Protein AF-A0A0G4MD36-F1 (afdb_monomer_lite)

Sequence (908 aa):
MKQRSRACELCQKLKAKCEASSTGKCDRCKRAGVECVPAAPRFQRDRIAELEAQVEELTSRRLRDTPTDESLIPFIDARIHHDEQRRVLTAYTAHNAVVWPFLSVADTDLDHLRETSSLLLLALLAFPGDTLLPAHVQEELVLKAMSIFGEEIIAKGNRSLEMVKALLTAAFWFRQARQVPHGHCYQLTQLAVDMAIDIGIAGPQLVRTPPAYFSETENPTSLDARKTWIACFLAAASNSLCIRRPTIVTWTPYLEECIQCLDKTDDCLAHMARIMKICNQIAGKLGLCDLTVYNSVEDARDQMATLRGLVLAWHAQLPAALASRPVFSFWREIAGLLIHEVVLHTQTNKALFAGPYVPGKIGVKDFAAPAKLSTEVVFTLQSLLKACHGLHNSLGQISTTDQVALSANMQKLEDVALVLDTIDPFLASYTTTVLQSSRWLRTWLNDYDAITRRIQNINSLNINSLNINSLNTSRSLHETPIQQPNLTIFKMHLSTLLPISLLSGLALAQGDLAGLLQSQDDLSTLLELVGLVDGLAETLASSSNITIFAPTNTAFDNVPIEIPEGEAIAYKNDTIAIGALLANHVFKGLYPAEVVTDLPTFAQTLLDSSYVNYQQPFSNFTGGQYNGLVKNGADVCVLSGEETISTVTEADIKLGDGIIIHKIDTVLSFGAPFQLFTARAKLLAMNAAVEAAQLGLAFGETEADSPAVNISDFTIFVPNDAAFEAIGSVLQDADQETLQAVLSHHMIENNVIFSTALGNVTVPSAQGIDLTFTVLPDGTAWVNGAKILLPNVILFNGVAHIIDSVLNLEVFDRNTLTPSAPAADRVAFPNASPVSKLPFSSVSFGNDLATYTTPALLSTMAAVATPTPEGEATSGAPETVPTAGAAGRGAVGALAVGAVAGVFAVML

Structure (mmCIF, N/CA/C/O backbone):
data_AF-A0A0G4MD36-F1
#
_entry.id   AF-A0A0G4MD36-F1
#
loop_
_atom_site.group_PDB
_atom_site.id
_atom_site.type_symbol
_atom_site.label_atom_id
_atom_site.label_alt_id
_atom_site.label_comp_id
_atom_site.label_asym_id
_atom_site.label_entity_id
_atom_site.label_seq_id
_atom_site.pdbx_PDB_ins_code
_atom_site.Cartn_x
_atom_site.Cartn_y
_atom_site.Cartn_z
_atom_site.occupancy
_atom_site.B_iso_or_equiv
_atom_site.auth_seq_id
_atom_site.auth_comp_id
_atom_site.auth_asym_id
_atom_site.auth_atom_id
_atom_site.pdbx_PDB_model_num
ATOM 1 N N . MET A 1 1 ? -51.603 57.082 54.309 1.00 40.94 1 MET A N 1
ATOM 2 C CA . MET A 1 1 ? -52.641 56.962 53.253 1.00 40.94 1 MET A CA 1
ATOM 3 C C . MET A 1 1 ? -52.076 56.134 52.106 1.00 40.94 1 MET A C 1
ATOM 5 O O . MET A 1 1 ? -50.930 56.362 51.748 1.00 40.94 1 MET A O 1
ATOM 9 N N . LYS A 1 2 ? -52.821 55.155 51.572 1.00 42.59 2 LYS A N 1
ATOM 10 C CA . LYS A 1 2 ? -52.327 54.242 50.521 1.00 42.59 2 LYS A CA 1
ATOM 11 C C . LYS A 1 2 ? -52.265 54.957 49.160 1.00 42.59 2 LYS A C 1
ATOM 13 O O . LYS A 1 2 ? -53.260 55.550 48.750 1.00 42.59 2 LYS A O 1
ATOM 18 N N . GLN A 1 3 ? -51.131 54.881 48.458 1.00 45.84 3 GLN A N 1
ATOM 19 C CA . GLN A 1 3 ? -51.013 55.368 47.077 1.00 45.84 3 GLN A CA 1
ATOM 20 C C . GLN A 1 3 ? -51.951 54.574 46.152 1.00 45.84 3 GLN A C 1
ATOM 22 O O . GLN A 1 3 ? -51.904 53.345 46.118 1.00 45.84 3 GLN A O 1
ATOM 27 N N . ARG A 1 4 ? -52.777 55.267 45.357 1.00 55.03 4 ARG A N 1
ATOM 28 C CA . ARG A 1 4 ? -53.427 54.663 44.183 1.00 55.03 4 ARG A CA 1
ATOM 29 C C . ARG A 1 4 ? -52.383 54.558 43.070 1.00 55.03 4 ARG A C 1
ATOM 31 O O . ARG A 1 4 ? -52.031 55.568 42.475 1.00 55.03 4 ARG A O 1
ATOM 38 N N . SER A 1 5 ? -51.916 53.347 42.777 1.00 59.62 5 SER A N 1
ATOM 39 C CA . SER A 1 5 ? -50.895 53.069 41.751 1.00 59.62 5 SER A CA 1
ATOM 40 C C . SER A 1 5 ? -51.417 53.051 40.305 1.00 59.62 5 SER A C 1
ATOM 42 O O . SER A 1 5 ? -50.663 52.747 39.386 1.00 59.62 5 SER A O 1
ATOM 44 N N . ARG A 1 6 ? -52.704 53.351 40.075 1.00 70.00 6 ARG A N 1
ATOM 45 C CA . ARG A 1 6 ? -53.353 53.274 38.755 1.00 70.00 6 ARG A CA 1
ATOM 46 C C . ARG A 1 6 ? -54.027 54.590 38.380 1.00 70.00 6 ARG A C 1
ATOM 48 O O . ARG A 1 6 ? -54.665 55.231 39.216 1.00 70.00 6 ARG A O 1
ATOM 55 N N . ALA A 1 7 ? -53.906 54.959 37.106 1.00 79.00 7 ALA A N 1
ATOM 56 C CA . ALA A 1 7 ? -54.604 56.101 36.529 1.00 79.00 7 ALA A CA 1
ATOM 57 C C . ALA A 1 7 ? -56.130 55.878 36.491 1.00 79.00 7 ALA A C 1
ATOM 59 O O . ALA A 1 7 ? -56.607 54.743 36.448 1.00 79.00 7 ALA A O 1
ATOM 60 N N . CYS A 1 8 ? -56.904 56.966 36.478 1.00 84.19 8 CYS A N 1
ATOM 61 C CA . CYS A 1 8 ? -58.327 56.897 36.141 1.00 84.19 8 CYS A CA 1
ATOM 62 C C . CYS A 1 8 ? -58.524 56.611 34.644 1.00 84.19 8 CYS A C 1
ATOM 64 O O . CYS A 1 8 ? -57.650 56.927 33.829 1.00 84.19 8 CYS A O 1
ATOM 66 N N . GLU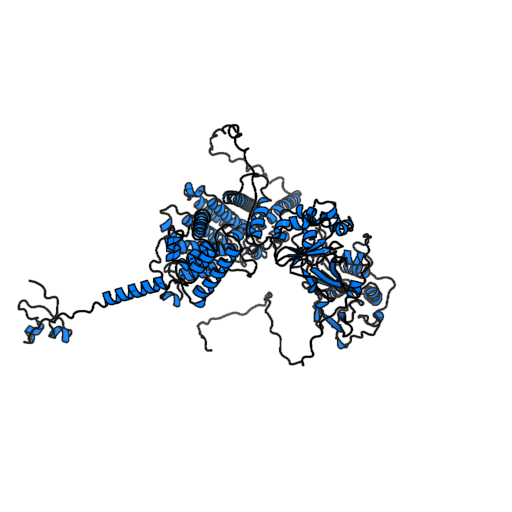 A 1 9 ? -59.686 56.069 34.269 1.00 83.19 9 GLU A N 1
ATOM 67 C CA . GLU A 1 9 ? -59.980 55.685 32.878 1.00 83.19 9 GLU A CA 1
ATOM 68 C C . GLU A 1 9 ? -59.793 56.836 31.886 1.00 83.19 9 GLU A C 1
ATOM 70 O O . GLU A 1 9 ? -59.267 56.640 30.792 1.00 83.19 9 GLU A O 1
ATOM 75 N N . LEU A 1 10 ? -60.179 58.053 32.280 1.00 81.25 10 LEU A N 1
ATOM 76 C CA . LEU A 1 10 ? -60.060 59.246 31.445 1.00 81.25 10 LEU A CA 1
ATOM 77 C C . LEU A 1 10 ? -58.590 59.595 31.156 1.00 81.25 10 LEU A C 1
ATOM 79 O O . LEU A 1 10 ? -58.227 59.895 30.019 1.00 81.25 10 LEU A O 1
ATOM 83 N N . CYS A 1 11 ? -57.721 59.534 32.170 1.00 83.62 11 CYS A N 1
ATOM 84 C CA . CYS A 1 11 ? -56.288 59.764 31.988 1.00 83.62 11 CYS A CA 1
ATOM 85 C C . CYS A 1 11 ? -55.620 58.624 31.212 1.00 83.62 11 CYS A C 1
ATOM 87 O O . CYS A 1 11 ? -54.747 58.901 30.394 1.00 83.62 11 CYS A O 1
ATOM 89 N N . GLN A 1 12 ? -56.061 57.377 31.406 1.00 80.88 12 GLN A N 1
ATOM 90 C CA . GLN A 1 12 ? -55.562 56.223 30.657 1.00 80.88 12 GLN A CA 1
ATOM 91 C C . GLN A 1 12 ? -55.932 56.304 29.166 1.00 80.88 12 GLN A C 1
ATOM 93 O O . GLN A 1 12 ? -55.045 56.196 28.321 1.00 80.88 12 GLN A O 1
ATOM 98 N N . LYS A 1 13 ? -57.206 56.569 28.830 1.00 79.75 13 LYS A N 1
ATOM 99 C CA . LYS A 1 13 ? -57.672 56.763 27.440 1.00 79.75 13 LYS A CA 1
ATOM 100 C C . LYS A 1 13 ? -56.933 57.905 26.739 1.00 79.75 13 LYS A C 1
ATOM 102 O O . LYS A 1 13 ? -56.589 57.783 25.570 1.00 79.75 13 LYS A O 1
ATOM 107 N N . LEU A 1 14 ? -56.653 58.989 27.462 1.00 79.38 14 LEU A N 1
ATOM 108 C CA . LEU A 1 14 ? -55.952 60.170 26.946 1.00 79.38 14 LEU A CA 1
ATOM 109 C C . LEU A 1 14 ? -54.416 60.093 27.076 1.00 79.38 14 LEU A C 1
ATOM 111 O O . LEU A 1 14 ? -53.757 61.101 26.838 1.00 79.38 14 LEU A O 1
ATOM 115 N N . LYS A 1 15 ? -53.850 58.944 27.490 1.00 79.31 15 LYS A N 1
ATOM 116 C CA . LYS A 1 15 ? -52.406 58.718 27.732 1.00 79.31 15 LYS A CA 1
ATOM 117 C C . LYS A 1 15 ? -51.712 59.840 28.536 1.00 79.31 15 LYS A C 1
ATOM 119 O O . LYS A 1 15 ? -50.557 60.174 28.291 1.00 79.31 15 LYS A O 1
ATOM 124 N N . ALA A 1 16 ? -52.414 60.430 29.503 1.00 76.12 16 ALA A N 1
ATOM 125 C CA . ALA A 1 16 ? -51.953 61.590 30.266 1.00 76.12 16 ALA A CA 1
ATOM 126 C C . ALA A 1 16 ? -51.598 61.230 31.717 1.00 76.12 16 ALA A C 1
ATOM 128 O O . ALA A 1 16 ? -52.225 60.359 32.326 1.00 76.12 16 ALA A O 1
ATOM 129 N N . LYS A 1 17 ? -50.632 61.951 32.304 1.00 78.81 17 LYS A N 1
ATOM 130 C CA . LYS A 1 17 ? -50.198 61.751 33.696 1.00 78.81 17 LYS A CA 1
ATOM 131 C C . LYS A 1 17 ? -51.374 61.930 34.669 1.00 78.81 17 LYS A C 1
ATOM 133 O O . LYS A 1 17 ? -52.119 62.908 34.595 1.00 78.81 17 LYS A O 1
ATOM 138 N N . CYS A 1 18 ? -51.541 60.976 35.584 1.00 81.88 18 CYS A N 1
ATOM 139 C CA . CYS A 1 18 ? -52.638 60.945 36.547 1.00 81.88 18 CYS A CA 1
ATOM 140 C C . CYS A 1 18 ? -52.102 61.070 37.977 1.00 81.88 18 CYS A C 1
ATOM 142 O O . CYS A 1 18 ? -51.754 60.072 38.600 1.00 81.88 18 CYS A O 1
ATOM 144 N N . GLU A 1 19 ? -52.049 62.293 38.496 1.00 79.69 19 GLU A N 1
ATOM 145 C CA . GLU A 1 19 ? -51.566 62.577 39.853 1.00 79.69 19 GLU A CA 1
ATOM 146 C C . GLU A 1 19 ? -52.727 62.542 40.857 1.00 79.69 19 GLU A C 1
ATOM 148 O O . GLU A 1 19 ? -53.792 63.126 40.629 1.00 79.69 19 GLU A O 1
ATOM 153 N N . ALA A 1 20 ? -52.555 61.782 41.941 1.00 70.50 20 ALA A N 1
ATOM 154 C CA . ALA A 1 20 ? -53.602 61.528 42.924 1.00 70.50 20 ALA A CA 1
ATOM 155 C C . ALA A 1 20 ? -53.703 62.675 43.942 1.00 70.50 20 ALA A C 1
ATOM 157 O O . ALA A 1 20 ? -52.773 62.913 44.707 1.00 70.50 20 ALA A O 1
ATOM 158 N N . SER A 1 21 ? -54.863 63.332 43.991 1.00 67.06 21 SER A N 1
ATOM 159 C CA . SER A 1 21 ? -55.168 64.372 44.977 1.00 67.06 21 SER A CA 1
ATOM 160 C C . SER A 1 21 ? -55.661 63.751 46.289 1.00 67.06 21 SER A C 1
ATOM 162 O O . SER A 1 21 ? -56.313 62.702 46.283 1.00 67.06 21 SER A O 1
ATOM 164 N N . SER A 1 22 ? -55.475 64.445 47.416 1.00 65.69 22 SER A N 1
ATOM 165 C CA . SER A 1 22 ? -56.014 64.048 48.735 1.00 65.69 22 SER A CA 1
ATOM 166 C C . SER A 1 22 ? -57.548 63.946 48.780 1.00 65.69 22 SER A C 1
ATOM 168 O O . SER A 1 22 ? -58.110 63.340 49.687 1.00 65.69 22 SER A O 1
ATOM 170 N N . THR A 1 23 ? -58.226 64.506 47.775 1.00 63.91 23 THR A N 1
ATOM 171 C CA . THR A 1 23 ? -59.692 64.574 47.633 1.00 63.91 23 THR A CA 1
ATOM 172 C C . THR A 1 23 ? -60.306 63.411 46.835 1.00 63.91 23 THR A C 1
ATOM 174 O O . THR A 1 23 ? -61.470 63.467 46.450 1.00 63.91 23 THR A O 1
ATOM 177 N N . GLY A 1 24 ? -59.541 62.355 46.536 1.00 70.00 24 GLY A N 1
ATOM 178 C CA . GLY A 1 24 ? -60.041 61.128 45.894 1.00 70.00 24 GLY A CA 1
ATOM 179 C C . GLY A 1 24 ? -60.257 61.202 44.373 1.00 70.00 24 GLY A C 1
ATOM 180 O O . GLY A 1 24 ? -60.282 60.155 43.719 1.00 70.00 24 GLY A O 1
ATOM 181 N N . LYS A 1 25 ? -60.337 62.406 43.792 1.00 78.25 25 LYS A N 1
ATOM 182 C CA . LYS A 1 25 ? -60.201 62.660 42.344 1.00 78.25 25 LYS A CA 1
ATOM 183 C C . LYS A 1 25 ? -58.730 62.933 41.994 1.00 78.25 25 LYS A C 1
ATOM 185 O O . LYS A 1 25 ? -57.985 63.435 42.831 1.00 78.25 25 LYS A O 1
ATOM 190 N N . CYS A 1 26 ? -58.289 62.629 40.771 1.00 83.12 26 CYS A N 1
ATOM 191 C CA . CYS A 1 26 ? -56.967 63.064 40.302 1.00 83.12 26 CYS A CA 1
ATOM 192 C C . CYS A 1 26 ? -56.981 64.564 39.962 1.00 83.12 26 CYS A C 1
ATOM 194 O O . CYS A 1 26 ? -58.027 65.101 39.583 1.00 83.12 26 CYS A O 1
ATOM 196 N N . ASP A 1 27 ? -55.838 65.246 40.062 1.00 82.75 27 ASP A N 1
ATOM 197 C CA . ASP A 1 27 ? -55.796 66.710 39.903 1.00 82.75 27 ASP A CA 1
ATOM 198 C C . ASP A 1 27 ? -56.237 67.175 38.506 1.00 82.75 27 ASP A C 1
ATOM 200 O O . ASP A 1 27 ? -56.824 68.248 38.367 1.00 82.75 27 ASP A O 1
ATOM 204 N N . ARG A 1 28 ? -56.044 66.346 37.470 1.00 81.94 28 ARG A N 1
ATOM 205 C CA . ARG A 1 28 ? -56.536 66.625 36.112 1.00 81.94 28 ARG A CA 1
ATOM 206 C C . ARG A 1 28 ? -58.064 66.572 36.024 1.00 81.94 28 ARG A C 1
ATOM 208 O O . ARG A 1 28 ? -58.664 67.509 35.508 1.00 81.94 28 ARG A O 1
ATOM 215 N N . CYS A 1 29 ? -58.698 65.525 36.559 1.00 82.12 29 CYS A N 1
ATOM 216 C CA . CYS A 1 29 ? -60.165 65.432 36.594 1.00 82.12 29 CYS A CA 1
ATOM 217 C C . CYS A 1 29 ? -60.771 66.524 37.489 1.00 82.12 29 CYS A C 1
ATOM 219 O O . CYS A 1 29 ? -61.802 67.092 37.144 1.00 82.12 29 CYS A O 1
ATOM 221 N N . LYS A 1 30 ? -60.091 66.886 38.588 1.00 81.81 30 LYS A N 1
ATOM 222 C CA . LYS A 1 30 ? -60.476 68.005 39.459 1.00 81.81 30 LYS A CA 1
ATOM 223 C C . LYS A 1 30 ? -60.476 69.346 38.713 1.00 81.81 30 LYS A C 1
ATOM 225 O O . LYS A 1 30 ? -61.463 70.064 38.807 1.00 81.81 30 LYS A O 1
ATOM 230 N N . ARG A 1 31 ? -59.421 69.665 37.946 1.00 81.12 31 ARG A N 1
ATOM 231 C CA . ARG A 1 31 ? -59.358 70.894 37.122 1.00 81.12 31 ARG A CA 1
ATOM 232 C C . ARG A 1 31 ? -60.387 70.908 35.990 1.00 81.12 31 ARG A C 1
ATOM 234 O O . ARG A 1 31 ? -60.928 71.961 35.688 1.00 81.12 31 ARG A O 1
ATOM 241 N N . ALA A 1 32 ? -60.649 69.757 35.371 1.00 79.19 32 ALA A N 1
ATOM 242 C CA . ALA A 1 32 ? -61.587 69.644 34.253 1.00 79.19 32 ALA A CA 1
ATOM 243 C C . ALA A 1 32 ? -63.069 69.566 34.679 1.00 79.19 32 ALA A C 1
ATOM 245 O O . ALA A 1 32 ? -63.940 69.562 33.817 1.00 79.19 32 ALA A O 1
ATOM 246 N N . GLY A 1 33 ? -63.370 69.442 35.978 1.00 80.31 33 GLY A N 1
ATOM 247 C CA . GLY A 1 33 ? -64.736 69.240 36.481 1.00 80.31 33 GLY A CA 1
ATOM 248 C C . GLY A 1 33 ? -65.334 67.852 36.194 1.00 80.31 33 GLY A C 1
ATOM 249 O O . GLY A 1 33 ? -66.495 67.613 36.512 1.00 80.31 33 GLY A O 1
ATOM 250 N N . VAL A 1 34 ? -64.555 66.924 35.628 1.00 81.12 34 VAL A N 1
ATOM 251 C CA . VAL A 1 34 ? -65.024 65.607 35.161 1.00 81.12 34 VAL A CA 1
ATOM 252 C C . VAL A 1 34 ? -64.973 64.564 36.287 1.00 81.12 34 VAL A C 1
ATOM 254 O O . VAL A 1 34 ? -64.175 64.650 37.229 1.00 81.12 34 VAL A O 1
ATOM 257 N N . GLU A 1 35 ? -65.837 63.555 36.205 1.00 81.31 35 GLU A N 1
ATOM 258 C CA . GLU A 1 35 ? -65.817 62.405 37.106 1.00 81.31 35 GLU A CA 1
ATOM 259 C C . GLU A 1 35 ? -64.529 61.569 36.959 1.00 81.31 35 GLU A C 1
ATOM 261 O O . GLU A 1 35 ? -63.957 61.432 35.879 1.00 81.31 35 GLU A O 1
ATOM 266 N N . CYS A 1 36 ? -64.036 61.027 38.076 1.00 83.25 36 CYS A N 1
ATOM 267 C CA . CYS A 1 36 ? -62.731 60.373 38.161 1.00 83.25 36 CYS A CA 1
ATOM 268 C C . CYS A 1 36 ? -62.876 58.890 38.533 1.00 83.25 36 CYS A C 1
ATOM 270 O O . CYS A 1 36 ? -62.575 58.493 39.662 1.00 83.25 36 CYS A O 1
ATOM 272 N N . VAL A 1 37 ? -63.316 58.073 37.576 1.00 82.44 37 VAL A N 1
ATOM 273 C CA . VAL A 1 37 ? -63.500 56.624 37.756 1.00 82.44 37 VAL A CA 1
ATOM 274 C C . VAL A 1 37 ? -62.143 55.891 37.708 1.00 82.44 37 VAL A C 1
ATOM 276 O O . VAL A 1 37 ? -61.397 56.064 36.736 1.00 82.44 37 VAL A O 1
ATOM 279 N N . PRO A 1 38 ? -61.765 55.098 38.733 1.00 77.88 38 PRO A N 1
ATOM 280 C CA . PRO A 1 38 ? -60.571 54.249 38.688 1.00 77.88 38 PRO A CA 1
ATOM 281 C C . PRO A 1 38 ? -60.694 53.184 37.595 1.00 77.88 38 PRO A C 1
ATOM 283 O O . PRO A 1 38 ? -61.731 52.536 37.501 1.00 77.88 38 PRO A O 1
ATOM 286 N N . ALA A 1 39 ? -59.641 52.969 36.804 1.00 74.38 39 ALA A N 1
ATOM 287 C CA . ALA A 1 39 ? -59.687 51.980 35.733 1.00 74.38 39 ALA A CA 1
ATOM 288 C C . ALA A 1 39 ? -59.808 50.542 36.260 1.00 74.38 39 ALA A C 1
ATOM 290 O O . ALA A 1 39 ? -59.060 50.129 37.157 1.00 74.38 39 ALA A O 1
ATOM 291 N N . ALA A 1 40 ? -60.727 49.776 35.666 1.00 69.50 40 ALA A N 1
ATOM 292 C CA . ALA A 1 40 ? -60.912 48.363 35.974 1.00 69.50 40 ALA A CA 1
ATOM 293 C C . ALA A 1 40 ? -59.616 47.555 35.729 1.00 69.50 40 ALA A C 1
ATOM 295 O O . ALA A 1 40 ? -58.894 47.821 34.761 1.00 69.50 40 ALA A O 1
ATOM 296 N N . PRO A 1 41 ? -59.297 46.546 36.565 1.00 61.81 41 PRO A N 1
ATOM 297 C CA . PRO A 1 41 ? -58.208 45.623 36.272 1.00 61.81 41 PRO A CA 1
ATOM 298 C C . PRO A 1 41 ? -58.514 44.870 34.973 1.00 61.81 41 PRO A C 1
ATOM 300 O O . PRO A 1 41 ? -59.499 44.138 34.901 1.00 61.81 41 PRO A O 1
ATOM 303 N N . ARG A 1 42 ? -57.654 44.993 33.958 1.00 55.97 42 ARG A N 1
ATOM 304 C CA . ARG A 1 42 ? -57.604 43.964 32.917 1.00 55.97 42 ARG A CA 1
ATOM 305 C C . ARG A 1 42 ? -56.940 42.737 33.527 1.00 55.97 42 ARG A C 1
ATOM 307 O O . ARG A 1 42 ? -55.803 42.837 33.983 1.00 55.97 42 ARG A O 1
ATOM 314 N N . PHE A 1 43 ? -57.635 41.602 33.510 1.00 50.84 43 PHE A N 1
ATOM 315 C CA . PHE A 1 43 ? -56.976 40.308 33.628 1.00 50.84 43 PHE A CA 1
ATOM 316 C C . PHE A 1 43 ? -56.063 40.163 32.414 1.00 50.84 43 PHE A C 1
ATOM 318 O O . PHE A 1 43 ? -56.520 39.981 31.285 1.00 50.84 43 PHE A O 1
ATOM 325 N N . GLN A 1 44 ? -54.770 40.334 32.649 1.00 50.41 44 GLN A N 1
ATOM 326 C CA . GLN A 1 44 ? -53.747 39.966 31.694 1.00 50.41 44 GLN A CA 1
ATOM 327 C C . GLN A 1 44 ? -53.794 38.438 31.637 1.00 50.41 44 GLN A C 1
ATOM 329 O O . GLN A 1 44 ? -53.514 37.790 32.641 1.00 50.41 44 GLN A O 1
ATOM 334 N N . ARG A 1 45 ? -54.239 37.865 30.506 1.00 54.44 45 ARG A N 1
ATOM 335 C CA . ARG A 1 45 ? -53.982 36.441 30.247 1.00 54.44 45 ARG A CA 1
ATOM 336 C C . ARG A 1 45 ? -52.485 36.265 30.400 1.00 54.44 45 ARG A C 1
ATOM 338 O O . ARG A 1 45 ? -51.741 37.061 29.817 1.00 54.44 45 ARG A O 1
ATOM 345 N N . ASP A 1 46 ? -52.085 35.299 31.214 1.00 59.50 46 ASP A N 1
ATOM 346 C CA . ASP A 1 46 ? -50.690 35.131 31.581 1.00 59.50 46 ASP A CA 1
ATOM 347 C C . ASP A 1 46 ? -49.946 34.459 30.430 1.00 59.50 46 ASP A C 1
ATOM 349 O O . ASP A 1 46 ? -49.640 33.274 30.429 1.00 59.50 46 ASP A O 1
ATOM 353 N N . ARG A 1 47 ? -49.753 35.253 29.375 1.00 60.34 47 ARG A N 1
ATOM 354 C CA . ARG A 1 47 ? -49.084 34.881 28.135 1.00 60.34 47 ARG A CA 1
ATOM 355 C C . ARG A 1 47 ? -47.649 34.449 28.418 1.00 60.34 47 ARG A C 1
ATOM 357 O O . ARG A 1 47 ? -47.090 33.755 27.593 1.00 60.34 47 ARG A O 1
ATOM 364 N N . ILE A 1 48 ? -47.080 34.873 29.549 1.00 64.19 48 ILE A N 1
ATOM 365 C CA . ILE A 1 48 ? -45.781 34.422 30.034 1.00 64.19 48 ILE A CA 1
ATOM 366 C C . ILE A 1 48 ? -45.916 32.965 30.477 1.00 64.19 48 ILE A C 1
ATOM 368 O O . ILE A 1 48 ? -45.343 32.130 29.803 1.00 64.19 48 ILE A O 1
ATOM 372 N N . ALA A 1 49 ? -46.786 32.629 31.434 1.00 68.94 49 ALA A N 1
ATOM 373 C CA . ALA A 1 49 ? -47.011 31.231 31.833 1.00 68.94 49 ALA A CA 1
ATOM 374 C C . ALA A 1 49 ? -47.500 30.315 30.682 1.00 68.94 49 ALA A C 1
ATOM 376 O O . ALA A 1 49 ? -47.129 29.149 30.612 1.00 68.94 49 ALA A O 1
ATOM 377 N N . GLU A 1 50 ? -48.315 30.831 29.751 1.00 72.56 50 GLU A N 1
ATOM 378 C CA . GLU A 1 50 ? -48.763 30.106 28.546 1.00 72.56 50 GLU A CA 1
ATOM 379 C C . GLU A 1 50 ? -47.609 29.871 27.552 1.00 72.56 50 GLU A C 1
ATOM 381 O O . GLU A 1 50 ? -47.540 28.807 26.942 1.00 72.56 50 GLU A O 1
ATOM 386 N N . LEU A 1 51 ? -46.687 30.833 27.403 1.00 67.81 51 LEU A N 1
ATOM 387 C CA . LEU A 1 51 ? -45.478 30.681 26.586 1.00 67.81 51 LEU A CA 1
ATOM 388 C C . LEU A 1 51 ? -44.393 29.868 27.295 1.00 67.81 51 LEU A C 1
ATOM 390 O O . LEU A 1 51 ? -43.681 29.152 26.616 1.00 67.81 51 LEU A O 1
ATOM 394 N N . GLU A 1 52 ? -44.268 29.939 28.618 1.00 73.38 52 GLU A N 1
ATOM 395 C CA . GLU A 1 52 ? -43.355 29.120 29.421 1.00 73.38 52 GLU A CA 1
ATOM 396 C C . GLU A 1 52 ? -43.784 27.655 29.352 1.00 73.38 52 GLU A C 1
ATOM 398 O O . GLU A 1 52 ? -42.959 26.813 29.025 1.00 73.38 52 GLU A O 1
ATOM 403 N N . ALA A 1 53 ? -45.080 27.357 29.502 1.00 73.00 53 ALA A N 1
ATOM 404 C CA . ALA A 1 53 ? -45.612 26.011 29.293 1.00 73.00 53 ALA A CA 1
ATOM 405 C C . ALA A 1 53 ? -45.459 25.534 27.835 1.00 73.00 53 ALA A C 1
ATOM 407 O O . ALA A 1 53 ? -45.121 24.378 27.609 1.00 73.00 53 ALA A O 1
ATOM 408 N N . GLN A 1 54 ? -45.658 26.405 26.835 1.00 76.19 54 GLN A N 1
ATOM 409 C CA . GLN A 1 54 ? -45.397 26.051 25.431 1.00 76.19 54 GLN A CA 1
ATOM 410 C C . GLN A 1 54 ? -43.907 25.872 25.134 1.00 76.19 54 GLN A C 1
ATOM 412 O O . GLN A 1 54 ? -43.565 25.020 24.325 1.00 76.19 54 GLN A O 1
ATOM 417 N N . VAL A 1 55 ? -43.018 26.638 25.769 1.00 70.81 55 VAL A N 1
ATOM 418 C CA . VAL A 1 55 ? -41.567 26.455 25.669 1.00 70.81 55 VAL A CA 1
ATOM 419 C C . VAL A 1 55 ? -41.169 25.156 26.355 1.00 70.81 55 VAL A C 1
ATOM 421 O O . VAL A 1 55 ? -40.455 24.384 25.748 1.00 70.81 55 VAL A O 1
ATOM 424 N N . GLU A 1 56 ? -41.681 24.836 27.540 1.00 68.06 56 GLU A N 1
ATOM 425 C CA . GLU A 1 56 ? -41.399 23.572 28.230 1.00 68.06 56 GLU A CA 1
ATOM 426 C C . GLU A 1 56 ? -41.987 22.358 27.476 1.00 68.06 56 GLU A C 1
ATOM 428 O O . GLU A 1 56 ? -41.351 21.308 27.385 1.00 68.06 56 GLU A O 1
ATOM 433 N N . GLU A 1 57 ? -43.144 22.498 26.818 1.00 66.12 57 GLU A N 1
ATOM 434 C CA . GLU A 1 57 ? -43.703 21.474 25.922 1.00 66.12 57 GLU A CA 1
ATOM 435 C C . GLU A 1 57 ? -42.915 21.342 24.602 1.00 66.12 57 GLU A C 1
ATOM 437 O O . GLU A 1 57 ? -42.715 20.229 24.116 1.00 66.12 57 GLU A O 1
ATOM 442 N N . LEU A 1 58 ? -42.412 22.443 24.032 1.00 58.50 58 LEU A N 1
ATOM 443 C CA . LEU A 1 58 ? -41.571 22.427 22.828 1.00 58.50 58 LEU A CA 1
ATOM 444 C C . LEU A 1 58 ? -40.148 21.938 23.117 1.00 58.50 58 LEU A C 1
ATOM 446 O O . LEU A 1 58 ? -39.614 21.169 22.328 1.00 58.50 58 LEU A O 1
ATOM 450 N N . THR A 1 59 ? -39.556 22.310 24.249 1.00 52.62 59 THR A N 1
ATOM 451 C CA . THR A 1 59 ? -38.256 21.825 24.722 1.00 52.62 59 THR A CA 1
ATOM 452 C C . THR A 1 59 ? -38.356 20.355 25.110 1.00 52.62 59 THR A C 1
ATOM 454 O O . THR A 1 59 ? -37.526 19.569 24.676 1.00 52.62 59 THR A O 1
ATOM 457 N N . SER A 1 60 ? -39.415 19.920 25.803 1.00 46.91 60 SER A N 1
ATOM 458 C CA . SER A 1 60 ? -39.629 18.488 26.067 1.00 46.91 60 SER A CA 1
ATOM 459 C C . SER A 1 60 ? -40.042 17.688 24.827 1.00 46.91 60 SER A C 1
ATOM 461 O O . SER A 1 60 ? -39.888 16.470 24.832 1.00 46.91 60 SER A O 1
ATOM 463 N N . ARG A 1 61 ? -40.557 18.314 23.758 1.00 47.12 61 ARG A N 1
ATOM 464 C CA . ARG A 1 61 ? -40.630 17.690 22.422 1.00 47.12 61 ARG A CA 1
ATOM 465 C C . ARG A 1 61 ? -39.255 17.609 21.773 1.00 47.12 61 ARG A C 1
ATOM 467 O O . ARG A 1 61 ? -38.887 16.544 21.315 1.00 47.12 61 ARG A O 1
ATOM 474 N N . ARG A 1 62 ? -38.455 18.671 21.831 1.00 48.00 62 ARG A N 1
ATOM 475 C CA . ARG A 1 62 ? -37.102 18.709 21.263 1.00 48.00 62 ARG A CA 1
ATOM 476 C C . ARG A 1 62 ? -36.129 17.735 21.941 1.00 48.00 62 ARG A C 1
ATOM 478 O O . ARG A 1 62 ? -35.297 17.154 21.264 1.00 48.00 62 ARG A O 1
ATOM 485 N N . LEU A 1 63 ? -36.281 17.517 23.247 1.00 44.03 63 LEU A N 1
ATOM 486 C CA . LEU A 1 63 ? -35.595 16.482 24.036 1.00 44.03 63 LEU A CA 1
ATOM 487 C C . LEU A 1 63 ? -36.154 15.064 23.799 1.00 44.03 63 LEU A C 1
ATOM 489 O O . LEU A 1 63 ? -35.591 14.101 24.304 1.00 44.03 63 LEU A O 1
ATOM 493 N N . ARG A 1 64 ? -37.271 14.933 23.069 1.00 42.16 64 ARG A N 1
ATOM 494 C CA . ARG A 1 64 ? -37.777 13.669 22.501 1.00 42.16 64 ARG A CA 1
ATOM 495 C C . ARG A 1 64 ? -37.429 13.513 21.013 1.00 42.16 64 ARG A C 1
ATOM 497 O O . ARG A 1 64 ? -37.459 12.395 20.523 1.00 42.16 64 ARG A O 1
ATOM 504 N N . ASP A 1 65 ? -37.085 14.611 20.335 1.00 40.81 65 ASP A N 1
ATOM 505 C CA . ASP A 1 65 ? -36.559 14.663 18.964 1.00 40.81 65 ASP A CA 1
ATOM 506 C C . ASP A 1 65 ? -35.010 14.643 18.923 1.00 40.81 65 ASP A C 1
ATOM 508 O O . ASP A 1 65 ? -34.413 14.834 17.861 1.00 40.81 65 ASP A O 1
ATOM 512 N N . THR A 1 66 ? -34.322 14.380 20.044 1.00 44.91 66 THR A N 1
ATOM 513 C CA . THR A 1 66 ? -33.003 13.732 19.963 1.00 44.91 66 THR A CA 1
ATOM 514 C C . THR A 1 66 ? -33.212 12.396 19.247 1.00 44.91 66 THR A C 1
ATOM 516 O O . THR A 1 66 ? -34.124 11.668 19.632 1.00 44.91 66 THR A O 1
ATOM 519 N N . PRO A 1 67 ? -32.434 12.056 18.201 1.00 42.47 67 PRO A N 1
ATOM 520 C CA . PRO A 1 67 ? -32.774 10.956 17.303 1.00 42.47 67 PRO A CA 1
ATOM 521 C C . PRO A 1 67 ? -32.496 9.578 17.925 1.00 42.47 67 PRO A C 1
ATOM 523 O O . PRO A 1 67 ? -31.613 8.831 17.499 1.00 42.47 67 PRO A O 1
ATOM 526 N N . THR A 1 68 ? -33.329 9.184 18.885 1.00 45.69 68 THR A N 1
ATOM 527 C CA . THR A 1 68 ? -33.764 7.799 19.025 1.00 45.69 68 THR A CA 1
ATOM 528 C C . THR A 1 68 ? -34.623 7.453 17.810 1.00 45.69 68 THR A C 1
ATOM 530 O O . THR A 1 68 ? -35.847 7.382 17.872 1.00 45.69 68 THR A O 1
ATOM 533 N N . ASP A 1 69 ? -33.945 7.195 16.687 1.00 52.44 69 ASP A N 1
ATOM 534 C CA . ASP A 1 69 ? -34.419 6.232 15.692 1.00 52.44 69 ASP A CA 1
ATOM 535 C C . ASP A 1 69 ? -34.957 5.031 16.495 1.00 52.44 69 ASP A C 1
ATOM 537 O O . ASP A 1 69 ? -34.180 4.385 17.200 1.00 52.44 69 ASP A O 1
ATOM 541 N N . GLU A 1 70 ? -36.275 4.775 16.502 1.00 51.06 70 GLU A N 1
ATOM 542 C CA . GLU A 1 70 ? -36.885 3.740 17.370 1.00 51.06 70 GLU A CA 1
ATOM 543 C C . GLU A 1 70 ? -36.270 2.349 17.108 1.00 51.06 70 GLU A C 1
ATOM 545 O O . GLU A 1 70 ? -36.379 1.442 17.932 1.00 51.06 70 GLU A O 1
ATOM 550 N N . SER A 1 71 ? -35.565 2.197 15.981 1.00 66.31 71 SER A N 1
ATOM 551 C CA . SER A 1 71 ? -34.798 1.015 15.605 1.00 66.31 71 SER A CA 1
ATOM 552 C C . SER A 1 71 ? -33.364 0.928 16.171 1.00 66.31 71 SER A C 1
ATOM 554 O O . SER A 1 71 ? -32.785 -0.155 16.116 1.00 66.31 71 SER A O 1
ATOM 556 N N . LEU A 1 72 ? -32.787 1.982 16.770 1.00 84.94 72 LEU A N 1
ATOM 557 C CA . LEU A 1 72 ? -31.391 2.000 17.253 1.00 84.94 72 LEU A CA 1
ATOM 558 C C . LEU A 1 72 ? -31.135 1.060 18.438 1.00 84.94 72 LEU A C 1
ATOM 560 O O . LEU A 1 72 ? -30.233 0.227 18.380 1.00 84.94 72 LEU A O 1
ATOM 564 N N . ILE A 1 73 ? -31.925 1.174 19.508 1.00 89.12 73 ILE A N 1
ATOM 565 C CA . ILE A 1 73 ? -31.780 0.301 20.683 1.00 89.12 73 ILE A CA 1
ATOM 566 C C . ILE A 1 73 ? -32.092 -1.166 20.320 1.00 89.12 73 ILE A C 1
ATOM 568 O O . ILE A 1 73 ? -31.254 -2.018 20.615 1.00 89.12 73 ILE A O 1
ATOM 572 N N . PRO A 1 74 ? -33.177 -1.488 19.578 1.00 89.25 74 PRO A N 1
ATOM 573 C CA . PRO A 1 74 ? -33.389 -2.835 19.039 1.00 89.25 74 PRO A CA 1
ATOM 574 C C . PRO A 1 74 ? -32.249 -3.349 18.145 1.00 89.25 74 PRO A C 1
ATOM 576 O O . PRO A 1 74 ? -31.925 -4.533 18.196 1.00 89.25 74 PRO A O 1
ATOM 579 N N . PHE A 1 75 ? -31.618 -2.487 17.338 1.00 90.44 75 PHE A N 1
ATOM 580 C CA . PHE A 1 75 ? -30.474 -2.854 16.496 1.00 90.44 75 PHE A CA 1
ATOM 581 C C . PHE A 1 75 ? -29.251 -3.266 17.329 1.00 90.44 75 PHE A C 1
ATOM 583 O O . PHE A 1 75 ? -28.608 -4.261 16.985 1.00 90.44 75 PHE A O 1
ATOM 590 N N . ILE A 1 76 ? -28.958 -2.537 18.416 1.00 91.56 76 ILE A N 1
ATOM 591 C CA . ILE A 1 76 ? -27.878 -2.861 19.361 1.00 91.56 76 ILE A CA 1
ATOM 592 C C . ILE A 1 76 ? -28.222 -4.143 20.134 1.00 91.56 76 ILE A C 1
ATOM 594 O O . ILE A 1 76 ? -27.407 -5.061 20.177 1.00 91.56 76 ILE A O 1
ATOM 598 N N . ASP A 1 77 ? -29.434 -4.247 20.686 1.00 91.88 77 ASP A N 1
ATOM 599 C CA . ASP A 1 77 ? -29.872 -5.395 21.497 1.00 91.88 77 ASP A CA 1
ATOM 600 C C . ASP A 1 77 ? -29.924 -6.708 20.697 1.00 91.88 77 ASP A C 1
ATOM 602 O O . ASP A 1 77 ? -29.677 -7.781 21.247 1.00 91.88 77 ASP A O 1
ATOM 606 N N . ALA A 1 78 ? -30.179 -6.637 19.386 1.00 89.50 78 ALA A N 1
ATOM 607 C CA . ALA A 1 78 ? -30.113 -7.784 18.478 1.00 89.50 78 ALA A CA 1
ATOM 608 C C . ALA A 1 78 ? -28.680 -8.296 18.212 1.00 89.50 78 ALA A C 1
ATOM 610 O O . ALA A 1 78 ? -28.524 -9.371 17.636 1.00 89.50 78 ALA A O 1
ATOM 611 N N . ARG A 1 79 ? -27.645 -7.532 18.593 1.00 91.69 79 ARG A N 1
ATOM 612 C CA . ARG A 1 79 ? -26.221 -7.808 18.310 1.00 91.69 79 ARG A CA 1
ATOM 613 C C . ARG A 1 79 ? -25.384 -8.021 19.565 1.00 91.69 79 ARG A C 1
ATOM 615 O O . ARG A 1 79 ? -24.481 -8.850 19.568 1.00 91.69 79 ARG A O 1
ATOM 622 N N . ILE A 1 80 ? -25.678 -7.276 20.627 1.00 91.69 80 ILE A N 1
ATOM 623 C CA . ILE A 1 80 ? -24.975 -7.332 21.908 1.00 91.69 80 ILE A CA 1
ATOM 624 C C . ILE A 1 80 ? -26.018 -7.440 23.017 1.00 91.69 80 ILE A C 1
ATOM 626 O O . ILE A 1 80 ? -26.844 -6.546 23.192 1.00 91.69 80 ILE A O 1
ATOM 630 N N . HIS A 1 81 ? -25.949 -8.506 23.814 1.00 92.12 81 HIS A N 1
ATOM 631 C CA . HIS A 1 81 ? -26.814 -8.665 24.982 1.00 92.12 81 HIS A CA 1
ATOM 632 C C . HIS A 1 81 ? -26.570 -7.553 26.019 1.00 92.12 81 HIS A C 1
ATOM 634 O O . HIS A 1 81 ? -25.447 -7.080 26.176 1.00 92.12 81 HIS A O 1
ATOM 640 N N . HIS A 1 82 ? -27.597 -7.163 26.776 1.00 91.06 82 HIS A N 1
ATOM 641 C CA . HIS A 1 82 ? -27.546 -6.022 27.701 1.00 91.06 82 HIS A CA 1
ATOM 642 C C . HIS A 1 82 ? -26.377 -6.077 28.708 1.00 91.06 82 HIS A C 1
ATOM 644 O O . HIS A 1 82 ? -25.686 -5.085 28.939 1.00 91.06 82 HIS A O 1
ATOM 650 N N . ASP A 1 83 ? -26.106 -7.254 29.279 1.00 88.81 83 ASP A N 1
ATOM 651 C CA . ASP A 1 83 ? -24.982 -7.448 30.209 1.00 88.81 83 ASP A CA 1
ATOM 652 C C . ASP A 1 83 ? -23.614 -7.288 29.530 1.00 88.81 83 ASP A C 1
ATOM 654 O O . ASP A 1 83 ? -22.662 -6.805 30.144 1.00 88.81 83 ASP A O 1
ATOM 658 N N . GLU A 1 84 ? -23.526 -7.637 28.247 1.00 88.56 84 GLU A N 1
ATOM 659 C CA . GLU A 1 84 ? -22.309 -7.509 27.451 1.00 88.56 84 GLU A CA 1
ATOM 660 C C . GLU A 1 84 ? -22.073 -6.047 27.036 1.00 88.56 84 GLU A C 1
ATOM 662 O O . GLU A 1 84 ? -20.945 -5.565 27.130 1.00 88.56 84 GLU A O 1
ATOM 667 N N . GLN A 1 85 ? -23.135 -5.287 26.726 1.00 91.19 85 GLN A N 1
ATOM 668 C CA . GLN A 1 85 ? -23.055 -3.824 26.568 1.00 91.19 85 GLN A CA 1
ATOM 669 C C . GLN A 1 85 ? -22.466 -3.180 27.836 1.00 91.19 85 GLN A C 1
ATOM 671 O O . GLN A 1 85 ? -21.553 -2.354 27.759 1.00 91.19 85 GLN A O 1
ATOM 676 N N . ARG A 1 86 ? -22.928 -3.613 29.021 1.00 90.31 86 ARG A N 1
ATOM 677 C CA . ARG A 1 86 ? -22.424 -3.129 30.317 1.00 90.31 86 ARG A CA 1
ATOM 678 C C . ARG A 1 86 ? -20.960 -3.520 30.543 1.00 90.31 86 ARG A C 1
ATOM 680 O O . ARG A 1 86 ? -20.190 -2.698 31.047 1.00 90.31 86 ARG A O 1
ATOM 687 N N . ARG A 1 87 ? -20.549 -4.735 30.150 1.00 87.12 87 ARG A N 1
ATOM 688 C CA . ARG A 1 87 ? -19.150 -5.197 30.227 1.00 87.12 87 ARG A CA 1
ATOM 689 C C . ARG A 1 87 ? -18.228 -4.335 29.364 1.00 87.12 87 ARG A C 1
ATOM 691 O O . ARG A 1 87 ? -17.209 -3.862 29.866 1.00 87.12 87 ARG A O 1
ATOM 698 N N . VAL A 1 88 ? -18.598 -4.101 28.103 1.00 83.50 88 VAL A N 1
ATOM 699 C CA . VAL A 1 88 ? -17.825 -3.283 27.152 1.00 83.50 88 VAL A CA 1
ATOM 700 C C . VAL A 1 88 ? -17.693 -1.844 27.652 1.00 83.50 88 VAL A C 1
ATOM 702 O O . VAL A 1 88 ? -16.581 -1.323 27.710 1.00 83.50 88 VAL A O 1
ATOM 705 N N . LEU A 1 89 ? -18.787 -1.225 28.107 1.00 85.31 89 LEU A N 1
ATOM 706 C CA . LEU A 1 89 ? -18.779 0.150 28.621 1.00 85.31 89 LEU A CA 1
ATOM 707 C C . LEU A 1 89 ? -17.934 0.300 29.903 1.00 85.31 89 LEU A C 1
ATOM 709 O O . LEU A 1 89 ? -17.184 1.268 30.064 1.00 85.31 89 LEU A O 1
ATOM 713 N N . THR A 1 90 ? -17.977 -0.700 30.790 1.00 82.62 90 THR A N 1
ATOM 714 C CA . THR A 1 90 ? -17.114 -0.755 31.984 1.00 82.62 90 THR A CA 1
ATOM 715 C C . THR A 1 90 ? -15.637 -0.867 31.592 1.00 82.62 90 THR A C 1
ATOM 717 O O . THR A 1 90 ? -14.794 -0.152 32.136 1.00 82.62 90 THR A O 1
ATOM 720 N N . ALA A 1 91 ? -15.310 -1.722 30.618 1.00 75.00 91 ALA A N 1
ATOM 721 C CA . ALA A 1 91 ? -13.945 -1.889 30.127 1.00 75.00 91 ALA A CA 1
ATOM 722 C C . ALA A 1 91 ? -13.417 -0.627 29.420 1.00 75.00 91 ALA A C 1
ATOM 724 O O . ALA A 1 91 ? -12.278 -0.228 29.671 1.00 75.00 91 ALA A O 1
ATOM 725 N N . TYR A 1 92 ? -14.252 0.050 28.625 1.00 73.06 92 TYR A N 1
ATOM 726 C CA . TYR A 1 92 ? -13.947 1.350 28.018 1.00 73.06 92 TYR A CA 1
ATOM 727 C C . TYR A 1 92 ? -13.610 2.405 29.085 1.00 73.06 92 TYR A C 1
ATOM 729 O O . TYR A 1 92 ? -12.604 3.109 28.985 1.00 73.06 92 TYR A O 1
ATOM 737 N N . THR A 1 93 ? -14.401 2.473 30.157 1.00 72.00 93 THR A N 1
ATOM 738 C CA . THR A 1 93 ? -14.172 3.410 31.271 1.00 72.00 93 THR A CA 1
ATOM 739 C C . THR A 1 93 ? -12.880 3.095 32.035 1.00 72.00 93 THR A C 1
ATOM 741 O O . THR A 1 93 ? -12.174 4.006 32.465 1.00 72.00 93 THR A O 1
ATOM 744 N N . ALA A 1 94 ? -12.525 1.815 32.173 1.00 67.19 94 ALA A N 1
ATOM 745 C CA . ALA A 1 94 ? -11.307 1.392 32.862 1.00 67.19 94 ALA A CA 1
ATOM 746 C C . ALA A 1 94 ? -10.007 1.664 32.075 1.00 67.19 94 ALA A C 1
ATOM 748 O O . ALA A 1 94 ? -8.968 1.873 32.699 1.00 67.19 94 ALA A O 1
ATOM 749 N N . HIS A 1 95 ? -10.053 1.679 30.736 1.00 62.38 95 HIS A N 1
ATOM 750 C CA . HIS A 1 95 ? -8.861 1.796 29.879 1.00 62.38 95 HIS A CA 1
ATOM 751 C C . HIS A 1 95 ? -8.863 3.096 29.058 1.00 62.38 95 HIS A C 1
ATOM 753 O O . HIS A 1 95 ? -8.015 3.970 29.256 1.00 62.38 95 HIS A O 1
ATOM 759 N N . ASN A 1 96 ? -9.847 3.272 28.175 1.00 61.19 96 ASN A N 1
ATOM 760 C CA . ASN A 1 96 ? -9.899 4.383 27.221 1.00 61.19 96 ASN A CA 1
ATOM 761 C C . ASN A 1 96 ? -10.107 5.732 27.925 1.00 61.19 96 ASN A C 1
ATOM 763 O O . ASN A 1 96 ? -9.427 6.702 27.593 1.00 61.19 96 ASN A O 1
ATOM 767 N N . ALA A 1 97 ? -10.972 5.800 28.943 1.00 60.47 97 ALA A N 1
ATOM 768 C CA . ALA A 1 97 ? -11.195 7.041 29.694 1.00 60.47 97 ALA A CA 1
ATOM 769 C C . ALA A 1 97 ? -9.994 7.451 30.577 1.00 60.47 97 ALA A C 1
ATOM 771 O O . ALA A 1 97 ? -9.891 8.615 30.955 1.00 60.47 97 ALA A O 1
ATOM 772 N N . VAL A 1 98 ? -9.052 6.544 30.872 1.00 60.59 98 VAL A N 1
ATOM 773 C CA . VAL A 1 98 ? -7.794 6.882 31.570 1.00 60.59 98 VAL A CA 1
ATOM 774 C C . VAL A 1 98 ? -6.808 7.575 30.626 1.00 60.59 98 VAL A C 1
ATOM 776 O O . VAL A 1 98 ? -6.098 8.492 31.044 1.00 60.59 98 VAL A O 1
ATOM 779 N N . VAL A 1 99 ? -6.790 7.164 29.354 1.00 56.00 99 VAL A N 1
ATOM 780 C CA . VAL A 1 99 ? -5.980 7.781 28.293 1.00 56.00 99 VAL A CA 1
ATOM 781 C C . VAL A 1 99 ? -6.627 9.073 27.781 1.00 56.00 99 VAL A C 1
ATOM 783 O O . VAL A 1 99 ? -5.906 10.019 27.472 1.00 56.00 99 VAL A O 1
ATOM 786 N N . TRP A 1 100 ? -7.964 9.146 27.730 1.00 65.56 100 TRP A N 1
ATOM 787 C CA . TRP A 1 100 ? -8.706 10.294 27.195 1.00 65.56 100 TRP A CA 1
ATOM 788 C C . TRP A 1 100 ? -9.933 10.708 28.055 1.00 65.56 100 TRP A C 1
ATOM 790 O O . TRP A 1 100 ? -11.079 10.404 27.717 1.00 65.56 100 TRP A O 1
ATOM 800 N N . PRO A 1 101 ? -9.725 11.422 29.183 1.00 70.44 101 PRO A N 1
ATOM 801 C CA . PRO A 1 101 ? -10.744 11.675 30.217 1.00 70.44 101 PRO A CA 1
ATOM 802 C C . PRO A 1 101 ? -11.692 12.862 29.926 1.00 70.44 101 PRO A C 1
ATOM 804 O O . PRO A 1 101 ? -11.820 13.791 30.734 1.00 70.44 101 PRO A O 1
ATOM 807 N N . PHE A 1 102 ? -12.368 12.856 28.771 1.00 75.88 102 PHE A N 1
ATOM 808 C CA . PHE A 1 102 ? -13.333 13.911 28.404 1.00 75.88 102 PHE A CA 1
ATOM 809 C C . PHE A 1 102 ? -14.797 13.594 28.735 1.00 75.88 102 PHE A C 1
ATOM 811 O O . PHE A 1 102 ? -15.566 14.522 28.971 1.00 75.88 102 PHE A O 1
ATOM 818 N N . LEU A 1 103 ? -15.162 12.312 28.780 1.00 79.12 103 LEU A N 1
ATOM 819 C CA . LEU A 1 103 ? -16.516 11.844 29.086 1.00 79.12 103 LEU A CA 1
ATOM 820 C C . LEU A 1 103 ? -16.804 11.945 30.592 1.00 79.12 103 LEU A C 1
ATOM 822 O O . LEU A 1 103 ? -15.907 11.785 31.426 1.00 79.12 103 LEU A O 1
ATOM 826 N N . SER A 1 104 ? -18.055 12.237 30.945 1.00 71.88 104 SER A N 1
ATOM 827 C CA . SER A 1 104 ? -18.528 12.274 32.329 1.00 71.88 104 SER A CA 1
ATOM 828 C C . SER A 1 104 ? -18.936 10.881 32.827 1.00 71.88 104 SER A C 1
ATOM 830 O O . SER A 1 104 ? -19.059 9.937 32.053 1.00 71.88 104 SER A O 1
ATOM 832 N N . VAL A 1 105 ? -19.200 10.749 34.132 1.00 65.62 105 VAL A N 1
ATOM 833 C CA . VAL A 1 105 ? -19.700 9.488 34.714 1.00 65.62 105 VAL A CA 1
ATOM 834 C C . VAL A 1 105 ? -21.059 9.093 34.114 1.00 65.62 105 VAL A C 1
ATOM 836 O O . VAL A 1 105 ? -21.294 7.913 33.870 1.00 65.62 105 VAL A O 1
ATOM 839 N N . ALA A 1 106 ? -21.924 10.069 33.814 1.00 63.16 106 ALA A N 1
ATOM 840 C CA . ALA A 1 106 ? -23.220 9.823 33.179 1.00 63.16 106 ALA A CA 1
ATOM 841 C C . ALA A 1 106 ? -23.070 9.305 31.736 1.00 63.16 106 ALA A C 1
ATOM 843 O O . ALA A 1 106 ? -23.826 8.435 31.321 1.00 63.16 106 ALA A O 1
ATOM 844 N N . ASP A 1 107 ? -22.029 9.739 31.014 1.00 68.31 107 ASP A N 1
ATOM 845 C CA . ASP A 1 107 ? -21.681 9.217 29.680 1.00 68.31 107 ASP A CA 1
ATOM 846 C C . ASP A 1 107 ? -21.083 7.793 29.715 1.00 68.31 107 ASP A C 1
ATOM 848 O O . ASP A 1 107 ? -20.628 7.283 28.692 1.00 68.31 107 ASP A O 1
ATOM 852 N N . THR A 1 108 ? -21.035 7.158 30.890 1.00 69.44 108 THR A N 1
ATOM 853 C CA . THR A 1 108 ? -20.557 5.779 31.093 1.00 69.44 108 THR A CA 1
ATOM 854 C C . THR A 1 108 ? -21.566 4.895 31.834 1.00 69.44 108 THR A C 1
ATOM 856 O O . THR A 1 108 ? -21.271 3.739 32.137 1.00 69.44 108 THR A O 1
ATOM 859 N N . ASP A 1 109 ? -22.769 5.410 32.101 1.00 84.50 109 ASP A N 1
ATOM 860 C CA . ASP A 1 109 ? -23.887 4.640 32.645 1.00 84.50 109 ASP A CA 1
ATOM 861 C C . ASP A 1 109 ? -24.750 4.110 31.490 1.00 84.50 109 ASP A C 1
ATOM 863 O O . ASP A 1 109 ? -25.332 4.879 30.723 1.00 84.50 109 ASP A O 1
ATOM 867 N N . LEU A 1 110 ? -24.813 2.782 31.353 1.00 86.38 110 LEU A N 1
ATOM 868 C CA . LEU A 1 110 ? -25.552 2.116 30.280 1.00 86.38 110 LEU A CA 1
ATOM 869 C C . LEU A 1 110 ? -27.039 2.472 30.309 1.00 86.38 110 LEU A C 1
ATOM 871 O O . LEU A 1 110 ? -27.621 2.741 29.261 1.00 86.38 110 LEU A O 1
ATOM 875 N N . ASP A 1 111 ? -27.650 2.450 31.491 1.00 86.50 111 ASP A N 1
ATOM 876 C CA . ASP A 1 111 ? -29.097 2.599 31.617 1.00 86.50 111 ASP A CA 1
ATOM 877 C C . ASP A 1 111 ? -29.485 4.060 31.313 1.00 86.50 111 ASP A C 1
ATOM 879 O O . ASP A 1 111 ? -30.431 4.310 30.568 1.00 86.50 111 ASP A O 1
ATOM 883 N N . HIS A 1 112 ? -28.658 5.021 31.746 1.00 84.31 112 HIS A N 1
ATOM 884 C CA . HIS A 1 112 ? -28.789 6.432 31.372 1.00 84.31 112 HIS A CA 1
ATOM 885 C C . HIS A 1 112 ? -28.612 6.670 29.864 1.00 84.31 112 HIS A C 1
ATOM 887 O O . HIS A 1 112 ? -29.458 7.308 29.240 1.00 84.31 112 HIS A O 1
ATOM 893 N N . LEU A 1 113 ? -27.542 6.143 29.256 1.00 85.19 113 LEU A N 1
ATOM 894 C CA . LEU A 1 113 ? -27.260 6.319 27.826 1.00 85.19 113 LEU A CA 1
ATOM 895 C C . LEU A 1 113 ? -28.365 5.744 26.926 1.00 85.19 113 LEU A C 1
ATOM 897 O O . LEU A 1 113 ? -28.659 6.320 25.879 1.00 85.19 113 LEU A O 1
ATOM 901 N N . ARG A 1 114 ? -28.993 4.630 27.325 1.00 87.62 114 ARG A N 1
ATOM 902 C CA . ARG A 1 114 ? -30.124 4.030 26.595 1.00 87.62 114 ARG A CA 1
ATOM 903 C C . ARG A 1 114 ? -31.366 4.926 26.595 1.00 87.62 114 ARG A C 1
ATOM 905 O O . ARG A 1 114 ? -32.130 4.875 25.635 1.00 87.62 114 ARG A O 1
ATOM 912 N N . GLU A 1 115 ? -31.548 5.750 27.629 1.00 82.62 115 GLU A N 1
ATOM 913 C CA . GLU A 1 115 ? -32.643 6.722 27.734 1.00 82.62 115 GLU A CA 1
ATOM 914 C C . GLU A 1 115 ? -32.318 8.077 27.080 1.00 82.62 115 GLU A C 1
ATOM 916 O O . GLU A 1 115 ? -33.213 8.698 26.509 1.00 82.62 115 GLU A O 1
ATOM 921 N N . THR A 1 116 ? -31.067 8.553 27.154 1.00 78.19 116 THR A N 1
ATOM 922 C CA . THR A 1 116 ? -30.708 9.933 26.767 1.00 78.19 116 THR A CA 1
ATOM 923 C C . THR A 1 116 ? -29.904 10.065 25.474 1.00 78.19 116 THR A C 1
ATOM 925 O O . THR A 1 116 ? -30.014 11.092 24.803 1.00 78.19 116 THR A O 1
ATOM 928 N N . SER A 1 117 ? -29.092 9.069 25.095 1.00 83.19 117 SER A N 1
ATOM 929 C CA . SER A 1 117 ? -28.228 9.160 23.911 1.00 83.19 117 SER A CA 1
ATOM 930 C C . SER A 1 117 ? -27.833 7.797 23.328 1.00 83.19 117 SER A C 1
ATOM 932 O O . SER A 1 117 ? -26.710 7.306 23.480 1.00 83.19 117 SER A O 1
ATOM 934 N N . SER A 1 118 ? -28.753 7.211 22.559 1.00 86.94 118 SER A N 1
ATOM 935 C CA . SER A 1 118 ? -28.531 5.961 21.819 1.00 86.94 118 SER A CA 1
ATOM 936 C C . SER A 1 118 ? -27.383 6.042 20.799 1.00 86.94 118 SER A C 1
ATOM 938 O O . SER A 1 118 ? -26.717 5.038 20.553 1.00 86.94 118 SER A O 1
ATOM 940 N N . LEU A 1 119 ? -27.105 7.223 20.228 1.00 87.50 119 LEU A N 1
ATOM 941 C CA . LEU A 1 119 ? -25.982 7.432 19.304 1.00 87.50 119 LEU A CA 1
ATOM 942 C C . LEU A 1 119 ? -24.626 7.486 20.026 1.00 87.50 119 LEU A C 1
ATOM 944 O O . LEU A 1 119 ? -23.651 6.933 19.518 1.00 87.50 119 LEU A O 1
ATOM 948 N N . LEU A 1 120 ? -24.548 8.103 21.212 1.00 89.31 120 LEU A N 1
ATOM 949 C CA . LEU A 1 120 ? -23.324 8.063 22.018 1.00 89.31 120 LEU A CA 1
ATOM 950 C C . LEU A 1 120 ? -23.067 6.643 22.535 1.00 89.31 120 LEU A C 1
ATOM 952 O O . LEU A 1 120 ? -21.933 6.174 22.460 1.00 89.31 120 LEU A O 1
ATOM 956 N N . LEU A 1 121 ? -24.118 5.925 22.952 1.00 90.31 121 LEU A N 1
ATOM 957 C CA . LEU A 1 121 ? -24.033 4.498 23.271 1.00 90.31 121 LEU A CA 1
ATOM 958 C C . LEU A 1 121 ? -23.499 3.683 22.087 1.00 90.31 121 LEU A C 1
ATOM 960 O O . LEU A 1 121 ? -22.551 2.918 22.253 1.00 90.31 121 LEU A O 1
ATOM 964 N N . LEU A 1 122 ? -24.067 3.872 20.890 1.00 90.12 122 LEU A N 1
ATOM 965 C CA . LEU A 1 122 ? -23.599 3.195 19.683 1.00 90.12 122 LEU A CA 1
ATOM 966 C C . LEU A 1 122 ? -22.122 3.502 19.411 1.00 90.12 122 LEU A C 1
ATOM 968 O O . LEU A 1 122 ? -21.371 2.576 19.143 1.00 90.12 122 LEU A O 1
ATOM 972 N N . ALA A 1 123 ? -21.679 4.757 19.523 1.00 88.50 123 ALA A N 1
ATOM 973 C CA . ALA A 1 123 ? -20.275 5.113 19.319 1.00 88.50 123 ALA A CA 1
ATOM 974 C C . ALA A 1 123 ? -19.340 4.458 20.357 1.00 88.50 123 ALA A C 1
ATOM 976 O O . ALA A 1 123 ? -18.274 3.965 19.995 1.00 88.50 123 ALA A O 1
ATOM 977 N N . LEU A 1 124 ? -19.744 4.393 21.629 1.00 87.19 124 LEU A N 1
ATOM 978 C CA . LEU A 1 124 ? -18.974 3.742 22.698 1.00 87.19 124 LEU A CA 1
ATOM 979 C C . LEU A 1 124 ? -18.897 2.212 22.534 1.00 87.19 124 LEU A C 1
ATOM 981 O O . LEU A 1 124 ? -17.901 1.607 22.929 1.00 87.19 124 LEU A O 1
ATOM 985 N N . LEU A 1 125 ? -19.917 1.590 21.930 1.00 87.88 125 LEU A N 1
ATOM 986 C CA . LEU A 1 125 ? -19.954 0.155 21.617 1.00 87.88 125 LEU A CA 1
ATOM 987 C C . LEU A 1 125 ? -19.334 -0.196 20.249 1.00 87.88 125 LEU A C 1
ATOM 989 O O . LEU A 1 125 ? -18.831 -1.302 20.085 1.00 87.88 125 LEU A O 1
ATOM 993 N N . ALA A 1 126 ? -19.330 0.724 19.282 1.00 83.19 126 ALA A N 1
ATOM 994 C CA . ALA A 1 126 ? -18.712 0.553 17.963 1.00 83.19 126 ALA A CA 1
ATOM 995 C C . ALA A 1 126 ? -17.192 0.780 17.996 1.00 83.19 126 ALA A C 1
ATOM 997 O O . ALA A 1 126 ? -16.434 0.060 17.345 1.00 83.19 126 ALA A O 1
ATOM 998 N N . PHE A 1 127 ? -16.733 1.751 18.792 1.00 76.38 127 PHE A N 1
ATOM 999 C CA . PHE A 1 127 ? -15.322 2.129 18.895 1.00 76.38 127 PHE A CA 1
ATOM 1000 C C . PHE A 1 127 ? -14.689 1.887 20.289 1.00 76.38 127 PHE A C 1
ATOM 1002 O O . PHE A 1 127 ? -13.957 2.751 20.784 1.00 76.38 127 PHE A O 1
ATOM 1009 N N . PRO A 1 128 ? -14.920 0.739 20.964 1.00 63.88 128 PRO A N 1
ATOM 1010 C CA . PRO A 1 128 ? -14.163 0.393 22.152 1.00 63.88 128 PRO A CA 1
ATOM 1011 C C . PRO A 1 128 ? -12.716 0.016 21.791 1.00 63.88 128 PRO A C 1
ATOM 1013 O O . PRO A 1 128 ? -12.402 -0.399 20.667 1.00 63.88 128 PRO A O 1
ATOM 1016 N N . GLY A 1 129 ? -11.828 0.147 22.782 1.00 55.84 129 GLY A N 1
ATOM 1017 C CA . GLY A 1 129 ? -10.468 -0.391 22.715 1.00 55.84 129 GLY A CA 1
ATOM 1018 C C . GLY A 1 129 ? -10.448 -1.908 22.471 1.00 55.84 129 GLY A C 1
ATOM 1019 O O . GLY A 1 129 ? -11.479 -2.574 22.536 1.00 55.84 129 GLY A O 1
ATOM 1020 N N . ASP A 1 130 ? -9.266 -2.422 22.137 1.00 54.78 130 ASP A N 1
ATOM 1021 C CA . ASP A 1 130 ? -9.013 -3.760 21.577 1.00 54.78 130 ASP A CA 1
ATOM 1022 C C . ASP A 1 130 ? -9.843 -4.927 22.127 1.00 54.78 130 ASP A C 1
ATOM 1024 O O . ASP A 1 130 ? -10.055 -5.062 23.328 1.00 54.78 130 ASP A O 1
ATOM 1028 N N . THR A 1 131 ? -10.258 -5.795 21.192 1.00 58.88 131 THR A N 1
ATOM 1029 C CA . THR A 1 131 ? -10.790 -7.159 21.402 1.00 58.88 131 THR A CA 1
ATOM 1030 C C . THR A 1 131 ? -12.005 -7.310 22.326 1.00 58.88 131 THR A C 1
ATOM 1032 O O . THR A 1 131 ? -12.400 -8.428 22.655 1.00 58.88 131 THR A O 1
ATOM 1035 N N . LEU A 1 132 ? -12.673 -6.213 22.697 1.00 68.75 132 LEU A N 1
ATOM 1036 C CA . LEU A 1 132 ? -13.835 -6.258 23.588 1.00 68.75 132 LEU A CA 1
ATOM 1037 C C . LEU A 1 132 ? -15.107 -6.843 22.954 1.00 68.75 132 LEU A C 1
ATOM 1039 O O . LEU A 1 132 ? -15.973 -7.285 23.709 1.00 68.75 132 LEU A O 1
ATOM 1043 N N . LEU A 1 133 ? -15.218 -6.882 21.622 1.00 78.25 133 LEU A N 1
ATOM 1044 C CA . LEU A 1 133 ? -16.354 -7.434 20.872 1.00 78.25 133 LEU A CA 1
ATOM 1045 C C . LEU A 1 133 ? -15.883 -8.285 19.676 1.00 78.25 133 LEU A C 1
ATOM 1047 O O . LEU A 1 133 ? -14.775 -8.070 19.181 1.00 78.25 133 LEU A O 1
ATOM 1051 N N . PRO A 1 134 ? -16.712 -9.220 19.167 1.00 79.38 134 PRO A N 1
ATOM 1052 C CA . PRO A 1 134 ? -16.424 -9.933 17.923 1.00 79.38 134 PRO A CA 1
ATOM 1053 C C . PRO A 1 134 ? -16.313 -8.969 16.734 1.00 79.38 134 PRO A C 1
ATOM 1055 O O . PRO A 1 134 ? -17.159 -8.090 16.572 1.00 79.38 134 PRO A O 1
ATOM 1058 N N . ALA A 1 135 ? -15.318 -9.175 15.866 1.00 72.62 135 ALA A N 1
ATOM 1059 C CA . ALA A 1 135 ? -15.000 -8.252 14.770 1.00 72.62 135 ALA A CA 1
ATOM 1060 C C . ALA A 1 135 ? -16.194 -7.947 13.842 1.00 72.62 135 ALA A C 1
ATOM 1062 O O . ALA A 1 135 ? -16.428 -6.786 13.524 1.00 72.62 135 ALA A O 1
ATOM 1063 N N . HIS A 1 136 ? -16.995 -8.957 13.479 1.00 76.81 136 HIS A N 1
ATOM 1064 C CA . HIS A 1 136 ? -18.184 -8.771 12.633 1.00 76.81 136 HIS A CA 1
ATOM 1065 C C . HIS A 1 136 ? -19.262 -7.901 13.304 1.00 76.81 136 HIS A C 1
ATOM 1067 O O . HIS A 1 136 ? -19.847 -7.034 12.661 1.00 76.81 136 HIS A O 1
ATOM 1073 N N . VAL A 1 137 ? -19.487 -8.076 14.615 1.00 83.31 137 VAL A N 1
ATOM 1074 C CA . VAL A 1 137 ? -20.407 -7.221 15.383 1.00 83.31 137 VAL A CA 1
ATOM 1075 C C . VAL A 1 137 ? -19.881 -5.793 15.394 1.00 83.31 137 VAL A C 1
ATOM 1077 O O . VAL A 1 137 ? -20.635 -4.861 15.128 1.00 83.31 137 VAL A O 1
ATOM 1080 N N . GLN A 1 138 ? -18.586 -5.616 15.665 1.00 80.81 138 GLN A N 1
ATOM 1081 C CA . GLN A 1 138 ? -17.964 -4.298 15.690 1.00 80.81 138 GLN A CA 1
ATOM 1082 C C . GLN A 1 138 ? -18.080 -3.588 14.330 1.00 80.81 138 GLN A C 1
ATOM 1084 O O . GLN A 1 138 ? -18.475 -2.426 14.291 1.00 80.81 138 GLN A O 1
ATOM 1089 N N . GLU A 1 139 ? -17.820 -4.286 13.223 1.00 79.31 139 GLU A N 1
ATOM 1090 C CA . GLU A 1 139 ? -17.955 -3.757 11.860 1.00 79.31 139 GLU A CA 1
ATOM 1091 C C . GLU A 1 139 ? -19.395 -3.311 11.547 1.00 79.31 139 GLU A C 1
ATOM 1093 O O . GLU A 1 139 ? -19.599 -2.187 11.083 1.00 79.31 139 GLU A O 1
ATOM 1098 N N . GLU A 1 140 ? -20.411 -4.113 11.894 1.00 84.31 140 GLU A N 1
ATOM 1099 C CA . GLU A 1 140 ? -21.820 -3.719 11.739 1.00 84.31 140 GLU A CA 1
ATOM 1100 C C . GLU A 1 140 ? -22.187 -2.464 12.552 1.00 84.31 140 GLU A C 1
ATOM 1102 O O . GLU A 1 140 ? -22.909 -1.589 12.057 1.00 84.31 140 GLU A O 1
ATOM 1107 N N . LEU A 1 141 ? -21.687 -2.343 13.789 1.00 87.00 141 LEU A N 1
ATOM 1108 C CA . LEU A 1 141 ? -21.924 -1.160 14.621 1.00 87.00 141 LEU A CA 1
ATOM 1109 C C . LEU A 1 141 ? -21.224 0.087 14.060 1.00 87.00 141 LEU A C 1
ATOM 1111 O O . LEU A 1 141 ? -21.829 1.161 14.037 1.00 87.00 141 LEU A O 1
ATOM 1115 N N . VAL A 1 142 ? -19.985 -0.047 13.571 1.00 83.38 142 VAL A N 1
ATOM 1116 C CA . VAL A 1 142 ? -19.222 1.040 12.932 1.00 83.38 142 VAL A CA 1
ATOM 1117 C C . VAL A 1 142 ? -19.933 1.532 11.669 1.00 83.38 142 VAL A C 1
ATOM 1119 O O . VAL A 1 142 ? -20.116 2.740 11.505 1.00 83.38 142 VAL A O 1
ATOM 1122 N N . LEU A 1 143 ? -20.405 0.624 10.809 1.00 83.19 143 LEU A N 1
ATOM 1123 C CA . LEU A 1 143 ? -21.149 0.979 9.596 1.00 83.19 143 LEU A CA 1
ATOM 1124 C C . LEU A 1 143 ? -22.464 1.710 9.917 1.00 83.19 143 LEU A C 1
ATOM 1126 O O . LEU A 1 143 ? -22.753 2.745 9.309 1.00 83.19 143 LEU A O 1
ATOM 1130 N N . LYS A 1 144 ? -23.244 1.242 10.906 1.00 86.56 144 LYS A N 1
ATOM 1131 C CA . LYS A 1 144 ? -24.473 1.939 11.340 1.00 86.56 144 LYS A CA 1
ATOM 1132 C C . LYS A 1 144 ? -24.158 3.304 11.964 1.00 86.56 144 LYS A C 1
ATOM 1134 O O . LYS A 1 144 ? -24.871 4.258 11.663 1.00 86.56 144 LYS A O 1
ATOM 1139 N N . ALA A 1 145 ? -23.087 3.434 12.753 1.00 87.50 145 ALA A N 1
ATOM 1140 C CA . ALA A 1 145 ? -22.666 4.714 13.331 1.00 87.50 145 ALA A CA 1
ATOM 1141 C C . ALA A 1 145 ? -22.286 5.739 12.249 1.00 87.50 145 ALA A C 1
ATOM 1143 O O . ALA A 1 145 ? -22.797 6.858 12.255 1.00 87.50 145 ALA A O 1
ATOM 1144 N N . MET A 1 146 ? -21.457 5.344 11.276 1.00 85.56 146 MET A N 1
ATOM 1145 C CA . MET A 1 146 ? -21.045 6.210 10.163 1.00 85.56 146 MET A CA 1
ATOM 1146 C C . MET A 1 146 ? -22.226 6.617 9.270 1.00 85.56 146 MET A C 1
ATOM 1148 O O . MET A 1 146 ? -22.316 7.777 8.867 1.00 85.56 146 MET A O 1
ATOM 1152 N N . SER A 1 147 ? -23.166 5.699 9.018 1.00 85.50 147 SER A N 1
ATOM 1153 C CA . SER A 1 147 ? -24.414 5.995 8.299 1.00 85.50 147 SER A CA 1
ATOM 1154 C C . SER A 1 147 ? -25.249 7.064 9.019 1.00 85.50 147 SER A C 1
ATOM 1156 O O . SER A 1 147 ? -25.660 8.049 8.405 1.00 85.50 147 SER A O 1
ATOM 1158 N N . ILE A 1 148 ? -25.411 6.942 10.344 1.00 85.88 148 ILE A N 1
ATOM 1159 C CA . ILE A 1 148 ? -26.144 7.925 11.157 1.00 85.88 148 ILE A CA 1
ATOM 1160 C C . ILE A 1 148 ? -25.412 9.271 11.208 1.00 85.88 148 ILE A C 1
ATOM 1162 O O . ILE A 1 148 ? -26.064 10.308 11.125 1.00 85.88 148 ILE A O 1
ATOM 1166 N N . PHE A 1 149 ? -24.077 9.298 11.292 1.00 87.38 149 PHE A N 1
ATOM 1167 C CA . PHE A 1 149 ? -23.329 10.557 11.196 1.00 87.38 149 PHE A CA 1
ATOM 1168 C C . PHE A 1 149 ? -23.582 11.258 9.852 1.00 87.38 149 PHE A C 1
ATOM 1170 O O . PHE A 1 149 ? -23.833 12.463 9.834 1.00 87.38 149 PHE A O 1
ATOM 1177 N N . GLY A 1 150 ? -23.588 10.523 8.736 1.00 84.81 150 GLY A N 1
ATOM 1178 C CA . GLY A 1 150 ? -23.933 11.077 7.424 1.00 84.81 150 GLY A CA 1
ATOM 1179 C C . GLY A 1 150 ? -25.364 11.625 7.362 1.00 84.81 150 GLY A C 1
ATOM 1180 O O . GLY A 1 150 ? -25.579 12.762 6.940 1.00 84.81 150 GLY A O 1
ATOM 1181 N N . GLU A 1 151 ? -26.347 10.849 7.817 1.00 84.00 151 GLU A N 1
ATOM 1182 C CA . GLU A 1 151 ? -27.757 11.238 7.742 1.00 84.00 151 GLU A CA 1
ATOM 1183 C C . GLU A 1 151 ? -28.111 12.383 8.708 1.00 84.00 151 GLU A C 1
ATOM 1185 O O . GLU A 1 151 ? -28.682 13.395 8.300 1.00 84.00 151 GLU A O 1
ATOM 1190 N N . GLU A 1 152 ? -27.756 12.266 9.986 1.00 82.44 152 GLU A N 1
ATOM 1191 C CA . GLU A 1 152 ? -28.153 13.236 11.009 1.00 82.44 152 GLU A CA 1
ATOM 1192 C C . GLU A 1 152 ? -27.346 14.532 10.929 1.00 82.44 152 GLU A C 1
ATOM 1194 O O . GLU A 1 152 ? -27.916 15.621 11.002 1.00 82.44 152 GLU A O 1
ATOM 1199 N N . ILE A 1 153 ? -26.024 14.443 10.761 1.00 83.19 153 ILE A N 1
ATOM 1200 C CA . ILE A 1 153 ? -25.135 15.608 10.885 1.00 83.19 153 ILE A CA 1
ATOM 1201 C C . ILE A 1 153 ? -25.014 16.343 9.552 1.00 83.19 153 ILE A C 1
ATOM 1203 O O . ILE A 1 153 ? -25.076 17.572 9.527 1.00 83.19 153 ILE A O 1
ATOM 1207 N N . ILE A 1 154 ? -24.868 15.607 8.444 1.00 81.25 154 ILE A N 1
ATOM 1208 C CA . ILE A 1 154 ? -24.646 16.204 7.121 1.00 81.25 154 ILE A CA 1
ATOM 1209 C C . ILE A 1 154 ? -25.978 16.462 6.406 1.00 81.25 154 ILE A C 1
ATOM 1211 O O . ILE A 1 154 ? -26.207 17.584 5.957 1.00 81.25 154 ILE A O 1
ATOM 1215 N N . ALA A 1 155 ? -26.870 15.467 6.312 1.00 80.19 155 ALA A N 1
ATOM 1216 C CA . ALA A 1 155 ? -28.112 15.619 5.545 1.00 80.19 155 ALA A CA 1
ATOM 1217 C C . ALA A 1 155 ? -29.219 16.378 6.305 1.00 80.19 155 ALA A C 1
ATOM 1219 O O . ALA A 1 155 ? -29.853 17.264 5.730 1.00 80.19 155 ALA A O 1
ATOM 1220 N N . LYS A 1 156 ? -29.451 16.069 7.590 1.00 81.12 156 LYS A N 1
ATOM 1221 C CA . LYS A 1 156 ? -30.467 16.745 8.427 1.00 81.12 156 LYS A CA 1
ATOM 1222 C C . LYS A 1 156 ? -29.936 17.996 9.135 1.00 81.12 156 LYS A C 1
ATOM 1224 O O . LYS A 1 156 ? -30.713 18.899 9.437 1.00 81.12 156 LYS A O 1
ATOM 1229 N N . GLY A 1 157 ? -28.627 18.084 9.379 1.00 78.44 157 GLY A N 1
ATOM 1230 C CA . GLY A 1 157 ? -28.009 19.219 10.072 1.00 78.44 157 GLY A CA 1
ATOM 1231 C C . GLY A 1 157 ? -28.267 19.248 11.583 1.00 78.44 157 GLY A C 1
ATOM 1232 O O . GLY A 1 157 ? -28.184 20.318 12.197 1.00 78.44 157 GLY A O 1
ATOM 1233 N N . ASN A 1 158 ? -28.580 18.102 12.189 1.00 83.44 158 ASN A N 1
ATOM 1234 C CA . ASN A 1 158 ? -28.769 17.967 13.628 1.00 83.44 158 ASN A CA 1
ATOM 1235 C C . ASN A 1 158 ? -27.436 18.130 14.375 1.00 83.44 158 ASN A C 1
ATOM 1237 O O . ASN A 1 158 ? -26.364 17.764 13.889 1.00 83.44 158 ASN A O 1
ATOM 1241 N N . ARG A 1 159 ? -27.505 18.766 15.548 1.00 85.38 159 ARG A N 1
ATOM 1242 C CA . ARG A 1 159 ? -26.347 19.174 16.354 1.00 85.38 159 ARG A CA 1
ATOM 1243 C C . ARG A 1 159 ? -26.692 19.049 17.834 1.00 85.38 159 ARG A C 1
ATOM 1245 O O . ARG A 1 159 ? -27.668 19.651 18.278 1.00 85.38 159 ARG A O 1
ATOM 1252 N N . SER A 1 160 ? -25.882 18.321 18.595 1.00 88.19 160 SER A N 1
ATOM 1253 C CA . SER A 1 160 ? -25.991 18.225 20.055 1.00 88.19 160 SER A CA 1
ATOM 1254 C C . SER A 1 160 ? -24.611 18.008 20.684 1.00 88.19 160 SER A C 1
ATOM 1256 O O . SER A 1 160 ? -23.645 17.696 19.985 1.00 88.19 160 SER A O 1
ATOM 1258 N N . LEU A 1 161 ? -24.501 18.165 22.005 1.00 88.38 161 LEU A N 1
ATOM 1259 C CA . LEU A 1 161 ? -23.247 17.930 22.728 1.00 88.38 161 LEU A CA 1
ATOM 1260 C C . LEU A 1 161 ? -22.819 16.452 22.641 1.00 88.38 161 LEU A C 1
ATOM 1262 O O . LEU A 1 161 ? -21.644 16.131 22.497 1.00 88.38 161 LEU A O 1
ATOM 1266 N N . GLU A 1 162 ? -23.798 15.560 22.659 1.00 88.25 162 GLU A N 1
ATOM 1267 C CA . GLU A 1 162 ? -23.674 14.108 22.599 1.00 88.25 162 GLU A CA 1
ATOM 1268 C C . GLU A 1 162 ? -23.235 13.647 21.205 1.00 88.25 162 GLU A C 1
ATOM 1270 O O . GLU A 1 162 ? -22.436 12.722 21.094 1.00 88.25 162 GLU A O 1
ATOM 1275 N N . MET A 1 163 ? -23.676 14.334 20.144 1.00 89.81 163 MET A N 1
ATOM 1276 C CA . MET A 1 163 ? -23.170 14.119 18.784 1.00 89.81 163 MET A CA 1
ATOM 1277 C C . MET A 1 163 ? -21.703 14.552 18.653 1.00 89.81 163 MET A C 1
ATOM 1279 O O . MET A 1 163 ? -20.918 13.822 18.050 1.00 89.81 163 MET A O 1
ATOM 1283 N N . VAL A 1 164 ? -21.292 15.671 19.274 1.00 92.44 164 VAL A N 1
ATOM 1284 C CA . VAL A 1 164 ? -19.864 16.046 19.361 1.00 92.44 164 VAL A CA 1
ATOM 1285 C C . VAL A 1 164 ? -19.077 14.961 20.101 1.00 92.44 164 VAL A C 1
ATOM 1287 O O . VAL A 1 164 ? -18.035 14.527 19.614 1.00 92.44 164 VAL A O 1
ATOM 1290 N N . LYS A 1 165 ? -19.579 14.466 21.243 1.00 91.06 165 LYS A N 1
ATOM 1291 C CA . LYS A 1 165 ? -18.937 13.368 21.985 1.00 91.06 165 LYS A CA 1
ATOM 1292 C C . LYS A 1 165 ? -18.841 12.083 21.158 1.00 91.06 165 LYS A C 1
ATOM 1294 O O . LYS A 1 165 ? -17.785 11.461 21.155 1.00 91.06 165 LYS A O 1
ATOM 1299 N N . ALA A 1 166 ? -19.897 11.707 20.436 1.00 90.19 166 ALA A N 1
ATOM 1300 C CA . ALA A 1 166 ? -19.924 10.518 19.587 1.00 90.19 166 ALA A CA 1
ATOM 1301 C C . ALA A 1 166 ? -18.927 10.625 18.421 1.00 90.19 166 ALA A C 1
ATOM 1303 O O . ALA A 1 166 ? -18.176 9.681 18.178 1.00 90.19 166 ALA A O 1
ATOM 1304 N N . LEU A 1 167 ? -18.855 11.788 17.759 1.00 90.56 167 LEU A N 1
ATOM 1305 C CA . LEU A 1 167 ? -17.856 12.076 16.726 1.00 90.56 167 LEU A CA 1
ATOM 1306 C C . LEU A 1 167 ? -16.424 12.051 17.273 1.00 90.56 167 LEU A C 1
ATOM 1308 O O . LEU A 1 167 ? -15.539 11.531 16.603 1.00 90.56 167 LEU A O 1
ATOM 1312 N N . LEU A 1 168 ? -16.183 12.582 18.478 1.00 87.00 168 LEU A N 1
ATOM 1313 C CA . LEU A 1 168 ? -14.871 12.516 19.130 1.00 87.00 168 LEU A CA 1
ATOM 1314 C C . LEU A 1 168 ? -14.494 11.068 19.470 1.00 87.00 168 LEU A C 1
ATOM 1316 O O . LEU A 1 168 ? -13.408 10.631 19.102 1.00 87.00 168 LEU A O 1
ATOM 1320 N N . THR A 1 169 ? -15.383 10.307 20.118 1.00 85.12 169 THR A N 1
ATOM 1321 C CA . THR A 1 169 ? -15.180 8.876 20.411 1.00 85.12 169 THR A CA 1
ATOM 1322 C C . THR A 1 169 ? -14.852 8.099 19.137 1.00 85.12 169 THR A C 1
ATOM 1324 O O . THR A 1 169 ? -13.869 7.360 19.117 1.00 85.12 169 THR A O 1
ATOM 1327 N N . ALA A 1 170 ? -15.608 8.328 18.058 1.00 82.94 170 ALA A N 1
ATOM 1328 C CA . ALA A 1 170 ? -15.320 7.747 16.756 1.00 82.94 170 ALA A CA 1
ATOM 1329 C C . ALA A 1 170 ? -13.952 8.200 16.222 1.00 82.94 170 ALA A C 1
ATOM 1331 O O . ALA A 1 170 ? -13.155 7.356 15.851 1.00 82.94 170 ALA A O 1
ATOM 1332 N N . ALA A 1 171 ? -13.626 9.496 16.230 1.00 78.50 171 ALA A N 1
ATOM 1333 C CA . ALA A 1 171 ? -12.365 10.015 15.694 1.00 78.50 171 ALA A CA 1
ATOM 1334 C C . ALA A 1 171 ? -11.107 9.509 16.429 1.00 78.50 171 ALA A C 1
ATOM 1336 O O . ALA A 1 171 ? -10.081 9.292 15.786 1.00 78.50 171 ALA A O 1
ATOM 1337 N N . PHE A 1 172 ? -11.166 9.316 17.752 1.00 68.25 172 PHE A N 1
ATOM 1338 C CA . PHE A 1 172 ? -10.022 8.832 18.538 1.00 68.25 172 PHE A CA 1
ATOM 1339 C C . PHE A 1 172 ? -9.777 7.330 18.404 1.00 68.25 172 PHE A C 1
ATOM 1341 O O . PHE A 1 172 ? -8.624 6.902 18.447 1.00 68.25 172 PHE A O 1
ATOM 1348 N N . TRP A 1 173 ? -10.846 6.548 18.253 1.00 66.50 173 TRP A N 1
ATOM 1349 C CA . TRP A 1 173 ? -10.808 5.084 18.288 1.00 66.50 173 TRP A CA 1
ATOM 1350 C C . TRP A 1 173 ? -11.250 4.444 16.960 1.00 66.50 173 TRP A C 1
ATOM 1352 O O . TRP A 1 173 ? -11.565 3.254 16.917 1.00 66.50 173 TRP A O 1
ATOM 1362 N N . PHE A 1 174 ? -11.274 5.225 15.872 1.00 63.66 174 PHE A N 1
ATOM 1363 C CA . PHE A 1 174 ? -11.640 4.756 14.538 1.00 63.66 174 PHE A CA 1
ATOM 1364 C C . PHE A 1 174 ? -10.707 3.630 14.094 1.00 63.66 174 PHE A C 1
ATOM 1366 O O . PHE A 1 174 ? -9.489 3.795 14.097 1.00 63.66 174 PHE A O 1
ATOM 1373 N N . ARG A 1 175 ? -11.280 2.512 13.649 1.00 58.28 175 ARG A N 1
ATOM 1374 C CA . ARG A 1 175 ? -10.563 1.466 12.916 1.00 58.28 175 ARG A CA 1
ATOM 1375 C C . ARG A 1 175 ? -11.154 1.341 11.527 1.00 58.28 175 ARG A C 1
ATOM 1377 O O . ARG A 1 175 ? -12.375 1.341 11.371 1.00 58.28 175 ARG A O 1
ATOM 1384 N N . GLN A 1 176 ? -10.291 1.239 10.523 1.00 47.41 176 GLN A N 1
ATOM 1385 C CA . GLN A 1 176 ? -10.733 1.077 9.147 1.00 47.41 176 GLN A CA 1
ATOM 1386 C C . GLN A 1 176 ? -11.209 -0.364 8.922 1.00 47.41 176 GLN A C 1
ATOM 1388 O O . GLN A 1 176 ? -10.425 -1.308 8.973 1.00 47.41 176 GLN A O 1
ATOM 1393 N N . ALA A 1 177 ? -12.509 -0.524 8.670 1.00 44.03 177 ALA A N 1
ATOM 1394 C CA . ALA A 1 177 ? -13.081 -1.776 8.187 1.00 44.03 177 ALA A CA 1
ATOM 1395 C C . ALA A 1 177 ? -12.436 -2.173 6.843 1.00 44.03 177 ALA A C 1
ATOM 1397 O O . ALA A 1 177 ? -12.123 -1.297 6.031 1.00 44.03 177 ALA A O 1
ATOM 1398 N N . ARG A 1 178 ? -12.278 -3.481 6.583 1.00 42.34 178 ARG A N 1
ATOM 1399 C CA . ARG A 1 178 ? -11.513 -4.041 5.440 1.00 42.34 178 ARG A CA 1
ATOM 1400 C C . ARG A 1 178 ? -12.000 -3.593 4.043 1.00 42.34 178 ARG A C 1
ATOM 1402 O O . ARG A 1 178 ? -11.340 -3.907 3.059 1.00 42.34 178 ARG A O 1
ATOM 14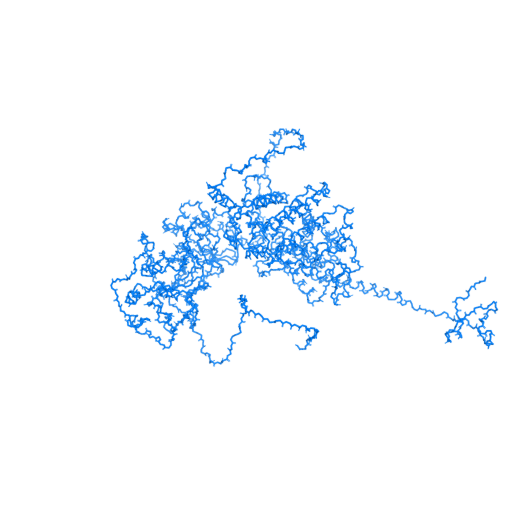09 N N . GLN A 1 179 ? -13.134 -2.892 3.938 1.00 36.94 179 GLN A N 1
ATOM 1410 C CA . GLN A 1 179 ? -13.830 -2.595 2.677 1.00 36.94 179 GLN A CA 1
ATOM 1411 C C . GLN A 1 179 ? -14.035 -1.096 2.355 1.00 36.94 179 GLN A C 1
ATOM 1413 O O . GLN A 1 179 ? -14.631 -0.790 1.324 1.00 36.94 179 GLN A O 1
ATOM 1418 N N . VAL A 1 180 ? -13.575 -0.145 3.186 1.00 37.28 180 VAL A N 1
ATOM 1419 C CA . VAL A 1 180 ? -13.848 1.302 2.983 1.00 37.28 180 VAL A CA 1
ATOM 1420 C C . VAL A 1 180 ? -12.554 2.105 2.740 1.00 37.28 180 VAL A C 1
ATOM 1422 O O . VAL A 1 180 ? -11.609 1.937 3.512 1.00 37.28 180 VAL A O 1
ATOM 1425 N N . PRO A 1 181 ? -12.469 2.993 1.721 1.00 38.72 181 PRO A N 1
ATOM 1426 C CA . PRO A 1 181 ? -11.264 3.790 1.460 1.00 38.72 181 PRO A CA 1
ATOM 1427 C C . PRO A 1 181 ? -11.058 4.980 2.421 1.00 38.72 181 PRO A C 1
ATOM 1429 O O . PRO A 1 181 ? -11.969 5.767 2.641 1.00 38.72 181 PRO A O 1
ATOM 1432 N N . HIS A 1 182 ? -9.816 5.134 2.895 1.00 45.75 182 HIS A N 1
ATOM 1433 C CA . HIS A 1 182 ? -9.118 6.334 3.405 1.00 45.75 182 HIS A CA 1
ATOM 1434 C C . HIS A 1 182 ? -9.908 7.517 4.037 1.00 45.75 182 HIS A C 1
ATOM 1436 O O . HIS A 1 182 ? -10.597 8.273 3.353 1.00 45.75 182 HIS A O 1
ATOM 1442 N N . GLY A 1 183 ? -9.555 7.865 5.289 1.00 52.38 183 GLY A N 1
ATOM 1443 C CA . GLY A 1 183 ? -9.449 9.281 5.715 1.00 52.38 183 GLY A CA 1
ATOM 1444 C C . GLY A 1 183 ? -10.436 9.837 6.757 1.00 52.38 183 GLY A C 1
ATOM 1445 O O . GLY A 1 183 ? -10.444 11.049 6.991 1.00 52.38 183 GLY A O 1
ATOM 1446 N N . HIS A 1 184 ? -11.259 9.008 7.404 1.00 64.81 184 HIS A N 1
ATOM 1447 C CA . HIS A 1 184 ? -12.395 9.512 8.192 1.00 64.81 184 HIS A CA 1
ATOM 1448 C C . HIS A 1 184 ? -12.062 10.208 9.525 1.00 64.81 184 HIS A C 1
ATOM 1450 O O . HIS A 1 184 ? -12.741 11.176 9.857 1.00 64.81 184 HIS A O 1
ATOM 1456 N N . CYS A 1 185 ? -11.043 9.808 10.294 1.00 68.62 185 CYS A N 1
ATOM 1457 C CA . CYS A 1 185 ? -10.793 10.377 11.636 1.00 68.62 185 CYS A CA 1
ATOM 1458 C C . CYS A 1 185 ? -10.562 11.903 11.636 1.00 68.62 185 CYS A C 1
ATOM 1460 O O . CYS A 1 185 ? -11.056 12.618 12.516 1.00 68.62 185 CYS A O 1
ATOM 1462 N N . TYR A 1 186 ? -9.887 12.427 10.608 1.00 72.88 186 TYR A N 1
ATOM 1463 C CA . TYR A 1 186 ? -9.691 13.863 10.421 1.00 72.88 186 TYR A CA 1
ATOM 1464 C C . TYR A 1 186 ? -11.014 14.571 10.108 1.00 72.88 186 TYR A C 1
ATOM 1466 O O . TYR A 1 186 ? -11.329 15.579 10.737 1.00 72.88 186 TYR A O 1
ATOM 1474 N N . GLN A 1 187 ? -11.822 14.013 9.201 1.00 82.69 187 GLN A N 1
ATOM 1475 C CA . GLN A 1 187 ? -13.141 14.547 8.840 1.00 82.69 187 GLN A CA 1
ATOM 1476 C C . GLN A 1 187 ? -14.100 14.539 10.040 1.00 82.69 187 GLN A C 1
ATOM 1478 O O . GLN A 1 187 ? -14.740 15.549 10.317 1.00 82.69 187 GLN A O 1
ATOM 1483 N N . LEU A 1 188 ? -14.140 13.443 10.806 1.00 85.75 188 LEU A N 1
ATOM 1484 C CA . LEU A 1 188 ? -14.917 13.319 12.045 1.00 85.75 188 LEU A CA 1
ATOM 1485 C C . LEU A 1 188 ? -14.475 14.358 13.089 1.00 85.75 188 LEU A C 1
ATOM 1487 O O . LEU A 1 188 ? -15.316 14.983 13.730 1.00 85.75 188 LEU A O 1
ATOM 1491 N N . THR A 1 189 ? -13.166 14.613 13.206 1.00 86.44 189 THR A N 1
ATOM 1492 C CA . THR A 1 189 ? -12.631 15.676 14.073 1.00 86.44 189 THR A CA 1
ATOM 1493 C C . THR A 1 189 ? -13.057 17.070 13.607 1.00 86.44 189 THR A C 1
ATOM 1495 O O . THR A 1 189 ? -13.433 17.896 14.436 1.00 86.44 189 THR A O 1
ATOM 1498 N N . GLN A 1 190 ? -13.017 17.350 12.300 1.00 88.88 190 GLN A N 1
ATOM 1499 C CA . GLN A 1 190 ? -13.476 18.631 11.750 1.00 88.88 190 GLN A CA 1
ATOM 1500 C C . GLN A 1 190 ? -14.972 18.838 12.010 1.00 88.88 190 GLN A C 1
ATOM 1502 O O . GLN A 1 190 ? -15.350 19.873 12.550 1.00 88.88 190 GLN A O 1
ATOM 1507 N N . LEU A 1 191 ? -15.802 17.825 11.738 1.00 90.50 191 LEU A N 1
ATOM 1508 C CA . LEU A 1 191 ? -17.237 17.847 12.037 1.00 90.50 191 LEU A CA 1
ATOM 1509 C C . LEU A 1 191 ? -17.509 18.065 13.534 1.00 90.50 191 LEU A C 1
ATOM 1511 O O . LEU A 1 191 ? -18.407 18.829 13.882 1.00 90.50 191 LEU A O 1
ATOM 1515 N N . ALA A 1 192 ? -16.722 17.449 14.425 1.00 92.25 192 ALA A N 1
ATOM 1516 C CA . ALA A 1 192 ? -16.849 17.641 15.870 1.00 92.25 192 ALA A CA 1
ATOM 1517 C C . ALA A 1 192 ? -16.513 19.081 16.291 1.00 92.25 192 ALA A C 1
ATOM 1519 O O . ALA A 1 192 ? -17.243 19.672 17.085 1.00 92.25 192 ALA A O 1
ATOM 1520 N N . VAL A 1 193 ? -15.438 19.660 15.743 1.00 92.88 193 VAL A N 1
ATOM 1521 C CA . VAL A 1 193 ? -15.021 21.048 16.006 1.00 92.88 193 VAL A CA 1
ATOM 1522 C C . VAL A 1 193 ? -16.051 22.048 15.478 1.00 92.88 193 VAL A C 1
ATOM 1524 O O . VAL A 1 193 ? -16.459 22.939 16.223 1.00 92.88 193 VAL A O 1
ATOM 1527 N N . ASP A 1 194 ? -16.500 21.893 14.233 1.00 91.00 194 ASP A N 1
ATOM 1528 C CA . ASP A 1 194 ? -17.476 22.793 13.612 1.00 91.00 194 ASP A CA 1
ATOM 1529 C C . ASP A 1 194 ? -18.825 22.720 14.342 1.00 91.00 194 ASP A C 1
ATOM 1531 O O . ASP A 1 194 ? -19.415 23.752 14.675 1.00 91.00 194 ASP A O 1
ATOM 1535 N N . MET A 1 195 ? -19.273 21.512 14.708 1.00 91.50 195 MET A N 1
ATOM 1536 C CA . MET A 1 195 ? -20.463 21.330 15.539 1.00 91.50 195 MET A CA 1
ATOM 1537 C C . MET A 1 195 ? -20.288 21.953 16.932 1.00 91.50 195 MET A C 1
ATOM 1539 O O . MET A 1 195 ? -21.207 22.618 17.402 1.00 91.50 195 MET A O 1
ATOM 1543 N N . ALA A 1 196 ? -19.127 21.801 17.581 1.00 92.75 196 ALA A N 1
ATOM 1544 C CA . ALA A 1 196 ? -18.831 22.402 18.886 1.00 92.75 196 ALA A CA 1
ATOM 1545 C C . ALA A 1 196 ? -18.853 23.945 18.860 1.00 92.75 196 ALA A C 1
ATOM 1547 O O . ALA A 1 196 ? -19.284 24.586 19.827 1.00 92.75 196 ALA A O 1
ATOM 1548 N N . ILE A 1 197 ? -18.420 24.551 17.751 1.00 91.56 197 ILE A N 1
ATOM 1549 C CA . ILE A 1 197 ? -18.544 25.994 17.512 1.00 91.56 197 ILE A CA 1
ATOM 1550 C C . ILE A 1 197 ? -20.021 26.369 17.350 1.00 91.56 197 ILE A C 1
ATOM 1552 O O . ILE A 1 197 ? -20.498 27.273 18.042 1.00 91.56 197 ILE A O 1
ATOM 1556 N N . ASP A 1 198 ? -20.757 25.645 16.506 1.00 90.12 198 ASP A N 1
ATOM 1557 C CA . ASP A 1 198 ? -22.171 25.897 16.218 1.00 90.12 198 ASP A CA 1
ATOM 1558 C C . ASP A 1 198 ? -23.081 25.770 17.455 1.00 90.12 198 ASP A C 1
ATOM 1560 O O . ASP A 1 198 ? -23.894 26.659 17.702 1.00 90.12 198 ASP A O 1
ATOM 1564 N N . ILE A 1 199 ? -22.925 24.735 18.289 1.00 91.00 199 ILE A N 1
ATOM 1565 C CA . ILE A 1 199 ? -23.708 24.608 19.538 1.00 91.00 199 ILE A CA 1
ATOM 1566 C C . ILE A 1 199 ? -23.266 25.603 20.626 1.00 91.00 199 ILE A C 1
ATOM 1568 O O . ILE A 1 199 ? -23.915 25.724 21.665 1.00 91.00 199 ILE A O 1
ATOM 1572 N N . GLY A 1 200 ? -22.166 26.330 20.398 1.00 89.06 200 GLY A N 1
ATOM 1573 C CA . GLY A 1 200 ? -21.702 27.435 21.232 1.00 89.06 200 GLY A CA 1
ATOM 1574 C C . GLY A 1 200 ? -20.736 27.081 22.363 1.00 89.06 200 GLY A C 1
ATOM 1575 O O . GLY A 1 200 ? -20.323 27.996 23.080 1.00 89.06 200 GLY A O 1
ATOM 1576 N N . ILE A 1 201 ? -20.328 25.813 22.506 1.00 92.31 201 ILE A N 1
ATOM 1577 C CA . ILE A 1 201 ? -19.392 25.373 23.561 1.00 92.31 201 ILE A CA 1
ATOM 1578 C C . ILE A 1 201 ? -17.947 25.827 23.323 1.00 92.31 201 ILE A C 1
ATOM 1580 O O . ILE A 1 201 ? -17.132 25.780 24.237 1.00 92.31 201 ILE A O 1
ATOM 1584 N N . ALA A 1 202 ? -17.624 26.312 22.122 1.00 90.31 202 ALA A N 1
ATOM 1585 C CA . ALA A 1 202 ? -16.310 26.869 21.796 1.00 90.31 202 ALA A CA 1
ATOM 1586 C C . ALA A 1 202 ? -16.075 28.307 22.322 1.00 90.31 202 ALA A C 1
ATOM 1588 O O . ALA A 1 202 ? -14.990 28.878 22.159 1.00 90.31 202 ALA A O 1
ATOM 1589 N N . GLY A 1 203 ? -17.086 28.898 22.968 1.00 87.69 203 GLY A N 1
ATOM 1590 C CA . GLY A 1 203 ? -17.049 30.244 23.535 1.00 87.69 203 GLY A CA 1
ATOM 1591 C C . GLY A 1 203 ? -17.434 31.359 22.549 1.00 87.69 203 GLY A C 1
ATOM 1592 O O . GLY A 1 203 ? -17.587 31.133 21.350 1.00 87.69 203 GLY A O 1
ATOM 1593 N N . PRO A 1 204 ? -17.585 32.606 23.035 1.00 84.94 204 PRO A N 1
ATOM 1594 C CA . PRO A 1 204 ? -18.185 33.709 22.273 1.00 84.94 204 PRO A CA 1
ATOM 1595 C C . PRO A 1 204 ? -17.255 34.357 21.232 1.00 84.94 204 PRO A C 1
ATOM 1597 O O . PRO A 1 204 ? -17.645 35.324 20.585 1.00 84.94 204 PRO A O 1
ATOM 1600 N N . GLN A 1 205 ? -16.009 33.891 21.109 1.00 84.50 205 GLN A N 1
ATOM 1601 C CA . GLN A 1 205 ? -15.001 34.495 20.226 1.00 84.50 205 GLN A CA 1
ATOM 1602 C C . GLN A 1 205 ? -15.020 33.921 18.805 1.00 84.50 205 GLN A C 1
ATOM 1604 O O . GLN A 1 205 ? -14.464 34.535 17.897 1.00 84.50 205 GLN A O 1
ATOM 1609 N N . LEU A 1 206 ? -15.632 32.749 18.617 1.00 84.56 206 LEU A N 1
ATOM 1610 C CA . LEU A 1 206 ? -15.726 32.077 17.326 1.00 84.56 206 LEU A CA 1
ATOM 1611 C C . LEU A 1 206 ? -17.111 32.315 16.722 1.00 84.56 206 LEU A C 1
ATOM 1613 O O . LEU A 1 206 ? -18.132 32.246 17.407 1.00 84.56 206 LEU A O 1
ATOM 1617 N N . VAL A 1 207 ? -17.130 32.645 15.431 1.00 83.69 207 VAL A N 1
ATOM 1618 C CA . VAL A 1 207 ? -18.364 32.916 14.689 1.00 83.69 207 VAL A CA 1
ATOM 1619 C C . VAL A 1 207 ? -19.029 31.589 14.347 1.00 83.69 207 VAL A C 1
ATOM 1621 O O . VAL A 1 207 ? -18.396 30.709 13.770 1.00 83.69 207 VAL A O 1
ATOM 1624 N N . ARG A 1 208 ? -20.309 31.465 14.695 1.00 85.38 208 ARG A N 1
ATOM 1625 C CA . ARG A 1 208 ? -21.136 30.287 14.409 1.00 85.38 208 ARG A CA 1
ATOM 1626 C C . ARG A 1 208 ? -21.761 30.390 13.021 1.00 85.38 208 ARG A C 1
ATOM 1628 O O . ARG A 1 208 ? -21.969 31.499 12.520 1.00 85.38 208 ARG A O 1
ATOM 1635 N N . THR A 1 209 ? -22.096 29.261 12.405 1.00 82.19 209 THR A N 1
ATOM 1636 C CA . THR A 1 209 ? -22.786 29.272 11.109 1.00 82.19 209 THR A CA 1
ATOM 1637 C C . THR A 1 209 ? -24.217 29.825 11.246 1.00 82.19 209 THR A C 1
ATOM 1639 O O . THR A 1 209 ? -24.830 29.699 12.308 1.00 82.19 209 THR A O 1
ATOM 1642 N N . PRO A 1 210 ? -24.813 30.434 10.200 1.00 75.31 210 PRO A N 1
ATOM 1643 C CA . PRO A 1 210 ? -26.183 30.953 10.284 1.00 75.31 210 PRO A CA 1
ATOM 1644 C C . PRO A 1 210 ? -27.256 29.925 10.713 1.00 75.31 210 PRO A C 1
ATOM 1646 O O . PRO A 1 210 ? -28.131 30.305 11.493 1.00 75.31 210 PRO A O 1
ATOM 1649 N N . PRO A 1 211 ? -27.209 28.638 10.294 1.00 68.94 211 PRO A N 1
ATOM 1650 C CA . PRO A 1 211 ? -28.131 27.607 10.791 1.00 68.94 211 PRO A CA 1
ATOM 1651 C C . PRO A 1 211 ? -28.016 27.328 12.297 1.00 68.94 211 PRO A C 1
ATOM 1653 O O . PRO A 1 211 ? -28.989 26.905 12.918 1.00 68.94 211 PRO A O 1
ATOM 1656 N N . ALA A 1 212 ? -26.855 27.589 12.901 1.00 69.75 212 ALA A N 1
ATOM 1657 C CA . ALA A 1 212 ? -26.577 27.276 14.299 1.00 69.75 212 ALA A CA 1
ATOM 1658 C C . ALA A 1 212 ? -27.367 28.119 15.310 1.00 69.75 212 ALA A C 1
ATOM 1660 O O . ALA A 1 212 ? -27.462 27.736 16.473 1.00 69.75 212 ALA A O 1
ATOM 1661 N N . TYR A 1 213 ? -27.975 29.233 14.883 1.00 65.19 213 TYR A N 1
ATOM 1662 C CA . TYR A 1 213 ? -28.767 30.116 15.752 1.00 65.19 213 TYR A CA 1
ATOM 1663 C C . TYR A 1 213 ? -29.901 29.389 16.497 1.00 65.19 213 TYR A C 1
ATOM 1665 O O . TYR A 1 213 ? -30.301 29.800 17.582 1.00 65.19 213 TYR A O 1
ATOM 1673 N N . PHE A 1 214 ? -30.412 28.292 15.933 1.00 68.00 214 PHE A N 1
ATOM 1674 C CA . PHE A 1 214 ? -31.462 27.482 16.551 1.00 68.00 214 PHE A CA 1
ATOM 1675 C C . PHE A 1 214 ? -30.925 26.305 17.376 1.00 68.00 214 PHE A C 1
ATOM 1677 O O . PHE A 1 214 ? -31.709 25.648 18.058 1.00 68.00 214 PHE A O 1
ATOM 1684 N N . SER A 1 215 ? -29.621 26.027 17.338 1.00 67.12 215 SER A N 1
ATOM 1685 C CA . SER A 1 215 ? -28.993 24.809 17.876 1.00 67.12 215 SER A CA 1
ATOM 1686 C C . SER A 1 215 ? -28.030 25.077 19.035 1.00 67.12 215 SER A C 1
ATOM 1688 O O . SER A 1 215 ? -27.176 24.243 19.326 1.00 67.12 215 SER A O 1
ATOM 1690 N N . GLU A 1 216 ? -28.157 26.224 19.708 1.00 69.94 216 GLU A N 1
ATOM 1691 C CA . GLU A 1 216 ? -27.428 26.486 20.953 1.00 69.94 216 GLU A CA 1
ATOM 1692 C C . GLU A 1 216 ? -27.768 25.424 22.012 1.00 69.94 216 GLU A C 1
ATOM 1694 O O . GLU A 1 216 ? -28.940 25.108 22.229 1.00 69.94 216 GLU A O 1
ATOM 1699 N N . THR A 1 217 ? -26.750 24.882 22.685 1.00 74.25 217 THR A N 1
ATOM 1700 C CA . THR A 1 217 ? -26.973 24.009 23.848 1.00 74.25 217 THR A CA 1
ATOM 1701 C C . THR A 1 217 ? -27.469 24.828 25.046 1.00 74.25 217 THR A C 1
ATOM 1703 O O . THR A 1 217 ? -27.088 25.986 25.210 1.00 74.25 217 THR A O 1
ATOM 1706 N N . GLU A 1 218 ? -28.294 24.236 25.914 1.00 71.06 218 GLU A N 1
ATOM 1707 C CA . GLU A 1 218 ? -28.921 24.943 27.045 1.00 71.06 218 GLU A CA 1
ATOM 1708 C C . GLU A 1 218 ? -27.907 25.486 28.067 1.00 71.06 218 GLU A C 1
ATOM 1710 O O . GLU A 1 218 ? -28.156 26.498 28.724 1.00 71.06 218 GLU A O 1
ATOM 1715 N N . ASN A 1 219 ? -26.745 24.837 28.202 1.00 82.69 219 ASN A N 1
ATOM 1716 C CA . ASN A 1 219 ? -25.669 25.300 29.077 1.00 82.69 219 ASN A CA 1
ATOM 1717 C C . ASN A 1 219 ? -24.285 25.126 28.423 1.00 82.69 219 ASN A C 1
ATOM 1719 O O . ASN A 1 219 ? -23.562 24.177 28.747 1.00 82.69 219 ASN A O 1
ATOM 1723 N N . PRO A 1 220 ? -23.855 26.072 27.566 1.00 83.00 220 PRO A N 1
ATOM 1724 C CA . PRO A 1 220 ? -22.581 25.980 26.850 1.00 83.00 220 PRO A CA 1
ATOM 1725 C C . PRO A 1 220 ? -21.359 26.166 27.760 1.00 83.00 220 PRO A C 1
ATOM 1727 O O . PRO A 1 220 ? -20.223 26.058 27.313 1.00 83.00 220 PRO A O 1
ATOM 1730 N N . THR A 1 221 ? -21.578 26.464 29.044 1.00 86.12 221 THR A N 1
ATOM 1731 C CA . THR A 1 221 ? -20.528 26.688 30.047 1.00 86.12 221 THR A CA 1
ATOM 1732 C C . THR A 1 221 ? -20.467 25.599 31.117 1.00 86.12 221 THR A C 1
ATOM 1734 O O . THR A 1 221 ? -19.699 25.742 32.076 1.00 86.12 221 THR A O 1
ATOM 1737 N N . SER A 1 222 ? -21.253 24.525 30.967 1.00 89.31 222 SER A N 1
ATOM 1738 C CA . SER A 1 222 ? -21.220 23.360 31.851 1.00 89.31 222 SER A CA 1
ATOM 1739 C C . SER A 1 222 ? -19.819 22.735 31.878 1.00 89.31 222 SER A C 1
ATOM 1741 O O . SER A 1 222 ? -19.039 22.868 30.934 1.00 89.31 222 SER A O 1
ATOM 1743 N N . LEU A 1 223 ? -19.471 22.049 32.971 1.00 86.19 223 LEU A N 1
ATOM 1744 C CA . LEU A 1 223 ? -18.160 21.395 33.090 1.00 86.19 223 LEU A CA 1
ATOM 1745 C C . LEU A 1 223 ? -17.925 20.390 31.949 1.00 86.19 223 LEU A C 1
ATOM 1747 O O . LEU A 1 223 ? -16.822 20.282 31.426 1.00 86.19 223 LEU A O 1
ATOM 1751 N N . ASP A 1 224 ? -18.993 19.711 31.551 1.00 86.50 224 ASP A N 1
ATOM 1752 C CA . ASP A 1 224 ? -19.041 18.707 30.496 1.00 86.50 224 ASP A CA 1
ATOM 1753 C C . ASP A 1 224 ? -18.878 19.309 29.083 1.00 86.50 224 ASP A C 1
ATOM 1755 O O . ASP A 1 224 ? -18.045 18.852 28.297 1.00 86.50 224 ASP A O 1
ATOM 1759 N N . ALA A 1 225 ? -19.549 20.433 28.798 1.00 89.94 225 ALA A N 1
ATOM 1760 C CA . ALA A 1 225 ? -19.310 21.228 27.591 1.00 89.94 225 ALA A CA 1
ATOM 1761 C C . ALA A 1 225 ? -17.849 21.706 27.500 1.00 89.94 225 ALA A C 1
ATOM 1763 O O . ALA A 1 225 ? -17.216 21.600 26.449 1.00 89.94 225 ALA A O 1
ATOM 1764 N N . ARG A 1 226 ? -17.277 22.173 28.619 1.00 91.06 226 ARG A N 1
ATOM 1765 C CA . ARG A 1 226 ? -15.878 22.627 28.689 1.00 91.06 226 ARG A CA 1
ATOM 1766 C C . ARG A 1 226 ? -14.882 21.481 28.486 1.00 91.06 226 ARG A C 1
ATOM 1768 O O . ARG A 1 226 ? -13.907 21.665 27.759 1.00 91.06 226 ARG A O 1
ATOM 1775 N N . LYS A 1 227 ? -15.128 20.299 29.068 1.00 89.88 227 LYS A N 1
ATOM 1776 C CA . LYS A 1 227 ? -14.337 19.080 28.803 1.00 89.88 227 LYS A CA 1
ATOM 1777 C C . LYS A 1 227 ? -14.402 18.681 27.330 1.00 89.88 227 LYS A C 1
ATOM 1779 O O . LYS A 1 227 ? -13.361 18.443 26.720 1.00 89.88 227 LYS A O 1
ATOM 1784 N N . THR A 1 228 ? -15.598 18.692 26.747 1.00 91.69 228 THR A N 1
ATOM 1785 C CA . THR A 1 228 ? -15.820 18.368 25.332 1.00 91.69 228 THR A CA 1
ATOM 1786 C C . THR A 1 228 ? -15.105 19.358 24.405 1.00 91.69 228 THR A C 1
ATOM 1788 O O . THR A 1 228 ? -14.446 18.940 23.454 1.00 91.69 228 THR A O 1
ATOM 1791 N N . TRP A 1 229 ? -15.119 20.662 24.709 1.00 93.25 229 TRP A N 1
ATOM 1792 C CA . TRP A 1 229 ? -14.365 21.656 23.935 1.00 93.25 229 TRP A CA 1
ATOM 1793 C C . TRP A 1 229 ? -12.840 21.491 24.060 1.00 93.25 229 TRP A C 1
ATOM 1795 O O . TRP A 1 229 ? -12.119 21.601 23.067 1.00 93.25 229 TRP A O 1
ATOM 1805 N N . ILE A 1 230 ? -12.328 21.154 25.248 1.00 91.69 230 ILE A N 1
ATOM 1806 C CA . ILE A 1 230 ? -10.901 20.839 25.422 1.00 91.69 230 ILE A CA 1
ATOM 1807 C C . ILE A 1 230 ? -10.517 19.577 24.635 1.00 91.69 230 ILE A C 1
ATOM 1809 O O . ILE A 1 230 ? -9.452 19.553 24.018 1.00 91.69 230 ILE A O 1
ATOM 1813 N N . ALA A 1 231 ? -11.386 18.565 24.584 1.00 89.00 231 ALA A N 1
ATOM 1814 C CA . ALA A 1 231 ? -11.189 17.385 23.744 1.00 89.00 231 ALA A CA 1
ATOM 1815 C C . ALA A 1 231 ? -11.197 17.721 22.241 1.00 89.00 231 ALA A C 1
ATOM 1817 O O . ALA A 1 231 ? -10.362 17.190 21.512 1.00 89.00 231 ALA A O 1
ATOM 1818 N N . CYS A 1 232 ? -12.045 18.654 21.787 1.00 91.62 232 CYS A N 1
ATOM 1819 C CA . CYS A 1 232 ? -12.020 19.176 20.413 1.00 91.62 232 CYS A CA 1
ATOM 1820 C C . CYS A 1 232 ? -10.692 19.880 20.087 1.00 91.62 232 CYS A C 1
ATOM 1822 O O . CYS A 1 232 ? -10.088 19.604 19.050 1.00 91.62 232 CYS A O 1
ATOM 1824 N N . PHE A 1 233 ? -10.201 20.752 20.980 1.00 91.38 233 PHE A N 1
ATOM 1825 C CA . PHE A 1 233 ? -8.880 21.377 20.829 1.00 91.38 233 PHE A CA 1
ATOM 1826 C C . PHE A 1 233 ? -7.775 20.322 20.742 1.00 91.38 233 PHE A C 1
ATOM 1828 O O . PHE A 1 233 ? -6.937 20.390 19.846 1.00 91.38 233 PHE A O 1
ATOM 1835 N N . LEU A 1 234 ? -7.781 19.350 21.656 1.00 86.12 234 LEU A N 1
ATOM 1836 C CA . LEU A 1 234 ? -6.798 18.276 21.691 1.00 86.12 234 LEU A CA 1
ATOM 1837 C C . LEU A 1 234 ? -6.825 17.433 20.404 1.00 86.12 234 LEU A C 1
ATOM 1839 O O . LEU A 1 234 ? -5.762 17.198 19.835 1.00 86.12 234 LEU A O 1
ATOM 1843 N N . ALA A 1 235 ? -8.003 17.040 19.907 1.00 83.44 235 ALA A N 1
ATOM 1844 C CA . ALA A 1 235 ? -8.155 16.319 18.640 1.00 83.44 235 ALA A CA 1
ATOM 1845 C C . ALA A 1 235 ? -7.553 17.113 17.468 1.00 83.44 235 ALA A C 1
ATOM 1847 O O . ALA A 1 235 ? -6.652 16.646 16.771 1.00 83.44 235 ALA A O 1
ATOM 1848 N N . ALA A 1 236 ? -8.013 18.355 17.287 1.00 86.50 236 ALA A N 1
ATOM 1849 C CA . ALA A 1 236 ? -7.629 19.201 16.163 1.00 86.50 236 ALA A CA 1
ATOM 1850 C C . ALA A 1 236 ? -6.135 19.551 16.171 1.00 86.50 236 ALA A C 1
ATOM 1852 O O . ALA A 1 236 ? -5.477 19.465 15.135 1.00 86.50 236 ALA A O 1
ATOM 1853 N N . ALA A 1 237 ? -5.596 19.902 17.342 1.00 84.62 237 ALA A N 1
ATOM 1854 C CA . ALA A 1 237 ? -4.182 20.195 17.536 1.00 84.62 237 ALA A CA 1
ATOM 1855 C C . ALA A 1 237 ? -3.298 19.013 17.130 1.00 84.62 237 ALA A C 1
ATOM 1857 O O . ALA A 1 237 ? -2.338 19.179 16.376 1.00 84.62 237 ALA A O 1
ATOM 1858 N N . SER A 1 238 ? -3.655 17.822 17.606 1.00 77.00 238 SER A N 1
ATOM 1859 C CA . SER A 1 238 ? -2.840 16.626 17.433 1.00 77.00 238 SER A CA 1
ATOM 1860 C C . SER A 1 238 ? -2.917 16.077 16.013 1.00 77.00 238 SER A C 1
ATOM 1862 O O . SER A 1 238 ? -1.888 15.711 15.448 1.00 77.00 238 SER A O 1
ATOM 1864 N N . ASN A 1 239 ? -4.099 16.125 15.389 1.00 76.12 239 ASN A N 1
ATOM 1865 C CA . ASN A 1 239 ? -4.247 15.883 13.957 1.00 76.12 239 ASN A CA 1
ATOM 1866 C C . ASN A 1 239 ? -3.331 16.814 13.151 1.00 76.12 239 ASN A C 1
ATOM 1868 O O . ASN A 1 239 ? -2.603 16.347 12.279 1.00 76.12 239 ASN A O 1
ATOM 1872 N N . SER A 1 240 ? -3.304 18.111 13.484 1.00 79.38 240 SER A N 1
ATOM 1873 C CA . SER A 1 240 ? -2.442 19.105 12.825 1.00 79.38 240 SER A CA 1
ATOM 1874 C C . SER A 1 240 ? -0.956 18.711 12.848 1.00 79.38 240 SER A C 1
ATOM 1876 O O . SER A 1 240 ? -0.278 18.803 11.824 1.00 79.38 240 SER A O 1
ATOM 1878 N N . LEU A 1 241 ? -0.476 18.173 13.977 1.00 76.81 241 LEU A N 1
ATOM 1879 C CA . LEU A 1 241 ? 0.889 17.653 14.117 1.00 76.81 241 LEU A CA 1
ATOM 1880 C C . LEU A 1 241 ? 1.109 16.387 13.273 1.00 76.81 241 LEU A C 1
ATOM 1882 O O . LEU A 1 241 ? 2.107 16.295 12.563 1.00 76.81 241 LEU A O 1
ATOM 1886 N N . CYS A 1 242 ? 0.168 15.441 13.309 1.00 69.25 242 CYS A N 1
ATOM 1887 C CA . CYS A 1 242 ? 0.277 14.148 12.627 1.00 69.25 242 CYS A CA 1
ATOM 1888 C C . CYS A 1 242 ? 0.308 14.263 11.094 1.00 69.25 242 CYS A C 1
ATOM 1890 O O . CYS A 1 242 ? 1.133 13.626 10.442 1.00 69.25 242 CYS A O 1
ATOM 1892 N N . ILE A 1 243 ? -0.563 15.091 10.506 1.00 70.75 243 ILE A N 1
ATOM 1893 C CA . ILE A 1 243 ? -0.637 15.287 9.043 1.00 70.75 243 ILE A CA 1
ATOM 1894 C C . ILE A 1 243 ? 0.101 16.548 8.558 1.00 70.75 243 ILE A C 1
ATOM 1896 O O . ILE A 1 243 ? -0.082 16.964 7.414 1.00 70.75 243 ILE A O 1
ATOM 1900 N N . ARG A 1 244 ? 0.901 17.183 9.431 1.00 77.25 244 ARG A N 1
ATOM 1901 C CA . ARG A 1 244 ? 1.665 18.426 9.183 1.00 77.25 244 ARG A CA 1
ATOM 1902 C C . ARG A 1 244 ? 0.843 19.544 8.532 1.00 77.25 244 ARG A C 1
ATOM 1904 O O . ARG A 1 244 ? 1.338 20.278 7.678 1.00 77.25 244 ARG A O 1
ATOM 1911 N N . ARG A 1 245 ? -0.416 19.702 8.949 1.00 79.31 245 ARG A N 1
ATOM 1912 C CA . ARG A 1 245 ? -1.288 20.814 8.530 1.00 79.31 245 ARG A CA 1
ATOM 1913 C C . ARG A 1 245 ? -1.433 21.834 9.661 1.00 79.31 245 ARG A C 1
ATOM 1915 O O . ARG A 1 245 ? -1.367 21.446 10.822 1.00 79.31 245 ARG A O 1
ATOM 1922 N N . PRO A 1 246 ? -1.655 23.126 9.373 1.00 79.38 246 PRO A N 1
ATOM 1923 C CA . PRO A 1 246 ? -2.000 24.100 10.406 1.00 79.38 246 PRO A CA 1
ATOM 1924 C C . PRO A 1 246 ? -3.273 23.705 11.174 1.00 79.38 246 PRO A C 1
ATOM 1926 O O . PRO A 1 246 ? -4.257 23.275 10.572 1.00 79.38 246 PRO A O 1
ATOM 1929 N N . THR A 1 247 ? -3.272 23.870 12.501 1.00 79.56 247 THR A N 1
ATOM 1930 C CA . THR A 1 247 ? -4.455 23.608 13.340 1.00 79.56 247 THR A CA 1
ATOM 1931 C C . THR A 1 247 ? -5.602 24.568 13.017 1.00 79.56 247 THR A C 1
ATOM 1933 O O . THR A 1 247 ? -5.407 25.782 12.942 1.00 79.56 247 THR A O 1
ATOM 1936 N N . ILE A 1 248 ? -6.817 24.027 12.888 1.00 73.06 248 ILE A N 1
ATOM 1937 C CA . ILE A 1 248 ? -8.048 24.818 12.732 1.00 73.06 248 ILE A CA 1
ATOM 1938 C C . ILE A 1 248 ? -8.510 25.453 14.055 1.00 73.06 248 ILE A C 1
ATOM 1940 O O . ILE A 1 248 ? -9.144 26.505 14.045 1.00 73.06 248 ILE A O 1
ATOM 1944 N N . VAL A 1 249 ? -8.151 24.861 15.203 1.00 84.81 249 VAL A N 1
ATOM 1945 C CA . VAL A 1 249 ? -8.440 25.423 16.532 1.00 84.81 249 VAL A CA 1
ATOM 1946 C C . VAL A 1 249 ? -7.213 26.172 17.041 1.00 84.81 249 VAL A C 1
ATOM 1948 O O . VAL A 1 249 ? -6.134 25.596 17.199 1.00 84.81 249 VAL A O 1
ATOM 1951 N N . THR A 1 250 ? -7.384 27.462 17.330 1.00 83.31 250 THR A N 1
ATOM 1952 C CA . THR A 1 250 ? -6.352 28.317 17.934 1.00 83.31 250 THR A CA 1
ATOM 1953 C C . THR A 1 250 ? -6.542 28.433 19.448 1.00 83.31 250 THR A C 1
ATOM 1955 O O . THR A 1 250 ? -7.624 28.185 19.982 1.00 83.31 250 THR A O 1
ATOM 1958 N N . TRP A 1 251 ? -5.482 28.804 20.174 1.00 89.00 251 TRP A N 1
ATOM 1959 C CA . TRP A 1 251 ? -5.571 28.978 21.624 1.00 89.00 251 TRP A CA 1
ATOM 1960 C C . TRP A 1 251 ? -6.284 30.285 21.988 1.00 89.00 251 TRP A C 1
ATOM 1962 O O . TRP A 1 251 ? -5.716 31.368 21.837 1.00 89.00 251 TRP A O 1
ATOM 1972 N N . THR A 1 252 ? -7.505 30.187 22.513 1.00 90.69 252 THR A N 1
ATOM 1973 C CA . THR A 1 252 ? -8.306 31.346 22.932 1.00 90.69 252 THR A CA 1
ATOM 1974 C C . THR A 1 252 ? -8.257 31.565 24.453 1.00 90.69 252 THR A C 1
ATOM 1976 O O . THR A 1 252 ? -8.083 30.611 25.216 1.00 90.69 252 THR A O 1
ATOM 1979 N N . PRO A 1 253 ? -8.482 32.801 24.944 1.00 91.06 253 PRO A N 1
ATOM 1980 C CA . PRO A 1 253 ? -8.713 33.066 26.366 1.00 91.06 253 PRO A CA 1
ATOM 1981 C C . PRO A 1 253 ? -9.840 32.225 26.984 1.00 91.06 253 PRO A C 1
ATOM 1983 O O . PRO A 1 253 ? -9.761 31.876 28.156 1.00 91.06 253 PRO A O 1
ATOM 1986 N N . TYR A 1 254 ? -10.864 31.862 26.202 1.00 91.88 254 TYR A N 1
ATOM 1987 C CA . TYR A 1 254 ? -11.949 30.999 26.676 1.00 91.88 254 TYR A CA 1
ATOM 1988 C C . TYR A 1 254 ? -11.493 29.544 26.884 1.00 91.88 254 TYR A C 1
ATOM 1990 O O . TYR A 1 254 ? -11.886 28.913 27.862 1.00 91.88 254 TYR A O 1
ATOM 1998 N N . LEU A 1 255 ? -10.611 29.014 26.029 1.00 91.81 255 LEU A N 1
ATOM 1999 C CA . LEU A 1 255 ? -10.011 27.693 26.242 1.00 91.81 255 LEU A CA 1
ATOM 2000 C C . LEU A 1 255 ? -9.134 27.670 27.511 1.00 91.81 255 LEU A C 1
ATOM 2002 O O . LEU A 1 255 ? -9.194 26.714 28.281 1.00 91.81 255 LEU A O 1
ATOM 2006 N N . GLU A 1 256 ? -8.387 28.747 27.777 1.00 91.69 256 GLU A N 1
ATOM 2007 C CA . GLU A 1 256 ? -7.643 28.921 29.036 1.00 91.69 256 GLU A CA 1
ATOM 2008 C C . GLU A 1 256 ? -8.590 28.951 30.256 1.00 91.69 256 GLU A C 1
ATOM 2010 O O . GLU A 1 256 ? -8.334 28.273 31.248 1.00 91.69 256 GLU A O 1
ATOM 2015 N N . GLU A 1 257 ? -9.723 29.661 30.172 1.00 91.25 257 GLU A N 1
ATOM 2016 C CA . GLU A 1 257 ? -10.769 29.676 31.210 1.00 91.25 257 GLU A CA 1
ATOM 2017 C C . GLU A 1 257 ? -11.357 28.273 31.463 1.00 91.25 257 GLU A C 1
ATOM 2019 O O . GLU A 1 257 ? -11.542 27.870 32.613 1.00 91.25 257 GLU A O 1
ATOM 2024 N N . CYS A 1 258 ? -11.615 27.497 30.403 1.00 90.81 258 CYS A N 1
ATOM 2025 C CA . CYS A 1 258 ? -12.107 26.120 30.515 1.00 90.81 258 CYS A CA 1
ATOM 2026 C C . CYS A 1 258 ? -11.132 25.218 31.282 1.00 90.81 258 CYS A C 1
ATOM 2028 O O . CYS A 1 258 ? -11.556 24.418 32.113 1.00 90.81 258 CYS A O 1
ATOM 2030 N N . ILE A 1 259 ? -9.830 25.384 31.047 1.00 89.94 259 ILE A N 1
ATOM 2031 C CA . ILE A 1 259 ? -8.769 24.632 31.729 1.00 89.94 259 ILE A CA 1
ATOM 2032 C C . ILE A 1 259 ? -8.649 25.076 33.196 1.00 89.94 259 ILE A C 1
ATOM 2034 O O . ILE A 1 259 ? -8.600 24.230 34.085 1.00 89.94 259 ILE A O 1
ATOM 2038 N N . GLN A 1 260 ? -8.740 26.379 33.480 1.00 88.81 260 GLN A N 1
ATOM 2039 C CA . GLN A 1 260 ? -8.764 26.910 34.854 1.00 88.81 260 GLN A CA 1
ATOM 2040 C C . GLN A 1 260 ? -9.976 26.442 35.681 1.00 88.81 260 GLN A C 1
ATOM 2042 O O . GLN A 1 260 ? -9.918 26.408 36.914 1.00 88.81 260 GLN A O 1
ATOM 2047 N N . CYS A 1 261 ? -11.083 26.062 35.033 1.00 85.31 261 CYS A N 1
ATOM 2048 C CA . CYS A 1 261 ? -12.209 25.418 35.713 1.00 85.31 261 CYS A CA 1
ATOM 2049 C C . CYS A 1 261 ? -11.875 23.990 36.189 1.00 85.31 261 CYS A C 1
ATOM 2051 O O . CYS A 1 261 ? -12.408 23.569 37.214 1.00 85.31 261 CYS A O 1
ATOM 2053 N N . LEU A 1 262 ? -10.989 23.282 35.479 1.00 79.50 262 LEU A N 1
ATOM 2054 C CA . LEU A 1 262 ? -10.583 21.891 35.729 1.00 79.50 262 LEU A CA 1
ATOM 2055 C C . LEU A 1 262 ? -9.346 21.755 36.634 1.00 79.50 262 LEU A C 1
ATOM 2057 O O . LEU A 1 262 ? -9.190 20.748 37.321 1.00 79.50 262 LEU A O 1
ATOM 2061 N N . ASP A 1 263 ? -8.491 22.777 36.695 1.00 68.56 263 ASP A N 1
ATOM 2062 C CA . ASP A 1 263 ? -7.320 22.807 37.591 1.00 68.56 263 ASP A CA 1
ATOM 2063 C C . ASP A 1 263 ? -7.679 22.612 39.068 1.00 68.56 263 ASP A C 1
ATOM 2065 O O . ASP A 1 263 ? -6.888 22.102 39.854 1.00 68.56 263 ASP A O 1
ATOM 2069 N N . LYS A 1 264 ? -8.899 22.996 39.455 1.00 63.41 264 LYS A N 1
ATOM 2070 C CA . LYS A 1 264 ? -9.412 22.865 40.827 1.00 63.41 264 LYS A CA 1
ATOM 2071 C C . LYS A 1 264 ? -9.621 21.409 41.264 1.00 63.41 264 LYS A C 1
ATOM 2073 O O . LYS A 1 264 ? -9.946 21.183 42.427 1.00 63.41 264 LYS A O 1
ATOM 2078 N N . THR A 1 265 ? -9.479 20.452 40.348 1.00 60.56 265 THR A N 1
ATOM 2079 C CA . THR A 1 265 ? -9.692 19.016 40.572 1.00 60.56 265 THR A CA 1
ATOM 2080 C C . THR A 1 265 ? -8.504 18.150 40.131 1.00 60.56 265 THR A C 1
ATOM 2082 O O . THR A 1 265 ? -8.687 16.949 39.964 1.00 60.56 265 THR A O 1
ATOM 2085 N N . ASP A 1 266 ? -7.313 18.736 39.918 1.00 60.53 266 ASP A N 1
ATOM 2086 C CA . ASP A 1 266 ? -6.113 18.045 39.398 1.00 60.53 266 ASP A CA 1
ATOM 2087 C C . ASP A 1 266 ? -6.408 17.200 38.132 1.00 60.53 266 ASP A C 1
ATOM 2089 O O . ASP A 1 266 ? -5.940 16.068 37.975 1.00 60.53 266 ASP A O 1
ATOM 2093 N N . ASP A 1 267 ? -7.242 17.725 37.224 1.00 76.50 267 ASP A N 1
ATOM 2094 C CA . ASP A 1 267 ? -7.751 16.948 36.091 1.00 76.50 267 ASP A CA 1
ATOM 2095 C C . ASP A 1 267 ? -6.654 16.664 35.044 1.00 76.50 267 ASP A C 1
ATOM 2097 O O . ASP A 1 267 ? -5.964 17.556 34.538 1.00 76.50 267 ASP A O 1
ATOM 2101 N N . CYS A 1 268 ? -6.526 15.391 34.674 1.00 78.88 268 CYS A N 1
ATOM 2102 C CA . CYS A 1 268 ? -5.572 14.904 33.682 1.00 78.88 268 CYS A CA 1
ATOM 2103 C C . CYS A 1 268 ? -5.751 15.602 32.315 1.00 78.88 268 CYS A C 1
ATOM 2105 O O . CYS A 1 268 ? -4.759 15.962 31.674 1.00 78.88 268 CYS A O 1
ATOM 2107 N N . LEU A 1 269 ? -6.996 15.893 31.911 1.00 82.50 269 LEU A N 1
ATOM 2108 C CA . LEU A 1 269 ? -7.331 16.559 30.647 1.00 82.50 269 LEU A CA 1
ATOM 2109 C C . LEU A 1 269 ? -6.737 17.978 30.559 1.00 82.50 269 LEU A C 1
ATOM 2111 O O . LEU A 1 269 ? -6.230 18.384 29.511 1.00 82.50 269 LEU A O 1
ATOM 2115 N N . ALA A 1 270 ? -6.737 18.717 31.674 1.00 87.06 270 ALA A N 1
ATOM 2116 C CA . ALA A 1 270 ? -6.183 20.069 31.760 1.00 87.06 270 ALA A CA 1
ATOM 2117 C C . ALA A 1 270 ? -4.665 20.079 31.504 1.00 87.06 270 ALA A C 1
ATOM 2119 O O . ALA A 1 270 ? -4.147 20.913 30.756 1.00 87.06 270 ALA A O 1
ATOM 2120 N N . HIS A 1 271 ? -3.938 19.113 32.073 1.00 85.75 271 HIS A N 1
ATOM 2121 C CA . HIS A 1 271 ? -2.495 18.987 31.864 1.00 85.75 271 HIS A CA 1
ATOM 2122 C C . HIS A 1 271 ? -2.131 18.472 30.465 1.00 85.75 271 HIS A C 1
ATOM 2124 O O . HIS A 1 271 ? -1.128 18.931 29.911 1.00 85.75 271 HIS A O 1
ATOM 2130 N N . MET A 1 272 ? -2.955 17.605 29.864 1.00 84.31 272 MET A N 1
ATOM 2131 C CA . MET A 1 272 ? -2.808 17.180 28.464 1.00 84.31 272 MET A CA 1
ATOM 2132 C C . MET A 1 272 ? -2.990 18.363 27.498 1.00 84.31 272 MET A C 1
ATOM 2134 O O . MET A 1 272 ? -2.169 18.570 26.605 1.00 84.31 272 MET A O 1
ATOM 2138 N N . ALA A 1 273 ? -3.996 19.215 27.725 1.00 88.75 273 ALA A N 1
ATOM 2139 C CA . ALA A 1 273 ? -4.212 20.419 26.919 1.00 88.75 273 ALA A CA 1
ATOM 2140 C C . ALA A 1 273 ? -3.021 21.396 26.973 1.00 88.75 273 ALA A C 1
ATOM 2142 O O . ALA A 1 273 ? -2.663 22.003 25.961 1.00 88.75 273 ALA A O 1
ATOM 2143 N N . ARG A 1 274 ? -2.350 21.510 28.129 1.00 90.62 274 ARG A N 1
ATOM 2144 C CA . ARG A 1 274 ? -1.140 22.337 28.290 1.00 90.62 274 ARG A CA 1
ATOM 2145 C C . ARG A 1 274 ? 0.058 21.837 27.488 1.00 90.62 274 ARG A C 1
ATOM 2147 O O . ARG A 1 274 ? 0.712 22.650 26.840 1.00 90.62 274 ARG A O 1
ATOM 2154 N N . ILE A 1 275 ? 0.364 20.539 27.514 1.00 87.88 275 ILE A N 1
ATOM 2155 C CA . ILE A 1 275 ? 1.489 20.018 26.720 1.00 87.88 275 ILE A CA 1
ATOM 2156 C C . ILE A 1 275 ? 1.171 20.049 25.226 1.00 87.88 275 ILE A C 1
ATOM 2158 O O . ILE A 1 275 ? 2.036 20.412 24.435 1.00 87.88 275 ILE A O 1
ATOM 2162 N N . MET A 1 276 ? -0.088 19.828 24.837 1.00 87.94 276 MET A N 1
ATOM 2163 C CA . MET A 1 276 ? -0.522 19.981 23.447 1.00 87.94 276 MET A CA 1
ATOM 2164 C C . MET A 1 276 ? -0.413 21.433 22.942 1.00 87.94 276 MET A C 1
ATOM 2166 O O . MET A 1 276 ? 0.053 21.673 21.828 1.00 87.94 276 MET A O 1
ATOM 2170 N N . LYS A 1 277 ? -0.733 22.431 23.782 1.00 92.12 277 LYS A N 1
ATOM 2171 C CA . LYS A 1 277 ? -0.447 23.856 23.507 1.00 92.12 277 LYS A CA 1
ATOM 2172 C C . LYS A 1 277 ? 1.037 24.085 23.218 1.00 92.12 277 LYS A C 1
ATOM 2174 O O . LYS A 1 277 ? 1.363 24.807 22.279 1.00 92.12 277 LYS A O 1
ATOM 2179 N N . ILE A 1 278 ? 1.927 23.473 24.002 1.00 92.94 278 ILE A N 1
ATOM 2180 C CA . ILE A 1 278 ? 3.379 23.578 23.803 1.00 92.94 278 ILE A CA 1
ATOM 2181 C C . ILE A 1 278 ? 3.800 22.858 22.512 1.00 92.94 278 ILE A C 1
ATOM 2183 O O . ILE A 1 278 ? 4.567 23.432 21.748 1.00 92.94 278 ILE A O 1
ATOM 2187 N N . CYS A 1 279 ? 3.251 21.681 22.195 1.00 88.75 279 CYS A N 1
ATOM 2188 C CA . CYS A 1 279 ? 3.516 20.971 20.934 1.00 88.75 279 CYS A CA 1
ATOM 2189 C C . CYS A 1 279 ? 3.113 21.802 19.702 1.00 88.75 279 CYS A C 1
ATOM 2191 O O . CYS A 1 279 ? 3.910 21.957 18.779 1.00 88.75 279 CYS A O 1
ATOM 2193 N N . ASN A 1 280 ? 1.946 22.453 19.726 1.00 88.62 280 ASN A N 1
ATOM 2194 C CA . ASN A 1 280 ? 1.553 23.414 18.689 1.00 88.62 280 ASN A CA 1
ATOM 2195 C C . ASN A 1 280 ? 2.473 24.650 18.630 1.00 88.62 280 ASN A C 1
ATOM 2197 O O . ASN A 1 280 ? 2.743 25.164 17.547 1.00 88.62 280 ASN A O 1
ATOM 2201 N N . GLN A 1 281 ? 2.985 25.139 19.766 1.00 91.44 281 GLN A N 1
ATOM 2202 C CA . GLN A 1 281 ? 3.974 26.227 19.778 1.00 91.44 281 GLN A CA 1
ATOM 2203 C C . GLN A 1 281 ? 5.332 25.795 19.207 1.00 91.44 281 GLN A C 1
ATOM 2205 O O . GLN A 1 281 ? 5.985 26.606 18.550 1.00 91.44 281 GLN A O 1
ATOM 2210 N N . ILE A 1 282 ? 5.748 24.544 19.431 1.00 90.81 282 ILE A N 1
ATOM 2211 C CA . ILE A 1 282 ? 6.936 23.945 18.809 1.00 90.81 282 ILE A CA 1
ATOM 2212 C C . ILE A 1 282 ? 6.736 23.904 17.291 1.00 90.81 282 ILE A C 1
ATOM 2214 O O . ILE A 1 282 ? 7.538 24.481 16.557 1.00 90.81 282 ILE A O 1
ATOM 2218 N N . ALA A 1 283 ? 5.623 23.321 16.833 1.00 88.44 283 ALA A N 1
ATOM 2219 C CA . ALA A 1 283 ? 5.298 23.218 15.415 1.00 88.44 283 ALA A CA 1
ATOM 2220 C C . ALA A 1 283 ? 5.178 24.581 14.721 1.00 88.44 283 ALA A C 1
ATOM 2222 O O . ALA A 1 283 ? 5.710 24.753 13.630 1.00 88.44 283 ALA A O 1
ATOM 2223 N N . GLY A 1 284 ? 4.554 25.571 15.364 1.00 89.56 284 GLY A N 1
ATOM 2224 C CA . GLY A 1 284 ? 4.447 26.925 14.822 1.00 89.56 284 GLY A CA 1
ATOM 2225 C C . GLY A 1 284 ? 5.788 27.659 14.732 1.00 89.56 284 GLY A C 1
ATOM 2226 O O . GLY A 1 284 ? 6.064 28.288 13.716 1.00 89.56 284 GLY A O 1
ATOM 2227 N N . LYS A 1 285 ? 6.645 27.578 15.762 1.00 91.00 285 LYS A N 1
ATOM 2228 C CA . LYS A 1 285 ? 7.940 28.288 15.771 1.00 91.00 285 LYS A CA 1
ATOM 2229 C C . LYS A 1 285 ? 8.972 27.655 14.840 1.00 91.00 285 LYS A C 1
ATOM 2231 O O . LYS A 1 285 ? 9.574 28.359 14.040 1.00 91.00 285 LYS A O 1
ATOM 2236 N N . LEU A 1 286 ? 9.115 26.330 14.893 1.00 90.19 286 LEU A N 1
ATOM 2237 C CA . LEU A 1 286 ? 10.011 25.582 14.002 1.00 90.19 286 LEU A CA 1
ATOM 2238 C C . LEU A 1 286 ? 9.417 25.400 12.589 1.00 90.19 286 LEU A C 1
ATOM 2240 O O . LEU A 1 286 ? 10.057 24.820 11.712 1.00 90.19 286 LEU A O 1
ATOM 2244 N N . GLY A 1 287 ? 8.197 25.899 12.360 1.00 88.25 287 GLY A N 1
ATOM 2245 C CA . GLY A 1 287 ? 7.490 25.850 11.084 1.00 88.25 287 GLY A CA 1
ATOM 2246 C C . GLY A 1 287 ? 7.122 24.438 10.631 1.00 88.25 287 GLY A C 1
ATOM 2247 O O . GLY A 1 287 ? 6.990 24.226 9.436 1.00 88.25 287 GLY A O 1
ATOM 2248 N N . LEU A 1 288 ? 7.009 23.448 11.522 1.00 84.88 288 LEU A N 1
ATOM 2249 C CA . LEU A 1 288 ? 6.884 22.021 11.172 1.00 84.88 288 LEU A CA 1
ATOM 2250 C C . LEU A 1 288 ? 5.685 21.704 10.255 1.00 84.88 288 LEU A C 1
ATOM 2252 O O . LEU A 1 288 ? 5.773 20.767 9.469 1.00 84.88 288 LEU A O 1
ATOM 2256 N N . CYS A 1 289 ? 4.606 22.492 10.324 1.00 84.19 289 CYS A N 1
ATOM 2257 C CA . CYS A 1 289 ? 3.417 22.368 9.464 1.00 84.19 289 CYS A CA 1
ATOM 2258 C C . CYS A 1 289 ? 3.399 23.351 8.269 1.00 84.19 289 CYS A C 1
ATOM 2260 O O . CYS A 1 289 ? 2.358 23.543 7.645 1.00 84.19 289 CYS A O 1
ATOM 2262 N N . ASP A 1 290 ? 4.525 24.007 7.971 1.00 86.12 290 ASP A N 1
ATOM 2263 C CA . ASP A 1 290 ? 4.709 24.890 6.815 1.00 86.12 290 ASP A CA 1
ATOM 2264 C C . ASP A 1 290 ? 5.841 24.344 5.932 1.00 86.12 290 ASP A C 1
ATOM 2266 O O . ASP A 1 290 ? 7.016 24.354 6.309 1.00 86.12 290 ASP A O 1
ATOM 2270 N N . LEU A 1 291 ? 5.483 23.850 4.747 1.00 81.06 291 LEU A N 1
ATOM 2271 C CA . LEU A 1 291 ? 6.425 23.269 3.786 1.00 81.06 291 LEU A CA 1
ATOM 2272 C C . LEU A 1 291 ? 7.297 24.320 3.080 1.00 81.06 291 LEU A C 1
ATOM 2274 O O . LEU A 1 291 ? 8.299 23.960 2.471 1.00 81.06 291 LEU A O 1
ATOM 2278 N N . THR A 1 292 ? 6.943 25.606 3.159 1.00 81.44 292 THR A N 1
ATOM 2279 C CA . THR A 1 292 ? 7.707 26.706 2.547 1.00 81.44 292 THR A CA 1
ATOM 2280 C C . THR A 1 292 ? 8.817 27.236 3.456 1.00 81.44 292 THR A C 1
ATOM 2282 O O . THR A 1 292 ? 9.771 27.852 2.979 1.00 81.44 292 THR A O 1
ATOM 2285 N N . VAL A 1 293 ? 8.719 26.977 4.765 1.00 83.44 293 VAL A N 1
ATOM 2286 C CA . VAL A 1 293 ? 9.691 27.418 5.771 1.00 83.44 293 VAL A CA 1
ATOM 2287 C C . VAL A 1 293 ? 10.725 26.323 6.018 1.00 83.44 293 VAL A C 1
ATOM 2289 O O . VAL A 1 293 ? 10.406 25.253 6.533 1.00 83.44 293 VAL A O 1
ATOM 2292 N N . TYR A 1 294 ? 11.988 26.613 5.725 1.00 82.75 294 TYR A N 1
ATOM 2293 C CA . TYR A 1 294 ? 13.124 25.767 6.086 1.00 82.75 294 TYR A CA 1
ATOM 2294 C C . TYR A 1 294 ? 13.961 26.452 7.171 1.00 82.75 294 TYR A C 1
ATOM 2296 O O . TYR A 1 294 ? 14.339 27.611 7.010 1.00 82.75 294 TYR A O 1
ATOM 2304 N N . ASN A 1 295 ? 14.267 25.730 8.249 1.00 83.00 295 ASN A N 1
ATOM 2305 C CA . ASN A 1 295 ? 15.128 26.188 9.339 1.00 83.00 295 ASN A CA 1
ATOM 2306 C C . ASN A 1 295 ? 16.331 25.244 9.434 1.00 83.00 295 ASN A C 1
ATOM 2308 O O . ASN A 1 295 ? 16.131 24.035 9.530 1.00 83.00 295 ASN A O 1
ATOM 2312 N N . SER A 1 296 ? 17.562 25.765 9.452 1.00 82.69 296 SER A N 1
ATOM 2313 C CA . SER A 1 296 ? 18.708 24.947 9.868 1.00 82.69 296 SER A CA 1
ATOM 2314 C C . SER A 1 296 ? 18.721 24.764 11.392 1.00 82.69 296 SER A C 1
ATOM 2316 O O . SER A 1 296 ? 18.064 25.503 12.131 1.00 82.69 296 SER A O 1
ATOM 2318 N N . VAL A 1 297 ? 19.505 23.802 11.884 1.00 81.38 297 VAL A N 1
ATOM 2319 C CA . VAL A 1 297 ? 19.716 23.599 13.328 1.00 81.38 297 VAL A CA 1
ATOM 2320 C C . VAL A 1 297 ? 20.306 24.854 13.978 1.00 81.38 297 VAL A C 1
ATOM 2322 O O . VAL A 1 297 ? 19.922 25.228 15.087 1.00 81.38 297 VAL A O 1
ATOM 2325 N N . GLU A 1 298 ? 21.222 25.526 13.280 1.00 84.44 298 GLU A N 1
ATOM 2326 C CA . GLU A 1 298 ? 21.838 26.777 13.704 1.00 84.44 298 GLU A CA 1
ATOM 2327 C C . GLU A 1 298 ? 20.821 27.923 13.811 1.00 84.44 298 GLU A C 1
ATOM 2329 O O . GLU A 1 298 ? 20.823 28.618 14.828 1.00 84.44 298 GLU A O 1
ATOM 2334 N N . ASP A 1 299 ? 19.935 28.086 12.821 1.00 86.31 299 ASP A N 1
ATOM 2335 C CA . ASP A 1 299 ? 18.879 29.115 12.828 1.00 86.31 299 ASP A CA 1
ATOM 2336 C C . ASP A 1 299 ? 17.831 28.841 13.920 1.00 86.31 299 ASP A C 1
ATOM 2338 O O . ASP A 1 299 ? 17.324 29.755 14.576 1.00 86.31 299 ASP A O 1
ATOM 2342 N N . ALA A 1 300 ? 17.522 27.562 14.150 1.00 87.75 300 ALA A N 1
ATOM 2343 C CA . ALA A 1 300 ? 16.544 27.122 15.135 1.00 87.75 300 ALA A CA 1
ATOM 2344 C C . ALA A 1 300 ? 17.063 27.137 16.587 1.00 87.75 300 ALA A C 1
ATOM 2346 O O . ALA A 1 300 ? 16.245 27.032 17.504 1.00 87.75 300 ALA A O 1
ATOM 2347 N N . ARG A 1 301 ? 18.380 27.265 16.833 1.00 87.06 301 ARG A N 1
ATOM 2348 C CA . ARG A 1 301 ? 19.020 27.058 18.154 1.00 87.06 301 ARG A CA 1
ATOM 2349 C C . ARG A 1 301 ? 18.295 27.751 19.310 1.00 87.06 301 ARG A C 1
ATOM 2351 O O . ARG A 1 301 ? 17.877 27.090 20.264 1.00 87.06 301 ARG A O 1
ATOM 2358 N N . ASP A 1 302 ? 18.135 29.069 19.233 1.00 90.06 302 ASP A N 1
ATOM 2359 C CA . ASP A 1 302 ? 17.576 29.867 20.333 1.00 90.06 302 ASP A CA 1
ATOM 2360 C C . ASP A 1 302 ? 16.081 29.571 20.544 1.00 90.06 302 ASP A C 1
ATOM 2362 O O . ASP A 1 302 ? 15.574 29.580 21.674 1.00 90.06 302 ASP A O 1
ATOM 2366 N N . GLN A 1 303 ? 15.374 29.233 19.461 1.00 91.00 303 GLN A N 1
ATOM 2367 C CA . GLN A 1 303 ? 13.983 28.797 19.522 1.00 91.00 303 GLN A CA 1
ATOM 2368 C C . GLN A 1 303 ? 13.869 27.426 20.193 1.00 91.00 303 GLN A C 1
ATOM 2370 O O . GLN A 1 303 ? 13.086 27.285 21.131 1.00 91.00 303 GLN A O 1
ATOM 2375 N N . MET A 1 304 ? 14.683 26.445 19.784 1.00 89.81 304 MET A N 1
ATOM 2376 C CA . MET A 1 304 ? 14.749 25.124 20.412 1.00 89.81 304 MET A CA 1
ATOM 2377 C C . MET A 1 304 ? 15.064 25.242 21.904 1.00 89.81 304 MET A C 1
ATOM 2379 O O . MET A 1 304 ? 14.345 24.673 22.720 1.00 89.81 304 MET A O 1
ATOM 2383 N N . ALA A 1 305 ? 16.081 26.019 22.290 1.00 87.81 305 ALA A N 1
ATOM 2384 C CA . ALA A 1 305 ? 16.434 26.233 23.695 1.00 87.81 305 ALA A CA 1
ATOM 2385 C C . ALA A 1 305 ? 15.260 26.815 24.507 1.00 87.81 305 ALA A C 1
ATOM 2387 O O . ALA A 1 305 ? 14.942 26.316 25.589 1.00 87.81 305 ALA A O 1
ATOM 2388 N N . THR A 1 306 ? 14.558 27.807 23.949 1.00 93.25 306 THR A N 1
ATOM 2389 C CA . THR A 1 306 ? 13.350 28.390 24.556 1.00 93.25 306 THR A CA 1
ATOM 2390 C C . THR A 1 306 ? 12.230 27.354 24.710 1.00 93.25 306 THR A C 1
ATOM 2392 O O . THR A 1 306 ? 11.605 27.263 25.766 1.00 93.25 306 THR A O 1
ATOM 2395 N N . LEU A 1 307 ? 11.980 26.549 23.673 1.00 93.25 307 LEU A N 1
ATOM 2396 C CA . LEU A 1 307 ? 10.936 25.520 23.654 1.00 93.25 307 LEU A CA 1
ATOM 2397 C C . LEU A 1 307 ? 11.229 24.377 24.642 1.00 93.25 307 LEU A C 1
ATOM 2399 O O . LEU A 1 307 ? 10.331 23.982 25.386 1.00 93.25 307 LEU A O 1
ATOM 2403 N N . ARG A 1 308 ? 12.486 23.914 24.738 1.00 91.25 308 ARG A N 1
ATOM 2404 C CA . ARG A 1 308 ? 12.940 22.952 25.766 1.00 91.25 308 ARG A CA 1
ATOM 2405 C C . ARG A 1 308 ? 12.633 23.483 27.171 1.00 91.25 308 ARG A C 1
ATOM 2407 O O . ARG A 1 308 ? 12.121 22.744 28.009 1.00 91.25 308 ARG A O 1
ATOM 2414 N N . GLY A 1 309 ? 12.884 24.774 27.410 1.00 90.25 309 GLY A N 1
ATOM 2415 C CA . GLY A 1 309 ? 12.555 25.448 28.668 1.00 90.25 309 GLY A CA 1
ATOM 2416 C C . GLY A 1 309 ? 11.062 25.402 29.017 1.00 90.25 309 GLY A C 1
ATOM 2417 O O . GLY A 1 309 ? 10.720 25.141 30.168 1.00 90.25 309 GLY A O 1
ATOM 2418 N N . LEU A 1 310 ? 10.171 25.580 28.034 1.00 93.06 310 LEU A N 1
ATOM 2419 C CA . LEU A 1 310 ? 8.717 25.482 28.237 1.00 93.06 310 LEU A CA 1
ATOM 2420 C C . LEU A 1 310 ? 8.269 24.056 28.593 1.00 93.06 310 LEU A C 1
ATOM 2422 O O . LEU A 1 310 ? 7.480 23.888 29.522 1.00 93.06 310 LEU A O 1
ATOM 2426 N N . VAL A 1 311 ? 8.794 23.034 27.906 1.00 91.06 311 VAL A N 1
ATOM 2427 C CA . VAL A 1 311 ? 8.483 21.619 28.197 1.00 91.06 311 VAL A CA 1
ATOM 2428 C C . VAL A 1 311 ? 8.946 21.234 29.606 1.00 91.06 311 VAL A C 1
ATOM 2430 O O . VAL A 1 311 ? 8.186 20.628 30.362 1.00 91.06 311 VAL A O 1
ATOM 2433 N N . LEU A 1 312 ? 10.163 21.632 29.993 1.00 89.25 312 LEU A N 1
ATOM 2434 C CA . LEU A 1 312 ? 10.697 21.391 31.338 1.00 89.25 312 LEU A CA 1
ATOM 2435 C C . LEU A 1 312 ? 9.887 22.119 32.420 1.00 89.25 312 LEU A C 1
ATOM 2437 O O . LEU A 1 312 ? 9.583 21.525 33.453 1.00 89.25 312 LEU A O 1
ATOM 2441 N N . ALA A 1 313 ? 9.497 23.375 32.178 1.00 91.06 313 ALA A N 1
ATOM 2442 C CA . ALA A 1 313 ? 8.677 24.149 33.107 1.00 91.06 313 ALA A CA 1
ATOM 2443 C C . ALA A 1 313 ? 7.279 23.539 33.299 1.00 91.06 313 ALA A C 1
ATOM 2445 O O . ALA A 1 313 ? 6.817 23.446 34.432 1.00 91.06 313 ALA A O 1
ATOM 2446 N N . TRP A 1 314 ? 6.630 23.076 32.224 1.00 91.62 314 TRP A N 1
ATOM 2447 C CA . TRP A 1 314 ? 5.356 22.355 32.313 1.00 91.62 314 TRP A CA 1
ATOM 2448 C C . TRP A 1 314 ? 5.493 21.050 33.105 1.00 91.62 314 TRP A C 1
ATOM 2450 O O . TRP A 1 314 ? 4.691 20.790 33.998 1.00 91.62 314 TRP A O 1
ATOM 2460 N N . HIS A 1 315 ? 6.528 20.252 32.828 1.00 87.25 315 HIS A N 1
ATOM 2461 C CA . HIS A 1 315 ? 6.725 18.973 33.511 1.00 87.25 315 HIS A CA 1
ATOM 2462 C C . HIS A 1 315 ? 6.993 19.164 35.015 1.00 87.25 315 HIS A C 1
ATOM 2464 O O . HIS A 1 315 ? 6.459 18.424 35.836 1.00 87.25 315 HIS A O 1
ATOM 2470 N N . ALA A 1 316 ? 7.740 20.209 35.390 1.00 87.06 316 ALA A N 1
ATOM 2471 C CA . ALA A 1 316 ? 7.978 20.588 36.785 1.00 87.06 316 ALA A CA 1
ATOM 2472 C C . ALA A 1 316 ? 6.733 21.140 37.516 1.00 87.06 316 ALA A C 1
ATOM 2474 O O . ALA A 1 316 ? 6.747 21.243 38.741 1.00 87.06 316 ALA A O 1
ATOM 2475 N N . GLN A 1 317 ? 5.669 21.501 36.789 1.00 87.50 317 GLN A N 1
ATOM 2476 C CA . GLN A 1 317 ? 4.387 21.964 37.342 1.00 87.50 317 GLN A CA 1
ATOM 2477 C C . GLN A 1 317 ? 3.357 20.833 37.517 1.00 87.50 317 GLN A C 1
ATOM 2479 O O . GLN A 1 317 ? 2.247 21.095 37.978 1.00 87.50 317 GLN A O 1
ATOM 2484 N N . LEU A 1 318 ? 3.681 19.588 37.147 1.00 86.38 318 LEU A N 1
ATOM 2485 C CA . LEU A 1 318 ? 2.775 18.452 37.327 1.00 86.38 318 LEU A CA 1
ATOM 2486 C C . LEU A 1 318 ? 2.663 18.058 38.815 1.00 86.38 318 LEU A C 1
ATOM 2488 O O . LEU A 1 318 ? 3.690 17.859 39.469 1.00 86.38 318 LEU A O 1
ATOM 2492 N N . PRO A 1 319 ? 1.443 17.854 39.351 1.00 85.88 319 PRO A N 1
ATOM 2493 C CA . PRO A 1 319 ? 1.246 17.203 40.643 1.00 85.88 319 PRO A CA 1
ATOM 2494 C C . PRO A 1 319 ? 1.931 15.832 40.686 1.00 85.88 319 PRO A C 1
ATOM 2496 O O . PRO A 1 319 ? 1.895 15.086 39.707 1.00 85.88 319 PRO A O 1
ATOM 2499 N N . ALA A 1 320 ? 2.501 15.447 41.832 1.00 80.25 320 ALA A N 1
ATOM 2500 C CA . ALA A 1 320 ? 3.270 14.201 41.963 1.00 80.25 320 ALA A CA 1
ATOM 2501 C C . ALA A 1 320 ? 2.477 12.932 41.568 1.00 80.25 320 ALA A C 1
ATOM 2503 O O . ALA A 1 320 ? 3.051 11.995 41.019 1.00 80.25 320 ALA A O 1
ATOM 2504 N N . ALA A 1 321 ? 1.157 12.923 41.793 1.00 78.31 321 ALA A N 1
ATOM 2505 C CA . ALA A 1 321 ? 0.256 11.830 41.411 1.00 78.31 321 ALA A CA 1
ATOM 2506 C C . ALA A 1 321 ? -0.042 11.750 39.897 1.00 78.31 321 ALA A C 1
ATOM 2508 O O . ALA A 1 321 ? -0.516 10.719 39.417 1.00 78.31 321 ALA A O 1
ATOM 2509 N N . LEU A 1 322 ? 0.214 12.828 39.147 1.00 78.50 322 LEU A N 1
ATOM 2510 C CA . LEU A 1 322 ? 0.147 12.853 37.685 1.00 78.50 322 LEU A CA 1
ATOM 2511 C C . LEU A 1 322 ? 1.532 12.638 37.067 1.00 78.50 322 LEU A C 1
ATOM 2513 O O . LEU A 1 322 ? 1.644 11.906 36.091 1.00 78.50 322 LEU A O 1
ATOM 2517 N N . ALA A 1 323 ? 2.593 13.200 37.653 1.00 78.81 323 ALA A N 1
ATOM 2518 C CA . ALA A 1 323 ? 3.967 13.066 37.161 1.00 78.81 323 ALA A CA 1
ATOM 2519 C C . ALA A 1 323 ? 4.458 11.605 37.077 1.00 78.81 323 ALA A C 1
ATOM 2521 O O . ALA A 1 323 ? 5.295 11.291 36.235 1.00 78.81 323 ALA A O 1
ATOM 2522 N N . SER A 1 324 ? 3.920 10.710 37.913 1.00 76.00 324 SER A N 1
ATOM 2523 C CA . SER A 1 324 ? 4.192 9.267 37.873 1.00 76.00 324 SER A CA 1
ATOM 2524 C C . SER A 1 324 ? 3.414 8.497 36.797 1.00 76.00 324 SER A C 1
ATOM 2526 O O . SER A 1 324 ? 3.695 7.319 36.586 1.00 76.00 324 SER A O 1
ATOM 2528 N N . ARG A 1 325 ? 2.437 9.114 36.113 1.00 75.12 325 ARG A N 1
ATOM 2529 C CA . ARG A 1 325 ? 1.654 8.441 35.066 1.00 75.12 325 ARG A CA 1
ATOM 2530 C C . ARG A 1 325 ? 2.442 8.389 33.749 1.00 75.12 325 ARG A C 1
ATOM 2532 O O . ARG A 1 325 ? 2.827 9.449 33.244 1.00 75.12 325 ARG A O 1
ATOM 2539 N N . PRO A 1 326 ? 2.586 7.208 33.116 1.00 69.12 326 PRO A N 1
ATOM 2540 C CA . PRO A 1 326 ? 3.316 7.050 31.854 1.00 69.12 326 PRO A CA 1
ATOM 2541 C C . PRO A 1 326 ? 2.878 7.995 30.723 1.00 69.12 326 PRO A C 1
ATOM 2543 O O . PRO A 1 326 ? 3.722 8.472 29.967 1.00 69.12 326 PRO A O 1
ATOM 2546 N N . VAL A 1 327 ? 1.587 8.349 30.654 1.00 69.56 327 VAL A N 1
ATOM 2547 C CA . VAL A 1 327 ? 1.030 9.268 29.641 1.00 69.56 327 VAL A CA 1
ATOM 2548 C C . VAL A 1 327 ? 1.707 10.648 29.622 1.00 69.56 327 VAL A C 1
ATOM 2550 O O . VAL A 1 327 ? 1.904 11.220 28.553 1.00 69.56 327 VAL A O 1
ATOM 2553 N N . PHE A 1 328 ? 2.130 11.189 30.771 1.00 78.81 328 PHE A N 1
ATOM 2554 C CA . PHE A 1 328 ? 2.798 12.497 30.814 1.00 78.81 328 PHE A CA 1
ATOM 2555 C C . PHE A 1 328 ? 4.294 12.420 30.502 1.00 78.81 328 PHE A C 1
ATOM 2557 O O . PHE A 1 328 ? 4.852 13.392 29.989 1.00 78.81 328 PHE A O 1
ATOM 2564 N N . SER A 1 329 ? 4.927 11.268 30.742 1.00 76.50 329 SER A N 1
ATOM 2565 C CA . SER A 1 329 ? 6.259 10.977 30.202 1.00 76.50 329 SER A CA 1
ATOM 2566 C C . SER A 1 329 ? 6.191 10.867 28.680 1.00 76.50 329 SER A C 1
ATOM 2568 O O . SER A 1 329 ? 6.901 11.601 28.004 1.00 76.50 329 SER A O 1
ATOM 2570 N N . PHE A 1 330 ? 5.253 10.087 28.134 1.00 71.69 330 PHE A N 1
ATOM 2571 C CA . PHE A 1 330 ? 5.005 9.989 26.691 1.00 71.69 330 PHE A CA 1
ATOM 2572 C C . PHE A 1 330 ? 4.852 11.374 26.034 1.00 71.69 330 PHE A C 1
ATOM 2574 O O . PHE A 1 330 ? 5.587 11.700 25.103 1.00 71.69 330 PHE A O 1
ATOM 2581 N N . TRP A 1 331 ? 3.991 12.242 26.578 1.00 74.88 331 TRP A N 1
ATOM 2582 C CA . TRP A 1 331 ? 3.808 13.601 26.051 1.00 74.88 331 TRP A CA 1
ATOM 2583 C C . TRP A 1 331 ? 5.052 14.497 26.144 1.00 74.88 331 TRP A C 1
ATOM 2585 O O . TRP A 1 331 ? 5.288 15.310 25.247 1.00 74.88 331 TRP A O 1
ATOM 2595 N N . ARG A 1 332 ? 5.868 14.352 27.198 1.00 83.31 332 ARG A N 1
ATOM 2596 C CA . ARG A 1 332 ? 7.161 15.047 27.323 1.00 83.31 332 ARG A CA 1
ATOM 2597 C C . ARG A 1 332 ? 8.113 14.634 26.202 1.00 83.31 332 ARG A C 1
ATOM 2599 O O . ARG A 1 332 ? 8.778 15.491 25.625 1.00 83.31 332 ARG A O 1
ATOM 2606 N N . GLU A 1 333 ? 8.166 13.342 25.894 1.00 75.50 333 GLU A N 1
ATOM 2607 C CA . GLU A 1 333 ? 9.062 12.802 24.873 1.00 75.50 333 GLU A CA 1
ATOM 2608 C C . GLU A 1 333 ? 8.593 13.119 23.444 1.00 75.50 333 GLU A C 1
ATOM 2610 O O . GLU A 1 333 ? 9.430 13.464 22.615 1.00 75.50 333 GLU A O 1
ATOM 2615 N N . ILE A 1 334 ? 7.280 13.147 23.169 1.00 74.81 334 ILE A N 1
ATOM 2616 C CA . ILE A 1 334 ? 6.730 13.683 21.904 1.00 74.81 334 ILE A CA 1
ATOM 2617 C C . ILE A 1 334 ? 7.160 15.143 21.692 1.00 74.81 334 ILE A C 1
ATOM 2619 O O . ILE A 1 334 ? 7.654 15.499 20.623 1.00 74.81 334 ILE A O 1
ATOM 2623 N N . ALA A 1 335 ? 7.038 15.995 22.716 1.00 82.44 335 ALA A N 1
ATOM 2624 C CA . ALA A 1 335 ? 7.505 17.378 22.626 1.00 82.44 335 ALA A CA 1
ATOM 2625 C C . ALA A 1 335 ? 9.035 17.459 22.434 1.00 82.44 335 ALA A C 1
ATOM 2627 O O . ALA A 1 335 ? 9.525 18.315 21.698 1.00 82.44 335 ALA A O 1
ATOM 2628 N N . GLY A 1 336 ? 9.788 16.545 23.055 1.00 78.94 336 GLY A N 1
ATOM 2629 C CA . GLY A 1 336 ? 11.224 16.372 22.836 1.00 78.94 336 GLY A CA 1
ATOM 2630 C C . GLY A 1 336 ? 11.569 16.013 21.389 1.00 78.94 336 GLY A C 1
ATOM 2631 O O . GLY A 1 336 ? 12.462 16.634 20.817 1.00 78.94 336 GLY A O 1
ATOM 2632 N N . LEU A 1 337 ? 10.845 15.075 20.779 1.00 77.19 337 LEU A N 1
ATOM 2633 C CA . LEU A 1 337 ? 11.003 14.671 19.380 1.00 77.19 337 LEU A CA 1
ATOM 2634 C C . LEU A 1 337 ? 10.743 15.861 18.443 1.00 77.19 337 LEU A C 1
ATOM 2636 O O . LEU A 1 337 ? 11.638 16.242 17.690 1.00 77.19 337 LEU A O 1
ATOM 2640 N N . LEU A 1 338 ? 9.586 16.522 18.570 1.00 82.12 338 LEU A N 1
ATOM 2641 C CA . LEU A 1 338 ? 9.197 17.665 17.728 1.00 82.12 338 LEU A CA 1
ATOM 2642 C C . LEU A 1 338 ? 10.195 18.836 17.790 1.00 82.12 338 LEU A C 1
ATOM 2644 O O . LEU A 1 338 ? 10.391 19.530 16.796 1.00 82.12 338 LEU A O 1
ATOM 2648 N N . ILE A 1 339 ? 10.837 19.074 18.942 1.00 86.81 339 ILE A N 1
ATOM 2649 C CA . ILE A 1 339 ? 11.857 20.129 19.078 1.00 86.81 339 ILE A CA 1
ATOM 2650 C C . ILE A 1 339 ? 13.107 19.821 18.248 1.00 86.81 339 ILE A C 1
ATOM 2652 O O . ILE A 1 339 ? 13.699 20.740 17.687 1.00 86.81 339 ILE A O 1
ATOM 2656 N N . HIS A 1 340 ? 13.544 18.561 18.221 1.00 79.56 340 HIS A N 1
ATOM 2657 C CA . HIS A 1 340 ? 14.829 18.183 17.631 1.00 79.56 340 HIS A CA 1
ATOM 2658 C C . HIS A 1 340 ? 14.701 17.644 16.200 1.00 79.56 340 HIS A C 1
ATOM 2660 O O . HIS A 1 340 ? 15.713 17.563 15.517 1.00 79.56 340 HIS A O 1
ATOM 2666 N N . GLU A 1 341 ? 13.487 17.356 15.717 1.00 79.38 341 GLU A N 1
ATOM 2667 C CA . GLU A 1 341 ? 13.184 16.890 14.350 1.00 79.38 341 GLU A CA 1
ATOM 2668 C C . GLU A 1 341 ? 13.812 17.760 13.241 1.00 79.38 341 GLU A C 1
ATOM 2670 O O . GLU A 1 341 ? 14.212 17.243 12.201 1.00 79.38 341 GLU A O 1
ATOM 2675 N N . VAL A 1 342 ? 13.979 19.066 13.487 1.00 81.25 342 VAL A N 1
ATOM 2676 C CA . VAL A 1 342 ? 14.570 20.045 12.550 1.00 81.25 342 VAL A CA 1
ATOM 2677 C C . VAL A 1 342 ? 15.935 19.626 11.981 1.00 81.25 342 VAL A C 1
ATOM 2679 O O . VAL A 1 342 ? 16.274 19.993 10.862 1.00 81.25 342 VAL A O 1
ATOM 2682 N N . VAL A 1 343 ? 16.709 18.813 12.707 1.00 72.62 343 VAL A N 1
ATOM 2683 C CA . VAL A 1 343 ? 18.016 18.289 12.258 1.00 72.62 343 VAL A CA 1
ATOM 2684 C C . VAL A 1 343 ? 17.942 17.334 11.066 1.00 72.62 343 VAL A C 1
ATOM 2686 O O . VAL A 1 343 ? 18.957 17.055 10.435 1.00 72.62 343 VAL A O 1
ATOM 2689 N N . LEU A 1 344 ? 16.753 16.820 10.772 1.00 71.06 344 LEU A N 1
ATOM 2690 C CA . LEU A 1 344 ? 16.500 15.841 9.720 1.00 71.06 344 LEU A CA 1
ATOM 2691 C C . LEU A 1 344 ? 15.968 16.490 8.454 1.00 71.06 344 LEU A C 1
ATOM 2693 O O . LEU A 1 344 ? 16.034 15.888 7.381 1.00 71.06 344 LEU A O 1
ATOM 2697 N N . HIS A 1 345 ? 15.392 17.686 8.593 1.00 75.50 345 HIS A N 1
ATOM 2698 C CA . HIS A 1 345 ? 14.737 18.389 7.506 1.00 75.50 345 HIS A CA 1
ATOM 2699 C C . HIS A 1 345 ? 15.772 18.814 6.469 1.00 75.50 345 HIS A C 1
ATOM 2701 O O . HIS A 1 345 ? 16.813 19.379 6.790 1.00 75.50 345 HIS A O 1
ATOM 2707 N N . THR A 1 346 ? 15.448 18.580 5.205 1.00 71.75 346 THR A N 1
ATOM 2708 C CA . THR A 1 346 ? 16.064 19.215 4.042 1.00 71.75 346 THR A CA 1
ATOM 2709 C C . THR A 1 346 ? 15.061 20.202 3.443 1.00 71.75 346 THR A C 1
ATOM 2711 O O . THR A 1 346 ? 13.917 20.309 3.889 1.00 71.75 346 THR A O 1
ATOM 2714 N N . GLN A 1 347 ? 15.463 20.935 2.406 1.00 72.81 347 GLN A N 1
ATOM 2715 C CA . GLN A 1 347 ? 14.549 21.834 1.690 1.00 72.81 347 GLN A CA 1
ATOM 2716 C C . GLN A 1 347 ? 13.435 21.087 0.929 1.00 72.81 347 GLN A C 1
ATOM 2718 O O . GLN A 1 347 ? 12.489 21.725 0.476 1.00 72.81 347 GLN A O 1
ATOM 2723 N N . THR A 1 348 ? 13.536 19.761 0.777 1.00 72.69 348 THR A N 1
ATOM 2724 C CA . THR A 1 348 ? 12.635 18.940 -0.049 1.00 72.69 348 THR A CA 1
ATOM 2725 C C . THR A 1 348 ? 11.920 17.831 0.728 1.00 72.69 348 THR A C 1
ATOM 2727 O O . THR A 1 348 ? 10.788 17.498 0.387 1.00 72.69 348 THR A O 1
ATOM 2730 N N . ASN A 1 349 ? 12.516 17.277 1.791 1.00 70.38 349 ASN A N 1
ATOM 2731 C CA . ASN A 1 349 ? 11.974 16.096 2.479 1.00 70.38 349 ASN A CA 1
ATOM 2732 C C . ASN A 1 349 ? 10.841 16.388 3.481 1.00 70.38 349 ASN A C 1
ATOM 2734 O O . ASN A 1 349 ? 10.220 15.463 3.995 1.00 70.38 349 ASN A O 1
ATOM 2738 N N . LYS A 1 350 ? 10.558 17.658 3.791 1.00 73.75 350 LYS A N 1
ATOM 2739 C CA . LYS A 1 350 ? 9.694 18.031 4.924 1.00 73.75 350 LYS A CA 1
ATOM 2740 C C . LYS A 1 350 ? 8.261 17.493 4.811 1.00 73.75 350 LYS A C 1
ATOM 2742 O O . LYS A 1 350 ? 7.642 17.158 5.817 1.00 73.75 350 LYS A O 1
ATOM 2747 N N . ALA A 1 351 ? 7.760 17.349 3.584 1.00 73.06 351 ALA A N 1
ATOM 2748 C CA . ALA A 1 351 ? 6.454 16.752 3.300 1.00 73.06 351 ALA A CA 1
ATOM 2749 C C . ALA A 1 351 ? 6.379 15.249 3.635 1.00 73.06 351 ALA A C 1
ATOM 2751 O O . ALA A 1 351 ? 5.286 14.726 3.833 1.00 73.06 351 ALA A O 1
ATOM 2752 N N . LEU A 1 352 ? 7.520 14.559 3.733 1.00 66.38 352 LEU A N 1
ATOM 2753 C CA . LEU A 1 352 ? 7.592 13.142 4.094 1.00 66.38 352 LEU A CA 1
ATOM 2754 C C . LEU A 1 352 ? 7.347 12.899 5.594 1.00 66.38 352 LEU A C 1
ATOM 2756 O O . LEU A 1 352 ? 7.040 11.781 5.994 1.00 66.38 352 LEU A O 1
ATOM 2760 N N . PHE A 1 353 ? 7.421 13.945 6.426 1.00 67.44 353 PHE A N 1
ATOM 2761 C CA . PHE A 1 353 ? 7.095 13.883 7.854 1.00 67.44 353 PHE A CA 1
ATOM 2762 C C . PHE A 1 353 ? 5.582 14.007 8.133 1.00 67.44 353 PHE A C 1
ATOM 2764 O O . PHE A 1 353 ? 5.190 14.192 9.285 1.00 67.44 353 PHE A O 1
ATOM 2771 N N . ALA A 1 354 ? 4.730 13.931 7.105 1.00 65.19 354 ALA A N 1
ATOM 2772 C CA . ALA A 1 354 ? 3.274 13.961 7.221 1.00 65.19 354 ALA A CA 1
ATOM 2773 C C . ALA A 1 354 ? 2.656 12.566 7.060 1.00 65.19 354 ALA A C 1
ATOM 2775 O O . ALA A 1 354 ? 3.014 11.824 6.147 1.00 65.19 354 ALA A O 1
ATOM 2776 N N . GLY A 1 355 ? 1.680 12.241 7.912 1.00 55.03 355 GLY A N 1
ATOM 2777 C CA . GLY A 1 355 ? 0.863 11.039 7.760 1.00 55.03 355 GLY A CA 1
ATOM 2778 C C . GLY A 1 355 ? -0.013 11.058 6.487 1.00 55.03 355 GLY A C 1
ATOM 2779 O O . GLY A 1 355 ? -0.457 12.135 6.077 1.00 55.03 355 GLY A O 1
ATOM 2780 N N . PRO A 1 356 ? -0.317 9.888 5.887 1.00 50.62 356 PRO A N 1
ATOM 2781 C CA . PRO A 1 356 ? 0.116 8.559 6.314 1.00 50.62 356 PRO A CA 1
ATOM 2782 C C . PRO A 1 356 ? 1.593 8.291 5.980 1.00 50.62 356 PRO A C 1
ATOM 2784 O O . PRO A 1 356 ? 2.064 8.566 4.873 1.00 50.62 356 PRO A O 1
ATOM 2787 N N . TYR A 1 357 ? 2.319 7.739 6.953 1.00 46.16 357 TYR A N 1
ATOM 2788 C CA . TYR A 1 357 ? 3.701 7.307 6.772 1.00 46.16 357 TYR A CA 1
ATOM 2789 C C . TYR A 1 357 ? 3.710 5.981 6.014 1.00 46.16 357 TYR A C 1
ATOM 2791 O O . TYR A 1 357 ? 3.193 4.985 6.508 1.00 46.16 357 TYR A O 1
ATOM 2799 N N . VAL A 1 358 ? 4.311 5.970 4.827 1.00 45.81 358 VAL A N 1
ATOM 2800 C CA . VAL A 1 358 ? 4.480 4.756 4.020 1.00 45.81 358 VAL A CA 1
ATOM 2801 C C . VAL A 1 358 ? 5.903 4.230 4.250 1.00 45.81 358 VAL A C 1
ATOM 2803 O O . VAL A 1 358 ? 6.852 4.994 4.031 1.00 45.81 358 VAL A O 1
ATOM 2806 N N . PRO A 1 359 ? 6.093 2.976 4.704 1.00 38.78 359 PRO A N 1
ATOM 2807 C CA . PRO A 1 359 ? 7.414 2.354 4.791 1.00 38.78 359 PRO A CA 1
ATOM 2808 C C . PRO A 1 359 ? 8.180 2.461 3.461 1.00 38.78 359 PRO A C 1
ATOM 2810 O O . PRO A 1 359 ? 7.585 2.409 2.391 1.00 38.78 359 PRO A O 1
ATOM 2813 N N . GLY A 1 360 ? 9.494 2.694 3.516 1.00 42.56 360 GLY A N 1
ATOM 2814 C CA . GLY A 1 360 ? 10.334 2.887 2.321 1.00 42.56 360 GLY A CA 1
ATOM 2815 C C . GLY A 1 360 ? 10.250 4.268 1.645 1.00 42.56 360 GLY A C 1
ATOM 2816 O O . GLY A 1 360 ? 11.154 4.623 0.898 1.00 42.56 360 GLY A O 1
ATOM 2817 N N . LYS A 1 361 ? 9.245 5.105 1.950 1.00 43.91 361 LYS A N 1
ATOM 2818 C CA . LYS A 1 361 ? 9.054 6.435 1.322 1.00 43.91 361 LYS A CA 1
ATOM 2819 C C . LYS A 1 361 ? 10.050 7.520 1.776 1.00 43.91 361 LYS A C 1
ATOM 2821 O O . LYS A 1 361 ? 10.047 8.617 1.224 1.00 43.91 361 LYS A O 1
ATOM 2826 N N . ILE A 1 362 ? 10.873 7.243 2.789 1.00 46.53 362 ILE A N 1
ATOM 2827 C CA . ILE A 1 362 ? 12.002 8.094 3.195 1.00 46.53 362 ILE A CA 1
ATOM 2828 C C . ILE A 1 362 ? 13.266 7.253 3.080 1.00 46.53 362 ILE A C 1
ATOM 2830 O O . ILE A 1 362 ? 13.528 6.403 3.934 1.00 46.53 362 ILE A O 1
ATOM 2834 N N . GLY A 1 363 ? 14.035 7.471 2.019 1.00 45.31 363 GLY A N 1
ATOM 2835 C CA . GLY A 1 363 ? 15.325 6.829 1.841 1.00 45.31 363 GLY A CA 1
ATOM 2836 C C . GLY A 1 363 ? 16.394 7.471 2.725 1.00 45.31 363 GLY A C 1
ATOM 2837 O O . GLY A 1 363 ? 16.330 8.651 3.069 1.00 45.31 363 GLY A O 1
ATOM 2838 N N . VAL A 1 364 ? 17.457 6.720 3.018 1.00 45.72 364 VAL A N 1
ATOM 2839 C CA . VAL A 1 364 ? 18.641 7.205 3.762 1.00 45.72 364 VAL A CA 1
ATOM 2840 C C . VAL A 1 364 ? 19.221 8.497 3.156 1.00 45.72 364 VAL A C 1
ATOM 2842 O O . VAL A 1 364 ? 19.756 9.354 3.860 1.00 45.72 364 VAL A O 1
ATOM 2845 N N . LYS A 1 365 ? 19.095 8.642 1.829 1.00 49.56 365 LYS A N 1
ATOM 2846 C CA . LYS A 1 365 ? 19.565 9.783 1.028 1.00 49.56 365 LYS A CA 1
ATOM 2847 C C . LYS A 1 365 ? 18.701 11.049 1.191 1.00 49.56 365 LYS A C 1
ATOM 2849 O O . LYS A 1 365 ? 19.182 12.127 0.853 1.00 49.56 365 LYS A O 1
ATOM 2854 N N . ASP A 1 366 ? 17.478 10.940 1.717 1.00 50.56 366 ASP A N 1
ATOM 2855 C CA . ASP A 1 366 ? 16.543 12.067 1.861 1.00 50.56 366 ASP A CA 1
ATOM 2856 C C . ASP A 1 366 ? 16.770 12.881 3.141 1.00 50.56 366 ASP A C 1
ATOM 2858 O O . ASP A 1 366 ? 16.303 14.018 3.242 1.00 50.56 366 ASP A O 1
ATOM 2862 N N . PHE A 1 367 ? 17.479 12.328 4.129 1.00 55.09 367 PHE A N 1
ATOM 2863 C CA . PHE A 1 367 ? 17.821 13.019 5.372 1.00 55.09 367 PHE A CA 1
ATOM 2864 C C . PHE A 1 367 ? 18.934 14.057 5.178 1.00 55.09 367 PHE A C 1
ATOM 2866 O O . PHE A 1 367 ? 19.818 13.923 4.330 1.00 55.09 367 PHE A O 1
ATOM 2873 N N . ALA A 1 368 ? 18.932 15.098 6.013 1.00 52.25 368 ALA A N 1
ATOM 2874 C CA . ALA A 1 368 ? 19.970 16.120 5.978 1.00 52.25 368 ALA A CA 1
ATOM 2875 C C . ALA A 1 368 ? 21.362 15.549 6.308 1.00 52.25 368 ALA A C 1
ATOM 2877 O O . ALA A 1 368 ? 21.656 15.186 7.447 1.00 52.25 368 ALA A O 1
ATOM 2878 N N . ALA A 1 369 ? 22.250 15.549 5.311 1.00 54.09 369 ALA A N 1
ATOM 2879 C CA . ALA A 1 369 ? 23.670 15.240 5.451 1.00 54.09 369 ALA A CA 1
ATOM 2880 C C . ALA A 1 369 ? 24.506 16.541 5.424 1.00 54.09 369 ALA A C 1
ATOM 2882 O O . ALA A 1 369 ? 25.016 16.930 4.368 1.00 54.09 369 ALA A O 1
ATOM 2883 N N . PRO A 1 370 ? 24.642 17.274 6.550 1.00 53.28 370 PRO A N 1
ATOM 2884 C CA . PRO A 1 370 ? 25.381 18.531 6.573 1.00 53.28 370 PRO A CA 1
ATOM 2885 C C . PRO A 1 370 ? 26.871 18.304 6.287 1.00 53.28 370 PRO A C 1
ATOM 2887 O O . PRO A 1 370 ? 27.541 17.527 6.965 1.00 53.28 370 PRO A O 1
ATOM 2890 N N . ALA A 1 371 ? 27.420 19.056 5.327 1.00 46.78 371 ALA A N 1
ATOM 2891 C CA . ALA A 1 371 ? 28.815 18.937 4.883 1.00 46.78 371 ALA A CA 1
ATOM 2892 C C . ALA A 1 371 ? 29.869 19.201 5.984 1.00 46.78 371 ALA A C 1
ATOM 2894 O O . ALA A 1 371 ? 31.048 18.896 5.805 1.00 46.78 371 ALA A O 1
ATOM 2895 N N . LYS A 1 372 ? 29.460 19.784 7.119 1.00 53.25 372 LYS A N 1
ATOM 2896 C CA . LYS A 1 372 ? 30.236 19.889 8.362 1.00 53.25 372 LYS A CA 1
ATOM 2897 C C . LYS A 1 372 ? 29.289 19.708 9.544 1.00 53.25 372 LYS A C 1
ATOM 2899 O O . LYS A 1 372 ? 28.308 20.440 9.645 1.00 53.25 372 LYS A O 1
ATOM 2904 N N . LEU A 1 373 ? 29.605 18.797 10.463 1.00 57.34 373 LEU A N 1
ATOM 2905 C CA . LEU A 1 373 ? 28.847 18.662 11.706 1.00 57.34 373 LEU A CA 1
ATOM 2906 C C . LEU A 1 373 ? 29.280 19.723 12.717 1.00 57.34 373 LEU A C 1
ATOM 2908 O O . LEU A 1 373 ? 30.431 19.748 13.154 1.00 57.34 373 LEU A O 1
ATOM 2912 N N . SER A 1 374 ? 28.343 20.587 13.101 1.00 69.81 374 SER A N 1
ATOM 2913 C CA . SER A 1 374 ? 28.513 21.486 14.238 1.00 69.81 374 SER A CA 1
ATOM 2914 C C . SER A 1 374 ? 28.213 20.756 15.553 1.00 69.81 374 SER A C 1
ATOM 2916 O O . SER A 1 374 ? 27.495 19.753 15.587 1.00 69.81 374 SER A O 1
ATOM 2918 N N . THR A 1 375 ? 28.717 21.287 16.668 1.00 70.50 375 THR A N 1
ATOM 2919 C CA . THR A 1 375 ? 28.388 20.776 18.009 1.00 70.50 375 THR A CA 1
ATOM 2920 C C . THR A 1 375 ? 26.880 20.827 18.294 1.00 70.50 375 THR A C 1
ATOM 2922 O O . THR A 1 375 ? 26.371 19.972 19.014 1.00 70.50 375 THR A O 1
ATOM 2925 N N . GLU A 1 376 ? 26.153 21.789 17.709 1.00 73.00 376 GLU A N 1
ATOM 2926 C CA . GLU A 1 376 ? 24.698 21.909 17.872 1.00 73.00 376 GLU A CA 1
ATOM 2927 C C . GLU A 1 376 ? 23.949 20.808 17.113 1.00 73.00 376 GLU A C 1
ATOM 2929 O O . GLU A 1 376 ? 23.017 20.225 17.663 1.00 73.00 376 GLU A O 1
ATOM 2934 N N . VAL A 1 377 ? 24.381 20.473 15.890 1.00 64.62 377 VAL A N 1
ATOM 2935 C CA . VAL A 1 377 ? 23.840 19.333 15.130 1.00 64.62 377 VAL A CA 1
ATOM 2936 C C . VAL A 1 377 ? 24.012 18.047 15.937 1.00 64.62 377 VAL A C 1
ATOM 2938 O O . VAL A 1 377 ? 23.030 17.356 16.189 1.00 64.62 377 VAL A O 1
ATOM 2941 N N . VAL A 1 378 ? 25.221 17.765 16.438 1.00 59.88 378 VAL A N 1
ATOM 2942 C CA . VAL A 1 378 ? 25.490 16.559 17.247 1.00 59.88 378 VAL A CA 1
ATOM 2943 C C . VAL A 1 378 ? 24.641 16.526 18.525 1.00 59.88 378 VAL A C 1
ATOM 2945 O O . VAL A 1 378 ? 24.042 15.496 18.833 1.00 59.88 378 VAL A O 1
ATOM 2948 N N . PHE A 1 379 ? 24.527 17.646 19.245 1.00 69.88 379 PHE A N 1
ATOM 2949 C CA . PHE A 1 379 ? 23.669 17.745 20.431 1.00 69.88 379 PHE A CA 1
ATOM 2950 C C . PHE A 1 379 ? 22.187 17.499 20.101 1.00 69.88 379 PHE A C 1
ATOM 2952 O O . PHE A 1 379 ? 21.476 16.827 20.855 1.00 69.88 379 PHE A O 1
ATOM 2959 N N . THR A 1 380 ? 21.716 18.033 18.973 1.00 64.50 380 THR A N 1
ATOM 2960 C CA . THR A 1 380 ? 20.326 17.908 18.516 1.00 64.50 380 THR A CA 1
ATOM 2961 C C . THR A 1 380 ? 20.015 16.461 18.128 1.00 64.50 380 THR A C 1
ATOM 2963 O O . THR A 1 380 ? 19.003 15.935 18.584 1.00 64.50 380 THR A O 1
ATOM 2966 N N . LEU A 1 381 ? 20.928 15.771 17.428 1.00 58.19 381 LEU A N 1
ATOM 2967 C CA . LEU A 1 381 ? 20.830 14.332 17.139 1.00 58.19 381 LEU A CA 1
ATOM 2968 C C . LEU A 1 381 ? 20.763 13.474 18.411 1.00 58.19 381 LEU A C 1
ATOM 2970 O O . LEU A 1 381 ? 19.892 12.618 18.544 1.00 58.19 381 LEU A O 1
ATOM 2974 N N . GLN A 1 382 ? 21.650 13.722 19.377 1.00 57.66 382 GLN A N 1
ATOM 2975 C CA . GLN A 1 382 ? 21.664 12.984 20.647 1.00 57.66 382 GLN A CA 1
ATOM 2976 C C . GLN A 1 382 ? 20.395 13.225 21.476 1.00 57.66 382 GLN A C 1
ATOM 2978 O O . GLN A 1 382 ? 19.893 12.312 22.135 1.00 57.66 382 GLN A O 1
ATOM 2983 N N . SER A 1 383 ? 19.863 14.448 21.440 1.00 67.19 383 SER A N 1
ATOM 2984 C CA . SER A 1 383 ? 18.637 14.820 22.150 1.00 67.19 383 SER A CA 1
ATOM 2985 C C . SER A 1 383 ? 17.391 14.226 21.495 1.00 67.19 383 SER A C 1
ATOM 2987 O O . SER A 1 383 ? 16.510 13.750 22.211 1.00 67.19 383 SER A O 1
ATOM 2989 N N . LEU A 1 384 ? 17.353 14.179 20.159 1.00 63.75 384 LEU A N 1
ATOM 2990 C CA . LEU A 1 384 ? 16.339 13.458 19.395 1.00 63.75 384 LEU A CA 1
ATOM 2991 C C . LEU A 1 384 ? 16.350 11.969 19.765 1.00 63.75 384 LEU A C 1
ATOM 2993 O O . LEU A 1 384 ? 15.340 11.444 20.224 1.00 63.75 384 LEU A O 1
ATOM 2997 N N . LEU A 1 385 ? 17.507 11.310 19.663 1.00 52.31 385 LEU A N 1
ATOM 2998 C CA . LEU A 1 385 ? 17.665 9.896 20.009 1.00 52.31 385 LEU A CA 1
ATOM 2999 C C . LEU A 1 385 ? 17.204 9.594 21.444 1.00 52.31 385 LEU A C 1
ATOM 3001 O O . LEU A 1 385 ? 16.460 8.642 21.690 1.00 52.31 385 LEU A O 1
ATOM 3005 N N . LYS A 1 386 ? 17.599 10.438 22.404 1.00 61.53 386 LYS A N 1
ATOM 3006 C CA . LYS A 1 386 ? 17.181 10.307 23.803 1.00 61.53 386 LYS A CA 1
ATOM 3007 C C . LYS A 1 386 ? 15.662 10.390 23.968 1.00 61.53 386 LYS A C 1
ATOM 3009 O O . LYS A 1 386 ? 15.113 9.579 24.714 1.00 61.53 386 LYS A O 1
ATOM 3014 N N . ALA A 1 387 ? 15.004 11.332 23.288 1.00 60.69 387 ALA A N 1
ATOM 3015 C CA . ALA A 1 387 ? 13.552 11.474 23.359 1.00 60.69 387 ALA A CA 1
ATOM 3016 C C . ALA A 1 387 ? 12.845 10.184 22.918 1.00 60.69 387 ALA A C 1
ATOM 3018 O O . ALA A 1 387 ? 11.866 9.753 23.515 1.00 60.69 387 ALA A O 1
ATOM 3019 N N . CYS A 1 388 ? 13.397 9.489 21.931 1.00 53.56 388 CYS A N 1
ATOM 3020 C CA . CYS A 1 388 ? 12.714 8.371 21.289 1.00 53.56 388 CYS A CA 1
ATOM 3021 C C . CYS A 1 388 ? 12.893 7.056 22.054 1.00 53.56 388 CYS A C 1
ATOM 3023 O O . CYS A 1 388 ? 11.936 6.297 22.207 1.00 53.56 388 CYS A O 1
ATOM 3025 N N . HIS A 1 389 ? 14.055 6.855 22.684 1.00 53.53 389 HIS A N 1
ATOM 3026 C CA . HIS A 1 389 ? 14.194 5.854 23.746 1.00 53.53 389 HIS A CA 1
ATOM 3027 C C . HIS A 1 389 ? 13.243 6.134 24.925 1.00 53.53 389 HIS A C 1
ATOM 3029 O O . HIS A 1 389 ? 12.649 5.210 25.481 1.00 53.53 389 HIS A O 1
ATOM 3035 N N . GLY A 1 390 ? 13.060 7.405 25.301 1.00 57.47 390 GLY A N 1
ATOM 3036 C CA . GLY A 1 390 ? 12.087 7.805 26.321 1.00 57.47 390 GLY A CA 1
ATOM 3037 C C . GLY A 1 390 ? 10.640 7.483 25.927 1.00 57.47 390 GLY A C 1
ATOM 3038 O O . GLY A 1 390 ? 9.868 7.002 26.760 1.00 57.47 390 GLY A O 1
ATOM 3039 N N . LEU A 1 391 ? 10.285 7.715 24.660 1.00 57.44 391 LEU A N 1
ATOM 3040 C CA . LEU A 1 391 ? 8.965 7.440 24.100 1.00 57.44 391 LEU A CA 1
ATOM 3041 C C . LEU A 1 391 ? 8.648 5.941 24.173 1.00 57.44 391 LEU A C 1
ATOM 3043 O O . LEU A 1 391 ? 7.627 5.562 24.742 1.00 57.44 391 LEU A O 1
ATOM 3047 N N . HIS A 1 392 ? 9.573 5.096 23.704 1.00 52.91 392 HIS A N 1
ATOM 3048 C CA . HIS A 1 392 ? 9.473 3.637 23.795 1.00 52.91 392 HIS A CA 1
ATOM 3049 C C . HIS A 1 392 ? 9.281 3.156 25.243 1.00 52.91 392 HIS A C 1
ATOM 3051 O O . HIS A 1 392 ? 8.335 2.424 25.537 1.00 52.91 392 HIS A O 1
ATOM 3057 N N . ASN A 1 393 ? 10.119 3.632 26.171 1.00 57.72 393 ASN A N 1
ATOM 3058 C CA . ASN A 1 393 ? 10.019 3.276 27.590 1.00 57.72 393 ASN A CA 1
ATOM 3059 C C . ASN A 1 393 ? 8.682 3.707 28.217 1.00 57.72 393 ASN A C 1
ATOM 3061 O O . ASN A 1 393 ? 8.158 3.009 29.081 1.00 57.72 393 ASN A O 1
ATOM 3065 N N . SER A 1 394 ? 8.127 4.845 27.789 1.00 59.53 394 SER A N 1
ATOM 3066 C CA . SER A 1 394 ? 6.823 5.323 28.263 1.00 59.53 394 SER A CA 1
ATOM 3067 C C . SER A 1 394 ? 5.679 4.460 27.721 1.00 59.53 394 SER A C 1
ATOM 3069 O O . SER A 1 394 ? 4.730 4.179 28.445 1.00 59.53 394 SER A O 1
ATOM 3071 N N . LEU A 1 395 ? 5.779 3.989 26.476 1.00 53.03 395 LEU A N 1
ATOM 3072 C CA . LEU A 1 395 ? 4.772 3.138 25.833 1.00 53.03 395 LEU A CA 1
ATOM 3073 C C . LEU A 1 395 ? 4.717 1.724 26.408 1.00 53.03 395 LEU A C 1
ATOM 3075 O O . LEU A 1 395 ? 3.628 1.230 26.693 1.00 53.03 395 LEU A O 1
ATOM 3079 N N . GLY A 1 396 ? 5.875 1.119 26.685 1.00 50.75 396 GLY A N 1
ATOM 3080 C CA . GLY A 1 396 ? 5.959 -0.163 27.395 1.00 50.75 396 GLY A CA 1
ATOM 3081 C C . GLY A 1 396 ? 5.420 -0.125 28.835 1.00 50.75 396 GLY A C 1
ATOM 3082 O O . GLY A 1 396 ? 5.285 -1.169 29.461 1.00 50.75 396 GLY A O 1
ATOM 3083 N N . GLN A 1 397 ? 5.109 1.063 29.368 1.00 54.91 397 GLN A N 1
ATOM 3084 C CA . GLN A 1 397 ? 4.421 1.254 30.651 1.00 54.91 397 GLN A CA 1
ATOM 3085 C C . GLN A 1 397 ? 2.932 1.622 30.497 1.00 54.91 397 GLN A C 1
ATOM 3087 O O . GLN A 1 397 ? 2.211 1.634 31.493 1.00 54.91 397 GLN A O 1
ATOM 3092 N N . ILE A 1 398 ? 2.473 1.951 29.283 1.00 50.06 398 ILE A N 1
ATOM 3093 C CA . ILE A 1 398 ? 1.059 2.214 28.960 1.00 50.06 398 ILE A CA 1
ATOM 3094 C C . ILE A 1 398 ? 0.358 0.912 28.545 1.00 50.06 398 ILE A C 1
ATOM 3096 O O . ILE A 1 398 ? -0.801 0.714 28.901 1.00 50.06 398 ILE A O 1
ATOM 3100 N N . SER A 1 399 ? 1.059 0.016 27.842 1.00 40.97 399 SER A N 1
ATOM 3101 C CA . SER A 1 399 ? 0.569 -1.336 27.547 1.00 40.97 399 SER A CA 1
ATOM 3102 C C . SER A 1 399 ? 0.723 -2.255 28.764 1.00 40.97 399 SER A C 1
ATOM 3104 O O . SER A 1 399 ? 1.784 -2.301 29.386 1.00 40.97 399 SER A O 1
ATOM 3106 N N . THR A 1 400 ? -0.332 -2.991 29.116 1.00 37.34 400 THR A N 1
ATOM 3107 C CA . THR A 1 400 ? -0.377 -3.877 30.295 1.00 37.34 400 THR A CA 1
ATOM 3108 C C . THR A 1 400 ? 0.121 -5.303 30.033 1.00 37.34 400 THR A C 1
ATOM 3110 O O . THR A 1 400 ? 0.136 -6.112 30.963 1.00 37.34 400 THR A O 1
ATOM 3113 N N . THR A 1 401 ? 0.564 -5.615 28.812 1.00 34.69 401 THR A N 1
ATOM 3114 C CA . THR A 1 401 ? 0.960 -6.972 28.402 1.00 34.69 401 THR A CA 1
ATOM 3115 C C . THR A 1 401 ? 2.490 -7.152 28.412 1.00 34.69 401 THR A C 1
ATOM 3117 O O . THR A 1 401 ? 3.191 -6.736 27.495 1.00 34.69 401 THR A O 1
ATOM 3120 N N . ASP A 1 402 ? 2.973 -7.804 29.476 1.00 31.06 402 ASP A N 1
ATOM 3121 C CA . ASP A 1 402 ? 4.293 -8.430 29.691 1.00 31.06 402 ASP A CA 1
ATOM 3122 C C . ASP A 1 402 ? 5.585 -7.582 29.848 1.00 31.06 402 ASP A C 1
ATOM 3124 O O . ASP A 1 402 ? 6.265 -7.159 28.914 1.00 31.06 402 ASP A O 1
ATOM 3128 N N . GLN A 1 403 ? 6.027 -7.488 31.113 1.00 31.70 403 GLN A N 1
ATOM 3129 C CA . GLN A 1 403 ? 7.198 -6.739 31.608 1.00 31.70 403 GLN A CA 1
ATOM 3130 C C . GLN A 1 403 ? 8.560 -7.480 31.549 1.00 31.70 403 GLN A C 1
ATOM 3132 O O . GLN A 1 403 ? 9.454 -7.183 32.347 1.00 31.70 403 GLN A O 1
ATOM 3137 N N . VAL A 1 404 ? 8.770 -8.454 30.655 1.00 29.88 404 VAL A N 1
ATOM 3138 C CA . VAL A 1 404 ? 10.020 -9.257 30.632 1.00 29.88 404 VAL A CA 1
ATOM 3139 C C . VAL A 1 404 ? 10.830 -9.061 29.339 1.00 29.88 404 VAL A C 1
ATOM 3141 O O . VAL A 1 404 ? 10.281 -8.880 28.254 1.00 29.88 404 VAL A O 1
ATOM 3144 N N . ALA A 1 405 ? 12.163 -9.108 29.482 1.00 28.47 405 ALA A N 1
ATOM 3145 C CA . ALA A 1 405 ? 13.201 -8.885 28.465 1.00 28.47 405 ALA A CA 1
ATOM 3146 C C . ALA A 1 405 ? 13.345 -7.425 27.981 1.00 28.47 405 ALA A C 1
ATOM 3148 O O . ALA A 1 405 ? 12.821 -7.037 26.939 1.00 28.47 405 ALA A O 1
ATOM 3149 N N . LEU A 1 406 ? 14.141 -6.651 28.736 1.00 32.94 406 LEU A N 1
ATOM 3150 C CA . LEU A 1 406 ? 14.528 -5.255 28.460 1.00 32.94 406 LEU A CA 1
ATOM 3151 C C . LEU A 1 406 ? 15.792 -5.118 27.571 1.00 32.94 406 LEU A C 1
ATOM 3153 O O . LEU A 1 406 ? 16.412 -4.057 27.523 1.00 32.94 406 LEU A O 1
ATOM 3157 N N . SER A 1 407 ? 16.213 -6.204 26.915 1.00 29.64 407 SER A N 1
ATOM 3158 C CA . SER A 1 407 ? 17.287 -6.231 25.905 1.00 29.64 407 SER A CA 1
ATOM 3159 C C . SER A 1 407 ? 16.769 -6.549 24.495 1.00 29.64 407 SER A C 1
ATOM 3161 O O . SER A 1 407 ? 17.554 -6.576 23.556 1.00 29.64 407 SER A O 1
ATOM 3163 N N . ALA A 1 408 ? 15.458 -6.764 24.339 1.00 36.91 408 ALA A N 1
ATOM 3164 C CA . ALA A 1 408 ? 14.771 -7.016 23.065 1.00 36.91 408 ALA A CA 1
ATOM 3165 C C . ALA A 1 408 ? 14.212 -5.714 22.438 1.00 36.91 408 ALA A C 1
ATOM 3167 O O . ALA A 1 408 ? 13.249 -5.721 21.673 1.00 36.91 408 ALA A O 1
ATOM 3168 N N . ASN A 1 409 ? 14.784 -4.565 22.810 1.00 35.50 409 ASN A N 1
ATOM 3169 C CA . ASN A 1 409 ? 14.121 -3.255 22.766 1.00 35.50 409 ASN A CA 1
ATOM 3170 C C . ASN A 1 409 ? 14.220 -2.500 21.424 1.00 35.50 409 ASN A C 1
ATOM 3172 O O . ASN A 1 409 ? 14.048 -1.285 21.387 1.00 35.50 409 ASN A O 1
ATOM 3176 N N . MET A 1 410 ? 14.476 -3.206 20.322 1.00 34.88 410 MET A N 1
ATOM 3177 C CA . MET A 1 410 ? 14.205 -2.692 18.971 1.00 34.88 410 MET A CA 1
ATOM 3178 C C . MET A 1 410 ? 13.082 -3.498 18.324 1.00 34.88 410 MET A C 1
ATOM 3180 O O . MET A 1 410 ? 12.103 -2.894 17.897 1.00 34.88 410 MET A O 1
ATOM 3184 N N . GLN A 1 411 ? 13.142 -4.835 18.389 1.00 36.94 411 GLN A N 1
ATOM 3185 C CA . GLN A 1 411 ? 12.100 -5.724 17.862 1.00 36.94 411 GLN A CA 1
ATOM 3186 C C . GLN A 1 411 ? 10.702 -5.369 18.379 1.00 36.94 411 GLN A C 1
ATOM 3188 O O . GLN A 1 411 ? 9.781 -5.253 17.591 1.00 36.94 411 GLN A O 1
ATOM 3193 N N . LYS A 1 412 ? 10.553 -5.008 19.659 1.00 38.94 412 LYS A N 1
ATOM 3194 C CA . LYS A 1 412 ? 9.241 -4.644 20.228 1.00 38.94 412 LYS A CA 1
ATOM 3195 C C . LYS A 1 412 ? 8.600 -3.361 19.671 1.00 38.94 412 LYS A C 1
ATOM 3197 O O . LYS A 1 412 ? 7.419 -3.137 19.916 1.00 38.94 412 LYS A O 1
ATOM 3202 N N . LEU A 1 413 ? 9.328 -2.514 18.933 1.00 38.69 413 LEU A N 1
ATOM 3203 C CA . LEU A 1 413 ? 8.719 -1.440 18.127 1.00 38.69 413 LEU A CA 1
ATOM 3204 C C . LEU A 1 413 ? 8.237 -1.939 16.762 1.00 38.69 413 LEU A C 1
ATOM 3206 O O . LEU A 1 413 ? 7.303 -1.358 16.226 1.00 38.69 413 LEU A O 1
ATOM 3210 N N . GLU A 1 414 ? 8.841 -2.997 16.217 1.00 41.81 414 GLU A N 1
ATOM 3211 C CA . GLU A 1 414 ? 8.230 -3.794 15.148 1.00 41.81 414 GLU A CA 1
ATOM 3212 C C . GLU A 1 414 ? 7.008 -4.514 15.707 1.00 41.81 414 GLU A C 1
ATOM 3214 O O . GLU A 1 414 ? 5.932 -4.215 15.230 1.00 41.81 414 GLU A O 1
ATOM 3219 N N . ASP A 1 415 ? 7.115 -5.320 16.767 1.00 38.81 415 ASP A N 1
ATOM 3220 C CA . ASP A 1 415 ? 5.995 -6.112 17.301 1.00 38.81 415 ASP A CA 1
ATOM 3221 C C . ASP A 1 415 ? 4.776 -5.235 17.630 1.00 38.81 415 ASP A C 1
ATOM 3223 O O . ASP A 1 415 ? 3.672 -5.509 17.171 1.00 38.81 415 ASP A O 1
ATOM 3227 N N . VAL A 1 416 ? 4.960 -4.117 18.348 1.00 38.31 416 VAL A N 1
ATOM 3228 C CA . VAL A 1 416 ? 3.860 -3.176 18.631 1.00 38.31 416 VAL A CA 1
ATOM 3229 C C . VAL A 1 416 ? 3.359 -2.490 17.358 1.00 38.31 416 VAL A C 1
ATOM 3231 O O . VAL A 1 416 ? 2.158 -2.281 17.236 1.00 38.31 416 VAL A O 1
ATOM 3234 N N . ALA A 1 417 ? 4.221 -2.151 16.394 1.00 40.44 417 ALA A N 1
ATOM 3235 C CA . ALA A 1 417 ? 3.778 -1.512 15.154 1.00 40.44 417 ALA A CA 1
ATOM 3236 C C . ALA A 1 417 ? 3.208 -2.494 14.111 1.00 40.44 417 ALA A C 1
ATOM 3238 O O . ALA A 1 417 ? 2.462 -2.059 13.248 1.00 40.44 417 ALA A O 1
ATOM 3239 N N . LEU A 1 418 ? 3.518 -3.787 14.205 1.00 43.12 418 LEU A N 1
ATOM 3240 C CA . LEU A 1 418 ? 3.004 -4.896 13.399 1.00 43.12 418 LEU A CA 1
ATOM 3241 C C . LEU A 1 418 ? 1.652 -5.357 13.961 1.00 43.12 418 LEU A C 1
ATOM 3243 O O . LEU A 1 418 ? 0.706 -5.579 13.214 1.00 43.12 418 LEU A O 1
ATOM 3247 N N . VAL A 1 419 ? 1.515 -5.375 15.291 1.00 38.94 419 VAL A N 1
ATOM 3248 C CA . VAL A 1 419 ? 0.220 -5.452 15.982 1.00 38.94 419 VAL A CA 1
ATOM 3249 C C . VAL A 1 419 ? -0.643 -4.233 15.633 1.00 38.94 419 VAL A C 1
ATOM 3251 O O . VAL A 1 419 ? -1.824 -4.382 15.352 1.00 38.94 419 VAL A O 1
ATOM 3254 N N . LEU A 1 420 ? -0.075 -3.027 15.561 1.00 37.91 420 LEU A N 1
ATOM 3255 C CA . LEU A 1 420 ? -0.824 -1.838 15.138 1.00 37.91 420 LEU A CA 1
ATOM 3256 C C . LEU A 1 420 ? -1.117 -1.793 13.630 1.00 37.91 420 LEU A C 1
ATOM 3258 O O . LEU A 1 420 ? -2.185 -1.318 13.275 1.00 37.91 420 LEU A O 1
ATOM 3262 N N . ASP A 1 421 ? -0.250 -2.306 12.752 1.00 40.50 421 ASP A N 1
ATOM 3263 C CA . ASP A 1 421 ? -0.542 -2.462 11.315 1.00 40.50 421 ASP A CA 1
ATOM 3264 C C . ASP A 1 421 ? -1.610 -3.536 11.073 1.00 40.50 421 ASP A C 1
ATOM 3266 O O . ASP A 1 421 ? -2.450 -3.386 10.197 1.00 40.50 421 ASP A O 1
ATOM 3270 N N . THR A 1 422 ? -1.632 -4.618 11.852 1.00 37.66 422 THR A N 1
ATOM 3271 C CA . THR A 1 422 ? -2.691 -5.639 11.737 1.00 37.66 422 THR A CA 1
ATOM 3272 C C . THR A 1 422 ? -4.027 -5.168 12.324 1.00 37.66 422 THR A C 1
ATOM 3274 O O . THR A 1 422 ? -5.082 -5.630 11.890 1.00 37.66 422 THR A O 1
ATOM 3277 N N . ILE A 1 423 ? -4.004 -4.218 13.267 1.00 35.03 423 ILE A N 1
ATOM 3278 C CA . ILE A 1 423 ? -5.194 -3.626 13.904 1.00 35.03 423 ILE A CA 1
ATOM 3279 C C . ILE A 1 423 ? -5.713 -2.366 13.176 1.00 35.03 423 ILE A C 1
ATOM 3281 O O . ILE A 1 423 ? -6.916 -2.092 13.205 1.00 35.03 423 ILE A O 1
ATOM 3285 N N . ASP A 1 424 ? -4.827 -1.590 12.551 1.00 36.44 424 ASP A N 1
ATOM 3286 C CA . ASP A 1 424 ? -5.098 -0.318 11.870 1.00 36.44 424 ASP A CA 1
ATOM 3287 C C . ASP A 1 424 ? -4.084 -0.066 10.719 1.00 36.44 424 ASP A C 1
ATOM 3289 O O . ASP A 1 424 ? -3.262 0.856 10.790 1.00 36.44 424 ASP A O 1
ATOM 3293 N N . PRO A 1 425 ? -4.142 -0.864 9.629 1.00 34.16 425 PRO A N 1
ATOM 3294 C CA . PRO A 1 425 ? -3.137 -0.885 8.547 1.00 34.16 425 PRO A CA 1
ATOM 3295 C C . PRO A 1 425 ? -2.988 0.417 7.747 1.00 34.16 425 PRO A C 1
ATOM 3297 O O . PRO A 1 425 ? -2.107 0.533 6.900 1.00 34.16 425 PRO A O 1
ATOM 3300 N N . PHE A 1 426 ? -3.864 1.394 7.979 1.00 37.34 426 PHE A N 1
ATOM 3301 C CA . PHE A 1 426 ? -3.947 2.635 7.209 1.00 37.34 426 PHE A CA 1
ATOM 3302 C C . PHE A 1 426 ? -3.738 3.895 8.060 1.00 37.34 426 PHE A C 1
ATOM 3304 O O . PHE A 1 426 ? -3.923 5.003 7.551 1.00 37.34 426 PHE A O 1
ATOM 3311 N N . LEU A 1 427 ? -3.346 3.749 9.335 1.00 43.91 427 LEU A N 1
ATOM 3312 C CA . LEU A 1 427 ? -3.180 4.862 10.283 1.00 43.91 427 LEU A CA 1
ATOM 3313 C C . LEU A 1 427 ? -4.475 5.664 10.485 1.00 43.91 427 LEU A C 1
ATOM 3315 O O . LEU A 1 427 ? -4.459 6.892 10.583 1.00 43.91 427 LEU A O 1
ATOM 3319 N N . ALA A 1 428 ? -5.620 4.986 10.503 1.00 36.34 428 ALA A N 1
ATOM 3320 C CA . ALA A 1 428 ? -6.913 5.636 10.629 1.00 36.34 428 ALA A CA 1
ATOM 3321 C C . ALA A 1 428 ? -7.227 6.024 12.087 1.00 36.34 428 ALA A C 1
ATOM 3323 O O . ALA A 1 428 ? -8.017 6.942 12.312 1.00 36.34 428 ALA A O 1
ATOM 3324 N N . SER A 1 429 ? -6.581 5.395 13.072 1.00 39.75 429 SER A N 1
ATOM 3325 C CA . SER A 1 429 ? -6.637 5.779 14.481 1.00 39.75 429 SER A CA 1
ATOM 3326 C C . SER A 1 429 ? -5.590 6.835 14.829 1.00 39.75 429 SER A C 1
ATOM 3328 O O . SER A 1 429 ? -4.419 6.810 14.425 1.00 39.75 429 SER A O 1
ATOM 3330 N N . TYR A 1 430 ? -6.025 7.762 15.676 1.00 38.44 430 TYR A N 1
ATOM 3331 C CA . TYR A 1 430 ? -5.206 8.832 16.217 1.00 38.44 430 TYR A CA 1
ATOM 3332 C C . TYR A 1 430 ? -3.955 8.307 16.950 1.00 38.44 430 TYR A C 1
ATOM 3334 O O . TYR A 1 430 ? -2.840 8.778 16.711 1.00 38.44 430 TYR A O 1
ATOM 3342 N N . THR A 1 431 ? -4.121 7.290 17.802 1.00 42.69 431 THR A N 1
ATOM 3343 C CA . THR A 1 431 ? -3.019 6.707 18.584 1.00 42.69 431 THR A CA 1
ATOM 3344 C C . THR A 1 431 ? -2.003 6.009 17.678 1.00 42.69 431 THR A C 1
ATOM 3346 O O . THR A 1 431 ? -0.801 6.236 17.823 1.00 42.69 431 THR A O 1
ATOM 3349 N N . THR A 1 432 ? -2.466 5.233 16.692 1.00 45.69 432 THR A N 1
ATOM 3350 C CA . THR A 1 432 ? -1.617 4.566 15.689 1.00 45.69 432 THR A CA 1
ATOM 3351 C C . THR A 1 432 ? -0.772 5.572 14.910 1.00 45.69 432 THR A C 1
ATOM 3353 O O . THR A 1 432 ? 0.426 5.366 14.725 1.00 45.69 432 THR A O 1
ATOM 3356 N N . THR A 1 433 ? -1.365 6.701 14.510 1.00 47.41 433 THR A N 1
ATOM 3357 C CA . THR A 1 433 ? -0.671 7.737 13.731 1.00 47.41 433 THR A CA 1
ATOM 3358 C C . THR A 1 433 ? 0.475 8.376 14.519 1.00 47.41 433 THR A C 1
ATOM 3360 O O . THR A 1 433 ? 1.583 8.521 13.998 1.00 47.41 433 THR A O 1
ATOM 3363 N N . VAL A 1 434 ? 0.251 8.708 15.798 1.00 44.69 434 VAL A N 1
ATOM 3364 C CA . VAL A 1 434 ? 1.313 9.232 16.676 1.00 44.69 434 VAL A CA 1
ATOM 3365 C C . VAL A 1 434 ? 2.411 8.182 16.880 1.00 44.69 434 VAL A C 1
ATOM 3367 O O . VAL A 1 434 ? 3.594 8.521 16.857 1.00 44.69 434 VAL A O 1
ATOM 3370 N N . LEU A 1 435 ? 2.053 6.903 17.011 1.00 47.53 435 LEU A N 1
ATOM 3371 C CA . LEU A 1 435 ? 3.015 5.814 17.189 1.00 47.53 435 LEU A CA 1
ATOM 3372 C C . LEU A 1 435 ? 3.866 5.563 15.940 1.00 47.53 435 LEU A C 1
ATOM 3374 O O . LEU A 1 435 ? 5.091 5.487 16.045 1.00 47.53 435 LEU A O 1
ATOM 3378 N N . GLN A 1 436 ? 3.271 5.531 14.749 1.00 45.19 436 GLN A N 1
ATOM 3379 C CA . GLN A 1 436 ? 4.027 5.374 13.505 1.00 45.19 436 GLN A CA 1
ATOM 3380 C C . GLN A 1 436 ? 4.822 6.617 13.105 1.00 45.19 436 GLN A C 1
ATOM 3382 O O . GLN A 1 436 ? 5.855 6.483 12.452 1.00 45.19 436 GLN A O 1
ATOM 3387 N N . SER A 1 437 ? 4.475 7.800 13.622 1.00 42.00 437 SER A N 1
ATOM 3388 C CA . SER A 1 437 ? 5.362 8.971 13.552 1.00 42.00 437 SER A CA 1
ATOM 3389 C C . SER A 1 437 ? 6.698 8.799 14.303 1.00 42.00 437 SER A C 1
ATOM 3391 O O . SER A 1 437 ? 7.543 9.688 14.241 1.00 42.00 437 SER A O 1
ATOM 3393 N N . SER A 1 438 ? 6.931 7.652 14.960 1.00 43.91 438 SER A N 1
ATOM 3394 C CA . SER A 1 438 ? 8.237 7.234 15.494 1.00 43.91 438 SER A CA 1
ATOM 3395 C C . SER A 1 438 ? 8.960 6.146 14.671 1.00 43.91 438 SER A C 1
ATOM 3397 O O . SER A 1 438 ? 10.110 5.833 14.975 1.00 43.91 438 SER A O 1
ATOM 3399 N N . ARG A 1 439 ? 8.362 5.594 13.597 1.00 48.28 439 ARG A N 1
ATOM 3400 C CA . ARG A 1 439 ? 8.989 4.541 12.759 1.00 48.28 439 ARG A CA 1
ATOM 3401 C C . ARG A 1 439 ? 10.192 5.030 11.957 1.00 48.28 439 ARG A C 1
ATOM 3403 O O . ARG A 1 439 ? 11.218 4.354 11.955 1.00 48.28 439 ARG A O 1
ATOM 3410 N N . TRP A 1 440 ? 10.104 6.213 11.336 1.00 46.47 440 TRP A N 1
ATOM 3411 C CA . TRP A 1 440 ? 11.222 6.811 10.579 1.00 46.47 440 TRP A CA 1
ATOM 3412 C C . TRP A 1 440 ? 12.492 6.944 11.431 1.00 46.47 440 TRP A C 1
ATOM 3414 O O . TRP A 1 440 ? 13.606 6.957 10.917 1.00 46.47 440 TRP A O 1
ATOM 3424 N N . LEU A 1 441 ? 12.318 7.002 12.750 1.00 44.81 441 LEU A N 1
ATOM 3425 C CA . LEU A 1 441 ? 13.374 7.123 13.738 1.00 44.81 441 LEU A CA 1
ATOM 3426 C C . LEU A 1 441 ? 14.176 5.837 13.926 1.00 44.81 441 LEU A C 1
ATOM 3428 O O . LEU A 1 441 ? 15.335 5.921 14.312 1.00 44.81 441 LEU A O 1
ATOM 3432 N N . ARG A 1 442 ? 13.600 4.666 13.621 1.00 43.88 442 ARG A N 1
ATOM 3433 C CA . ARG A 1 442 ? 14.328 3.391 13.581 1.00 43.88 442 ARG A CA 1
ATOM 3434 C C . ARG A 1 442 ? 15.163 3.273 12.311 1.00 43.88 442 ARG A C 1
ATOM 3436 O O . ARG A 1 442 ? 16.323 2.895 12.413 1.00 43.88 442 ARG A O 1
ATOM 3443 N N . THR A 1 443 ? 14.621 3.664 11.154 1.00 44.44 443 THR A N 1
ATOM 3444 C CA . THR A 1 443 ? 15.395 3.800 9.905 1.00 44.44 443 THR A CA 1
ATOM 3445 C C . THR A 1 443 ? 16.576 4.737 10.140 1.00 44.44 443 THR A C 1
ATOM 3447 O O . THR A 1 443 ? 17.727 4.327 10.033 1.00 44.44 443 THR A O 1
ATOM 3450 N N . TRP A 1 444 ? 16.288 5.939 10.647 1.00 42.12 444 TRP A N 1
ATOM 3451 C CA . TRP A 1 444 ? 17.300 6.924 11.000 1.00 42.12 444 TRP A CA 1
ATOM 3452 C C . TRP A 1 444 ? 18.287 6.442 12.082 1.00 42.12 444 TRP A C 1
ATOM 3454 O O . TRP A 1 444 ? 19.442 6.845 12.049 1.00 42.12 444 TRP A O 1
ATOM 3464 N N . LEU A 1 445 ? 17.890 5.573 13.024 1.00 40.47 445 LEU A N 1
ATOM 3465 C CA . LEU A 1 445 ? 18.787 5.004 14.044 1.00 40.47 445 LEU A CA 1
ATOM 3466 C C . LEU A 1 445 ? 19.707 3.908 13.486 1.00 40.47 445 LEU A C 1
ATOM 3468 O O . LEU A 1 445 ? 20.894 3.883 13.808 1.00 40.47 445 LEU A O 1
ATOM 3472 N N . ASN A 1 446 ? 19.180 3.031 12.631 1.00 43.78 446 ASN A N 1
ATOM 3473 C CA . ASN A 1 446 ? 19.975 2.042 11.903 1.00 43.78 446 ASN A CA 1
ATOM 3474 C C . ASN A 1 446 ? 21.009 2.759 11.015 1.00 43.78 446 ASN A C 1
ATOM 3476 O O . ASN A 1 446 ? 22.193 2.411 11.004 1.00 43.78 446 ASN A O 1
ATOM 3480 N N . ASP A 1 447 ? 20.574 3.838 10.358 1.00 42.41 447 ASP A N 1
ATOM 3481 C CA . ASP A 1 447 ? 21.442 4.737 9.609 1.00 42.41 447 ASP A CA 1
ATOM 3482 C C . ASP A 1 447 ? 22.368 5.548 10.517 1.00 42.41 447 ASP A C 1
ATOM 3484 O O . ASP A 1 447 ? 23.483 5.840 10.107 1.00 42.41 447 ASP A O 1
ATOM 3488 N N . TYR A 1 448 ? 21.991 5.894 11.750 1.00 38.75 448 TYR A N 1
ATOM 3489 C CA . TYR A 1 448 ? 22.818 6.700 12.655 1.00 38.75 448 TYR A CA 1
ATOM 3490 C C . TYR A 1 448 ? 24.147 6.012 12.975 1.00 38.75 448 TYR A C 1
ATOM 3492 O O . TYR A 1 448 ? 25.172 6.691 13.026 1.00 38.75 448 TYR A O 1
ATOM 3500 N N . ASP A 1 449 ? 24.187 4.684 13.101 1.00 41.50 449 ASP A N 1
ATOM 3501 C CA . ASP A 1 449 ? 25.450 3.949 13.252 1.00 41.50 449 ASP A CA 1
ATOM 3502 C C . ASP A 1 449 ? 26.265 3.899 11.948 1.00 41.50 449 ASP A C 1
ATOM 3504 O O . ASP A 1 449 ? 27.499 3.875 11.991 1.00 41.50 449 ASP A O 1
ATOM 3508 N N . ALA A 1 450 ? 25.620 3.898 10.778 1.00 41.44 450 ALA A N 1
ATOM 3509 C CA . ALA A 1 450 ? 26.299 3.984 9.482 1.00 41.44 450 ALA A CA 1
ATOM 3510 C C . ALA A 1 450 ? 26.846 5.402 9.223 1.00 41.44 450 ALA A C 1
ATOM 3512 O O . ALA A 1 450 ? 28.009 5.568 8.858 1.00 41.44 450 ALA A O 1
ATOM 3513 N N . ILE A 1 451 ? 26.045 6.428 9.505 1.00 39.69 451 ILE A N 1
ATOM 3514 C CA . ILE A 1 451 ? 26.365 7.856 9.482 1.00 39.69 451 ILE A CA 1
ATOM 3515 C C . ILE A 1 451 ? 27.484 8.146 10.485 1.00 39.69 451 ILE A C 1
ATOM 3517 O O . ILE A 1 451 ? 28.478 8.758 10.111 1.00 39.69 451 ILE A O 1
ATOM 3521 N N . THR A 1 452 ? 27.413 7.639 11.718 1.00 38.16 452 THR A N 1
ATOM 3522 C CA . THR A 1 452 ? 28.466 7.815 12.732 1.00 38.16 452 THR A CA 1
ATOM 3523 C C . THR A 1 452 ? 29.773 7.146 12.303 1.00 38.16 452 THR A C 1
ATOM 3525 O O . THR A 1 452 ? 30.825 7.777 12.410 1.00 38.16 452 THR A O 1
ATOM 3528 N N . ARG A 1 453 ? 29.742 5.934 11.725 1.00 43.38 453 ARG A N 1
ATOM 3529 C CA . ARG A 1 453 ? 30.933 5.291 11.128 1.00 43.38 453 ARG A CA 1
ATOM 3530 C C . ARG A 1 453 ? 31.488 6.081 9.934 1.00 43.38 453 ARG A C 1
ATOM 3532 O O . ARG A 1 453 ? 32.697 6.290 9.839 1.00 43.38 453 ARG A O 1
ATOM 3539 N N . ARG A 1 454 ? 30.624 6.601 9.057 1.00 37.59 454 ARG A N 1
ATOM 3540 C CA . ARG A 1 454 ? 30.995 7.449 7.907 1.00 37.59 454 ARG A CA 1
ATOM 3541 C C . ARG A 1 454 ? 31.616 8.777 8.363 1.00 37.59 454 ARG A C 1
ATOM 3543 O O . ARG A 1 454 ? 32.616 9.207 7.798 1.00 37.59 454 ARG A O 1
ATOM 3550 N N . ILE A 1 455 ? 31.102 9.373 9.439 1.00 36.88 455 ILE A N 1
ATOM 3551 C CA . ILE A 1 455 ? 31.626 10.585 10.091 1.00 36.88 455 ILE A CA 1
ATOM 3552 C C . ILE A 1 455 ? 32.966 10.321 10.787 1.00 36.88 455 ILE A C 1
ATOM 3554 O O . ILE A 1 455 ? 33.878 11.138 10.677 1.00 36.88 455 ILE A O 1
ATOM 3558 N N . GLN A 1 456 ? 33.122 9.187 11.476 1.00 40.16 456 GLN A N 1
ATOM 3559 C CA . GLN A 1 456 ? 34.403 8.771 12.061 1.00 40.16 456 GLN A CA 1
ATOM 3560 C C . GLN A 1 456 ? 35.474 8.593 10.974 1.00 40.16 456 GLN A C 1
ATOM 3562 O O . GLN A 1 456 ? 36.591 9.080 11.140 1.00 40.16 456 GLN A O 1
ATOM 3567 N N . ASN A 1 457 ? 35.114 8.007 9.826 1.00 38.06 457 ASN A N 1
ATOM 3568 C CA . ASN A 1 457 ? 36.004 7.904 8.669 1.00 38.06 457 ASN A CA 1
ATOM 3569 C C . 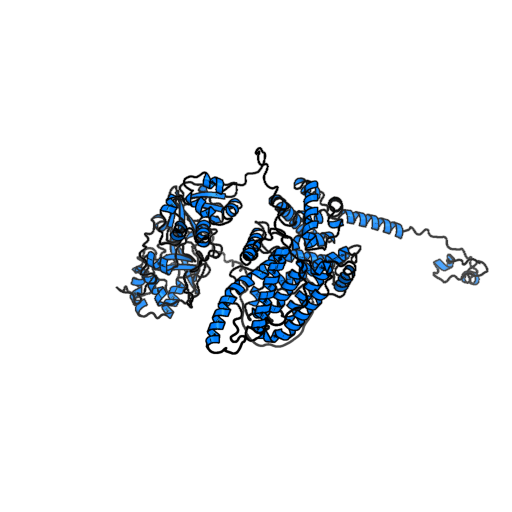ASN A 1 457 ? 36.346 9.274 8.053 1.00 38.06 457 ASN A C 1
ATOM 3571 O O . ASN A 1 457 ? 37.517 9.524 7.774 1.00 38.06 457 ASN A O 1
ATOM 3575 N N . ILE A 1 458 ? 35.387 10.196 7.907 1.00 36.22 458 ILE A N 1
ATOM 3576 C CA . ILE A 1 458 ? 35.649 11.575 7.434 1.00 36.22 458 ILE A CA 1
ATOM 3577 C C . ILE A 1 458 ? 36.587 12.331 8.396 1.00 36.22 458 ILE A C 1
ATOM 3579 O O . ILE A 1 458 ? 37.496 13.040 7.961 1.00 36.22 458 ILE A O 1
ATOM 3583 N N . ASN A 1 459 ? 36.424 12.137 9.707 1.00 34.34 459 ASN A N 1
ATOM 3584 C CA . ASN A 1 459 ? 37.238 12.785 10.738 1.00 34.34 459 ASN A CA 1
ATOM 3585 C C . ASN A 1 459 ? 38.610 12.126 10.972 1.00 34.34 459 ASN A C 1
ATOM 3587 O O . ASN A 1 459 ? 39.407 12.657 11.747 1.00 34.34 459 ASN A O 1
ATOM 3591 N N . SER A 1 460 ? 38.949 11.041 10.265 1.00 38.81 460 SER A N 1
ATOM 3592 C CA . SER A 1 460 ? 40.296 10.440 10.298 1.00 38.81 460 SER A CA 1
ATOM 3593 C C . SER A 1 460 ? 41.409 11.397 9.830 1.00 38.81 460 SER A C 1
ATOM 3595 O O . SER A 1 460 ? 42.578 11.190 10.152 1.00 38.81 460 SER A O 1
ATOM 3597 N N . LEU A 1 461 ? 41.050 12.491 9.141 1.00 38.22 461 LEU A N 1
ATOM 3598 C CA . LEU A 1 461 ? 41.957 13.578 8.754 1.00 38.22 461 LEU A CA 1
ATOM 3599 C C . LEU A 1 461 ? 41.988 14.766 9.737 1.00 38.22 461 LEU A C 1
ATOM 3601 O O . LEU A 1 461 ? 42.828 15.652 9.579 1.00 38.22 461 LEU A O 1
ATOM 3605 N N . ASN A 1 462 ? 41.098 14.819 10.738 1.00 40.41 462 ASN A N 1
ATOM 3606 C CA . ASN A 1 462 ? 41.139 15.805 11.826 1.00 40.41 462 ASN A CA 1
ATOM 3607 C C . ASN A 1 462 ? 40.103 15.488 12.925 1.00 40.41 462 ASN A C 1
ATOM 3609 O O . ASN A 1 462 ? 38.955 15.894 12.797 1.00 40.41 462 ASN A O 1
ATOM 3613 N N . ILE A 1 463 ? 40.514 14.836 14.022 1.00 32.81 463 ILE A N 1
ATOM 3614 C CA . ILE A 1 463 ? 40.014 15.044 15.401 1.00 32.81 463 ILE A CA 1
ATOM 3615 C C . ILE A 1 463 ? 40.906 14.248 16.375 1.00 32.81 463 ILE A C 1
ATOM 3617 O O . ILE A 1 463 ? 40.736 13.059 16.609 1.00 32.81 463 ILE A O 1
ATOM 3621 N N . ASN A 1 464 ? 41.861 14.950 16.988 1.00 32.25 464 ASN A N 1
ATOM 3622 C CA . ASN A 1 464 ? 42.485 14.567 18.267 1.00 32.25 464 ASN A CA 1
ATOM 3623 C C . ASN A 1 464 ? 41.949 15.464 19.412 1.00 32.25 464 ASN A C 1
ATOM 3625 O O . ASN A 1 464 ? 42.593 15.634 20.443 1.00 32.25 464 ASN A O 1
ATOM 3629 N N . SER A 1 465 ? 40.797 16.117 19.198 1.00 38.59 465 SER A N 1
ATOM 3630 C CA . SER A 1 465 ? 40.370 17.312 19.946 1.00 38.59 465 SER A CA 1
ATOM 3631 C C . SER A 1 465 ? 38.928 17.297 20.476 1.00 38.59 465 SER A C 1
ATOM 3633 O O . SER A 1 465 ? 38.574 18.194 21.239 1.00 38.59 465 SER A O 1
ATOM 3635 N N . LEU A 1 466 ? 38.102 16.296 20.146 1.00 33.47 466 LEU A N 1
ATOM 3636 C CA . LEU A 1 466 ? 36.757 16.139 20.718 1.00 33.47 466 LEU A CA 1
ATOM 3637 C C . LEU A 1 466 ? 36.748 15.010 21.754 1.00 33.47 466 LEU A C 1
ATOM 3639 O O . LEU A 1 466 ? 36.631 13.829 21.440 1.00 33.47 466 LEU A O 1
ATOM 3643 N N . ASN A 1 467 ? 36.911 15.403 23.016 1.00 32.25 467 ASN A N 1
ATOM 3644 C CA . ASN A 1 467 ? 36.985 14.502 24.160 1.00 32.25 467 ASN A CA 1
ATOM 3645 C C . ASN A 1 467 ? 35.582 14.031 24.587 1.00 32.25 467 ASN A C 1
ATOM 3647 O O . ASN A 1 467 ? 34.904 14.705 25.361 1.00 32.25 467 ASN A O 1
ATOM 3651 N N . ILE A 1 468 ? 35.168 12.858 24.100 1.00 32.50 468 ILE A N 1
ATOM 3652 C CA . ILE A 1 468 ? 33.847 12.246 24.353 1.00 32.50 468 ILE A CA 1
ATOM 3653 C C . ILE A 1 468 ? 33.646 11.841 25.836 1.00 32.50 468 ILE A C 1
ATOM 3655 O O . ILE A 1 468 ? 32.519 11.637 26.280 1.00 32.50 468 ILE A O 1
ATOM 3659 N N . ASN A 1 469 ? 34.707 11.795 26.652 1.00 29.12 469 ASN A N 1
ATOM 3660 C CA . ASN A 1 469 ? 34.655 11.248 28.015 1.00 29.12 469 ASN A CA 1
ATOM 3661 C C . ASN A 1 469 ? 34.273 12.247 29.131 1.00 29.12 469 ASN A C 1
ATOM 3663 O O . ASN A 1 469 ? 34.196 11.848 30.292 1.00 29.12 469 ASN A O 1
ATOM 3667 N N . SER A 1 470 ? 34.044 13.534 28.840 1.00 28.38 470 SER A N 1
ATOM 3668 C CA . SER A 1 470 ? 33.887 14.574 29.882 1.00 28.38 470 SER A CA 1
ATOM 3669 C C . SER A 1 470 ? 32.479 14.723 30.486 1.00 28.38 470 SER A C 1
ATOM 3671 O O . SER A 1 470 ? 32.323 15.417 31.492 1.00 28.38 470 SER A O 1
ATOM 3673 N N . LEU A 1 471 ? 31.453 14.070 29.924 1.00 28.44 471 LEU A N 1
ATOM 3674 C CA . LEU A 1 471 ? 30.055 14.206 30.373 1.00 28.44 471 LEU A CA 1
ATOM 3675 C C . LEU A 1 471 ? 29.592 13.148 31.393 1.00 28.44 471 LEU A C 1
ATOM 3677 O O . LEU A 1 471 ? 28.514 13.290 31.962 1.00 28.44 471 LEU A O 1
ATOM 3681 N N . ASN A 1 472 ? 30.427 12.160 31.733 1.00 26.50 472 ASN A N 1
ATOM 3682 C CA . ASN A 1 472 ? 30.151 11.197 32.814 1.00 26.50 472 ASN A CA 1
ATOM 3683 C C . ASN A 1 472 ? 30.466 11.741 34.230 1.00 26.50 472 ASN A C 1
ATOM 3685 O O . ASN A 1 472 ? 30.508 10.985 35.201 1.00 26.50 472 ASN A O 1
ATOM 3689 N N . THR A 1 473 ? 30.688 13.054 34.370 1.00 27.59 473 THR A N 1
ATOM 3690 C CA . THR A 1 473 ? 31.113 13.709 35.621 1.00 27.59 473 THR A CA 1
ATOM 3691 C C . THR A 1 473 ? 30.237 14.898 36.038 1.00 27.59 473 THR A C 1
ATOM 3693 O O . THR A 1 473 ? 30.729 15.991 36.303 1.00 27.59 473 THR A O 1
ATOM 3696 N N . SER A 1 474 ? 28.936 14.662 36.216 1.00 25.66 474 SER A N 1
ATOM 3697 C CA . SER A 1 474 ? 28.106 15.429 37.162 1.00 25.66 474 SER A CA 1
ATOM 3698 C C . SER A 1 474 ? 27.159 14.484 37.915 1.00 25.66 474 SER A C 1
ATOM 3700 O O . SER A 1 474 ? 26.158 13.991 37.408 1.00 25.66 474 SER A O 1
ATOM 3702 N N . ARG A 1 475 ? 27.550 14.153 39.150 1.00 26.14 475 ARG A N 1
ATOM 3703 C CA . ARG A 1 475 ? 26.997 13.058 39.959 1.00 26.14 475 ARG A CA 1
ATOM 3704 C C . ARG A 1 475 ? 26.071 13.597 41.054 1.00 26.14 475 ARG A C 1
ATOM 3706 O O . ARG A 1 475 ? 26.439 14.553 41.723 1.00 26.14 475 ARG A O 1
ATOM 3713 N N . SER A 1 476 ? 24.998 12.854 41.340 1.00 23.16 476 SER A N 1
ATOM 3714 C CA . SER A 1 476 ? 24.294 12.795 42.637 1.00 23.16 476 SER A CA 1
ATOM 3715 C C . SER A 1 476 ? 23.553 14.042 43.153 1.00 23.16 476 SER A C 1
ATOM 3717 O O . SER A 1 476 ? 24.167 14.953 43.702 1.00 23.16 476 SER A O 1
ATOM 3719 N N . LEU A 1 477 ? 22.228 13.900 43.288 1.00 22.50 477 LEU A N 1
ATOM 3720 C CA . LEU A 1 477 ? 21.564 14.145 44.576 1.00 22.50 477 LEU A CA 1
ATOM 3721 C C . LEU A 1 477 ? 20.647 12.962 44.945 1.00 22.50 477 LEU A C 1
ATOM 3723 O O . LEU A 1 477 ? 19.543 12.843 44.436 1.00 22.50 477 LEU A O 1
ATOM 3727 N N . HIS A 1 478 ? 21.162 12.110 45.837 1.00 25.31 478 HIS A N 1
ATOM 3728 C CA . HIS A 1 478 ? 20.464 11.172 46.730 1.00 25.31 478 HIS A CA 1
ATOM 3729 C C . HIS A 1 478 ? 19.229 10.388 46.241 1.00 25.31 478 HIS A C 1
ATOM 3731 O O . HIS A 1 478 ? 18.093 10.799 46.455 1.00 25.31 478 HIS A O 1
ATOM 3737 N N . GLU A 1 479 ? 19.469 9.128 45.871 1.00 24.23 479 GLU A N 1
ATOM 3738 C CA . GLU A 1 479 ? 18.610 8.017 46.305 1.00 24.23 479 GLU A CA 1
ATOM 3739 C C . GLU A 1 479 ? 19.324 7.242 47.425 1.00 24.23 479 GLU A C 1
ATOM 3741 O O . GLU A 1 479 ? 20.537 7.015 47.371 1.00 24.23 479 GLU A O 1
ATOM 3746 N N . THR A 1 480 ? 18.589 6.869 48.473 1.00 21.44 480 THR A N 1
ATOM 3747 C CA . THR A 1 480 ? 19.079 6.022 49.571 1.00 21.44 480 THR A CA 1
ATOM 3748 C C . THR A 1 480 ? 18.751 4.550 49.296 1.00 21.44 480 THR A C 1
ATOM 3750 O O . THR A 1 480 ? 17.646 4.246 48.852 1.00 21.44 480 THR A O 1
ATOM 3753 N N . PRO A 1 481 ? 19.670 3.604 49.570 1.00 21.78 481 PRO A N 1
ATOM 3754 C CA . PRO A 1 481 ? 19.444 2.201 49.248 1.00 21.78 481 PRO A CA 1
ATOM 3755 C C . PRO A 1 481 ? 18.475 1.553 50.244 1.00 21.78 481 PRO A C 1
ATOM 3757 O O . PRO A 1 481 ? 18.777 1.453 51.434 1.00 21.78 481 PRO A O 1
ATOM 3760 N N . ILE A 1 482 ? 17.344 1.049 49.750 1.00 22.34 482 ILE A N 1
ATOM 3761 C CA . ILE A 1 482 ? 16.496 0.098 50.479 1.00 22.34 482 ILE A CA 1
ATOM 3762 C C . ILE A 1 482 ? 16.797 -1.309 49.953 1.00 22.34 482 ILE A C 1
ATOM 3764 O O . ILE A 1 482 ? 16.902 -1.535 48.749 1.00 22.34 482 ILE A O 1
ATOM 3768 N N . GLN A 1 483 ? 16.998 -2.247 50.877 1.00 22.50 483 GLN A N 1
ATOM 3769 C CA . GLN A 1 483 ? 17.416 -3.619 50.589 1.00 22.50 483 GLN A CA 1
ATOM 3770 C C . GLN A 1 483 ? 16.365 -4.384 49.774 1.00 22.50 483 GLN A C 1
ATOM 3772 O O . GLN A 1 483 ? 15.180 -4.355 50.101 1.00 22.50 483 GLN A O 1
ATOM 3777 N N . GLN A 1 484 ? 16.817 -5.164 48.789 1.00 23.61 484 GLN A N 1
ATOM 3778 C CA . GLN A 1 484 ? 16.016 -6.245 48.211 1.00 23.61 484 GLN A CA 1
ATOM 3779 C C . GLN A 1 484 ? 15.784 -7.344 49.268 1.00 23.61 484 GLN A C 1
ATOM 3781 O O . GLN A 1 484 ? 16.764 -7.860 49.813 1.00 23.61 484 GLN A O 1
ATOM 3786 N N . PRO A 1 485 ? 14.535 -7.758 49.551 1.00 24.00 485 PRO A N 1
ATOM 3787 C CA . PRO A 1 485 ? 14.270 -8.987 50.285 1.00 24.00 485 PRO A CA 1
ATOM 3788 C C . PRO A 1 485 ? 14.313 -10.208 49.348 1.00 24.00 485 PRO A C 1
ATOM 3790 O O . PRO A 1 485 ? 13.831 -10.180 48.219 1.00 24.00 485 PRO A O 1
ATOM 3793 N N . ASN A 1 486 ? 14.906 -11.289 49.855 1.00 22.72 486 ASN A N 1
ATOM 3794 C CA . ASN A 1 486 ? 15.291 -12.506 49.135 1.00 22.72 486 ASN A CA 1
ATOM 3795 C C . ASN A 1 486 ? 14.216 -13.156 48.238 1.00 22.72 486 ASN A C 1
ATOM 3797 O O . ASN A 1 486 ? 13.095 -13.447 48.659 1.00 22.72 486 ASN A O 1
ATOM 3801 N N . LEU A 1 487 ? 14.645 -13.533 47.031 1.00 28.31 487 LEU A N 1
ATOM 3802 C CA . LEU A 1 487 ? 13.870 -14.246 46.016 1.00 28.31 487 LEU A CA 1
ATOM 3803 C C . LEU A 1 487 ? 13.749 -15.758 46.341 1.00 28.31 487 LEU A C 1
ATOM 3805 O O . LEU A 1 487 ? 14.386 -16.589 45.694 1.00 28.31 487 LEU A O 1
ATOM 3809 N N . THR A 1 488 ? 13.011 -16.150 47.392 1.00 24.33 488 THR A N 1
ATOM 3810 C CA . THR A 1 488 ? 12.975 -17.582 47.808 1.00 24.33 488 THR A CA 1
ATOM 3811 C C . THR A 1 488 ? 11.672 -18.112 48.432 1.00 24.33 488 THR A C 1
ATOM 3813 O O . THR A 1 488 ? 11.663 -19.252 48.882 1.00 24.33 488 THR A O 1
ATOM 3816 N N . ILE A 1 489 ? 10.566 -17.351 48.469 1.00 25.22 489 ILE A N 1
ATOM 3817 C CA . ILE A 1 489 ? 9.338 -17.768 49.204 1.00 25.22 489 ILE A CA 1
ATOM 3818 C C . ILE A 1 489 ? 8.077 -17.951 48.321 1.00 25.22 489 ILE A C 1
ATOM 3820 O O . ILE A 1 489 ? 7.079 -18.473 48.798 1.00 25.22 489 ILE A O 1
ATOM 3824 N N . PHE A 1 490 ? 8.125 -17.668 47.011 1.00 21.77 490 PHE A N 1
ATOM 3825 C CA . PHE A 1 490 ? 6.994 -17.909 46.083 1.00 21.77 490 PHE A CA 1
ATOM 3826 C C . PHE A 1 490 ? 7.244 -19.005 45.023 1.00 21.77 490 PHE A C 1
ATOM 3828 O O . PHE A 1 490 ? 6.722 -18.964 43.914 1.00 21.77 490 PHE A O 1
ATOM 3835 N N . LYS A 1 491 ? 8.013 -20.042 45.387 1.00 24.03 491 LYS A N 1
ATOM 3836 C CA . LYS A 1 491 ? 8.075 -21.326 44.660 1.00 24.03 491 LYS A CA 1
ATOM 3837 C C . LYS A 1 491 ? 7.311 -22.417 45.423 1.00 24.03 491 LYS A C 1
ATOM 3839 O O . LYS A 1 491 ? 7.927 -23.329 45.958 1.00 24.03 491 LYS A O 1
ATOM 3844 N N . MET A 1 492 ? 5.980 -22.325 45.473 1.00 25.22 492 MET A N 1
ATOM 3845 C CA . MET A 1 492 ? 5.073 -23.456 45.745 1.00 25.22 492 MET A CA 1
ATOM 3846 C C . MET A 1 492 ? 3.616 -23.039 45.483 1.00 25.22 492 MET A C 1
ATOM 3848 O O . MET A 1 492 ? 3.197 -21.996 45.968 1.00 25.22 492 MET A O 1
ATOM 3852 N N . HIS A 1 493 ? 2.873 -23.895 44.766 1.00 24.16 493 HIS A N 1
ATOM 3853 C CA . HIS A 1 493 ? 1.485 -23.753 44.267 1.00 24.16 493 HIS A CA 1
ATOM 3854 C C . HIS A 1 493 ? 1.294 -23.259 42.823 1.00 24.16 493 HIS A C 1
ATOM 3856 O O . HIS A 1 493 ? 0.544 -22.323 42.567 1.00 24.16 493 HIS A O 1
ATOM 3862 N N . LEU A 1 494 ? 1.866 -23.991 41.858 1.00 22.20 494 LEU A N 1
ATOM 3863 C CA . LEU A 1 494 ? 1.322 -24.039 40.496 1.00 22.20 494 LEU A CA 1
ATOM 3864 C C . LEU A 1 494 ? 1.538 -25.425 39.862 1.00 22.20 494 LEU A C 1
ATOM 3866 O O . LEU A 1 494 ? 2.403 -25.612 39.014 1.00 22.20 494 LEU A O 1
ATOM 3870 N N . SER A 1 495 ? 0.780 -26.420 40.333 1.00 22.20 495 SER A N 1
ATOM 3871 C CA . SER A 1 495 ? 0.775 -27.775 39.761 1.00 22.20 495 SER A CA 1
ATOM 3872 C C . SER A 1 495 ? -0.382 -28.617 40.317 1.00 22.20 495 SER A C 1
ATOM 3874 O O . SER A 1 495 ? -0.157 -29.441 41.200 1.00 22.20 495 SER A O 1
ATOM 3876 N N . THR A 1 496 ? -1.604 -28.415 39.806 1.00 21.52 496 THR A N 1
ATOM 3877 C CA . THR A 1 496 ? -2.704 -29.407 39.846 1.00 21.52 496 THR A CA 1
ATOM 3878 C C . THR A 1 496 ? -3.880 -28.974 38.953 1.00 21.52 496 THR A C 1
ATOM 3880 O O . THR A 1 496 ? -4.359 -27.857 39.108 1.00 21.52 496 THR A O 1
ATOM 3883 N N . LEU A 1 497 ? -4.390 -29.911 38.135 1.00 20.88 497 LEU A N 1
ATOM 3884 C CA . LEU A 1 497 ? -5.700 -29.926 37.439 1.00 20.88 497 LEU A CA 1
ATOM 3885 C C . LEU A 1 497 ? -5.872 -29.172 36.094 1.00 20.88 497 LEU A C 1
ATOM 3887 O O . LEU A 1 497 ? -6.563 -28.165 35.995 1.00 20.88 497 LEU A O 1
ATOM 3891 N N . LEU A 1 498 ? -5.385 -29.811 35.027 1.00 20.81 498 LEU A N 1
ATOM 3892 C CA . LEU A 1 498 ? -6.215 -30.233 33.874 1.00 20.81 498 LEU A CA 1
ATOM 3893 C C . LEU A 1 498 ? -6.545 -31.742 34.073 1.00 20.81 498 LEU A C 1
ATOM 3895 O O . LEU A 1 498 ? -5.838 -32.359 34.881 1.00 20.81 498 LEU A O 1
ATOM 3899 N N . PRO A 1 499 ? -7.518 -32.389 33.379 1.00 28.59 499 PRO A N 1
ATOM 3900 C CA . PRO A 1 499 ? -8.365 -31.914 32.268 1.00 28.59 499 PRO A CA 1
ATOM 3901 C C . PRO A 1 499 ? -9.884 -32.235 32.401 1.00 28.59 499 PRO A C 1
ATOM 3903 O O . PRO A 1 499 ? -10.295 -32.952 33.309 1.00 28.59 499 PRO A O 1
ATOM 3906 N N . ILE A 1 500 ? -10.697 -31.767 31.439 1.00 21.00 500 ILE A N 1
ATOM 3907 C CA . ILE A 1 500 ? -11.739 -32.509 30.672 1.00 21.00 500 ILE A CA 1
ATOM 3908 C C . ILE A 1 500 ? -12.242 -31.578 29.544 1.00 21.00 500 ILE A C 1
ATOM 3910 O O . ILE A 1 500 ? -12.312 -30.366 29.731 1.00 21.00 500 ILE A O 1
ATOM 3914 N N . SER A 1 501 ? -12.551 -32.133 28.370 1.00 20.95 501 SER A N 1
ATOM 3915 C CA . SER A 1 501 ? -12.863 -31.415 27.121 1.00 20.95 501 SER A CA 1
ATOM 3916 C C . SER A 1 501 ? -14.212 -31.838 26.500 1.00 20.95 501 SER A C 1
ATOM 3918 O O . SER A 1 501 ? -14.699 -32.919 26.824 1.00 20.95 501 SER A O 1
ATOM 3920 N N . LEU A 1 502 ? -14.729 -31.020 25.551 1.00 20.95 502 LEU A N 1
ATOM 3921 C CA . LEU A 1 502 ? -15.826 -31.304 24.576 1.00 20.95 502 LEU A CA 1
ATOM 3922 C C . LEU A 1 502 ? -17.261 -31.395 25.180 1.00 20.95 502 LEU A C 1
ATOM 3924 O O . LEU A 1 502 ? -17.408 -31.838 26.311 1.00 20.95 502 LEU A O 1
ATOM 3928 N N . LEU A 1 503 ? -18.400 -31.002 24.569 1.00 22.78 503 LEU A N 1
ATOM 3929 C CA . LEU A 1 503 ? -18.874 -30.475 23.254 1.00 22.78 503 LEU A CA 1
ATOM 3930 C C . LEU A 1 503 ? -20.124 -29.564 23.523 1.00 22.78 503 LEU A C 1
ATOM 3932 O O . LEU A 1 503 ? -20.674 -29.654 24.617 1.00 22.78 503 LEU A O 1
ATOM 3936 N N . SER A 1 504 ? -20.760 -28.788 22.620 1.00 24.08 504 SER A N 1
ATOM 3937 C CA . SER A 1 504 ? -20.396 -28.032 21.391 1.00 24.08 504 SER A CA 1
ATOM 3938 C C . SER A 1 504 ? -21.668 -27.390 20.766 1.00 24.08 504 SER A C 1
ATOM 3940 O O . SER A 1 504 ? -22.719 -28.027 20.824 1.00 24.08 504 SER A O 1
ATOM 3942 N N . GLY A 1 505 ? -21.574 -26.257 20.048 1.00 21.50 505 GLY A N 1
ATOM 3943 C CA . GLY A 1 505 ? -22.582 -25.827 19.044 1.00 21.50 505 GLY A CA 1
ATOM 3944 C C . GLY A 1 505 ? -23.144 -24.401 19.222 1.00 21.50 505 GLY A C 1
ATOM 3945 O O . GLY A 1 505 ? -23.664 -24.094 20.287 1.00 21.50 505 GLY A O 1
ATOM 3946 N N . LEU A 1 506 ? -23.113 -23.489 18.240 1.00 21.16 506 LEU A N 1
ATOM 3947 C CA . LEU A 1 506 ? -22.543 -23.536 16.883 1.00 21.16 506 LEU A CA 1
ATOM 3948 C C . LEU A 1 506 ? -21.524 -22.403 16.694 1.00 21.16 506 LEU A C 1
ATOM 3950 O O . LEU A 1 506 ? -21.812 -21.257 17.026 1.00 21.16 506 LEU A O 1
ATOM 3954 N N . ALA A 1 507 ? -20.382 -22.720 16.085 1.00 23.39 507 ALA A N 1
ATOM 3955 C CA . ALA A 1 507 ? -19.515 -21.739 15.444 1.00 23.39 507 ALA A CA 1
ATOM 3956 C C . ALA A 1 507 ? -19.648 -21.914 13.926 1.00 23.39 507 ALA A C 1
ATOM 3958 O O . ALA A 1 507 ? -19.653 -23.049 13.443 1.00 23.39 507 ALA A O 1
ATOM 3959 N N . LEU A 1 508 ? -19.747 -20.812 13.180 1.00 26.81 508 LEU A N 1
ATOM 3960 C CA . LEU A 1 508 ? -19.433 -20.839 11.751 1.00 26.81 508 LEU A CA 1
ATOM 3961 C C . LEU A 1 508 ? -17.928 -21.104 11.629 1.00 26.81 508 LEU A C 1
ATOM 3963 O O . LEU A 1 508 ? -17.138 -20.522 12.373 1.00 26.81 508 LEU A O 1
ATOM 3967 N N . ALA A 1 509 ? -17.549 -22.045 10.769 1.00 28.56 509 ALA A N 1
ATOM 3968 C CA . ALA A 1 509 ? -16.198 -22.588 10.756 1.00 28.56 509 ALA A CA 1
ATOM 3969 C C . ALA A 1 509 ? -15.176 -21.545 10.277 1.00 28.56 509 ALA A C 1
ATOM 3971 O O . ALA A 1 509 ? -15.113 -21.229 9.090 1.00 28.56 509 ALA A O 1
ATOM 3972 N N . GLN A 1 510 ? -14.329 -21.064 11.191 1.00 42.94 510 GLN A N 1
ATOM 3973 C CA . GLN A 1 510 ? -13.010 -20.570 10.806 1.00 42.94 510 GLN A CA 1
ATOM 3974 C C . GLN A 1 510 ? -12.214 -21.766 10.278 1.00 42.94 510 GLN A C 1
ATOM 3976 O O . GLN A 1 510 ? -12.101 -22.786 10.960 1.00 42.94 510 GLN A O 1
ATOM 3981 N N . GLY A 1 511 ? -11.729 -21.662 9.043 1.00 52.31 511 GLY A N 1
ATOM 3982 C CA . GLY A 1 511 ? -10.928 -22.707 8.425 1.00 52.31 511 GLY A CA 1
ATOM 3983 C C . GLY A 1 511 ? -9.530 -22.744 9.032 1.00 52.31 511 GLY A C 1
ATOM 3984 O O . GLY A 1 511 ? -8.796 -21.765 8.953 1.00 52.31 511 GLY A O 1
ATOM 3985 N N . ASP A 1 512 ? -9.155 -23.878 9.614 1.00 77.56 512 ASP A N 1
ATOM 3986 C CA . ASP A 1 512 ? -7.794 -24.122 10.088 1.00 77.56 512 ASP A CA 1
ATOM 3987 C C . ASP A 1 512 ? -6.892 -24.491 8.898 1.00 77.56 512 ASP A C 1
ATOM 3989 O O . ASP A 1 512 ? -6.924 -25.624 8.413 1.00 77.56 512 ASP A O 1
ATOM 3993 N N . LEU A 1 513 ? -6.112 -23.524 8.397 1.00 82.69 513 LEU A N 1
ATOM 3994 C CA . LEU A 1 513 ? -5.174 -23.752 7.292 1.00 82.69 513 LEU A CA 1
ATOM 3995 C C . LEU A 1 513 ? -4.081 -24.752 7.682 1.00 82.69 513 LEU A C 1
ATOM 3997 O O . LEU A 1 513 ? -3.737 -25.612 6.876 1.00 82.69 513 LEU A O 1
ATOM 4001 N N . ALA A 1 514 ? -3.561 -24.675 8.910 1.00 81.69 514 ALA A N 1
ATOM 4002 C CA . ALA A 1 514 ? -2.528 -25.591 9.382 1.00 81.69 514 ALA A CA 1
ATOM 4003 C C . ALA A 1 514 ? -3.080 -27.020 9.494 1.00 81.69 514 ALA A C 1
ATOM 4005 O O . ALA A 1 514 ? -2.440 -27.959 9.026 1.00 81.69 514 ALA A O 1
ATOM 4006 N N . GLY A 1 515 ? -4.298 -27.180 10.017 1.00 83.38 515 GLY A N 1
ATOM 4007 C CA . GLY A 1 515 ? -5.022 -28.451 10.050 1.00 83.38 515 GLY A CA 1
ATOM 4008 C C . GLY A 1 515 ? -5.355 -29.002 8.658 1.00 83.38 515 GLY A C 1
ATOM 4009 O O . GLY A 1 515 ? -5.241 -30.209 8.440 1.00 83.38 515 GLY A O 1
ATOM 4010 N N . LEU A 1 516 ? -5.705 -28.142 7.691 1.00 87.94 516 LEU A N 1
ATOM 4011 C CA . LEU A 1 516 ? -5.903 -28.558 6.299 1.00 87.94 516 LEU A CA 1
ATOM 4012 C C . LEU A 1 516 ? -4.588 -29.040 5.681 1.00 87.94 516 LEU A C 1
ATOM 4014 O O . LEU A 1 516 ? -4.555 -30.155 5.169 1.00 87.94 516 LEU A O 1
ATOM 4018 N N . LEU A 1 517 ? -3.506 -28.263 5.771 1.00 88.38 517 LEU A N 1
ATOM 4019 C CA . LEU A 1 517 ? -2.191 -28.656 5.253 1.00 88.38 517 LEU A CA 1
ATOM 4020 C C . LEU A 1 517 ? -1.672 -29.934 5.935 1.00 88.38 517 LEU A C 1
ATOM 4022 O O . LEU A 1 517 ? -1.169 -30.825 5.262 1.00 88.38 517 LEU A O 1
ATOM 4026 N N . GLN A 1 518 ? -1.876 -30.083 7.248 1.00 89.56 518 GLN A N 1
ATOM 4027 C CA . GLN A 1 518 ? -1.524 -31.293 8.000 1.00 89.56 518 GLN A CA 1
ATOM 4028 C C . GLN A 1 518 ? -2.341 -32.529 7.584 1.00 89.56 518 GLN A C 1
ATOM 4030 O O . GLN A 1 518 ? -1.887 -33.652 7.787 1.00 89.56 518 GLN A O 1
ATOM 4035 N N . SER A 1 519 ? -3.530 -32.349 6.998 1.00 90.88 519 SER A N 1
ATOM 4036 C CA . SER A 1 519 ? -4.339 -33.455 6.462 1.00 90.88 519 SER A CA 1
ATOM 4037 C C . SER A 1 519 ? -3.879 -33.961 5.088 1.00 90.88 519 SER A C 1
ATOM 4039 O O . SER A 1 519 ? -4.416 -34.958 4.605 1.00 90.88 519 SER A O 1
ATOM 4041 N N . GLN A 1 520 ? -2.927 -33.271 4.451 1.00 92.06 520 GLN A N 1
ATOM 4042 C CA . GLN A 1 520 ? -2.451 -33.535 3.095 1.00 92.06 520 GLN A CA 1
ATOM 4043 C C . GLN A 1 520 ? -0.983 -33.983 3.142 1.00 92.06 520 GLN A C 1
ATOM 4045 O O . GLN A 1 520 ? -0.074 -33.159 3.245 1.00 92.06 520 GLN A O 1
ATOM 4050 N N . ASP A 1 521 ? -0.743 -35.297 3.063 1.00 93.25 521 ASP A N 1
ATOM 4051 C CA . ASP A 1 521 ? 0.609 -35.888 3.124 1.00 93.25 521 ASP A CA 1
ATOM 4052 C C . ASP A 1 521 ? 1.566 -35.308 2.057 1.00 93.25 521 ASP A C 1
ATOM 4054 O O . ASP A 1 521 ? 2.781 -35.263 2.254 1.00 93.25 521 ASP A O 1
ATOM 4058 N N . ASP A 1 522 ? 1.022 -34.841 0.930 1.00 96.25 522 ASP A N 1
ATOM 4059 C CA . ASP A 1 522 ? 1.734 -34.236 -0.197 1.00 96.25 522 ASP A CA 1
ATOM 4060 C C . ASP A 1 522 ? 2.049 -32.738 -0.030 1.00 96.25 522 ASP A C 1
ATOM 4062 O O . ASP A 1 522 ? 2.725 -32.180 -0.894 1.00 96.25 522 ASP A O 1
ATOM 4066 N N . LEU A 1 523 ? 1.619 -32.097 1.065 1.00 95.88 523 LEU A N 1
ATOM 4067 C CA . LEU A 1 523 ? 1.885 -30.684 1.392 1.00 95.88 523 LEU A CA 1
ATOM 4068 C C . LEU A 1 523 ? 2.735 -30.500 2.667 1.00 95.88 523 LEU A C 1
ATOM 4070 O O . LEU A 1 523 ? 2.825 -29.394 3.206 1.00 95.88 523 LEU A O 1
ATOM 4074 N N . SER A 1 524 ? 3.385 -31.555 3.169 1.00 95.19 524 SER A N 1
ATOM 4075 C CA . SER A 1 524 ? 4.173 -31.494 4.411 1.00 95.19 524 SER A CA 1
ATOM 4076 C C . SER A 1 524 ? 5.331 -30.486 4.369 1.00 95.19 524 SER A C 1
ATOM 4078 O O . SER A 1 524 ? 5.597 -29.834 5.377 1.00 95.19 524 SER A O 1
ATOM 4080 N N . THR A 1 525 ? 5.995 -30.317 3.220 1.00 94.62 525 THR A N 1
ATOM 4081 C CA . THR A 1 525 ? 7.069 -29.322 3.050 1.00 94.62 525 THR A CA 1
ATOM 4082 C C . THR A 1 525 ? 6.510 -27.897 3.076 1.00 94.62 525 THR A C 1
ATOM 4084 O O . THR A 1 525 ? 7.106 -27.017 3.693 1.00 94.62 525 THR A O 1
ATOM 4087 N N . LEU A 1 526 ? 5.324 -27.671 2.493 1.00 94.62 526 LEU A N 1
ATOM 4088 C CA . LEU A 1 526 ? 4.632 -26.381 2.572 1.00 94.62 526 LEU A CA 1
ATOM 4089 C C . LEU A 1 526 ? 4.253 -26.042 4.019 1.00 94.62 526 LEU A C 1
ATOM 4091 O O . LEU A 1 526 ? 4.487 -24.921 4.462 1.00 94.62 526 LEU A O 1
ATOM 4095 N N . LEU A 1 527 ? 3.712 -27.010 4.767 1.00 92.94 527 LEU A N 1
ATOM 4096 C CA . LEU A 1 527 ? 3.384 -26.841 6.186 1.00 92.94 527 LEU A CA 1
ATOM 4097 C C . LEU A 1 527 ? 4.620 -26.478 7.023 1.00 92.94 527 LEU A C 1
ATOM 4099 O O . LEU A 1 527 ? 4.535 -25.610 7.889 1.00 92.94 527 LEU A O 1
ATOM 4103 N N . GLU A 1 528 ? 5.765 -27.114 6.758 1.00 92.19 528 GLU A N 1
ATOM 4104 C CA . GLU A 1 528 ? 7.025 -26.794 7.434 1.00 92.19 528 GLU A CA 1
ATOM 4105 C C . GLU A 1 528 ? 7.468 -25.353 7.140 1.00 92.19 528 GLU A C 1
ATOM 4107 O O . GLU A 1 528 ? 7.736 -24.605 8.076 1.00 92.19 528 GLU A O 1
ATOM 4112 N N . LEU A 1 529 ? 7.488 -24.937 5.867 1.00 89.44 529 LEU A N 1
ATOM 4113 C CA . LEU A 1 529 ? 7.888 -23.580 5.473 1.00 89.44 529 LEU A CA 1
ATOM 4114 C C . LEU A 1 529 ? 6.940 -22.505 6.028 1.00 89.44 529 LEU A C 1
ATOM 4116 O O . LEU A 1 529 ? 7.406 -21.480 6.522 1.00 89.44 529 LEU A O 1
ATOM 4120 N N . VAL A 1 530 ? 5.625 -22.750 6.016 1.00 90.12 530 VAL A N 1
ATOM 4121 C CA . VAL A 1 530 ? 4.628 -21.863 6.644 1.00 90.12 530 VAL A CA 1
ATOM 4122 C C . VAL A 1 530 ? 4.869 -21.745 8.154 1.00 90.12 530 VAL A C 1
ATOM 4124 O O . VAL A 1 530 ? 4.744 -20.655 8.705 1.00 90.12 530 VAL A O 1
ATOM 4127 N N . GLY A 1 531 ? 5.270 -22.833 8.819 1.00 83.38 531 GLY A N 1
ATOM 4128 C CA . GLY A 1 531 ? 5.614 -22.847 10.244 1.00 83.38 531 GLY A CA 1
ATOM 4129 C C . GLY A 1 531 ? 6.939 -22.163 10.613 1.00 83.38 531 GLY A C 1
ATOM 4130 O O . GLY A 1 531 ? 7.198 -21.985 11.801 1.00 83.38 531 GLY A O 1
ATOM 4131 N N . LEU A 1 532 ? 7.773 -21.781 9.637 1.00 83.19 532 LEU A N 1
ATOM 4132 C CA . LEU A 1 532 ? 9.007 -21.009 9.856 1.00 83.19 532 LEU A CA 1
ATOM 4133 C C . LEU A 1 532 ? 8.791 -19.489 9.799 1.00 83.19 532 LEU A C 1
ATOM 4135 O O . LEU A 1 532 ? 9.688 -18.736 10.180 1.00 83.19 532 LEU A O 1
ATOM 4139 N N . VAL A 1 533 ? 7.632 -19.027 9.321 1.00 79.88 533 VAL A N 1
ATOM 4140 C CA . VAL A 1 533 ? 7.294 -17.601 9.226 1.00 79.88 533 VAL A CA 1
ATOM 4141 C C . VAL A 1 533 ? 6.249 -17.273 10.293 1.00 79.88 533 VAL A C 1
ATOM 4143 O O . VAL A 1 533 ? 5.060 -17.545 10.122 1.00 79.88 533 VAL A O 1
ATOM 4146 N N . ASP A 1 534 ? 6.708 -16.700 11.409 1.00 73.69 534 ASP A N 1
ATOM 4147 C CA . ASP A 1 534 ? 5.882 -16.405 12.587 1.00 73.69 534 ASP A CA 1
ATOM 4148 C C . ASP A 1 534 ? 4.586 -15.652 12.220 1.00 73.69 534 ASP A C 1
ATOM 4150 O O . ASP A 1 534 ? 4.612 -14.546 11.679 1.00 73.69 534 ASP A O 1
ATOM 4154 N N . GLY A 1 535 ? 3.432 -16.252 12.535 1.00 67.00 535 GLY A N 1
ATOM 4155 C CA . GLY A 1 535 ? 2.106 -15.667 12.308 1.00 67.00 535 GLY A CA 1
ATOM 4156 C C . GLY A 1 535 ? 1.554 -15.783 10.879 1.00 67.00 535 GLY A C 1
ATOM 4157 O O . GLY A 1 535 ? 0.446 -15.300 10.619 1.00 67.00 535 GLY A O 1
ATOM 4158 N N . LEU A 1 536 ? 2.279 -16.394 9.933 1.00 74.12 536 LEU A N 1
ATOM 4159 C CA . LEU A 1 536 ? 1.828 -16.496 8.539 1.00 74.12 536 LEU A CA 1
ATOM 4160 C C . LEU A 1 536 ? 0.612 -17.420 8.384 1.00 74.12 536 LEU A C 1
ATOM 4162 O O . LEU A 1 536 ? -0.319 -17.078 7.654 1.00 74.12 536 LEU A O 1
ATOM 4166 N N . ALA A 1 537 ? 0.580 -18.556 9.088 1.00 70.62 537 ALA A N 1
ATOM 4167 C CA . ALA A 1 537 ? -0.543 -19.496 9.038 1.00 70.62 537 ALA A CA 1
ATOM 4168 C C . ALA A 1 537 ? -1.857 -18.831 9.481 1.00 70.62 537 ALA A C 1
ATOM 4170 O O . ALA A 1 537 ? -2.881 -18.946 8.806 1.00 70.62 537 ALA A O 1
ATOM 4171 N N . GLU A 1 538 ? -1.813 -18.083 10.582 1.00 70.50 538 GLU A N 1
ATOM 4172 C CA . GLU A 1 538 ? -2.933 -17.334 11.147 1.00 70.50 538 GLU A CA 1
ATOM 4173 C C . GLU A 1 538 ? -3.330 -16.153 10.253 1.00 70.50 538 GLU A C 1
ATOM 4175 O O . GLU A 1 538 ? -4.519 -15.873 10.075 1.00 70.50 538 GLU A O 1
ATOM 4180 N N . THR A 1 539 ? -2.353 -15.478 9.642 1.00 73.19 539 THR A N 1
ATOM 4181 C CA . THR A 1 539 ? -2.591 -14.381 8.690 1.00 73.19 539 THR A CA 1
ATOM 4182 C C . THR A 1 539 ? -3.309 -14.884 7.437 1.00 73.19 539 THR A C 1
ATOM 4184 O O . THR A 1 539 ? -4.291 -14.279 7.004 1.00 73.19 539 THR A O 1
ATOM 4187 N N . LEU A 1 540 ? -2.890 -16.024 6.881 1.00 73.12 540 LEU A N 1
ATOM 4188 C CA . LEU A 1 540 ? -3.540 -16.633 5.719 1.00 73.12 540 LEU A CA 1
ATOM 4189 C C . LEU A 1 540 ? -4.913 -17.223 6.076 1.00 73.12 540 LEU A C 1
ATOM 4191 O O . LEU A 1 540 ? -5.873 -16.972 5.356 1.00 73.12 540 LEU A O 1
ATOM 4195 N N . ALA A 1 541 ? -5.056 -17.910 7.214 1.00 70.12 541 ALA A N 1
ATOM 4196 C CA . ALA A 1 541 ? -6.342 -18.450 7.678 1.00 70.12 541 ALA A CA 1
ATOM 4197 C C . ALA A 1 541 ? -7.381 -17.363 8.036 1.00 70.12 541 ALA A C 1
ATOM 4199 O O . ALA A 1 541 ? -8.585 -17.600 7.951 1.00 70.12 541 ALA A O 1
ATOM 4200 N N . SER A 1 542 ? -6.932 -16.164 8.429 1.00 67.25 542 SER A N 1
ATOM 4201 C CA . SER A 1 542 ? -7.788 -14.992 8.688 1.00 67.25 542 SER A CA 1
ATOM 4202 C C . SER A 1 542 ? -7.924 -14.042 7.488 1.00 67.25 542 SER A C 1
ATOM 4204 O O . SER A 1 542 ? -8.608 -13.008 7.578 1.00 67.25 542 SER A O 1
ATOM 4206 N N . SER A 1 543 ? -7.293 -14.374 6.360 1.00 69.00 543 SER A N 1
ATOM 4207 C CA . SER A 1 543 ? -7.464 -13.675 5.089 1.00 69.00 543 SER A CA 1
ATOM 4208 C C . SER A 1 543 ? -8.747 -14.112 4.383 1.00 69.00 543 SER A C 1
ATOM 4210 O O . SER A 1 543 ? -9.340 -15.150 4.664 1.00 69.00 543 SER A O 1
ATOM 4212 N N . SER A 1 544 ? -9.210 -13.273 3.464 1.00 80.00 544 SER A N 1
ATOM 4213 C CA . SER A 1 544 ? -10.427 -13.491 2.683 1.00 80.00 544 SER A CA 1
ATOM 4214 C C . SER A 1 544 ? -10.241 -12.886 1.301 1.00 80.00 544 SER A C 1
ATOM 4216 O O . SER A 1 544 ? -9.627 -11.825 1.201 1.00 80.00 544 SER A O 1
ATOM 4218 N N . ASN A 1 545 ? -10.833 -13.501 0.277 1.00 86.12 545 ASN A N 1
ATOM 4219 C CA . ASN A 1 545 ? -10.635 -13.156 -1.131 1.00 86.12 545 ASN A CA 1
ATOM 4220 C C . ASN A 1 545 ? -9.184 -13.401 -1.596 1.00 86.12 545 ASN A C 1
ATOM 4222 O O . ASN A 1 545 ? -8.560 -12.524 -2.192 1.00 86.12 545 ASN A O 1
ATOM 4226 N N . ILE A 1 546 ? -8.647 -14.591 -1.295 1.00 92.88 546 ILE A N 1
ATOM 4227 C CA . ILE A 1 546 ? -7.319 -15.040 -1.745 1.00 92.88 546 ILE A CA 1
ATOM 4228 C C . ILE A 1 546 ? -7.367 -16.436 -2.376 1.00 92.88 546 ILE A C 1
ATOM 4230 O O . ILE A 1 546 ? -8.210 -17.264 -2.021 1.00 92.88 546 ILE A O 1
ATOM 4234 N N . THR A 1 547 ? -6.422 -16.708 -3.275 1.00 96.00 547 THR A N 1
ATOM 4235 C CA . THR A 1 547 ? -6.208 -18.039 -3.862 1.00 96.00 547 THR A CA 1
ATOM 4236 C C . THR A 1 547 ? -4.777 -18.491 -3.597 1.00 96.00 547 THR A C 1
ATOM 4238 O O . THR A 1 547 ? -3.839 -17.786 -3.952 1.00 96.00 547 THR A O 1
ATOM 4241 N N . ILE A 1 548 ? -4.600 -19.647 -2.963 1.00 96.69 548 ILE A N 1
ATOM 4242 C CA . ILE A 1 548 ? -3.291 -20.209 -2.613 1.00 96.69 548 ILE A CA 1
ATOM 4243 C C . ILE A 1 548 ? -2.947 -21.301 -3.626 1.00 96.69 548 ILE A C 1
ATOM 4245 O O . ILE A 1 548 ? -3.644 -22.310 -3.707 1.00 96.69 548 ILE A O 1
ATOM 4249 N N . PHE A 1 549 ? -1.861 -21.134 -4.371 1.00 98.00 549 PHE A N 1
ATOM 4250 C CA . PHE A 1 549 ? -1.312 -22.184 -5.224 1.00 98.00 549 PHE A CA 1
ATOM 4251 C C . PHE A 1 549 ? -0.255 -22.956 -4.425 1.00 98.00 549 PHE A C 1
ATOM 4253 O O . PHE A 1 549 ? 0.895 -22.550 -4.341 1.00 98.00 549 PHE A O 1
ATOM 4260 N N . ALA A 1 550 ? -0.670 -24.028 -3.757 1.00 97.50 550 ALA A N 1
ATOM 4261 C CA . ALA A 1 550 ? 0.127 -24.804 -2.814 1.00 97.50 550 ALA A CA 1
ATOM 4262 C C . ALA A 1 550 ? 1.072 -25.785 -3.541 1.00 97.50 550 ALA A C 1
ATOM 4264 O O . ALA A 1 550 ? 0.584 -26.752 -4.133 1.00 97.50 550 ALA A O 1
ATOM 4265 N N . PRO A 1 551 ? 2.408 -25.614 -3.502 1.00 97.94 551 PRO A N 1
ATOM 4266 C CA . PRO A 1 551 ? 3.307 -26.567 -4.139 1.00 97.94 551 PRO A CA 1
ATOM 4267 C C . PRO A 1 551 ? 3.308 -27.893 -3.385 1.00 97.94 551 PRO A C 1
ATOM 4269 O O . PRO A 1 551 ? 3.369 -27.931 -2.154 1.00 97.94 551 PRO A O 1
ATOM 4272 N N . THR A 1 552 ? 3.248 -28.987 -4.137 1.00 98.06 552 THR A N 1
ATOM 4273 C CA . THR A 1 552 ? 3.423 -30.335 -3.585 1.00 98.06 552 THR A CA 1
ATOM 4274 C C . THR A 1 552 ? 4.864 -30.562 -3.119 1.00 98.06 552 THR A C 1
ATOM 4276 O O . THR A 1 552 ? 5.789 -29.887 -3.565 1.00 98.06 552 THR A O 1
ATOM 4279 N N . ASN A 1 553 ? 5.098 -31.556 -2.261 1.00 97.25 553 ASN A N 1
ATOM 4280 C CA . ASN A 1 553 ? 6.450 -31.954 -1.848 1.00 97.25 553 ASN A CA 1
ATOM 4281 C C . ASN A 1 553 ? 7.369 -32.194 -3.064 1.00 97.25 553 ASN A C 1
ATOM 4283 O O . ASN A 1 553 ? 8.494 -31.709 -3.089 1.00 97.25 553 ASN A O 1
ATOM 4287 N N . THR A 1 554 ? 6.854 -32.846 -4.114 1.00 96.50 554 THR A N 1
ATOM 4288 C CA . THR A 1 554 ? 7.582 -33.070 -5.373 1.00 96.50 554 THR A CA 1
ATOM 4289 C C . THR A 1 554 ? 7.883 -31.774 -6.132 1.00 96.50 554 THR A C 1
ATOM 4291 O O . THR A 1 554 ? 8.926 -31.684 -6.770 1.00 96.50 554 THR A O 1
ATOM 4294 N N . ALA A 1 555 ? 7.023 -30.755 -6.037 1.00 96.50 555 ALA A N 1
ATOM 4295 C CA . ALA A 1 555 ? 7.310 -29.431 -6.588 1.00 96.50 555 ALA A CA 1
ATOM 4296 C C . ALA A 1 555 ? 8.530 -28.794 -5.907 1.00 96.50 555 ALA A C 1
ATOM 4298 O O . ALA A 1 555 ? 9.398 -28.265 -6.597 1.00 96.50 555 ALA A O 1
ATOM 4299 N N . PHE A 1 556 ? 8.623 -28.892 -4.574 1.00 95.94 556 PHE A N 1
ATOM 4300 C CA . PHE A 1 556 ? 9.781 -28.417 -3.809 1.00 95.94 556 PHE A CA 1
ATOM 4301 C C . PHE A 1 556 ? 11.052 -29.233 -4.092 1.00 95.94 556 PHE A C 1
ATOM 4303 O O . PHE A 1 556 ? 12.116 -28.643 -4.262 1.00 95.94 556 PHE A O 1
ATOM 4310 N N . ASP A 1 557 ? 10.948 -30.563 -4.197 1.00 93.25 557 ASP A N 1
ATOM 4311 C CA . ASP A 1 557 ? 12.083 -31.455 -4.500 1.00 93.25 557 ASP A CA 1
ATOM 4312 C C . ASP A 1 557 ? 12.722 -31.175 -5.879 1.00 93.25 557 ASP A C 1
ATOM 4314 O O . ASP A 1 557 ? 13.887 -31.508 -6.104 1.00 93.25 557 ASP A O 1
ATOM 4318 N N . ASN A 1 558 ? 11.966 -30.576 -6.807 1.00 91.69 558 ASN A N 1
ATOM 4319 C CA . ASN A 1 558 ? 12.413 -30.253 -8.164 1.00 91.69 558 ASN A CA 1
ATOM 4320 C C . ASN A 1 558 ? 13.118 -28.887 -8.289 1.00 91.69 558 ASN A C 1
ATOM 4322 O O . ASN A 1 558 ? 13.631 -28.582 -9.367 1.00 91.69 558 ASN A O 1
ATOM 4326 N N . VAL A 1 559 ? 13.143 -28.052 -7.241 1.00 89.50 559 VAL A N 1
ATOM 4327 C CA . VAL A 1 559 ? 13.749 -26.710 -7.310 1.00 89.50 559 VAL A CA 1
ATOM 4328 C C . VAL A 1 559 ? 15.284 -26.806 -7.228 1.00 89.50 559 VAL A C 1
ATOM 4330 O O . VAL A 1 559 ? 15.798 -27.361 -6.254 1.00 89.50 559 VAL A O 1
ATOM 4333 N N . PRO A 1 560 ? 16.047 -26.266 -8.202 1.00 86.06 560 PRO A N 1
ATOM 4334 C CA . PRO A 1 560 ? 17.508 -26.210 -8.123 1.00 86.06 560 PRO A CA 1
ATOM 4335 C C . PRO A 1 560 ? 17.968 -25.405 -6.905 1.00 86.06 560 PRO A C 1
ATOM 4337 O O . PRO A 1 560 ? 17.422 -24.342 -6.633 1.00 86.06 560 PRO A O 1
ATOM 4340 N N . ILE A 1 561 ? 18.993 -25.870 -6.189 1.00 83.94 561 ILE A N 1
ATOM 4341 C CA . ILE A 1 561 ? 19.490 -25.187 -4.977 1.00 83.94 561 ILE A CA 1
ATOM 4342 C C . ILE A 1 561 ? 20.178 -23.860 -5.339 1.00 83.94 561 ILE A C 1
ATOM 4344 O O . ILE A 1 561 ? 20.260 -22.960 -4.516 1.00 83.94 561 ILE A O 1
ATOM 4348 N N . GLU A 1 562 ? 20.648 -23.725 -6.577 1.00 78.44 562 GLU A N 1
ATOM 4349 C CA . GLU A 1 562 ? 21.422 -22.593 -7.088 1.00 78.44 562 GLU A CA 1
ATOM 4350 C C . GLU A 1 562 ? 20.581 -21.353 -7.462 1.00 78.44 562 GLU A C 1
ATOM 4352 O O . GLU A 1 562 ? 21.143 -20.368 -7.944 1.00 78.44 562 GLU A O 1
ATOM 4357 N N . ILE A 1 563 ? 19.255 -21.388 -7.275 1.00 81.31 563 ILE A N 1
ATOM 4358 C CA . ILE A 1 563 ? 18.350 -20.242 -7.483 1.00 81.31 563 ILE A CA 1
ATOM 4359 C C . ILE A 1 563 ? 17.720 -19.784 -6.151 1.00 81.31 563 ILE A C 1
ATOM 4361 O O . ILE A 1 563 ? 17.624 -20.597 -5.227 1.00 81.31 563 ILE A O 1
ATOM 4365 N N . PRO A 1 564 ? 17.279 -18.514 -6.018 1.00 84.25 564 PRO A N 1
ATOM 4366 C CA . PRO A 1 564 ? 16.843 -17.951 -4.733 1.00 84.25 564 PRO A CA 1
ATOM 4367 C C . PRO A 1 564 ? 15.716 -18.732 -4.042 1.00 84.25 564 PRO A C 1
ATOM 4369 O O . PRO A 1 564 ? 15.693 -18.844 -2.816 1.00 84.25 564 PRO A O 1
ATOM 4372 N N . GLU A 1 565 ? 14.798 -19.304 -4.821 1.00 89.31 565 GLU A N 1
ATOM 4373 C CA . GLU A 1 565 ? 13.736 -20.188 -4.346 1.00 89.31 565 GLU A CA 1
ATOM 4374 C C . GLU A 1 565 ? 14.327 -21.435 -3.667 1.00 89.31 565 GLU A C 1
ATOM 4376 O O . GLU A 1 565 ? 13.943 -21.781 -2.549 1.00 89.31 565 GLU A O 1
ATOM 4381 N N . GLY A 1 566 ? 15.295 -22.090 -4.314 1.00 86.50 566 GLY A N 1
ATOM 4382 C CA . GLY A 1 566 ? 15.943 -23.300 -3.814 1.00 86.50 566 GLY A CA 1
ATOM 4383 C C . GLY A 1 566 ? 16.834 -23.055 -2.604 1.00 86.50 566 GLY A C 1
ATOM 4384 O O . GLY A 1 566 ? 16.811 -23.859 -1.672 1.00 86.50 566 GLY A O 1
ATOM 4385 N N . GLU A 1 567 ? 17.550 -21.928 -2.553 1.00 85.25 567 GLU A N 1
ATOM 4386 C CA . GLU A 1 567 ? 18.289 -21.519 -1.352 1.00 85.25 567 GLU A CA 1
ATOM 4387 C C . GLU A 1 567 ? 17.341 -21.342 -0.152 1.00 85.25 567 GLU A C 1
ATOM 4389 O O . GLU A 1 567 ? 17.610 -21.872 0.932 1.00 85.25 567 GLU A O 1
ATOM 4394 N N . ALA A 1 568 ? 16.194 -20.677 -0.345 1.00 86.44 568 ALA A N 1
ATOM 4395 C CA . ALA A 1 568 ? 15.187 -20.494 0.702 1.00 86.44 568 ALA A CA 1
ATOM 4396 C C . ALA A 1 568 ? 14.611 -21.835 1.202 1.00 86.44 568 ALA A C 1
ATOM 4398 O O . ALA A 1 568 ? 14.516 -22.060 2.414 1.00 86.44 568 ALA A O 1
ATOM 4399 N N . ILE A 1 569 ? 14.278 -22.748 0.279 1.00 89.00 569 ILE A N 1
ATOM 4400 C CA . ILE A 1 569 ? 13.738 -24.087 0.579 1.00 89.00 569 ILE A CA 1
ATOM 4401 C C . ILE A 1 569 ? 14.775 -24.973 1.285 1.00 89.00 569 ILE A C 1
ATOM 4403 O O . ILE A 1 569 ? 14.429 -25.704 2.217 1.00 89.00 569 ILE A O 1
ATOM 4407 N N . ALA A 1 570 ? 16.038 -24.935 0.849 1.00 86.50 570 ALA A N 1
ATOM 4408 C CA . ALA A 1 570 ? 17.085 -25.836 1.323 1.00 86.50 570 ALA A CA 1
ATOM 4409 C C . ALA A 1 570 ? 17.707 -25.391 2.655 1.00 86.50 570 ALA A C 1
ATOM 4411 O O . ALA A 1 570 ? 17.955 -26.231 3.524 1.00 86.50 570 ALA A O 1
ATOM 4412 N N . TYR A 1 571 ? 17.973 -24.091 2.830 1.00 82.19 571 TYR A N 1
ATOM 4413 C CA . TYR A 1 571 ? 18.680 -23.585 4.011 1.00 82.19 571 TYR A CA 1
ATOM 4414 C C . TYR A 1 571 ? 17.762 -23.220 5.179 1.00 82.19 571 TYR A C 1
ATOM 4416 O O . TYR A 1 571 ? 18.218 -23.273 6.325 1.00 82.19 571 TYR A O 1
ATOM 4424 N N . LYS A 1 572 ? 16.485 -22.893 4.919 1.00 83.94 572 LYS A N 1
ATOM 4425 C CA . LYS A 1 572 ? 15.436 -22.669 5.938 1.00 83.94 572 LYS A CA 1
ATOM 4426 C C . LYS A 1 572 ? 15.805 -21.655 7.039 1.00 83.94 572 LYS A C 1
ATOM 4428 O O . LYS A 1 572 ? 15.297 -21.720 8.156 1.00 83.94 572 LYS A O 1
ATOM 4433 N N . ASN A 1 573 ? 16.721 -20.736 6.739 1.00 79.31 573 ASN A N 1
ATOM 4434 C CA . ASN A 1 573 ? 17.343 -19.809 7.690 1.00 79.31 573 ASN A CA 1
ATOM 4435 C C . ASN A 1 573 ? 17.032 -18.330 7.404 1.00 79.31 573 ASN A C 1
ATOM 4437 O O . ASN A 1 573 ? 17.150 -17.510 8.313 1.00 79.31 573 ASN A O 1
ATOM 4441 N N . ASP A 1 574 ? 16.634 -17.998 6.176 1.00 82.62 574 ASP A N 1
ATOM 4442 C CA . ASP A 1 574 ? 16.167 -16.673 5.776 1.00 82.62 574 ASP A CA 1
ATOM 4443 C C . ASP A 1 574 ? 14.631 -16.666 5.720 1.00 82.62 574 ASP A C 1
ATOM 4445 O O . ASP A 1 574 ? 14.009 -17.070 4.736 1.00 82.62 574 ASP A O 1
ATOM 4449 N N . THR A 1 575 ? 14.004 -16.212 6.805 1.00 84.56 575 THR A N 1
ATOM 4450 C CA . THR A 1 575 ? 12.542 -16.109 6.900 1.00 84.56 575 THR A CA 1
ATOM 4451 C C . THR A 1 575 ? 11.956 -15.034 5.983 1.00 84.56 575 THR A C 1
ATOM 4453 O O . THR A 1 575 ? 10.766 -15.104 5.678 1.00 84.56 575 THR A O 1
ATOM 4456 N N . ILE A 1 576 ? 12.761 -14.085 5.484 1.00 82.88 576 ILE A N 1
ATOM 4457 C CA . ILE A 1 576 ? 12.327 -13.107 4.477 1.00 82.88 576 ILE A CA 1
ATOM 4458 C C . ILE A 1 576 ? 12.239 -13.796 3.117 1.00 82.88 576 ILE A C 1
ATOM 4460 O O . ILE A 1 576 ? 11.225 -13.653 2.444 1.00 82.88 576 ILE A O 1
ATOM 4464 N N . ALA A 1 577 ? 13.244 -14.590 2.737 1.00 84.50 577 ALA A N 1
ATOM 4465 C CA . ALA A 1 577 ? 13.229 -15.357 1.490 1.00 84.50 577 ALA A CA 1
ATOM 4466 C C . ALA A 1 577 ? 12.112 -16.418 1.470 1.00 84.50 577 ALA A C 1
ATOM 4468 O O . ALA A 1 577 ? 11.399 -16.554 0.476 1.00 84.50 577 ALA A O 1
ATOM 4469 N N . ILE A 1 578 ? 11.893 -17.123 2.588 1.00 89.25 578 ILE A N 1
ATOM 4470 C CA . ILE A 1 578 ? 10.775 -18.073 2.737 1.00 89.25 578 ILE A CA 1
ATOM 4471 C C . ILE A 1 578 ? 9.430 -17.333 2.708 1.00 89.25 578 ILE A C 1
ATOM 4473 O O . ILE A 1 578 ? 8.503 -17.771 2.030 1.00 89.25 578 ILE A O 1
ATOM 4477 N N . GLY A 1 579 ? 9.321 -16.190 3.393 1.00 90.12 579 GLY A N 1
ATOM 4478 C CA . GLY A 1 579 ? 8.133 -15.339 3.345 1.00 90.12 579 GLY A CA 1
ATOM 4479 C C . GLY A 1 579 ? 7.823 -14.859 1.926 1.00 90.12 579 GLY A C 1
ATOM 4480 O O . GLY A 1 579 ? 6.683 -14.975 1.488 1.00 90.12 579 GLY A O 1
ATOM 4481 N N . ALA A 1 580 ? 8.839 -14.414 1.183 1.00 90.31 580 ALA A N 1
ATOM 4482 C CA . ALA A 1 580 ? 8.725 -13.986 -0.209 1.00 90.31 580 ALA A CA 1
ATOM 4483 C C . ALA A 1 580 ? 8.220 -15.126 -1.099 1.00 90.31 580 ALA A C 1
ATOM 4485 O O . ALA A 1 580 ? 7.277 -14.947 -1.873 1.00 90.31 580 ALA A O 1
ATOM 4486 N N . LEU A 1 581 ? 8.820 -16.312 -0.939 1.00 93.25 581 LEU A N 1
ATOM 4487 C CA . LEU A 1 581 ? 8.447 -17.526 -1.655 1.00 93.25 581 LEU A CA 1
ATOM 4488 C C . LEU A 1 581 ? 6.970 -17.835 -1.429 1.00 93.25 581 LEU A C 1
ATOM 4490 O O . LEU A 1 581 ? 6.207 -17.925 -2.386 1.00 93.25 581 LEU A O 1
ATOM 4494 N N . LEU A 1 582 ? 6.540 -17.931 -0.171 1.00 94.88 582 LEU A N 1
ATOM 4495 C CA . LEU A 1 582 ? 5.152 -18.229 0.177 1.00 94.88 582 LEU A CA 1
ATOM 4496 C C . LEU A 1 582 ? 4.192 -17.125 -0.295 1.00 94.88 582 LEU A C 1
ATOM 4498 O O . LEU A 1 582 ? 3.112 -17.432 -0.794 1.00 94.88 582 LEU A O 1
ATOM 4502 N N . ALA A 1 583 ? 4.592 -15.855 -0.227 1.00 93.06 583 ALA A N 1
ATOM 4503 C CA . ALA A 1 583 ? 3.789 -14.726 -0.686 1.00 93.06 583 ALA A CA 1
ATOM 4504 C C . ALA A 1 583 ? 3.565 -14.723 -2.213 1.00 93.06 583 ALA A C 1
ATOM 4506 O O . ALA A 1 583 ? 2.472 -14.361 -2.655 1.00 93.06 583 ALA A O 1
ATOM 4507 N N . ASN A 1 584 ? 4.531 -15.205 -3.010 1.00 95.25 584 ASN A N 1
ATOM 4508 C CA . ASN A 1 584 ? 4.386 -15.393 -4.466 1.00 95.25 584 ASN A CA 1
ATOM 4509 C C . ASN A 1 584 ? 3.313 -16.446 -4.815 1.00 95.25 584 ASN A C 1
ATOM 4511 O O . ASN A 1 584 ? 2.714 -16.414 -5.887 1.00 95.25 584 ASN A O 1
ATOM 4515 N N . HIS A 1 585 ? 3.034 -17.370 -3.891 1.00 97.31 585 HIS A N 1
ATOM 4516 C CA . HIS A 1 585 ? 2.040 -18.434 -4.052 1.00 97.31 585 HIS A CA 1
ATOM 4517 C C . HIS A 1 585 ? 0.627 -18.033 -3.602 1.00 97.31 585 HI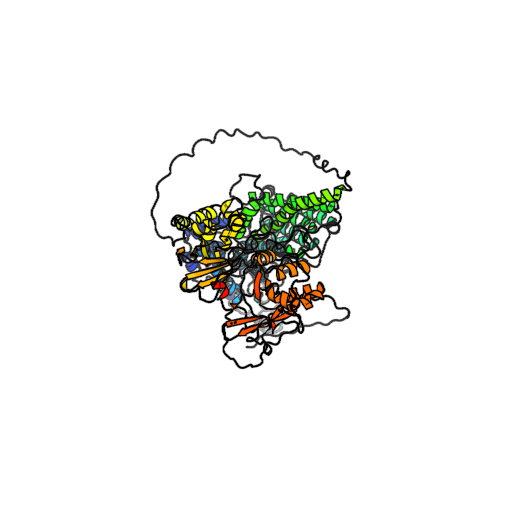S A C 1
ATOM 4519 O O . HIS A 1 585 ? -0.311 -18.814 -3.776 1.00 97.31 585 HIS A O 1
ATOM 4525 N N . VAL A 1 586 ? 0.434 -16.825 -3.058 1.00 96.38 586 VAL A N 1
ATOM 4526 C CA . VAL A 1 586 ? -0.875 -16.340 -2.596 1.00 96.38 586 VAL A CA 1
ATOM 4527 C C . VAL A 1 586 ? -1.346 -15.179 -3.462 1.00 96.38 586 VAL A C 1
ATOM 4529 O O . VAL A 1 586 ? -0.808 -14.078 -3.411 1.00 96.38 586 VAL A O 1
ATOM 4532 N N . PHE A 1 587 ? -2.385 -15.422 -4.252 1.00 96.12 587 PHE A N 1
ATOM 4533 C CA . PHE A 1 587 ? -2.969 -14.481 -5.201 1.00 96.12 587 PHE A CA 1
ATOM 4534 C C . PHE A 1 587 ? -4.046 -13.620 -4.536 1.00 96.12 587 PHE A C 1
ATOM 4536 O O . PHE A 1 587 ? -4.855 -14.111 -3.744 1.00 96.12 587 PHE A O 1
ATOM 4543 N N . LYS A 1 588 ? -4.091 -12.338 -4.909 1.00 92.50 588 LYS A N 1
ATOM 4544 C CA . LYS A 1 588 ? -5.119 -11.374 -4.502 1.00 92.50 588 LYS A CA 1
ATOM 4545 C C . LYS A 1 588 ? -6.366 -11.580 -5.362 1.00 92.50 588 LYS A C 1
ATOM 4547 O O . LYS A 1 588 ? -6.378 -11.195 -6.525 1.00 92.50 588 LYS A O 1
ATOM 4552 N N . GLY A 1 589 ? -7.412 -12.171 -4.790 1.00 90.88 589 GLY A N 1
ATOM 4553 C CA . GLY A 1 589 ? -8.649 -12.533 -5.485 1.00 90.88 589 GLY A CA 1
ATOM 4554 C C . GLY A 1 589 ? -8.974 -14.028 -5.415 1.00 90.88 589 GLY A C 1
ATOM 4555 O O . GLY A 1 589 ? -8.118 -14.863 -5.115 1.00 90.88 589 GLY A O 1
ATOM 4556 N N . LEU A 1 590 ? -10.232 -14.369 -5.704 1.00 92.31 590 LEU A N 1
ATOM 4557 C CA . LEU A 1 590 ? -10.707 -15.747 -5.861 1.00 92.31 590 LEU A CA 1
ATOM 4558 C C . LEU A 1 590 ? -10.642 -16.176 -7.332 1.00 92.31 590 LEU A C 1
ATOM 4560 O O . LEU A 1 590 ? -11.367 -15.639 -8.168 1.00 92.31 590 LEU A O 1
ATOM 4564 N N . TYR A 1 591 ? -9.821 -17.183 -7.622 1.00 94.44 591 TYR A N 1
ATOM 4565 C CA . TYR A 1 591 ? -9.615 -17.739 -8.959 1.00 94.44 591 TYR A CA 1
ATOM 4566 C C . TYR A 1 591 ? -9.926 -19.244 -8.977 1.00 94.44 591 TYR A C 1
ATOM 4568 O O . TYR A 1 591 ? -9.000 -20.049 -9.068 1.00 94.44 591 TYR A O 1
ATOM 4576 N N . PRO A 1 592 ? -11.200 -19.668 -8.855 1.00 94.06 592 PRO A N 1
ATOM 4577 C CA . PRO A 1 592 ? -11.558 -21.073 -9.042 1.00 94.06 592 PRO A CA 1
ATOM 4578 C C . PRO A 1 592 ? -11.221 -21.558 -10.463 1.00 94.06 592 PRO A C 1
ATOM 4580 O O . PRO A 1 592 ? -11.181 -20.766 -11.408 1.00 94.06 592 PRO A O 1
ATOM 4583 N N . ALA A 1 593 ? -11.019 -22.862 -10.658 1.00 94.50 593 ALA A N 1
ATOM 4584 C CA . ALA A 1 593 ? -10.581 -23.403 -11.954 1.00 94.50 593 ALA A CA 1
ATOM 4585 C C . ALA A 1 593 ? -11.587 -23.155 -13.102 1.00 94.50 593 ALA A C 1
ATOM 4587 O O . ALA A 1 593 ? -11.229 -23.163 -14.287 1.00 94.50 593 ALA A O 1
ATOM 4588 N N . GLU A 1 594 ? -12.853 -22.887 -12.767 1.00 92.44 594 GLU A N 1
ATOM 4589 C CA . GLU A 1 594 ? -13.893 -22.518 -13.729 1.00 92.44 594 GLU A CA 1
ATOM 4590 C C . GLU A 1 594 ? -13.698 -21.127 -14.362 1.00 92.44 594 GLU A C 1
ATOM 4592 O O . GLU A 1 594 ? -14.029 -20.975 -15.537 1.00 92.44 594 GLU A O 1
ATOM 4597 N N . VAL A 1 595 ? -13.124 -20.141 -13.649 1.00 91.06 595 VAL A N 1
ATOM 4598 C CA . VAL A 1 595 ? -12.938 -18.773 -14.191 1.00 91.06 595 VAL A CA 1
ATOM 4599 C C . VAL A 1 595 ? -11.655 -18.604 -14.999 1.00 91.06 595 VAL A C 1
ATOM 4601 O O . VAL A 1 595 ? -11.542 -17.646 -15.760 1.00 91.06 595 VAL A O 1
ATOM 4604 N N . VAL A 1 596 ? -10.690 -19.520 -14.868 1.00 91.00 596 VAL A N 1
ATOM 4605 C CA . VAL A 1 596 ? -9.479 -19.502 -15.700 1.00 91.00 596 VAL A CA 1
ATOM 4606 C C . VAL A 1 596 ? -9.855 -19.862 -17.139 1.00 91.00 596 VAL A C 1
ATOM 4608 O O . VAL A 1 596 ? -10.611 -20.807 -17.372 1.00 91.00 596 VAL A O 1
ATOM 4611 N N . THR A 1 597 ? -9.337 -19.120 -18.115 1.00 89.69 597 THR A N 1
ATOM 4612 C CA . THR A 1 597 ? -9.659 -19.301 -19.541 1.00 89.69 597 THR A CA 1
ATOM 4613 C C . THR A 1 597 ? -8.415 -19.629 -20.360 1.00 89.69 597 THR A C 1
ATOM 4615 O O . THR A 1 597 ? -7.296 -19.554 -19.856 1.00 89.69 597 THR A O 1
ATOM 4618 N N . ASP A 1 598 ? -8.602 -19.945 -21.639 1.00 83.94 598 ASP A N 1
ATOM 4619 C CA . ASP A 1 598 ? -7.505 -20.130 -22.600 1.00 83.94 598 ASP A CA 1
ATOM 4620 C C . ASP A 1 598 ? -6.747 -18.810 -22.883 1.00 83.94 598 ASP A C 1
ATOM 4622 O O . ASP A 1 598 ? -5.661 -18.820 -23.460 1.00 83.94 598 ASP A O 1
ATOM 4626 N N . LEU A 1 599 ? -7.301 -17.661 -22.463 1.00 82.75 599 LEU A N 1
ATOM 4627 C CA . LEU A 1 599 ? -6.613 -16.371 -22.430 1.00 82.75 599 LEU A CA 1
ATOM 4628 C C . LEU A 1 599 ? -5.989 -16.128 -21.045 1.00 82.75 599 LEU A C 1
ATOM 4630 O O . LEU A 1 599 ? -6.676 -16.304 -20.030 1.00 82.75 599 LEU A O 1
ATOM 4634 N N . PRO A 1 600 ? -4.722 -15.675 -20.976 1.00 86.88 600 PRO A N 1
ATOM 4635 C CA . PRO A 1 600 ? -4.043 -15.454 -19.710 1.00 86.88 600 PRO A CA 1
ATOM 4636 C C . PRO A 1 600 ? -4.625 -14.261 -18.950 1.00 86.88 600 PRO A C 1
ATOM 4638 O O . PRO A 1 600 ? -4.712 -13.144 -19.465 1.00 86.88 600 PRO A O 1
ATOM 4641 N N . THR A 1 601 ? -4.956 -14.487 -17.684 1.00 90.00 601 THR A N 1
ATOM 4642 C CA . THR A 1 601 ? -5.288 -13.427 -16.727 1.00 90.00 601 THR A CA 1
ATOM 4643 C C . THR A 1 601 ? -4.096 -13.207 -15.810 1.00 90.00 601 THR A C 1
ATOM 4645 O O . THR A 1 601 ? -3.714 -14.120 -15.084 1.00 90.00 601 THR A O 1
ATOM 4648 N N . PHE A 1 602 ? -3.501 -12.016 -15.832 1.00 92.12 602 PHE A N 1
ATOM 4649 C CA . PHE A 1 602 ? -2.391 -11.671 -14.943 1.00 92.12 602 PHE A CA 1
ATOM 4650 C C . PHE A 1 602 ? -2.931 -11.065 -13.651 1.00 92.12 602 PHE A C 1
ATOM 4652 O O . PHE A 1 602 ? -3.692 -10.098 -13.678 1.00 92.12 602 PHE A O 1
ATOM 4659 N N . ALA A 1 603 ? -2.556 -11.663 -12.527 1.00 92.62 603 ALA A N 1
ATOM 4660 C CA . ALA A 1 603 ? -3.059 -11.338 -11.203 1.00 92.62 603 ALA A CA 1
ATOM 4661 C C . ALA A 1 603 ? -1.894 -11.077 -10.243 1.00 92.62 603 ALA A C 1
ATOM 4663 O O . ALA A 1 603 ? -0.841 -11.706 -10.348 1.00 92.62 603 ALA A O 1
ATOM 4664 N N . GLN A 1 604 ? -2.085 -10.138 -9.315 1.00 94.19 604 GLN A N 1
ATOM 4665 C CA . GLN A 1 604 ? -1.071 -9.805 -8.317 1.00 94.19 604 GLN A CA 1
ATOM 4666 C C . GLN A 1 604 ? -1.105 -10.781 -7.143 1.00 94.19 604 GLN A C 1
ATOM 4668 O O . GLN A 1 604 ? -2.170 -11.209 -6.690 1.00 94.19 604 GLN A O 1
ATOM 4673 N N . THR A 1 605 ? 0.070 -11.084 -6.614 1.00 94.81 605 THR A N 1
ATOM 4674 C CA . THR A 1 605 ? 0.264 -11.918 -5.428 1.00 94.81 605 THR A CA 1
ATOM 4675 C C . THR A 1 605 ? 0.471 -11.060 -4.174 1.00 94.81 605 THR A C 1
ATOM 4677 O O . THR A 1 605 ? 0.411 -9.825 -4.223 1.00 94.81 605 THR A O 1
ATOM 4680 N N . LEU A 1 606 ? 0.673 -11.700 -3.020 1.00 91.12 606 LEU A N 1
ATOM 4681 C CA . LEU A 1 606 ? 1.070 -11.032 -1.780 1.00 91.12 606 LEU A CA 1
ATOM 4682 C C . LEU A 1 606 ? 2.571 -10.698 -1.732 1.00 91.12 606 LEU A C 1
ATOM 4684 O O . LEU A 1 606 ? 2.980 -9.984 -0.819 1.00 91.12 606 LEU A O 1
ATOM 4688 N N . LEU A 1 607 ? 3.388 -11.184 -2.675 1.00 89.94 607 LEU A N 1
ATOM 4689 C CA . LEU A 1 607 ? 4.798 -10.806 -2.771 1.00 89.94 607 LEU A CA 1
ATOM 4690 C C . LEU A 1 607 ? 4.897 -9.353 -3.245 1.00 89.94 607 LEU A C 1
ATOM 4692 O O . LEU A 1 607 ? 4.505 -9.042 -4.365 1.00 89.94 607 LEU A O 1
ATOM 4696 N N . ASP A 1 608 ? 5.425 -8.470 -2.406 1.00 84.00 608 ASP A N 1
ATOM 4697 C CA . ASP A 1 608 ? 5.680 -7.065 -2.726 1.00 84.00 608 ASP A CA 1
ATOM 4698 C C . ASP A 1 608 ? 7.110 -6.636 -2.348 1.00 84.00 608 ASP A C 1
ATOM 4700 O O . ASP A 1 608 ? 7.934 -7.440 -1.907 1.00 84.00 608 ASP A O 1
ATOM 4704 N N . SER A 1 609 ? 7.414 -5.349 -2.522 1.00 77.94 609 SER A N 1
ATOM 4705 C CA . SER A 1 609 ? 8.739 -4.782 -2.259 1.00 77.94 609 SER A CA 1
ATOM 4706 C C . SER A 1 609 ? 9.119 -4.662 -0.777 1.00 77.94 609 SER A C 1
ATOM 4708 O O . SER A 1 609 ? 10.179 -4.115 -0.474 1.00 77.94 609 SER A O 1
ATOM 4710 N N . SER A 1 610 ? 8.310 -5.175 0.161 1.00 76.06 610 SER A N 1
ATOM 4711 C CA . SER A 1 610 ? 8.708 -5.310 1.571 1.00 76.06 610 SER A CA 1
ATOM 4712 C C . SER A 1 610 ? 9.619 -6.518 1.825 1.00 76.06 610 SER A C 1
ATOM 4714 O O . SER A 1 610 ? 10.406 -6.506 2.776 1.00 76.06 610 SER A O 1
ATOM 4716 N N . TYR A 1 611 ? 9.580 -7.528 0.949 1.00 76.81 611 TYR A N 1
ATOM 4717 C CA . TYR A 1 611 ? 10.457 -8.694 1.010 1.00 76.81 611 TYR A CA 1
ATOM 4718 C C . TYR A 1 611 ? 11.827 -8.356 0.406 1.00 76.81 611 TYR A C 1
ATOM 4720 O O . TYR A 1 611 ? 12.053 -8.500 -0.797 1.00 76.81 611 TYR A O 1
ATOM 4728 N N . VAL A 1 612 ? 12.741 -7.876 1.253 1.00 72.12 612 VAL A N 1
ATOM 4729 C CA . VAL A 1 612 ? 14.068 -7.375 0.859 1.00 72.12 612 VAL A CA 1
ATOM 4730 C C . VAL A 1 612 ? 15.170 -8.107 1.617 1.00 72.12 612 VAL A C 1
ATOM 4732 O O . VAL A 1 612 ? 15.191 -8.089 2.848 1.00 72.12 612 VAL A O 1
ATOM 4735 N N . ASN A 1 613 ? 16.117 -8.704 0.890 1.00 66.69 613 ASN A N 1
ATOM 4736 C CA . ASN A 1 613 ? 17.352 -9.240 1.469 1.00 66.69 613 ASN A CA 1
ATOM 4737 C C . ASN A 1 613 ? 18.527 -8.255 1.262 1.00 66.69 613 ASN A C 1
ATOM 4739 O O . ASN A 1 613 ? 18.349 -7.138 0.781 1.00 66.69 613 ASN A O 1
ATOM 4743 N N . TYR A 1 614 ? 19.753 -8.635 1.640 1.00 46.03 614 TYR A N 1
ATOM 4744 C CA . TYR A 1 614 ? 20.927 -7.750 1.513 1.00 46.03 614 TYR A CA 1
ATOM 4745 C C . TYR A 1 614 ? 21.307 -7.401 0.055 1.00 46.03 614 TYR A C 1
ATOM 4747 O O . TYR A 1 614 ? 22.090 -6.477 -0.160 1.00 46.03 614 TYR A O 1
ATOM 4755 N N . GLN A 1 615 ? 20.789 -8.133 -0.935 1.00 52.66 615 GLN A N 1
ATOM 4756 C CA . GLN A 1 615 ? 21.132 -7.978 -2.349 1.00 52.66 615 GLN A CA 1
ATOM 4757 C C . GLN A 1 615 ? 20.084 -7.145 -3.104 1.00 52.66 615 GLN A C 1
ATOM 4759 O O . GLN A 1 615 ? 20.463 -6.203 -3.796 1.00 52.66 615 GLN A O 1
ATOM 4764 N N . GLN A 1 616 ? 18.788 -7.456 -2.962 1.00 62.09 616 GLN A N 1
ATOM 4765 C CA . GLN A 1 616 ? 17.681 -6.765 -3.648 1.00 62.09 616 GLN A CA 1
ATOM 4766 C C . GLN A 1 616 ? 16.299 -7.135 -3.056 1.00 62.09 616 GLN A C 1
ATOM 4768 O O . GLN A 1 616 ? 16.194 -8.105 -2.297 1.00 62.09 616 GLN A O 1
ATOM 4773 N N . PRO A 1 617 ? 15.221 -6.381 -3.361 1.00 65.50 617 PRO A N 1
ATOM 4774 C CA . PRO A 1 617 ? 13.852 -6.875 -3.196 1.00 65.50 617 PRO A CA 1
ATOM 4775 C C . PRO A 1 617 ? 13.582 -8.097 -4.091 1.00 65.50 617 PRO A C 1
ATOM 4777 O O . PRO A 1 617 ? 14.007 -8.120 -5.243 1.00 65.50 617 PRO A O 1
ATOM 4780 N N . PHE A 1 618 ? 12.818 -9.076 -3.594 1.00 77.75 618 PHE A N 1
ATOM 4781 C CA . PHE A 1 618 ? 12.375 -10.242 -4.384 1.00 77.75 618 PHE A CA 1
ATOM 4782 C C . PHE A 1 618 ? 11.325 -9.890 -5.456 1.00 77.75 618 PHE A C 1
ATOM 4784 O O . PHE A 1 618 ? 11.108 -10.654 -6.392 1.00 77.75 618 PHE A O 1
ATOM 4791 N N . SER A 1 619 ? 10.669 -8.735 -5.323 1.00 82.75 619 SER A N 1
ATOM 4792 C CA . SER A 1 619 ? 9.794 -8.138 -6.334 1.00 82.75 619 SER A CA 1
ATOM 4793 C C . SER A 1 619 ? 9.775 -6.621 -6.171 1.00 82.75 619 SER A C 1
ATOM 4795 O O . SER A 1 619 ? 9.774 -6.117 -5.049 1.00 82.75 619 SER A O 1
ATOM 4797 N N . ASN A 1 620 ? 9.724 -5.882 -7.277 1.00 80.62 620 ASN A N 1
ATOM 4798 C CA . ASN A 1 620 ? 9.618 -4.421 -7.272 1.00 80.62 620 ASN A CA 1
ATOM 4799 C C . ASN A 1 620 ? 8.405 -3.923 -8.080 1.00 80.62 620 ASN A C 1
ATOM 4801 O O . ASN A 1 620 ? 8.472 -2.864 -8.697 1.00 80.62 620 ASN A O 1
ATOM 4805 N N . PHE A 1 621 ? 7.309 -4.689 -8.118 1.00 82.81 621 PHE A N 1
ATOM 4806 C CA . PHE A 1 621 ? 6.041 -4.238 -8.707 1.00 82.81 621 PHE A CA 1
ATOM 4807 C C . PHE A 1 621 ? 5.181 -3.457 -7.707 1.00 82.81 621 PHE A C 1
ATOM 4809 O O . PHE A 1 621 ? 4.950 -3.898 -6.575 1.00 82.81 621 PHE A O 1
ATOM 4816 N N . THR A 1 622 ? 4.600 -2.342 -8.149 1.00 81.12 622 THR A N 1
ATOM 4817 C CA . THR A 1 622 ? 3.617 -1.589 -7.366 1.00 81.12 622 THR A CA 1
ATOM 4818 C C . THR A 1 622 ? 2.355 -2.426 -7.159 1.00 81.12 622 THR A C 1
ATOM 4820 O O . THR A 1 622 ? 1.645 -2.785 -8.097 1.00 81.12 622 THR A O 1
ATOM 4823 N N . GLY A 1 623 ? 2.044 -2.726 -5.896 1.00 75.88 623 GLY A N 1
ATOM 4824 C CA . GLY A 1 623 ? 0.901 -3.565 -5.529 1.00 75.88 623 GLY A CA 1
ATOM 4825 C C . GLY A 1 623 ? 1.182 -5.072 -5.550 1.00 75.88 623 GLY A C 1
ATOM 4826 O O . GLY A 1 623 ? 0.286 -5.835 -5.195 1.00 75.88 623 GLY A O 1
ATOM 4827 N N . GLY A 1 624 ? 2.406 -5.499 -5.871 1.00 86.69 624 GLY A N 1
ATOM 4828 C CA . GLY A 1 624 ? 2.870 -6.886 -5.770 1.00 86.69 624 GLY A CA 1
ATOM 4829 C C . GLY A 1 624 ? 3.097 -7.601 -7.106 1.00 86.69 624 GLY A C 1
ATOM 4830 O O . GLY A 1 624 ? 2.573 -7.199 -8.148 1.00 86.69 624 GLY A O 1
ATOM 4831 N N . GLN A 1 625 ? 3.894 -8.670 -7.046 1.00 90.75 625 GLN A N 1
ATOM 4832 C CA . GLN A 1 625 ? 4.342 -9.498 -8.165 1.00 90.75 625 GLN A CA 1
ATOM 4833 C C . GLN A 1 625 ? 3.156 -10.029 -8.969 1.00 90.75 625 GLN A C 1
ATOM 4835 O O . GLN A 1 625 ? 2.222 -10.599 -8.401 1.00 90.75 625 GLN A O 1
ATOM 4840 N N . TYR A 1 626 ? 3.221 -9.891 -10.292 1.00 93.56 626 TYR A N 1
ATOM 4841 C CA . TYR A 1 626 ? 2.257 -10.503 -11.200 1.00 93.56 626 TYR A CA 1
ATOM 4842 C C . TYR A 1 626 ? 2.638 -11.945 -11.526 1.00 93.56 626 TYR A C 1
ATOM 4844 O O . TYR A 1 626 ? 3.792 -12.215 -11.839 1.00 93.56 626 TYR A O 1
ATOM 4852 N N . ASN A 1 627 ? 1.638 -12.825 -11.559 1.00 95.50 627 ASN A N 1
ATOM 4853 C CA . ASN A 1 627 ? 1.704 -14.151 -12.172 1.00 95.50 627 ASN A CA 1
ATOM 4854 C C . ASN A 1 627 ? 0.474 -14.345 -13.083 1.00 95.50 627 ASN A C 1
ATOM 4856 O O . ASN A 1 627 ? -0.602 -13.798 -12.827 1.00 95.50 627 ASN A O 1
ATOM 4860 N N . GLY A 1 628 ? 0.631 -15.085 -14.179 1.00 93.06 628 GLY A N 1
ATOM 4861 C CA . GLY A 1 628 ? -0.433 -15.369 -15.145 1.00 93.06 628 GLY A CA 1
ATOM 4862 C C . GLY A 1 628 ? -1.220 -16.633 -14.804 1.00 93.06 628 GLY A C 1
ATOM 4863 O O . GLY A 1 628 ? -0.649 -17.604 -14.326 1.00 93.06 628 GLY A O 1
ATOM 4864 N N . LEU A 1 629 ? -2.519 -16.651 -15.094 1.00 94.25 629 LEU A N 1
ATOM 4865 C CA . LEU A 1 629 ? -3.401 -17.816 -14.979 1.00 94.25 629 LEU A CA 1
ATOM 4866 C C . LEU A 1 629 ? -4.004 -18.126 -16.350 1.00 94.25 629 LEU A C 1
ATOM 4868 O O . LEU A 1 629 ? -4.656 -17.260 -16.936 1.00 94.25 629 LEU A O 1
ATOM 4872 N N . VAL A 1 630 ? -3.795 -19.339 -16.865 1.00 92.31 630 VAL A N 1
ATOM 4873 C CA . VAL A 1 630 ? -4.243 -19.752 -18.208 1.00 92.31 630 VAL A CA 1
ATOM 4874 C C . VAL A 1 630 ? -4.606 -21.239 -18.240 1.00 92.31 630 VAL A C 1
ATOM 4876 O O . VAL A 1 630 ? -4.099 -22.020 -17.438 1.00 92.31 630 VAL A O 1
ATOM 4879 N N . LYS A 1 631 ? -5.473 -21.658 -19.165 1.00 89.44 631 LYS A N 1
ATOM 4880 C CA . LYS A 1 631 ? -5.718 -23.078 -19.456 1.00 89.44 631 LYS A CA 1
ATOM 4881 C C . LYS A 1 631 ? -4.766 -23.618 -20.519 1.00 89.44 631 LYS A C 1
ATOM 4883 O O . LYS A 1 631 ? -4.533 -22.985 -21.545 1.00 89.44 631 LYS A O 1
ATOM 4888 N N . ASN A 1 632 ? -4.266 -24.829 -20.289 1.00 85.31 632 ASN A N 1
ATOM 4889 C CA . ASN A 1 632 ? -3.520 -25.623 -21.257 1.00 85.31 632 ASN A CA 1
ATOM 4890 C C . ASN A 1 632 ? -4.332 -26.885 -21.585 1.00 85.31 632 ASN A C 1
ATOM 4892 O O . ASN A 1 632 ? -4.188 -27.935 -20.960 1.00 85.31 632 ASN A O 1
ATOM 4896 N N . GLY A 1 633 ? -5.266 -26.763 -22.529 1.00 84.88 633 GLY A N 1
ATOM 4897 C CA . GLY A 1 633 ? -6.241 -27.818 -22.800 1.00 84.88 633 GLY A CA 1
ATOM 4898 C C . GLY A 1 633 ? -7.274 -27.927 -21.676 1.00 84.88 633 GLY A C 1
ATOM 4899 O O . GLY A 1 633 ? -8.148 -27.073 -21.562 1.00 84.88 633 GLY A O 1
ATOM 4900 N N . ALA A 1 634 ? -7.211 -28.995 -20.877 1.00 84.56 634 ALA A N 1
ATOM 4901 C CA . ALA A 1 634 ? -8.104 -29.182 -19.728 1.00 84.56 634 ALA A CA 1
ATOM 4902 C C . ALA A 1 634 ? -7.516 -28.641 -18.413 1.00 84.56 634 ALA A C 1
ATOM 4904 O O . ALA A 1 634 ? -8.271 -28.353 -17.483 1.00 84.56 634 ALA A O 1
ATOM 4905 N N . ASP A 1 635 ? -6.192 -28.502 -18.347 1.00 89.88 635 ASP A N 1
ATOM 4906 C CA . ASP A 1 635 ? -5.464 -28.238 -17.112 1.00 89.88 635 ASP A CA 1
ATOM 4907 C C . ASP A 1 635 ? -5.322 -26.729 -16.871 1.00 89.88 635 ASP A C 1
ATOM 4909 O O . ASP A 1 635 ? -5.161 -25.944 -17.810 1.00 89.88 635 ASP A O 1
ATOM 4913 N N . VAL A 1 636 ? -5.384 -26.308 -15.606 1.00 93.94 636 VAL A N 1
ATOM 4914 C CA . VAL A 1 636 ? -5.092 -24.924 -15.207 1.00 93.94 636 VAL A CA 1
ATOM 4915 C C . VAL A 1 636 ? -3.593 -24.797 -14.965 1.00 93.94 636 VAL A C 1
ATOM 4917 O O . VAL A 1 636 ? -3.014 -25.584 -14.221 1.00 93.94 636 VAL A O 1
ATOM 4920 N N . CYS A 1 637 ? -2.973 -23.789 -15.567 1.00 94.50 637 CYS A N 1
ATOM 4921 C CA . CYS A 1 637 ? -1.558 -23.487 -15.429 1.00 94.50 637 CYS A CA 1
ATOM 4922 C C . CYS A 1 637 ? -1.354 -22.080 -14.858 1.00 94.50 637 CYS A C 1
ATOM 4924 O O . CYS A 1 637 ? -2.039 -21.126 -15.240 1.00 94.50 637 CYS A O 1
ATOM 4926 N N . VAL A 1 638 ? -0.355 -21.955 -13.990 1.00 96.12 638 VAL A N 1
ATOM 4927 C CA . VAL A 1 638 ? 0.203 -20.682 -13.539 1.00 96.12 638 VAL A CA 1
ATOM 4928 C C . VAL A 1 638 ? 1.470 -20.393 -14.337 1.00 96.12 638 VAL A C 1
ATOM 4930 O O . VAL A 1 638 ? 2.313 -21.272 -14.509 1.00 96.12 638 VAL A O 1
ATOM 4933 N N . LEU A 1 639 ? 1.600 -19.163 -14.819 1.00 92.94 639 LEU A N 1
ATOM 4934 C CA . LEU A 1 639 ? 2.780 -18.626 -15.484 1.00 92.94 639 LEU A CA 1
ATOM 4935 C C . LEU A 1 639 ? 3.486 -17.701 -14.496 1.00 92.94 639 LEU A C 1
ATOM 4937 O O . LEU A 1 639 ? 2.875 -16.751 -14.007 1.00 92.94 639 LEU A O 1
ATOM 4941 N N . SER A 1 640 ? 4.749 -17.974 -14.205 1.00 93.44 640 SER A N 1
ATOM 4942 C CA . SER A 1 640 ? 5.565 -17.172 -13.291 1.00 93.44 640 SER A CA 1
ATOM 4943 C C . SER A 1 640 ? 6.880 -16.764 -13.958 1.00 93.44 640 SER A C 1
ATOM 4945 O O . SER A 1 640 ? 7.017 -16.868 -15.182 1.00 93.44 640 SER A O 1
ATOM 4947 N N . GLY A 1 641 ? 7.820 -16.225 -13.184 1.00 88.69 641 GLY A N 1
ATOM 4948 C CA . GLY A 1 641 ? 9.097 -15.749 -13.704 1.00 88.69 641 GLY A CA 1
ATOM 4949 C C . GLY A 1 641 ? 9.952 -16.828 -14.390 1.00 88.69 641 GLY A C 1
ATOM 4950 O O . GLY A 1 641 ? 9.677 -18.025 -14.288 1.00 88.69 641 GLY A O 1
ATOM 4951 N N . GLU A 1 642 ? 10.982 -16.402 -15.130 1.00 81.12 642 GLU A N 1
ATOM 4952 C CA . GLU A 1 642 ? 11.887 -17.293 -15.890 1.00 81.12 642 GLU A CA 1
ATOM 4953 C C . GLU A 1 642 ? 11.143 -18.267 -16.836 1.00 81.12 642 GLU A C 1
ATOM 4955 O O . GLU A 1 642 ? 11.568 -19.400 -17.058 1.00 81.12 642 GLU A O 1
ATOM 4960 N N . GLU A 1 643 ? 9.998 -17.834 -17.385 1.00 85.06 643 GLU A N 1
ATOM 4961 C CA . GLU A 1 643 ? 9.118 -18.636 -18.258 1.00 85.06 643 GLU A CA 1
ATOM 4962 C C . GLU A 1 643 ? 8.574 -19.925 -17.590 1.00 85.06 643 GLU A C 1
ATOM 4964 O O . GLU A 1 643 ? 8.157 -20.871 -18.266 1.00 85.06 643 GLU A O 1
ATOM 4969 N N . THR A 1 644 ? 8.540 -19.958 -16.252 1.00 88.44 644 THR A N 1
ATOM 4970 C CA . THR A 1 644 ? 8.137 -21.125 -15.454 1.00 88.44 644 THR A CA 1
ATOM 4971 C C . THR A 1 644 ? 6.628 -21.357 -15.519 1.00 88.44 644 THR A C 1
ATOM 4973 O O . THR A 1 644 ? 5.831 -20.471 -15.197 1.00 88.44 644 THR A O 1
ATOM 4976 N N . ILE A 1 645 ? 6.233 -22.583 -15.875 1.00 91.06 645 ILE A N 1
ATOM 4977 C CA . ILE A 1 645 ? 4.838 -23.043 -15.894 1.00 91.06 645 ILE A CA 1
ATOM 4978 C C . ILE A 1 645 ? 4.623 -24.035 -14.756 1.00 91.06 645 ILE A C 1
ATOM 4980 O O . ILE A 1 645 ? 5.352 -25.015 -14.654 1.00 91.06 645 ILE A O 1
ATOM 4984 N N . SER A 1 646 ? 3.603 -23.800 -13.934 1.00 95.00 646 SER A N 1
ATOM 4985 C CA . SER A 1 646 ? 3.171 -24.716 -12.871 1.00 95.00 646 SER A CA 1
ATOM 4986 C C . SER A 1 646 ? 1.753 -25.203 -13.144 1.00 95.00 646 SER A C 1
ATOM 4988 O O . SER A 1 646 ? 0.834 -24.393 -13.272 1.00 95.00 646 SER A O 1
ATOM 4990 N N . THR A 1 647 ? 1.556 -26.512 -13.252 1.00 96.12 647 THR A N 1
ATOM 4991 C CA . THR A 1 647 ? 0.245 -27.117 -13.524 1.00 96.12 647 THR A CA 1
ATOM 4992 C C . THR A 1 647 ? -0.487 -27.386 -12.218 1.00 96.12 647 THR A C 1
ATOM 4994 O O . THR A 1 647 ? 0.096 -27.911 -11.267 1.00 96.12 647 THR A O 1
ATOM 4997 N N . VAL A 1 648 ? -1.778 -27.062 -12.172 1.00 97.25 648 VAL A N 1
ATOM 4998 C CA . VAL A 1 648 ? -2.657 -27.418 -11.057 1.00 97.25 648 VAL A CA 1
ATOM 4999 C C . VAL A 1 648 ? -2.954 -28.916 -11.102 1.00 97.25 648 VAL A C 1
ATOM 5001 O O . VAL A 1 648 ? -3.556 -29.410 -12.053 1.00 97.25 648 VAL A O 1
ATOM 5004 N N . THR A 1 649 ? -2.541 -29.635 -10.061 1.00 96.31 649 THR A N 1
ATOM 5005 C CA . THR A 1 649 ? -2.715 -31.089 -9.913 1.00 96.31 649 THR A CA 1
ATOM 5006 C C . THR A 1 649 ? -4.000 -31.458 -9.172 1.00 96.31 649 THR A C 1
ATOM 5008 O O . THR A 1 649 ? -4.585 -32.509 -9.433 1.00 96.31 649 THR A O 1
ATOM 5011 N N . GLU A 1 650 ? -4.470 -30.585 -8.280 1.00 96.12 650 GLU A N 1
ATOM 5012 C CA . GLU A 1 650 ? -5.748 -30.697 -7.574 1.00 96.12 650 GLU A CA 1
ATOM 5013 C C . GLU A 1 650 ? -6.325 -29.290 -7.382 1.00 96.12 650 GLU A C 1
ATOM 5015 O O . GLU A 1 650 ? -5.632 -28.403 -6.888 1.00 96.12 650 GLU A O 1
ATOM 5020 N N . ALA A 1 651 ? -7.574 -29.067 -7.793 1.00 95.38 651 ALA A N 1
ATOM 5021 C CA . ALA A 1 651 ? -8.170 -27.735 -7.870 1.00 95.38 651 ALA A CA 1
ATOM 5022 C C . ALA A 1 651 ? -9.330 -27.529 -6.885 1.00 95.38 651 ALA A C 1
ATOM 5024 O O . ALA A 1 651 ? -9.979 -28.481 -6.453 1.00 95.38 651 ALA A O 1
ATOM 5025 N N . ASP A 1 652 ? -9.639 -26.259 -6.613 1.00 94.31 652 ASP A N 1
ATOM 5026 C CA . ASP A 1 652 ? -10.852 -25.802 -5.920 1.00 94.31 652 ASP A CA 1
ATOM 5027 C C . ASP A 1 652 ? -11.039 -26.351 -4.487 1.00 94.31 652 ASP A C 1
ATOM 5029 O O . ASP A 1 652 ? -12.166 -26.461 -3.990 1.00 94.31 652 ASP A O 1
ATOM 5033 N N . ILE A 1 653 ? -9.941 -26.642 -3.777 1.00 93.94 653 ILE A N 1
ATOM 5034 C CA . ILE A 1 653 ? -9.968 -27.025 -2.359 1.00 93.94 653 ILE A CA 1
ATOM 5035 C C . ILE A 1 653 ? -10.364 -25.787 -1.539 1.00 93.94 653 ILE A C 1
ATOM 5037 O O . ILE A 1 653 ? -9.618 -24.813 -1.460 1.00 93.94 653 ILE A O 1
ATOM 5041 N N . LYS A 1 654 ? -11.553 -25.792 -0.929 1.00 89.56 654 LYS A N 1
ATOM 5042 C CA . LYS A 1 654 ? -12.090 -24.620 -0.213 1.00 89.56 654 LYS A CA 1
ATOM 5043 C C . LYS A 1 654 ? -11.742 -24.637 1.270 1.00 89.56 654 LYS A C 1
ATOM 5045 O O . LYS A 1 654 ? -11.985 -25.633 1.951 1.00 89.56 654 LYS A O 1
ATOM 5050 N N . LEU A 1 655 ? -11.273 -23.500 1.782 1.00 83.94 655 LEU A N 1
ATOM 5051 C CA . LEU A 1 655 ? -11.058 -23.267 3.209 1.00 83.94 655 LEU A CA 1
ATOM 5052 C C . LEU A 1 655 ? -11.945 -22.099 3.673 1.00 83.94 655 LEU A C 1
ATOM 5054 O O . LEU A 1 655 ? -11.602 -20.926 3.541 1.00 83.94 655 LEU A O 1
ATOM 5058 N N . GLY A 1 656 ? -13.130 -22.437 4.188 1.00 80.62 656 GLY A N 1
ATOM 5059 C CA . GLY A 1 656 ? -14.200 -21.460 4.417 1.00 80.62 656 GLY A CA 1
ATOM 5060 C C . GLY A 1 656 ? -14.736 -20.862 3.107 1.00 80.62 656 GLY A C 1
ATOM 5061 O O . GLY A 1 656 ? -14.539 -21.421 2.029 1.00 80.62 656 GLY A O 1
ATOM 5062 N N . ASP A 1 657 ? -15.406 -19.713 3.202 1.00 73.69 657 ASP A N 1
ATOM 5063 C CA . ASP A 1 657 ? -16.016 -19.030 2.046 1.00 73.69 657 ASP A CA 1
ATOM 5064 C C . ASP A 1 657 ? -15.065 -18.040 1.338 1.00 73.69 657 ASP A C 1
ATOM 5066 O O . ASP A 1 657 ? -15.432 -17.438 0.330 1.00 73.69 657 ASP A O 1
ATOM 5070 N N . GLY A 1 658 ? -13.855 -17.833 1.874 1.00 78.44 658 GLY A N 1
ATOM 5071 C CA . GLY A 1 658 ? -12.945 -16.752 1.468 1.00 78.44 658 GLY A CA 1
ATOM 5072 C C . GLY A 1 658 ? -11.585 -17.179 0.913 1.00 78.44 658 GLY A C 1
ATOM 5073 O O . GLY A 1 658 ? -10.820 -16.295 0.525 1.00 78.44 658 GLY A O 1
ATOM 5074 N N . ILE A 1 659 ? -11.269 -18.477 0.887 1.00 90.00 659 ILE A N 1
ATOM 5075 C CA . ILE A 1 659 ? -9.967 -19.006 0.456 1.00 90.00 659 ILE A CA 1
ATOM 5076 C C . ILE A 1 659 ? -10.186 -20.208 -0.467 1.00 90.00 659 ILE A C 1
ATOM 5078 O O . ILE A 1 659 ? -10.890 -21.159 -0.112 1.00 90.00 659 ILE A O 1
ATOM 5082 N N . ILE A 1 660 ? -9.548 -20.172 -1.636 1.00 93.31 660 ILE A N 1
ATOM 5083 C CA . ILE A 1 660 ? -9.428 -21.311 -2.556 1.00 93.31 660 ILE A CA 1
ATOM 5084 C C . ILE A 1 660 ? -7.972 -21.771 -2.554 1.00 93.31 660 ILE A C 1
ATOM 5086 O O . ILE A 1 660 ? -7.065 -20.943 -2.550 1.00 93.31 660 ILE A O 1
ATOM 5090 N N . ILE A 1 661 ? -7.746 -23.080 -2.558 1.00 95.56 661 ILE A N 1
ATOM 5091 C CA . ILE A 1 661 ? -6.423 -23.693 -2.627 1.00 95.56 661 ILE A CA 1
ATOM 5092 C C . ILE A 1 661 ? -6.372 -24.598 -3.863 1.00 95.56 661 ILE A C 1
ATOM 5094 O O . ILE A 1 661 ? -7.258 -25.425 -4.080 1.00 95.56 661 ILE A O 1
ATOM 5098 N N . HIS A 1 662 ? -5.319 -24.440 -4.659 1.00 97.44 662 HIS A N 1
ATOM 5099 C CA . HIS A 1 662 ? -4.981 -25.293 -5.798 1.00 97.44 662 HIS A CA 1
ATOM 5100 C C . HIS A 1 662 ? -3.610 -25.909 -5.538 1.00 97.44 662 HIS A C 1
ATOM 5102 O O . HIS A 1 662 ? -2.666 -25.172 -5.270 1.00 97.44 662 HIS A O 1
ATOM 5108 N N . LYS A 1 663 ? -3.461 -27.230 -5.610 1.00 98.06 663 LYS A N 1
ATOM 5109 C CA . LYS A 1 663 ? -2.141 -27.869 -5.533 1.00 98.06 663 LYS A CA 1
ATOM 5110 C C . LYS A 1 663 ? -1.411 -27.724 -6.865 1.00 98.06 663 LYS A C 1
ATOM 5112 O O . LYS A 1 663 ? -2.050 -27.876 -7.903 1.00 98.06 663 LYS A O 1
ATOM 5117 N N . ILE A 1 664 ? -0.102 -27.469 -6.848 1.00 98.00 664 ILE A N 1
ATOM 5118 C CA . ILE A 1 664 ? 0.720 -27.322 -8.063 1.00 98.00 664 ILE A CA 1
ATOM 5119 C C . ILE A 1 664 ? 1.923 -28.279 -8.107 1.00 98.00 664 ILE A C 1
ATOM 5121 O O . ILE A 1 664 ? 2.452 -28.707 -7.074 1.00 98.00 664 ILE A O 1
ATOM 5125 N N . ASP A 1 665 ? 2.339 -28.628 -9.328 1.00 96.62 665 ASP A N 1
ATOM 5126 C CA . ASP A 1 665 ? 3.457 -29.541 -9.627 1.00 96.62 665 ASP A CA 1
ATOM 5127 C C . ASP A 1 665 ? 4.855 -28.894 -9.584 1.00 96.62 665 ASP A C 1
ATOM 5129 O O . ASP A 1 665 ? 5.855 -29.607 -9.501 1.00 96.62 665 ASP A O 1
ATOM 5133 N N . THR A 1 666 ? 4.919 -27.562 -9.613 1.00 95.81 666 THR A N 1
ATOM 5134 C CA . THR A 1 666 ? 6.143 -26.763 -9.753 1.00 95.81 666 THR A CA 1
ATOM 5135 C C . THR A 1 666 ? 6.023 -25.514 -8.882 1.00 95.81 666 THR A C 1
ATOM 5137 O O . THR A 1 666 ? 4.934 -24.968 -8.739 1.00 95.81 666 THR A O 1
ATOM 5140 N N . VAL A 1 667 ? 7.117 -25.076 -8.258 1.00 96.31 667 VAL A N 1
ATOM 5141 C CA . VAL A 1 667 ? 7.159 -23.852 -7.439 1.00 96.31 667 VAL A CA 1
ATOM 5142 C C . VAL A 1 667 ? 7.144 -22.613 -8.346 1.00 96.31 667 VAL A C 1
ATOM 5144 O O . VAL A 1 667 ? 7.837 -22.582 -9.362 1.00 96.31 667 VAL A O 1
ATOM 5147 N N . LEU A 1 668 ? 6.374 -21.584 -7.979 1.00 95.88 668 LEU A N 1
ATOM 5148 C CA . LEU A 1 668 ? 6.292 -20.321 -8.718 1.00 95.88 668 LEU A CA 1
ATOM 5149 C C . LEU A 1 668 ? 7.579 -19.512 -8.560 1.00 95.88 668 LEU A C 1
ATOM 5151 O O . LEU A 1 668 ? 7.945 -19.129 -7.444 1.00 95.88 668 LEU A O 1
ATOM 5155 N N . SER A 1 669 ? 8.219 -19.203 -9.687 1.00 91.62 669 SER A N 1
ATOM 5156 C CA . SER A 1 669 ? 9.460 -18.434 -9.701 1.00 91.62 669 SER A CA 1
ATOM 5157 C C . SER A 1 669 ? 9.214 -16.941 -9.480 1.00 91.62 669 SER A C 1
ATOM 5159 O O . SER A 1 669 ? 8.217 -16.375 -9.942 1.00 91.62 669 SER A O 1
ATOM 5161 N N . PHE A 1 670 ? 10.156 -16.291 -8.800 1.00 86.75 670 PHE A N 1
ATOM 5162 C CA . PHE A 1 670 ? 10.231 -14.837 -8.673 1.00 86.75 670 PHE A CA 1
ATOM 5163 C C . PHE A 1 670 ? 10.537 -14.146 -10.014 1.00 86.75 670 PHE A C 1
ATOM 5165 O O . PHE A 1 670 ? 10.110 -13.015 -10.241 1.00 86.75 670 PHE A O 1
ATOM 5172 N N . GLY A 1 671 ? 11.260 -14.825 -10.912 1.00 86.38 671 GLY A N 1
ATOM 5173 C CA . GLY A 1 671 ? 11.810 -14.265 -12.147 1.00 86.38 671 GLY A CA 1
ATOM 5174 C C . GLY A 1 671 ? 13.305 -13.996 -12.057 1.00 86.38 671 GLY A C 1
ATOM 5175 O O . GLY A 1 671 ? 14.021 -14.632 -11.287 1.00 86.38 671 GLY A O 1
ATOM 5176 N N . ALA A 1 672 ? 13.774 -13.045 -12.858 1.00 85.12 672 ALA A N 1
ATOM 5177 C CA . ALA A 1 672 ? 15.148 -12.570 -12.815 1.00 85.12 672 ALA A CA 1
ATOM 5178 C C . ALA A 1 672 ? 15.229 -11.062 -13.120 1.00 85.12 672 ALA A C 1
ATOM 5180 O O . ALA A 1 672 ? 14.304 -10.495 -13.718 1.00 85.12 672 ALA A O 1
ATOM 5181 N N . PRO A 1 673 ? 16.352 -10.408 -12.769 1.00 86.88 673 PRO A N 1
ATOM 5182 C CA . PRO A 1 673 ? 16.745 -9.122 -13.333 1.00 86.88 673 PRO A CA 1
ATOM 5183 C C . PRO A 1 673 ? 16.876 -9.211 -14.860 1.00 86.88 673 PRO A C 1
ATOM 5185 O O . PRO A 1 673 ? 17.284 -10.242 -15.400 1.00 86.88 673 PRO A O 1
ATOM 5188 N N . PHE A 1 674 ? 16.595 -8.126 -15.582 1.00 89.62 674 PHE A N 1
ATOM 5189 C CA . PHE A 1 674 ? 16.504 -8.160 -17.052 1.00 89.62 674 PHE A CA 1
ATOM 5190 C C . PHE A 1 674 ? 17.794 -8.627 -17.757 1.00 89.62 674 PHE A C 1
ATOM 5192 O O . PHE A 1 674 ? 17.742 -9.399 -18.720 1.00 89.62 674 PHE A O 1
ATOM 5199 N N . GLN A 1 675 ? 18.968 -8.195 -17.283 1.00 88.06 675 GLN A N 1
ATOM 5200 C CA . GLN A 1 675 ? 20.245 -8.653 -17.846 1.00 88.06 675 GLN A CA 1
ATOM 5201 C C . GLN A 1 675 ? 20.514 -10.142 -17.563 1.00 88.06 675 GLN A C 1
ATOM 5203 O O . GLN A 1 675 ? 21.057 -10.831 -18.425 1.00 88.06 675 GLN A O 1
ATOM 5208 N N . LEU A 1 676 ? 20.084 -10.670 -16.414 1.00 87.25 676 LEU A N 1
ATOM 5209 C CA . LEU A 1 676 ? 20.209 -12.097 -16.108 1.00 87.25 676 LEU A CA 1
ATOM 5210 C C . LEU A 1 676 ? 19.262 -12.934 -16.985 1.00 87.25 676 LEU A C 1
ATOM 5212 O O . LEU A 1 676 ? 19.710 -13.889 -17.622 1.00 87.25 676 LEU A O 1
ATOM 5216 N N . PHE A 1 677 ? 17.999 -12.511 -17.115 1.00 89.38 677 PHE A N 1
ATOM 5217 C CA . PHE A 1 677 ? 17.034 -13.115 -18.040 1.00 89.38 677 PHE A CA 1
ATOM 5218 C C . PHE A 1 677 ? 17.577 -13.149 -19.479 1.00 89.38 677 PHE A C 1
ATOM 5220 O O . PHE A 1 677 ? 17.623 -14.205 -20.105 1.00 89.38 677 PHE A O 1
ATOM 5227 N N . THR A 1 678 ? 18.053 -12.017 -20.013 1.00 91.19 678 THR A N 1
ATOM 5228 C CA . THR A 1 678 ? 18.555 -11.958 -21.401 1.00 91.19 678 THR A CA 1
ATOM 5229 C C . THR A 1 678 ? 19.797 -12.822 -21.634 1.00 91.19 678 THR A C 1
ATOM 5231 O O . THR A 1 678 ? 19.940 -13.377 -22.724 1.00 91.19 678 THR A O 1
ATOM 5234 N N . ALA A 1 679 ? 20.663 -13.012 -20.632 1.00 89.56 679 ALA A N 1
ATOM 5235 C CA . ALA A 1 679 ? 21.765 -13.971 -20.719 1.00 89.56 679 ALA A CA 1
ATOM 5236 C C . ALA A 1 679 ? 21.246 -15.422 -20.809 1.00 89.56 679 ALA A C 1
ATOM 5238 O O . ALA A 1 679 ? 21.599 -16.158 -21.735 1.00 89.56 679 ALA A O 1
ATOM 5239 N N . ARG A 1 680 ? 20.343 -15.805 -19.898 1.00 86.44 680 ARG A N 1
ATOM 5240 C CA . ARG A 1 680 ? 19.751 -17.152 -19.776 1.00 86.44 680 ARG A CA 1
ATOM 5241 C C . ARG A 1 680 ? 18.862 -17.552 -20.959 1.00 86.44 680 ARG A C 1
ATOM 5243 O O . ARG A 1 680 ? 18.910 -18.700 -21.414 1.00 86.44 680 ARG A O 1
ATOM 5250 N N . ALA A 1 681 ? 18.115 -16.592 -21.504 1.00 86.69 681 ALA A N 1
ATOM 5251 C CA . ALA A 1 681 ? 17.292 -16.713 -22.708 1.00 86.69 681 ALA A CA 1
ATOM 5252 C C . ALA A 1 681 ? 18.099 -16.620 -24.021 1.00 86.69 681 ALA A C 1
ATOM 5254 O O . ALA A 1 681 ? 17.538 -16.797 -25.102 1.00 86.69 681 ALA A O 1
ATOM 5255 N N . LYS A 1 682 ? 19.420 -16.377 -23.949 1.00 88.25 682 LYS A N 1
ATOM 5256 C CA . LYS A 1 682 ? 20.334 -16.239 -25.103 1.00 88.25 682 LYS A CA 1
ATOM 5257 C C . LYS A 1 682 ? 19.959 -15.083 -26.043 1.00 88.25 682 LYS A C 1
ATOM 5259 O O . LYS A 1 682 ? 20.118 -15.184 -27.255 1.00 88.25 682 LYS A O 1
ATOM 5264 N N . LEU A 1 683 ? 19.495 -13.979 -25.459 1.00 91.31 683 LEU A N 1
ATOM 5265 C CA . LEU A 1 683 ? 19.250 -12.685 -26.104 1.00 91.31 683 LEU A CA 1
ATOM 5266 C C . LEU A 1 683 ? 20.502 -11.808 -25.923 1.00 91.31 683 LEU A C 1
ATOM 5268 O O . LEU A 1 683 ? 20.475 -10.737 -25.304 1.00 91.31 683 LEU A O 1
ATOM 5272 N N . LEU A 1 684 ? 21.644 -12.332 -26.379 1.00 92.19 684 LEU A N 1
ATOM 5273 C CA . LEU A 1 684 ? 22.973 -11.819 -26.046 1.00 92.19 684 LEU A CA 1
ATOM 5274 C C . LEU A 1 684 ? 23.249 -10.465 -26.705 1.00 92.19 684 LEU A C 1
ATOM 5276 O O . LEU A 1 684 ? 23.999 -9.661 -26.150 1.00 92.19 684 LEU A O 1
ATOM 5280 N N . ALA A 1 685 ? 22.629 -10.190 -27.854 1.00 93.88 685 ALA A N 1
ATOM 5281 C CA . ALA A 1 685 ? 22.739 -8.901 -28.524 1.00 93.88 685 ALA A CA 1
ATOM 5282 C C . ALA A 1 685 ? 22.046 -7.787 -27.727 1.00 93.88 685 ALA A C 1
ATOM 5284 O O . ALA A 1 685 ? 22.630 -6.716 -27.569 1.00 93.88 685 ALA A O 1
ATOM 5285 N N . MET A 1 686 ? 20.856 -8.048 -27.168 1.00 94.06 686 MET A N 1
ATOM 5286 C CA . MET A 1 686 ? 20.171 -7.088 -26.292 1.00 94.06 686 MET A CA 1
ATOM 5287 C C . MET A 1 686 ? 20.969 -6.851 -25.009 1.00 94.06 686 MET A C 1
ATOM 5289 O O . MET A 1 686 ? 21.200 -5.703 -24.636 1.00 94.06 686 MET A O 1
ATOM 5293 N N . ASN A 1 687 ? 21.427 -7.924 -24.356 1.00 93.38 687 ASN A N 1
ATOM 5294 C CA . ASN A 1 687 ? 22.240 -7.828 -23.144 1.00 93.38 687 ASN A CA 1
ATOM 5295 C C . ASN A 1 687 ? 23.487 -6.950 -23.385 1.00 93.38 687 ASN A C 1
ATOM 5297 O O . ASN A 1 687 ? 23.710 -5.970 -22.673 1.00 93.38 687 ASN A O 1
ATOM 5301 N N . ALA A 1 688 ? 24.232 -7.221 -24.462 1.00 92.94 688 ALA A N 1
ATOM 5302 C CA . ALA A 1 688 ? 25.417 -6.444 -24.813 1.00 92.94 688 ALA A CA 1
ATOM 5303 C C . ALA A 1 688 ? 25.116 -5.005 -25.274 1.00 92.94 688 ALA A C 1
ATOM 5305 O O . ALA A 1 688 ? 25.958 -4.123 -25.087 1.00 92.94 688 ALA A O 1
ATOM 5306 N N . ALA A 1 689 ? 23.938 -4.744 -25.848 1.00 93.25 689 ALA A N 1
ATOM 5307 C CA . ALA A 1 689 ? 23.494 -3.393 -26.184 1.00 93.25 689 ALA A CA 1
ATOM 5308 C C . ALA A 1 689 ? 23.219 -2.556 -24.923 1.00 93.25 689 ALA A C 1
ATOM 5310 O O . ALA A 1 689 ? 23.642 -1.403 -24.861 1.00 93.25 689 ALA A O 1
ATOM 5311 N N . VAL A 1 690 ? 22.572 -3.134 -23.902 1.00 91.94 690 VAL A N 1
ATOM 5312 C CA . VAL A 1 690 ? 22.305 -2.468 -22.611 1.00 91.94 690 VAL A CA 1
ATOM 5313 C C . VAL A 1 690 ? 23.612 -2.095 -21.903 1.00 91.94 690 VAL A C 1
ATOM 5315 O O . VAL A 1 690 ? 23.777 -0.947 -21.484 1.00 91.94 690 VAL A O 1
ATOM 5318 N N . GLU A 1 691 ? 24.571 -3.024 -21.851 1.00 89.06 691 GLU A N 1
ATOM 5319 C CA . GLU A 1 691 ? 25.911 -2.784 -21.294 1.00 89.06 691 GLU A CA 1
ATOM 5320 C C . GLU A 1 691 ? 26.683 -1.691 -22.051 1.00 89.06 691 GLU A C 1
ATOM 5322 O O . GLU A 1 691 ? 27.326 -0.833 -21.443 1.00 89.06 691 GLU A O 1
ATOM 5327 N N . ALA A 1 692 ? 26.599 -1.678 -23.385 1.00 91.06 692 ALA A N 1
ATOM 5328 C CA . ALA A 1 692 ? 27.243 -0.655 -24.208 1.00 91.06 692 ALA A CA 1
ATOM 5329 C C . ALA A 1 692 ? 26.581 0.729 -24.077 1.00 91.06 692 ALA A C 1
ATOM 5331 O O . ALA A 1 692 ? 27.269 1.747 -24.154 1.00 91.06 692 ALA A O 1
ATOM 5332 N N . ALA A 1 693 ? 25.263 0.781 -23.871 1.00 90.81 693 ALA A N 1
ATOM 5333 C CA . ALA A 1 693 ? 24.515 2.028 -23.764 1.00 90.81 693 ALA A CA 1
ATOM 5334 C C . ALA A 1 693 ? 24.749 2.758 -22.436 1.00 90.81 693 ALA A C 1
ATOM 5336 O O . ALA A 1 693 ? 24.796 3.987 -22.427 1.00 90.81 693 ALA A O 1
ATOM 5337 N N . GLN A 1 694 ? 24.916 2.034 -21.322 1.00 87.12 694 GLN A N 1
ATOM 5338 C CA . GLN A 1 694 ? 25.040 2.616 -19.974 1.00 87.12 694 GLN A CA 1
ATOM 5339 C C . GLN A 1 694 ? 23.878 3.579 -19.660 1.00 87.12 694 GLN A C 1
ATOM 5341 O O . GLN A 1 694 ? 24.087 4.755 -19.370 1.00 87.12 694 GLN A O 1
ATOM 5346 N N . LEU A 1 695 ? 22.639 3.083 -19.744 1.00 82.38 695 LEU A N 1
ATOM 5347 C CA . LEU A 1 695 ? 21.396 3.875 -19.669 1.00 82.38 695 LEU A CA 1
ATOM 5348 C C . LEU A 1 695 ? 21.198 4.690 -18.372 1.00 82.38 695 LEU A C 1
ATOM 5350 O O . LEU A 1 695 ? 20.258 5.471 -18.284 1.00 82.38 695 LEU A O 1
ATOM 5354 N N . GLY A 1 696 ? 22.027 4.496 -17.340 1.00 77.81 696 GLY A N 1
ATOM 5355 C CA . GLY A 1 696 ? 21.815 5.086 -16.011 1.00 77.81 696 GLY A CA 1
ATOM 5356 C C . GLY A 1 696 ? 20.635 4.471 -15.246 1.00 77.81 696 GLY A C 1
ATOM 5357 O O . GLY A 1 696 ? 20.296 4.940 -14.161 1.00 77.81 696 GLY A O 1
ATOM 5358 N N . LEU A 1 697 ? 20.043 3.407 -15.790 1.00 79.62 697 LEU A N 1
ATOM 5359 C CA . LEU A 1 697 ? 18.944 2.639 -15.219 1.00 79.62 697 LEU A CA 1
ATOM 5360 C C . LEU A 1 697 ? 19.411 1.215 -14.910 1.00 79.62 697 LEU A C 1
ATOM 5362 O O . LEU A 1 697 ? 20.274 0.672 -15.601 1.00 79.62 697 LEU A O 1
ATOM 5366 N N . ALA A 1 698 ? 18.834 0.628 -13.871 1.00 78.81 698 ALA A N 1
ATOM 5367 C CA . ALA A 1 698 ? 19.063 -0.742 -13.441 1.00 78.81 698 ALA A CA 1
ATOM 5368 C C . ALA A 1 698 ? 17.741 -1.515 -13.427 1.00 78.81 698 ALA A C 1
ATOM 5370 O O . ALA A 1 698 ? 16.701 -0.986 -13.037 1.00 78.81 698 ALA A O 1
ATOM 5371 N N . PHE A 1 699 ? 17.793 -2.775 -13.848 1.00 82.50 699 PHE A N 1
ATOM 5372 C CA . PHE A 1 699 ? 16.620 -3.614 -14.070 1.00 82.50 699 PHE A CA 1
ATOM 5373 C C . PHE A 1 699 ? 16.571 -4.777 -13.065 1.00 82.50 699 PHE A C 1
ATOM 5375 O O . PHE A 1 699 ? 16.620 -5.941 -13.459 1.00 82.50 699 PHE A O 1
ATOM 5382 N N . GLY A 1 700 ? 16.528 -4.452 -11.770 1.00 67.62 700 GLY A N 1
ATOM 5383 C CA . GLY A 1 700 ? 16.532 -5.411 -10.660 1.00 67.62 700 GLY A CA 1
ATOM 5384 C C . GLY A 1 700 ? 17.755 -5.231 -9.764 1.00 67.62 700 GLY A C 1
ATOM 5385 O O . GLY A 1 700 ? 17.606 -4.886 -8.593 1.00 67.62 700 GLY A O 1
ATOM 5386 N N . GLU A 1 701 ? 18.960 -5.344 -10.330 1.00 65.88 701 GLU A N 1
ATOM 5387 C CA . GLU A 1 701 ? 20.214 -5.283 -9.565 1.00 65.88 701 GLU A CA 1
ATOM 5388 C C . GLU A 1 701 ? 20.930 -3.932 -9.642 1.00 65.88 701 GLU A C 1
ATOM 5390 O O . GLU A 1 701 ? 21.208 -3.400 -10.717 1.00 65.88 701 GLU A O 1
ATOM 5395 N N . THR A 1 702 ? 21.320 -3.416 -8.475 1.00 57.72 702 THR A N 1
ATOM 5396 C CA . THR A 1 702 ? 22.270 -2.305 -8.333 1.00 57.72 702 THR A CA 1
ATOM 5397 C C . THR A 1 702 ? 23.365 -2.693 -7.352 1.00 57.72 702 THR A C 1
ATOM 5399 O O . THR A 1 702 ? 23.070 -2.947 -6.184 1.00 57.72 702 THR A O 1
ATOM 5402 N N . GLU A 1 703 ? 24.632 -2.651 -7.774 1.00 54.75 703 GLU A N 1
ATOM 5403 C CA . GLU A 1 703 ? 25.743 -2.640 -6.817 1.00 54.75 703 GLU A CA 1
ATOM 5404 C C . GLU A 1 703 ? 25.584 -1.459 -5.842 1.00 54.75 703 GLU A C 1
ATOM 5406 O O . GLU A 1 703 ? 25.109 -0.389 -6.228 1.00 54.75 703 GLU A O 1
ATOM 5411 N N . ALA A 1 704 ? 26.023 -1.619 -4.590 1.00 50.16 704 ALA A N 1
ATOM 5412 C CA . ALA A 1 704 ? 25.830 -0.616 -3.533 1.00 50.16 704 ALA A CA 1
ATOM 5413 C C . ALA A 1 704 ? 26.421 0.779 -3.851 1.00 50.16 704 ALA A C 1
ATOM 5415 O O . ALA A 1 704 ? 25.963 1.780 -3.294 1.00 50.16 704 ALA A O 1
ATOM 5416 N N . ASP A 1 705 ? 27.407 0.839 -4.752 1.00 52.28 705 ASP A N 1
ATOM 5417 C CA . ASP A 1 705 ? 28.067 2.059 -5.233 1.00 52.28 705 ASP A CA 1
ATOM 5418 C C . ASP A 1 705 ? 27.678 2.442 -6.685 1.00 52.28 705 ASP A C 1
ATOM 5420 O O . ASP A 1 705 ? 28.230 3.396 -7.240 1.00 52.28 705 ASP A O 1
ATOM 5424 N N . SER A 1 706 ? 26.726 1.738 -7.313 1.00 58.88 706 SER A N 1
ATOM 5425 C CA . SER A 1 706 ? 26.287 2.027 -8.686 1.00 58.88 706 SER A CA 1
ATOM 5426 C C . SER A 1 706 ? 25.544 3.371 -8.780 1.00 58.88 706 SER A C 1
ATOM 5428 O O . SER A 1 706 ? 24.681 3.664 -7.945 1.00 58.88 706 SER A O 1
ATOM 5430 N N . PRO A 1 707 ? 25.820 4.204 -9.805 1.00 61.22 707 PRO A N 1
ATOM 5431 C CA . PRO A 1 707 ? 25.062 5.427 -10.061 1.00 61.22 707 PRO A CA 1
ATOM 5432 C C . PRO A 1 707 ? 23.700 5.168 -10.729 1.00 61.22 707 PRO A C 1
ATOM 5434 O O . PRO A 1 707 ? 22.940 6.120 -10.905 1.00 61.22 707 PRO A O 1
ATOM 5437 N N . ALA A 1 708 ? 23.402 3.927 -11.131 1.00 67.81 708 ALA A N 1
ATOM 5438 C CA . ALA A 1 708 ? 22.171 3.583 -11.833 1.00 67.81 708 ALA A CA 1
ATOM 5439 C C . ALA A 1 708 ? 20.940 3.604 -10.909 1.00 67.81 708 ALA A C 1
ATOM 5441 O O . ALA A 1 708 ? 21.000 3.187 -9.751 1.00 67.81 708 ALA A O 1
ATOM 5442 N N . VAL A 1 709 ? 19.804 4.066 -11.434 1.00 74.25 709 VAL A N 1
ATOM 5443 C CA . VAL A 1 709 ? 18.515 4.064 -10.729 1.00 74.25 709 VAL A CA 1
ATOM 5444 C C . VAL A 1 709 ? 17.787 2.755 -11.018 1.00 74.25 709 VAL A C 1
ATOM 5446 O O . VAL A 1 709 ? 17.497 2.459 -12.173 1.00 74.25 709 VAL A O 1
ATOM 5449 N N . ASN A 1 710 ? 17.481 1.974 -9.980 1.00 78.62 710 ASN A N 1
ATOM 5450 C CA . ASN A 1 710 ? 16.670 0.766 -10.129 1.00 78.62 710 ASN A CA 1
ATOM 5451 C C . ASN A 1 710 ? 15.219 1.152 -10.447 1.00 78.62 710 ASN A C 1
ATOM 5453 O O . ASN A 1 710 ? 14.609 1.897 -9.676 1.00 78.62 710 ASN A O 1
ATOM 5457 N N . ILE A 1 711 ? 14.688 0.681 -11.575 1.00 83.25 711 ILE A N 1
ATOM 5458 C CA . ILE A 1 711 ? 13.325 1.004 -12.011 1.00 83.25 711 ILE A CA 1
ATOM 5459 C C . ILE A 1 711 ? 12.304 -0.027 -11.512 1.00 83.25 711 ILE A C 1
ATOM 5461 O O . ILE A 1 711 ? 12.645 -1.161 -11.165 1.00 83.25 711 ILE A O 1
ATOM 5465 N N . SER A 1 712 ? 11.038 0.377 -11.474 1.00 86.12 712 SER A N 1
ATOM 5466 C CA . SER A 1 712 ? 9.879 -0.470 -11.182 1.00 86.12 712 SER A CA 1
ATOM 5467 C C . SER A 1 712 ? 8.850 -0.356 -12.302 1.00 86.12 712 SER A C 1
ATOM 5469 O O . SER A 1 712 ? 8.856 0.610 -13.069 1.00 86.12 712 SER A O 1
ATOM 5471 N N . ASP A 1 713 ? 7.947 -1.333 -12.362 1.00 89.19 713 ASP A N 1
ATOM 5472 C CA . ASP A 1 713 ? 6.733 -1.303 -13.177 1.00 89.19 713 ASP A CA 1
ATOM 5473 C C . ASP A 1 713 ? 6.970 -0.911 -14.646 1.00 89.19 713 ASP A C 1
ATOM 5475 O O . ASP A 1 713 ? 6.294 -0.030 -15.162 1.00 89.19 713 ASP A O 1
ATOM 5479 N N . PHE A 1 714 ? 7.932 -1.520 -15.342 1.00 92.50 714 PHE A N 1
ATOM 5480 C CA . PHE A 1 714 ? 8.177 -1.217 -16.761 1.00 92.50 714 PHE A CA 1
ATOM 5481 C C . PHE A 1 714 ? 7.683 -2.319 -17.707 1.00 92.50 714 PHE A C 1
ATOM 5483 O O . PHE A 1 714 ? 7.530 -3.483 -17.332 1.00 92.50 714 PHE A O 1
ATOM 5490 N N . THR A 1 715 ? 7.504 -1.949 -18.974 1.00 94.69 715 THR A N 1
ATOM 5491 C CA . THR A 1 715 ? 7.335 -2.882 -20.095 1.00 94.69 715 THR A CA 1
ATOM 5492 C C . THR A 1 715 ? 8.489 -2.691 -21.071 1.00 94.69 715 THR A C 1
ATOM 5494 O O . THR A 1 715 ? 8.737 -1.561 -21.488 1.00 94.69 715 THR A O 1
ATOM 5497 N N . ILE A 1 716 ? 9.190 -3.759 -21.456 1.00 95.69 716 ILE A N 1
ATOM 5498 C CA . ILE A 1 716 ? 10.301 -3.703 -22.418 1.00 95.69 716 ILE A CA 1
ATOM 5499 C C . ILE A 1 716 ? 10.064 -4.626 -23.616 1.00 95.69 716 ILE A C 1
ATOM 5501 O O . ILE A 1 716 ? 9.634 -5.770 -23.481 1.00 95.69 716 ILE A O 1
ATOM 5505 N N . PHE A 1 717 ? 10.365 -4.131 -24.810 1.00 96.44 717 PHE A N 1
ATOM 5506 C CA . PHE A 1 717 ? 10.309 -4.882 -26.056 1.00 96.44 717 PHE A CA 1
ATOM 5507 C C . PHE A 1 717 ? 11.723 -5.311 -26.433 1.00 96.44 717 PHE A C 1
ATOM 5509 O O . PHE A 1 717 ? 12.617 -4.481 -26.556 1.00 96.44 717 PHE A O 1
ATOM 5516 N N . VAL A 1 718 ? 11.952 -6.613 -26.574 1.00 96.50 718 VAL A N 1
ATOM 5517 C CA . VAL A 1 718 ? 13.298 -7.195 -26.622 1.00 96.50 718 VAL A CA 1
ATOM 5518 C C . VAL A 1 718 ? 13.573 -7.758 -28.011 1.00 96.50 718 VAL A C 1
ATOM 5520 O O . VAL A 1 718 ? 13.061 -8.833 -28.328 1.00 96.50 718 VAL A O 1
ATOM 5523 N N . PRO A 1 719 ? 14.353 -7.085 -28.872 1.00 96.31 719 PRO A N 1
ATOM 5524 C CA . PRO A 1 719 ? 14.701 -7.647 -30.168 1.00 96.31 719 PRO A CA 1
ATOM 5525 C C . PRO A 1 719 ? 15.557 -8.897 -29.980 1.00 96.31 719 PRO A C 1
ATOM 5527 O O . PRO A 1 719 ? 16.492 -8.906 -29.176 1.00 96.31 719 PRO A O 1
ATOM 5530 N N . ASN A 1 720 ? 15.245 -9.953 -30.727 1.00 94.12 720 ASN A N 1
ATOM 5531 C CA . ASN A 1 720 ? 16.097 -11.138 -30.766 1.00 94.12 720 ASN A CA 1
ATOM 5532 C C . ASN A 1 720 ? 17.456 -10.839 -31.437 1.00 94.12 720 ASN A C 1
ATOM 5534 O O . ASN A 1 720 ? 17.621 -9.837 -32.137 1.00 94.12 720 ASN A O 1
ATOM 5538 N N . ASP A 1 721 ? 18.437 -11.725 -31.257 1.00 93.25 721 ASP A N 1
ATOM 5539 C CA . ASP A 1 721 ? 19.794 -11.496 -31.775 1.00 93.25 721 ASP A CA 1
ATOM 5540 C C . ASP A 1 721 ? 19.826 -11.320 -33.307 1.00 93.25 721 ASP A C 1
ATOM 5542 O O . ASP A 1 721 ? 20.554 -10.466 -33.811 1.00 93.25 721 ASP A O 1
ATOM 5546 N N . ALA A 1 722 ? 18.958 -12.019 -34.049 1.00 92.69 722 ALA A N 1
ATOM 5547 C CA . ALA A 1 722 ? 18.835 -11.873 -35.502 1.00 92.69 722 ALA A CA 1
ATOM 5548 C C . ALA A 1 722 ? 18.339 -10.474 -35.935 1.00 92.69 722 ALA A C 1
ATOM 5550 O O . ALA A 1 722 ? 18.737 -9.977 -36.990 1.00 92.69 722 ALA A O 1
ATOM 5551 N N . ALA A 1 723 ? 17.504 -9.814 -35.125 1.00 93.38 723 ALA A N 1
ATOM 5552 C CA . ALA A 1 723 ? 17.059 -8.444 -35.362 1.00 93.38 723 ALA A CA 1
ATOM 5553 C C . ALA A 1 723 ? 18.212 -7.437 -35.216 1.00 93.38 723 ALA A C 1
ATOM 5555 O O . ALA A 1 723 ? 18.349 -6.533 -36.043 1.00 93.38 723 ALA A O 1
ATOM 5556 N N . PHE A 1 724 ? 19.069 -7.617 -34.204 1.00 93.56 724 PHE A N 1
ATOM 5557 C CA . PHE A 1 724 ? 20.287 -6.818 -34.035 1.00 93.56 724 PHE A CA 1
ATOM 5558 C C . PHE A 1 724 ? 21.308 -7.091 -35.146 1.00 93.56 724 PHE A C 1
ATOM 5560 O O . PHE A 1 724 ? 21.876 -6.146 -35.694 1.00 93.56 724 PHE A O 1
ATOM 5567 N N . GLU A 1 725 ? 21.520 -8.358 -35.520 1.00 92.44 725 GLU A N 1
ATOM 5568 C CA . GLU A 1 725 ? 22.386 -8.731 -36.645 1.00 92.44 725 GLU A CA 1
ATOM 5569 C C . GLU A 1 725 ? 21.952 -8.033 -37.937 1.00 92.44 725 GLU A C 1
ATOM 5571 O O . GLU A 1 725 ? 22.804 -7.466 -38.623 1.00 92.44 725 GLU A O 1
ATOM 5576 N N . ALA A 1 726 ? 20.646 -8.012 -38.238 1.00 91.94 726 ALA A N 1
ATOM 5577 C CA . ALA A 1 726 ? 20.079 -7.400 -39.440 1.00 91.94 726 ALA A CA 1
ATOM 5578 C C . ALA A 1 726 ? 20.320 -5.882 -39.543 1.00 91.94 726 ALA A C 1
ATOM 5580 O O . ALA A 1 726 ? 20.517 -5.377 -40.650 1.00 91.94 726 ALA A O 1
ATOM 5581 N N . ILE A 1 727 ? 20.360 -5.164 -38.412 1.00 91.81 727 ILE A N 1
ATOM 5582 C CA . ILE A 1 727 ? 20.701 -3.730 -38.369 1.00 91.81 727 ILE A CA 1
ATOM 5583 C C . ILE A 1 727 ? 22.195 -3.452 -38.154 1.00 91.81 727 ILE A C 1
ATOM 5585 O O . ILE A 1 727 ? 22.596 -2.306 -37.944 1.00 91.81 727 ILE A O 1
ATOM 5589 N N . GLY A 1 728 ? 23.041 -4.479 -38.212 1.00 90.19 728 GLY A N 1
ATOM 5590 C CA . GLY A 1 728 ? 24.434 -4.409 -37.787 1.00 90.19 728 GLY A CA 1
ATOM 5591 C C . GLY A 1 728 ? 25.281 -3.318 -38.444 1.00 90.19 728 GLY A C 1
ATOM 5592 O O . GLY A 1 728 ? 26.133 -2.737 -37.775 1.00 90.19 728 GLY A O 1
ATOM 5593 N N . SER A 1 729 ? 25.039 -2.989 -39.719 1.00 90.56 729 SER A N 1
ATOM 5594 C CA . SER A 1 729 ? 25.751 -1.890 -40.389 1.00 90.56 729 SER A CA 1
ATOM 5595 C C . SER A 1 729 ? 25.383 -0.504 -39.851 1.00 90.56 729 SER A C 1
ATOM 5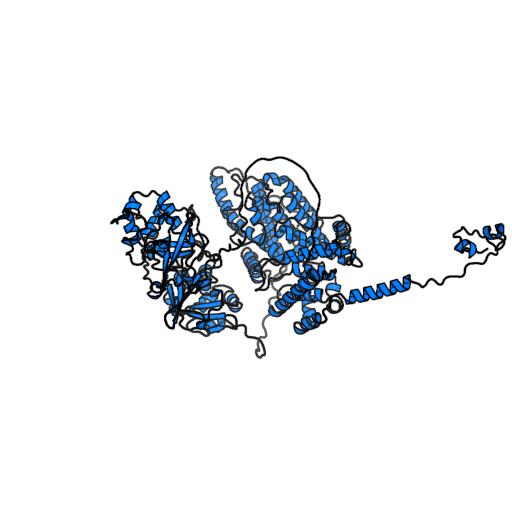597 O O . SER A 1 729 ? 26.199 0.402 -39.930 1.00 90.56 729 SER A O 1
ATOM 5599 N N . VAL A 1 730 ? 24.183 -0.332 -39.287 1.00 89.06 730 VAL A N 1
ATOM 5600 C CA . VAL A 1 730 ? 23.757 0.918 -38.631 1.00 89.06 730 VAL A CA 1
ATOM 5601 C C . VAL A 1 730 ? 24.416 1.042 -37.261 1.00 89.06 730 VAL A C 1
ATOM 5603 O O . VAL A 1 730 ? 24.881 2.113 -36.887 1.00 89.06 730 VAL A O 1
ATOM 5606 N N . LEU A 1 731 ? 24.514 -0.072 -36.531 1.00 88.50 731 LEU A N 1
ATOM 5607 C CA . LEU A 1 731 ? 25.126 -0.111 -35.203 1.00 88.50 731 LEU A CA 1
ATOM 5608 C C . LEU A 1 731 ? 26.632 0.194 -35.227 1.00 88.50 731 LEU A C 1
ATOM 5610 O O . LEU A 1 731 ? 27.156 0.680 -34.232 1.00 88.50 731 LEU A O 1
ATOM 5614 N N . GLN A 1 732 ? 27.332 -0.080 -36.335 1.00 86.38 732 GLN A N 1
ATOM 5615 C CA . GLN A 1 732 ? 28.765 0.226 -36.477 1.00 86.38 732 GLN A CA 1
ATOM 5616 C C . GLN A 1 732 ? 29.074 1.729 -36.462 1.00 86.38 732 GLN A C 1
ATOM 5618 O O . GLN A 1 732 ? 30.131 2.112 -35.963 1.00 86.38 732 GLN A O 1
ATOM 5623 N N . ASP A 1 733 ? 28.159 2.551 -36.981 1.00 79.94 733 ASP A N 1
ATOM 5624 C CA . ASP A 1 733 ? 28.295 4.011 -37.056 1.00 79.94 733 ASP A CA 1
ATOM 5625 C C . ASP A 1 733 ? 27.507 4.742 -35.946 1.00 79.94 733 ASP A C 1
ATOM 5627 O O . ASP A 1 733 ? 27.595 5.966 -35.830 1.00 79.94 733 ASP A O 1
ATOM 5631 N N . ALA A 1 734 ? 26.734 4.015 -35.128 1.00 84.75 734 ALA A N 1
ATOM 5632 C CA . ALA A 1 734 ? 25.932 4.580 -34.046 1.00 84.75 734 ALA A CA 1
ATOM 5633 C C . ALA A 1 734 ? 26.798 4.989 -32.843 1.00 84.75 734 ALA A C 1
ATOM 5635 O O . ALA A 1 734 ? 27.632 4.219 -32.360 1.00 84.75 734 ALA A O 1
ATOM 5636 N N . ASP A 1 735 ? 26.560 6.191 -32.317 1.00 89.94 735 ASP A N 1
ATOM 5637 C CA . ASP A 1 735 ? 27.137 6.625 -31.047 1.00 89.94 735 ASP A CA 1
ATOM 5638 C C . ASP A 1 735 ? 26.318 6.137 -29.838 1.00 89.94 735 ASP A C 1
ATOM 5640 O O . ASP A 1 735 ? 25.219 5.585 -29.957 1.00 89.94 735 ASP A O 1
ATOM 5644 N N . GLN A 1 736 ? 26.887 6.316 -28.643 1.00 90.25 736 GLN A N 1
ATOM 5645 C CA . GLN A 1 736 ? 26.270 5.873 -27.393 1.00 90.25 736 GLN A CA 1
ATOM 5646 C C . GLN A 1 736 ? 24.933 6.583 -27.124 1.00 90.25 736 GLN A C 1
ATOM 5648 O O . GLN A 1 736 ? 24.009 5.943 -26.637 1.00 90.25 736 GLN A O 1
ATOM 5653 N N . GLU A 1 737 ? 24.804 7.867 -27.474 1.00 90.94 737 GLU A N 1
ATOM 5654 C CA . GLU A 1 737 ? 23.569 8.646 -27.291 1.00 90.94 737 GLU A CA 1
ATOM 5655 C C . GLU A 1 737 ? 22.441 8.124 -28.198 1.00 90.94 737 GLU A C 1
ATOM 5657 O O . GLU A 1 737 ? 21.314 7.924 -27.743 1.00 90.94 737 GLU A O 1
ATOM 5662 N N . THR A 1 738 ? 22.754 7.786 -29.454 1.00 90.81 738 THR A N 1
ATOM 5663 C CA . THR A 1 738 ? 21.811 7.130 -30.372 1.00 90.81 738 THR A CA 1
ATOM 5664 C C . THR A 1 738 ? 21.398 5.751 -29.856 1.00 90.81 738 THR A C 1
ATOM 5666 O O . THR A 1 738 ? 20.213 5.418 -29.884 1.00 90.81 738 THR A O 1
ATOM 5669 N N . LEU A 1 739 ? 22.344 4.948 -29.351 1.00 91.81 739 LEU A N 1
ATOM 5670 C CA . LEU A 1 739 ? 22.038 3.631 -28.784 1.00 91.81 739 LEU A CA 1
ATOM 5671 C C . LEU A 1 739 ? 21.155 3.743 -27.529 1.00 91.81 739 LEU A C 1
ATOM 5673 O O . LEU A 1 739 ? 20.190 2.990 -27.401 1.00 91.81 739 LEU A O 1
ATOM 5677 N N . GLN A 1 740 ? 21.435 4.706 -26.645 1.00 93.62 740 GLN A N 1
ATOM 5678 C CA . GLN A 1 740 ? 20.590 5.020 -25.491 1.00 93.62 740 GLN A CA 1
ATOM 5679 C C . GLN A 1 740 ? 19.170 5.390 -25.933 1.00 93.62 740 GLN A C 1
ATOM 5681 O O . GLN A 1 740 ? 18.214 4.786 -25.456 1.00 93.62 740 GLN A O 1
ATOM 5686 N N . ALA A 1 741 ? 19.023 6.311 -26.890 1.00 93.06 741 ALA A N 1
ATOM 5687 C CA . ALA A 1 741 ? 17.718 6.731 -27.394 1.00 93.06 741 ALA A CA 1
ATOM 5688 C C . ALA A 1 741 ? 16.923 5.571 -28.019 1.00 93.06 741 ALA A C 1
ATOM 5690 O O . ALA A 1 741 ? 15.723 5.434 -27.771 1.00 93.06 741 ALA A O 1
ATOM 5691 N N . VAL A 1 742 ? 17.584 4.707 -28.801 1.00 93.81 742 VAL A N 1
ATOM 5692 C CA . VAL A 1 742 ? 16.962 3.511 -29.389 1.00 93.81 742 VAL A CA 1
ATOM 5693 C C . VAL A 1 742 ? 16.487 2.553 -28.298 1.00 93.81 742 VAL A C 1
ATOM 5695 O O . VAL A 1 742 ? 15.334 2.129 -28.344 1.00 93.81 742 VAL A O 1
ATOM 5698 N N . LEU A 1 743 ? 17.307 2.234 -27.292 1.00 94.50 743 LEU A N 1
ATOM 5699 C CA . LEU A 1 743 ? 16.894 1.342 -26.200 1.00 94.50 743 LEU A CA 1
ATOM 5700 C C . LEU A 1 743 ? 15.786 1.955 -25.327 1.00 94.50 743 LEU A C 1
ATOM 5702 O O . LEU A 1 743 ? 14.843 1.251 -24.975 1.00 94.50 743 LEU A O 1
ATOM 5706 N N . SER A 1 744 ? 15.816 3.263 -25.066 1.00 94.38 744 SER A N 1
ATOM 5707 C CA . SER A 1 744 ? 14.725 3.978 -24.388 1.00 94.38 744 SER A CA 1
ATOM 5708 C C . SER A 1 744 ? 13.413 3.957 -25.185 1.00 94.38 744 SER A C 1
ATOM 5710 O O . SER A 1 744 ? 12.335 3.978 -24.595 1.00 94.38 744 SER A O 1
ATOM 5712 N N . HIS A 1 745 ? 13.458 3.864 -26.520 1.00 95.88 745 HIS A N 1
ATOM 5713 C CA . HIS A 1 745 ? 12.247 3.673 -27.329 1.00 95.88 745 HIS A CA 1
ATOM 5714 C C . HIS A 1 745 ? 11.687 2.243 -27.219 1.00 95.88 745 HIS A C 1
ATOM 5716 O O . HIS A 1 745 ? 10.494 2.038 -27.411 1.00 95.88 745 HIS A O 1
ATOM 5722 N N . HIS A 1 746 ? 12.500 1.253 -26.839 1.00 96.31 746 HIS A N 1
ATOM 5723 C CA . HIS A 1 746 ? 12.034 -0.116 -26.586 1.00 96.31 746 HIS A CA 1
ATOM 5724 C C . HIS A 1 746 ? 11.357 -0.292 -25.219 1.00 96.31 746 HIS A C 1
ATOM 5726 O O . HIS A 1 746 ? 10.926 -1.398 -24.903 1.00 96.31 746 HIS A O 1
ATOM 5732 N N . MET A 1 747 ? 11.250 0.755 -24.401 1.00 94.81 747 MET A N 1
ATOM 5733 C CA . MET A 1 747 ? 10.755 0.668 -23.029 1.00 94.81 747 MET A CA 1
ATOM 5734 C C . MET A 1 747 ? 9.589 1.626 -22.779 1.00 94.81 747 MET A C 1
ATOM 5736 O O . MET A 1 747 ? 9.550 2.730 -23.316 1.00 94.81 747 MET A O 1
ATOM 5740 N N . ILE A 1 748 ? 8.662 1.219 -21.916 1.00 94.38 748 ILE A N 1
ATOM 5741 C CA . ILE A 1 748 ? 7.621 2.055 -21.316 1.00 94.38 748 ILE A CA 1
ATOM 5742 C C . ILE A 1 748 ? 7.846 2.014 -19.801 1.00 94.38 748 ILE A C 1
ATOM 5744 O O . ILE A 1 748 ? 7.832 0.937 -19.208 1.00 94.38 748 ILE A O 1
ATOM 5748 N N . GLU A 1 749 ? 8.078 3.169 -19.181 1.00 90.88 749 GLU A N 1
ATOM 5749 C CA . GLU A 1 749 ? 8.309 3.291 -17.734 1.00 90.88 749 GLU A CA 1
ATOM 5750 C C . GLU A 1 749 ? 6.997 3.458 -16.956 1.00 90.88 749 GLU A C 1
ATOM 5752 O O . GLU A 1 749 ? 6.058 4.091 -17.443 1.00 90.88 749 GLU A O 1
ATOM 5757 N N . ASN A 1 750 ? 6.965 2.977 -15.708 1.00 87.44 750 ASN A N 1
ATOM 5758 C CA . ASN A 1 750 ? 5.839 3.128 -14.773 1.00 87.44 750 ASN A CA 1
ATOM 5759 C C . ASN A 1 750 ? 4.486 2.607 -15.318 1.00 87.44 750 ASN A C 1
ATOM 5761 O O . ASN A 1 750 ? 3.419 3.077 -14.914 1.00 87.44 750 ASN A O 1
ATOM 5765 N N . ASN A 1 751 ? 4.522 1.660 -16.257 1.00 87.94 751 ASN A N 1
ATOM 5766 C CA . ASN A 1 751 ? 3.370 0.969 -16.808 1.00 87.94 751 ASN A CA 1
ATOM 5767 C C . ASN A 1 751 ? 3.724 -0.478 -17.204 1.00 87.94 751 ASN A C 1
ATOM 5769 O O . ASN A 1 751 ? 4.633 -0.722 -18.004 1.00 87.94 751 ASN A O 1
ATOM 5773 N N . VAL A 1 752 ? 2.954 -1.436 -16.683 1.00 91.25 752 VAL A N 1
ATOM 5774 C CA . VAL A 1 752 ? 3.097 -2.876 -16.940 1.00 91.25 752 VAL A CA 1
ATOM 5775 C C . VAL A 1 752 ? 1.980 -3.320 -17.876 1.00 91.25 752 VAL A C 1
ATOM 5777 O O . VAL A 1 752 ? 0.814 -3.378 -17.485 1.00 91.25 752 VAL A O 1
ATOM 5780 N N . ILE A 1 753 ? 2.328 -3.631 -19.123 1.00 90.06 753 ILE A N 1
ATOM 5781 C CA . ILE A 1 753 ? 1.364 -3.931 -20.181 1.00 90.06 753 ILE A CA 1
ATOM 5782 C C . ILE A 1 753 ? 1.539 -5.379 -20.638 1.00 90.06 753 ILE A C 1
ATOM 5784 O O . ILE A 1 753 ? 2.474 -5.713 -21.364 1.00 90.06 753 ILE A O 1
ATOM 5788 N N . PHE A 1 754 ? 0.605 -6.240 -20.240 1.00 90.12 754 PHE A N 1
ATOM 5789 C CA . PHE A 1 754 ? 0.492 -7.609 -20.748 1.00 90.12 754 PHE A CA 1
ATOM 5790 C C . PHE A 1 754 ? -0.192 -7.646 -22.121 1.00 90.12 754 PHE A C 1
ATOM 5792 O O . PHE A 1 754 ? -0.945 -6.744 -22.487 1.00 90.12 754 PHE A O 1
ATOM 5799 N N . SER A 1 755 ? 0.015 -8.722 -22.881 1.00 83.38 755 SER A N 1
ATOM 5800 C CA . SER A 1 755 ? -0.484 -8.874 -24.253 1.00 83.38 755 SER A CA 1
ATOM 5801 C C . SER A 1 755 ? -2.003 -8.817 -24.382 1.00 83.38 755 SER A C 1
ATOM 5803 O O . SER A 1 755 ? -2.508 -8.403 -25.418 1.00 83.38 755 SER A O 1
ATOM 5805 N N . THR A 1 756 ? -2.741 -9.191 -23.337 1.00 80.00 756 THR A N 1
ATOM 5806 C CA . THR A 1 756 ? -4.207 -9.077 -23.279 1.00 80.00 756 THR A CA 1
ATOM 5807 C C . THR A 1 756 ? -4.697 -7.632 -23.128 1.00 80.00 756 THR A C 1
ATOM 5809 O O . THR A 1 756 ? -5.855 -7.353 -23.425 1.00 80.00 756 THR A O 1
ATOM 5812 N N . ALA A 1 757 ? -3.817 -6.702 -22.739 1.00 79.81 757 ALA A N 1
ATOM 5813 C CA . ALA A 1 757 ? -4.065 -5.259 -22.718 1.00 79.81 757 ALA A CA 1
ATOM 5814 C C . ALA A 1 757 ? -3.513 -4.523 -23.962 1.00 79.81 757 ALA A C 1
ATOM 5816 O O . ALA A 1 757 ? -3.786 -3.333 -24.136 1.00 79.81 757 ALA A O 1
ATOM 5817 N N . LEU A 1 758 ? -2.775 -5.205 -24.852 1.00 76.00 758 LEU A N 1
ATOM 5818 C CA . LEU A 1 758 ? -2.268 -4.632 -26.106 1.00 76.00 758 LEU A CA 1
ATOM 5819 C C . LEU A 1 758 ? -3.398 -4.485 -27.137 1.00 76.00 758 LEU A C 1
ATOM 5821 O O . LEU A 1 758 ? -3.556 -5.297 -28.042 1.00 76.00 758 LEU A O 1
ATOM 5825 N N . GLY A 1 759 ? -4.201 -3.431 -27.002 1.00 72.56 759 GLY A N 1
ATOM 5826 C CA . GLY A 1 759 ? -5.189 -3.050 -28.012 1.00 72.56 759 GLY A CA 1
ATOM 5827 C C . GLY A 1 759 ? -4.561 -2.427 -29.268 1.00 72.56 759 GLY A C 1
ATOM 5828 O O . GLY A 1 759 ? -3.354 -2.215 -29.356 1.00 72.56 759 GLY A O 1
ATOM 5829 N N . ASN A 1 760 ? -5.406 -2.026 -30.224 1.00 82.19 760 ASN A N 1
ATOM 5830 C CA . ASN A 1 760 ? -5.017 -1.213 -31.389 1.00 82.19 760 ASN A CA 1
ATOM 5831 C C . ASN A 1 760 ? -4.749 0.263 -31.002 1.00 82.19 760 ASN A C 1
ATOM 5833 O O . ASN A 1 760 ? -5.285 1.196 -31.610 1.00 82.19 760 ASN A O 1
ATOM 5837 N N . VAL A 1 761 ? -3.904 0.473 -29.992 1.00 85.81 761 VAL A N 1
ATOM 5838 C CA . VAL A 1 761 ? -3.616 1.753 -29.325 1.00 85.81 761 VAL A CA 1
ATOM 5839 C C . VAL A 1 761 ? -2.192 2.244 -29.603 1.00 85.81 761 VAL A C 1
ATOM 5841 O O . VAL A 1 761 ? -1.395 1.551 -30.235 1.00 85.81 761 VAL A O 1
ATOM 5844 N N . THR A 1 762 ? -1.879 3.440 -29.112 1.00 90.00 762 THR A N 1
ATOM 5845 C CA . THR A 1 762 ? -0.547 4.049 -29.165 1.00 90.00 762 THR A CA 1
ATOM 5846 C C . THR A 1 762 ? -0.170 4.511 -27.756 1.00 90.00 762 THR A C 1
ATOM 5848 O O . THR A 1 762 ? -1.033 5.027 -27.043 1.00 90.00 762 THR A O 1
ATOM 5851 N N . VAL A 1 763 ? 1.075 4.278 -27.331 1.00 91.81 763 VAL A N 1
ATOM 5852 C CA . VAL A 1 763 ? 1.569 4.565 -25.970 1.00 91.81 763 VAL A CA 1
ATOM 5853 C C . VAL A 1 763 ? 2.972 5.181 -26.048 1.00 91.81 763 VAL A C 1
ATOM 5855 O O . VAL A 1 763 ? 3.808 4.640 -26.771 1.00 91.81 763 VAL A O 1
ATOM 5858 N N . PRO A 1 764 ? 3.278 6.259 -25.305 1.00 93.00 764 PRO A N 1
ATOM 5859 C CA . PRO A 1 764 ? 4.616 6.837 -25.299 1.00 93.00 764 PRO A CA 1
ATOM 5860 C C . PRO A 1 764 ? 5.630 5.910 -24.617 1.00 93.00 764 PRO A C 1
ATOM 5862 O O . PRO A 1 764 ? 5.390 5.381 -23.531 1.00 93.00 764 PRO A O 1
ATOM 5865 N N . SER A 1 765 ? 6.784 5.754 -25.255 1.00 94.75 765 SER A N 1
ATOM 5866 C CA . SER A 1 765 ? 7.986 5.141 -24.683 1.00 94.75 765 SER A CA 1
ATOM 5867 C C . SER A 1 765 ? 8.722 6.056 -23.695 1.00 94.75 765 SER A C 1
ATOM 5869 O O . SER A 1 765 ? 8.448 7.255 -23.617 1.00 94.75 765 SER A O 1
ATOM 5871 N N . ALA A 1 766 ? 9.741 5.521 -23.015 1.00 92.38 766 ALA A N 1
ATOM 5872 C CA . ALA A 1 766 ? 10.679 6.288 -22.191 1.00 92.38 766 ALA A CA 1
ATOM 5873 C C . ALA A 1 766 ? 11.424 7.372 -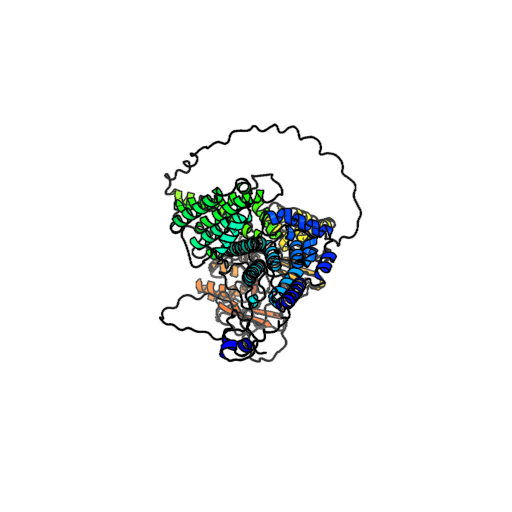22.998 1.00 92.38 766 ALA A C 1
ATOM 5875 O O . ALA A 1 766 ? 11.711 8.451 -22.485 1.00 92.38 766 ALA A O 1
ATOM 5876 N N . GLN A 1 767 ? 11.668 7.131 -24.293 1.00 92.88 767 GLN A N 1
ATOM 5877 C CA . GLN A 1 767 ? 12.250 8.125 -25.206 1.00 92.88 767 GLN A CA 1
ATOM 5878 C C . GLN A 1 767 ? 11.267 9.250 -25.597 1.00 92.88 767 GLN A C 1
ATOM 5880 O O . GLN A 1 767 ? 11.657 10.214 -26.258 1.00 92.88 767 GLN A O 1
ATOM 5885 N N . GLY A 1 768 ? 9.987 9.145 -25.227 1.00 92.06 768 GLY A N 1
ATOM 5886 C CA . GLY A 1 768 ? 8.939 10.107 -25.582 1.00 92.06 768 GLY A CA 1
ATOM 5887 C C . GLY A 1 768 ? 8.414 9.983 -27.017 1.00 92.06 768 GLY A C 1
ATOM 5888 O O . GLY A 1 768 ? 7.622 10.820 -27.445 1.00 92.06 768 GLY A O 1
ATOM 5889 N N . ILE A 1 769 ? 8.844 8.957 -27.760 1.00 93.06 769 ILE A N 1
ATOM 5890 C CA . ILE A 1 769 ? 8.279 8.581 -29.066 1.00 93.06 769 ILE A CA 1
ATOM 5891 C C . ILE A 1 769 ? 7.190 7.523 -28.853 1.00 93.06 769 ILE A C 1
ATOM 5893 O O . ILE A 1 769 ? 7.281 6.692 -27.948 1.00 93.06 769 ILE A O 1
ATOM 5897 N N . ASP A 1 770 ? 6.152 7.587 -29.678 1.00 94.00 770 ASP A N 1
ATOM 5898 C CA . ASP A 1 770 ? 4.933 6.791 -29.577 1.00 94.00 770 ASP A CA 1
ATOM 5899 C C . ASP A 1 770 ? 5.087 5.382 -30.183 1.00 94.00 770 ASP A C 1
ATOM 5901 O O . ASP A 1 770 ? 5.269 5.214 -31.393 1.00 94.00 770 ASP A O 1
ATOM 5905 N N . LEU A 1 771 ? 4.923 4.359 -29.341 1.00 94.56 771 LEU A N 1
ATOM 5906 C CA . LEU A 1 771 ? 4.818 2.956 -29.732 1.00 94.56 771 LEU A CA 1
ATOM 5907 C C . LEU A 1 771 ? 3.384 2.637 -30.156 1.00 94.56 771 LEU A C 1
ATOM 5909 O O . LEU A 1 771 ? 2.446 2.738 -29.366 1.00 94.56 771 LEU A O 1
ATOM 5913 N N . THR A 1 772 ? 3.209 2.227 -31.409 1.00 93.62 772 THR A N 1
ATOM 5914 C CA . THR A 1 772 ? 1.908 1.886 -31.992 1.00 93.62 772 THR A CA 1
ATOM 5915 C C . THR A 1 772 ? 1.698 0.379 -31.976 1.00 93.62 772 THR A C 1
ATOM 5917 O O . THR A 1 772 ? 2.311 -0.362 -32.745 1.00 93.62 772 THR A O 1
ATOM 5920 N N . PHE A 1 773 ? 0.785 -0.081 -31.126 1.00 93.31 773 PHE A N 1
ATOM 5921 C CA . PHE A 1 773 ? 0.415 -1.487 -31.026 1.00 93.31 773 PHE A CA 1
ATOM 5922 C C . PHE A 1 773 ? -0.613 -1.854 -32.084 1.00 93.31 773 PHE A C 1
ATOM 5924 O O . PHE A 1 773 ? -1.534 -1.086 -32.363 1.00 93.31 773 PHE A O 1
ATOM 5931 N N . THR A 1 774 ? -0.458 -3.018 -32.705 1.00 90.00 774 THR A N 1
ATOM 5932 C CA . THR A 1 774 ? -1.398 -3.509 -33.716 1.00 90.00 774 THR A CA 1
ATOM 5933 C C . THR A 1 774 ? -1.676 -4.985 -33.494 1.00 90.00 774 THR A C 1
ATOM 5935 O O . THR A 1 774 ? -0.747 -5.785 -33.483 1.00 90.00 774 THR A O 1
ATOM 5938 N N . VAL A 1 775 ? -2.949 -5.351 -33.357 1.00 87.81 775 VAL A N 1
ATOM 5939 C CA . VAL A 1 775 ? -3.401 -6.747 -33.314 1.00 87.81 775 VAL A CA 1
ATOM 5940 C C . VAL A 1 775 ? -4.181 -7.047 -34.583 1.00 87.81 775 VAL A C 1
ATOM 5942 O O . VAL A 1 775 ? -5.130 -6.339 -34.933 1.00 87.81 775 VAL A O 1
ATOM 5945 N N . LEU A 1 776 ? -3.744 -8.082 -35.294 1.00 85.62 776 LEU A N 1
ATOM 5946 C CA . LEU A 1 776 ? -4.328 -8.509 -36.558 1.00 85.62 776 LEU A CA 1
ATOM 5947 C C . LEU A 1 776 ? -5.428 -9.565 -36.347 1.00 85.62 776 LEU A C 1
ATOM 5949 O O . LEU A 1 776 ? -5.441 -10.248 -35.323 1.00 85.62 776 LEU A O 1
ATOM 5953 N N . PRO A 1 777 ? -6.332 -9.768 -37.329 1.00 82.25 777 PRO A N 1
ATOM 5954 C CA . PRO A 1 777 ? -7.396 -10.776 -37.237 1.00 82.25 777 PRO A CA 1
ATOM 5955 C C . PRO A 1 777 ? -6.916 -12.232 -37.105 1.00 82.25 777 PRO A C 1
ATOM 5957 O O . PRO A 1 777 ? -7.725 -13.106 -36.808 1.00 82.25 777 PRO A O 1
ATOM 5960 N N . ASP A 1 778 ? -5.630 -12.506 -37.341 1.00 79.44 778 ASP A N 1
ATOM 5961 C CA . ASP A 1 778 ? -4.997 -13.814 -37.130 1.00 79.44 778 ASP A CA 1
ATOM 5962 C C . ASP A 1 778 ? -4.486 -14.025 -35.687 1.00 79.44 778 ASP A C 1
ATOM 5964 O O . ASP A 1 778 ? -3.901 -15.066 -35.390 1.00 79.44 778 ASP A O 1
ATOM 5968 N N . GLY A 1 779 ? -4.701 -13.053 -34.792 1.00 76.88 779 GLY A N 1
ATOM 5969 C CA . GLY A 1 779 ? -4.258 -13.087 -33.395 1.00 76.88 779 GLY A CA 1
ATOM 5970 C C . GLY A 1 779 ? -2.793 -12.690 -33.182 1.00 76.88 779 GLY A C 1
ATOM 5971 O O . GLY A 1 779 ? -2.301 -12.766 -32.055 1.00 76.88 779 GLY A O 1
ATOM 5972 N N . THR A 1 780 ? -2.073 -12.269 -34.228 1.00 84.12 780 THR A N 1
ATOM 5973 C CA . THR A 1 780 ? -0.701 -11.772 -34.074 1.00 84.12 780 THR A CA 1
ATOM 5974 C C . THR A 1 780 ? -0.691 -10.319 -33.599 1.00 84.12 780 THR A C 1
ATOM 5976 O O . THR A 1 780 ? -1.387 -9.468 -34.160 1.00 84.12 780 THR A O 1
ATOM 5979 N N . ALA A 1 781 ? 0.123 -10.027 -32.578 1.00 88.94 781 ALA A N 1
ATOM 5980 C CA . ALA A 1 781 ? 0.376 -8.665 -32.116 1.00 88.94 781 ALA A CA 1
ATOM 5981 C C . ALA A 1 781 ? 1.743 -8.145 -32.559 1.00 88.94 781 ALA A C 1
ATOM 5983 O O . ALA A 1 781 ? 2.712 -8.888 -32.745 1.00 88.94 781 ALA A O 1
ATOM 5984 N N . TRP A 1 782 ? 1.777 -6.830 -32.707 1.00 91.56 782 TRP A N 1
ATOM 5985 C CA . TRP A 1 782 ? 2.849 -6.070 -33.314 1.00 91.56 782 TRP A CA 1
ATOM 5986 C C . TRP A 1 782 ? 3.064 -4.785 -32.524 1.00 91.56 782 TRP A C 1
ATOM 5988 O O . TRP A 1 782 ? 2.102 -4.184 -32.042 1.00 91.56 782 TRP A O 1
ATOM 5998 N N . VAL A 1 783 ? 4.316 -4.350 -32.433 1.00 94.19 783 VAL A N 1
ATOM 5999 C CA . VAL A 1 783 ? 4.711 -3.042 -31.907 1.00 94.19 783 VAL A CA 1
ATOM 6000 C C . VAL A 1 783 ? 5.495 -2.318 -32.996 1.00 94.19 783 VAL A C 1
ATOM 6002 O O . VAL A 1 783 ? 6.520 -2.799 -33.481 1.00 94.19 783 VAL A O 1
ATOM 6005 N N . ASN A 1 784 ? 4.956 -1.190 -33.455 1.00 94.12 784 ASN A N 1
ATOM 6006 C CA . ASN A 1 784 ? 5.330 -0.568 -34.723 1.00 94.12 784 ASN A CA 1
ATOM 6007 C C . ASN A 1 784 ? 5.350 -1.620 -35.857 1.00 94.12 784 ASN A C 1
ATOM 6009 O O . ASN A 1 784 ? 4.359 -2.319 -36.076 1.00 94.12 784 ASN A O 1
ATOM 6013 N N . GLY A 1 785 ? 6.479 -1.763 -36.559 1.00 91.81 785 GLY A N 1
ATOM 6014 C CA . GLY A 1 785 ? 6.680 -2.776 -37.598 1.00 91.81 785 GLY A CA 1
ATOM 6015 C C . GLY A 1 785 ? 7.158 -4.148 -37.100 1.00 91.81 785 GLY A C 1
ATOM 6016 O O . GLY A 1 785 ? 7.291 -5.055 -37.923 1.00 91.81 785 GLY A O 1
ATOM 6017 N N . ALA A 1 786 ? 7.442 -4.313 -35.804 1.00 94.19 786 ALA A N 1
ATOM 6018 C CA . ALA A 1 786 ? 8.020 -5.531 -35.237 1.00 94.19 786 ALA A CA 1
ATOM 6019 C C . ALA A 1 786 ? 6.935 -6.488 -34.722 1.00 94.19 786 ALA A C 1
ATOM 6021 O O . ALA A 1 786 ? 6.000 -6.074 -34.032 1.00 94.19 786 ALA A O 1
ATOM 6022 N N . LYS A 1 787 ? 7.059 -7.780 -35.032 1.00 93.00 787 LYS A N 1
ATOM 6023 C CA . LYS A 1 787 ? 6.157 -8.822 -34.531 1.00 93.00 787 LYS A CA 1
ATOM 6024 C C . LYS A 1 787 ? 6.557 -9.211 -33.115 1.00 93.00 787 LYS A C 1
ATOM 6026 O O . LYS A 1 787 ? 7.736 -9.462 -32.877 1.00 93.00 787 LYS A O 1
ATOM 6031 N N . ILE A 1 788 ? 5.586 -9.350 -32.215 1.00 92.50 788 ILE A N 1
ATOM 6032 C CA . ILE A 1 788 ? 5.815 -9.968 -30.905 1.00 92.50 788 ILE A CA 1
ATOM 6033 C C . ILE A 1 788 ? 5.898 -11.489 -31.100 1.00 92.50 788 ILE A C 1
ATOM 6035 O O . ILE A 1 788 ? 4.961 -12.124 -31.586 1.00 92.50 788 ILE A O 1
ATOM 6039 N N . LEU A 1 789 ? 7.063 -12.052 -30.777 1.00 90.31 789 LEU A N 1
ATOM 6040 C CA . LEU A 1 789 ? 7.399 -13.473 -30.892 1.00 90.31 789 LEU A CA 1
ATOM 6041 C C . LEU A 1 789 ? 7.075 -14.248 -29.614 1.00 90.31 789 LEU A C 1
ATOM 6043 O O . LEU A 1 789 ? 6.572 -15.364 -29.700 1.00 90.31 789 LEU A O 1
ATOM 6047 N N . LEU A 1 790 ? 7.368 -13.656 -28.454 1.00 88.50 790 LEU A N 1
ATOM 6048 C CA . LEU A 1 790 ? 7.079 -14.223 -27.138 1.00 88.50 790 LEU A CA 1
ATOM 6049 C C . LEU A 1 790 ? 6.557 -13.111 -26.219 1.00 88.50 790 LEU A C 1
ATOM 6051 O O . LEU A 1 790 ? 7.341 -12.241 -25.830 1.00 88.50 790 LEU A O 1
ATOM 6055 N N . PRO A 1 791 ? 5.254 -13.085 -25.906 1.00 88.56 791 PRO A N 1
ATOM 6056 C CA . PRO A 1 791 ? 4.688 -12.092 -25.008 1.00 88.56 791 PRO A CA 1
ATOM 6057 C C . PRO A 1 791 ? 4.777 -12.510 -23.531 1.00 88.56 791 PRO A C 1
ATOM 6059 O O . PRO A 1 791 ? 4.780 -13.696 -23.210 1.00 88.56 791 PRO A O 1
ATOM 6062 N N . ASN A 1 792 ? 4.686 -11.526 -22.634 1.00 88.50 792 ASN A N 1
ATOM 6063 C CA . ASN A 1 792 ? 4.444 -11.704 -21.192 1.00 88.50 792 ASN A CA 1
ATOM 6064 C C . ASN A 1 792 ? 5.549 -12.413 -20.389 1.00 88.50 792 ASN A C 1
ATOM 6066 O O . ASN A 1 792 ? 5.242 -13.120 -19.429 1.00 88.50 792 ASN A O 1
ATOM 6070 N N . VAL A 1 793 ? 6.822 -12.222 -20.729 1.00 90.94 793 VAL A N 1
ATOM 6071 C CA . VAL A 1 793 ? 7.912 -12.694 -19.865 1.00 90.94 793 VAL A CA 1
ATOM 6072 C C . VAL A 1 793 ? 7.920 -11.858 -18.584 1.00 90.94 793 VAL A C 1
ATOM 6074 O O . VAL A 1 793 ? 8.087 -10.640 -18.633 1.00 90.94 793 VAL A O 1
ATOM 6077 N N . ILE A 1 794 ? 7.732 -12.506 -17.436 1.00 92.06 794 ILE A N 1
ATOM 6078 C CA . ILE A 1 794 ? 7.686 -11.860 -16.120 1.00 92.06 794 ILE A CA 1
ATOM 6079 C C . ILE A 1 794 ? 9.110 -11.752 -15.551 1.00 92.06 794 ILE A C 1
ATOM 6081 O O . ILE A 1 794 ? 9.815 -12.756 -15.437 1.00 92.06 794 ILE A O 1
ATOM 6085 N N . LEU A 1 795 ? 9.520 -10.535 -15.184 1.00 89.75 795 LEU A N 1
ATOM 6086 C CA . LEU A 1 795 ? 10.797 -10.216 -14.530 1.00 89.75 795 LEU A CA 1
ATOM 6087 C C . LEU A 1 795 ? 10.551 -9.822 -13.057 1.00 89.75 795 LEU A C 1
ATOM 6089 O O . LEU A 1 795 ? 9.404 -9.753 -12.621 1.00 89.75 795 LEU A O 1
ATOM 6093 N N . PHE A 1 796 ? 11.603 -9.501 -12.293 1.00 84.00 796 PHE A N 1
ATOM 6094 C CA . PHE A 1 796 ? 11.469 -9.005 -10.905 1.00 84.00 796 PHE A CA 1
ATOM 6095 C C . PHE A 1 796 ? 10.710 -7.672 -10.774 1.00 84.00 796 PHE A C 1
ATOM 6097 O O . PHE A 1 796 ? 10.126 -7.373 -9.731 1.00 84.00 796 PHE A O 1
ATOM 6104 N N . ASN A 1 797 ? 10.790 -6.820 -11.795 1.00 84.31 797 ASN A N 1
ATOM 6105 C CA . ASN A 1 797 ? 10.405 -5.411 -11.707 1.00 84.31 797 ASN A CA 1
ATOM 6106 C C . ASN A 1 797 ? 9.749 -4.863 -12.988 1.00 84.31 797 ASN A C 1
ATOM 6108 O O . ASN A 1 797 ? 9.604 -3.651 -13.139 1.00 84.31 797 ASN A O 1
ATOM 6112 N N . GLY A 1 798 ? 9.352 -5.744 -13.907 1.00 91.12 798 GLY A N 1
ATOM 6113 C CA . GLY A 1 798 ? 8.732 -5.382 -15.178 1.00 91.12 798 GLY A CA 1
ATOM 6114 C C . GLY A 1 798 ? 8.366 -6.599 -16.028 1.00 91.12 798 GLY A C 1
ATOM 6115 O O . GLY A 1 798 ? 8.512 -7.745 -15.603 1.00 91.12 798 GLY A O 1
ATOM 6116 N N . VAL A 1 799 ? 7.881 -6.347 -17.241 1.00 93.50 799 VAL A N 1
ATOM 6117 C CA . VAL A 1 799 ? 7.476 -7.380 -18.206 1.00 93.50 799 VAL A CA 1
ATOM 6118 C C . VAL A 1 799 ? 8.222 -7.192 -19.520 1.00 93.50 799 VAL A C 1
ATOM 6120 O O . VAL A 1 799 ? 8.302 -6.079 -20.040 1.00 93.50 799 VAL A O 1
ATOM 6123 N N . ALA A 1 800 ? 8.738 -8.283 -20.081 1.00 94.31 800 ALA A N 1
ATOM 6124 C CA . ALA A 1 800 ? 9.373 -8.304 -21.390 1.00 94.31 800 ALA A CA 1
ATOM 6125 C C . ALA A 1 800 ? 8.485 -8.966 -22.461 1.00 94.31 800 ALA A C 1
ATOM 6127 O O . ALA A 1 800 ? 7.798 -9.959 -22.216 1.00 94.31 800 ALA A O 1
ATOM 6128 N N . HIS A 1 801 ? 8.543 -8.432 -23.681 1.00 93.75 801 HIS A N 1
ATOM 6129 C CA . HIS A 1 801 ? 7.956 -9.024 -24.886 1.00 93.75 801 HIS A CA 1
ATOM 6130 C C . HIS A 1 801 ? 9.046 -9.150 -25.951 1.00 93.75 801 HIS A C 1
ATOM 6132 O O . HIS A 1 801 ? 9.581 -8.140 -26.403 1.00 93.75 801 HIS A O 1
ATOM 6138 N N . ILE A 1 802 ? 9.396 -10.367 -26.367 1.00 94.06 802 ILE A N 1
ATOM 6139 C CA . ILE A 1 802 ? 10.436 -10.587 -27.385 1.00 94.06 802 ILE A CA 1
ATOM 6140 C C . ILE A 1 802 ? 9.877 -10.238 -28.769 1.00 94.06 802 ILE A C 1
ATOM 6142 O O . ILE A 1 802 ? 8.771 -10.664 -29.106 1.00 94.06 802 ILE A O 1
ATOM 6146 N N . ILE A 1 803 ? 10.637 -9.499 -29.582 1.00 95.19 803 ILE A N 1
ATOM 6147 C CA . ILE A 1 803 ? 10.233 -9.008 -30.909 1.00 95.19 803 ILE A CA 1
ATOM 6148 C C . ILE A 1 803 ? 11.220 -9.378 -32.031 1.00 95.19 803 ILE A C 1
ATOM 6150 O O . ILE A 1 803 ? 12.378 -9.717 -31.784 1.00 95.19 803 ILE A O 1
ATOM 6154 N N . ASP A 1 804 ? 10.749 -9.329 -33.284 1.00 94.75 804 ASP A N 1
ATOM 6155 C CA . ASP A 1 804 ? 11.497 -9.772 -34.477 1.00 94.75 804 ASP A CA 1
ATOM 6156 C C . ASP A 1 804 ? 12.266 -8.685 -35.254 1.00 94.75 804 ASP A C 1
ATOM 6158 O O . ASP A 1 804 ? 12.948 -9.001 -36.229 1.00 94.75 804 ASP A O 1
ATOM 6162 N N . SER A 1 805 ? 12.183 -7.423 -34.830 1.00 94.44 805 SER A N 1
ATOM 6163 C CA . SER A 1 805 ? 12.916 -6.287 -35.404 1.00 94.44 805 SER A CA 1
ATOM 6164 C C . SER A 1 805 ? 13.273 -5.290 -34.306 1.00 94.44 805 SER A C 1
ATOM 6166 O O . SER A 1 805 ? 12.511 -5.117 -33.362 1.00 94.44 805 SER A O 1
ATOM 6168 N N . VAL A 1 806 ? 14.391 -4.581 -34.458 1.00 94.94 806 VAL A N 1
ATOM 6169 C CA . VAL A 1 806 ? 14.716 -3.414 -33.625 1.00 94.94 806 VAL A CA 1
ATOM 6170 C C . VAL A 1 806 ? 13.796 -2.250 -34.016 1.00 94.94 806 VAL A C 1
ATOM 6172 O O . VAL A 1 806 ? 13.524 -2.045 -35.202 1.00 94.94 806 VAL A O 1
ATOM 6175 N N . LEU A 1 807 ? 13.309 -1.501 -33.028 1.00 95.12 807 LEU A N 1
ATOM 6176 C CA . LEU A 1 807 ? 12.488 -0.301 -33.199 1.00 95.12 807 LEU A CA 1
ATOM 6177 C C . LEU A 1 807 ? 13.384 0.912 -33.516 1.00 95.12 807 LEU A C 1
ATOM 6179 O O . LEU A 1 807 ? 14.377 1.152 -32.830 1.00 95.12 807 LEU A O 1
ATOM 6183 N N . ASN A 1 808 ? 13.051 1.670 -34.565 1.00 89.81 808 ASN A N 1
ATOM 6184 C CA . ASN A 1 808 ? 13.759 2.901 -34.944 1.00 89.81 808 ASN A CA 1
ATOM 6185 C C . ASN A 1 808 ? 13.177 4.128 -34.216 1.00 89.81 808 ASN A C 1
ATOM 6187 O O . ASN A 1 808 ? 12.183 4.002 -33.517 1.00 89.81 808 ASN A O 1
ATOM 6191 N N . LEU A 1 809 ? 13.759 5.319 -34.380 1.00 90.69 809 LEU A N 1
ATOM 6192 C CA . LEU A 1 809 ? 13.268 6.565 -33.759 1.00 90.69 809 LEU A CA 1
ATOM 6193 C C . LEU A 1 809 ? 12.252 7.332 -34.636 1.00 90.69 809 LEU A C 1
ATOM 6195 O O . LEU A 1 809 ? 12.154 8.555 -34.543 1.00 90.69 809 LEU A O 1
ATOM 6199 N N . GLU A 1 810 ? 11.517 6.644 -35.512 1.00 88.44 810 GLU A N 1
ATOM 6200 C CA . GLU A 1 810 ? 10.511 7.261 -36.384 1.00 88.44 810 GLU A CA 1
ATOM 6201 C C . GLU A 1 810 ? 9.087 6.946 -35.905 1.00 88.44 810 GLU A C 1
ATOM 6203 O O . GLU A 1 810 ? 8.815 5.895 -35.326 1.00 88.44 810 GLU A O 1
ATOM 6208 N N . VAL A 1 811 ? 8.152 7.865 -36.163 1.00 86.88 811 VAL A N 1
ATOM 6209 C CA . VAL A 1 811 ? 6.730 7.656 -35.858 1.00 86.88 811 VAL A CA 1
ATOM 6210 C C . VAL A 1 811 ? 6.146 6.655 -36.853 1.00 86.88 811 VAL A C 1
ATOM 6212 O O . VAL A 1 811 ? 6.176 6.885 -38.062 1.00 86.88 811 VAL A O 1
ATOM 6215 N N . PHE A 1 812 ? 5.587 5.558 -36.346 1.00 91.31 812 PHE A N 1
ATOM 6216 C CA . PHE A 1 812 ? 5.056 4.478 -37.172 1.00 91.31 812 PHE A CA 1
ATOM 6217 C C . PHE A 1 812 ? 3.586 4.695 -37.565 1.00 91.31 812 PHE A C 1
ATOM 6219 O O . PHE A 1 812 ? 2.724 4.878 -36.708 1.00 91.31 812 PHE A O 1
ATOM 6226 N N . ASP A 1 813 ? 3.274 4.588 -38.860 1.00 89.06 813 ASP A N 1
ATOM 6227 C CA . ASP A 1 813 ? 1.894 4.509 -39.351 1.00 89.06 813 ASP A CA 1
ATOM 6228 C C . ASP A 1 813 ? 1.468 3.041 -39.501 1.00 89.06 813 ASP A C 1
ATOM 6230 O O . ASP A 1 813 ? 1.992 2.314 -40.351 1.00 89.06 813 ASP A O 1
ATOM 6234 N N . ARG A 1 814 ? 0.456 2.622 -38.727 1.00 88.62 814 ARG A N 1
ATOM 6235 C CA . ARG A 1 814 ? -0.155 1.280 -38.775 1.00 88.62 814 ARG A CA 1
ATOM 6236 C C . ARG A 1 814 ? -0.531 0.832 -40.193 1.00 88.62 814 ARG A C 1
ATOM 6238 O O . ARG A 1 814 ? -0.439 -0.357 -40.489 1.00 88.62 814 ARG A O 1
ATOM 6245 N N . ASN A 1 815 ? -0.915 1.752 -41.079 1.00 88.31 815 ASN A N 1
ATOM 6246 C CA . ASN A 1 815 ? -1.293 1.431 -42.460 1.00 88.31 815 ASN A CA 1
ATOM 6247 C C . ASN A 1 815 ? -0.111 0.957 -43.328 1.00 88.31 815 ASN A C 1
ATOM 6249 O O . ASN A 1 815 ? -0.328 0.409 -44.407 1.00 88.31 815 ASN A O 1
ATOM 6253 N N . THR A 1 816 ? 1.131 1.160 -42.873 1.00 87.88 816 THR A N 1
ATOM 6254 C CA . THR A 1 816 ? 2.359 0.726 -43.565 1.00 87.88 816 THR A CA 1
ATOM 6255 C C . THR A 1 816 ? 2.834 -0.671 -43.151 1.00 87.88 816 THR A C 1
ATOM 6257 O O . THR A 1 816 ? 3.772 -1.203 -43.748 1.00 87.88 816 THR A O 1
ATOM 6260 N N . LEU A 1 817 ? 2.182 -1.295 -42.161 1.00 88.88 817 LEU A N 1
ATOM 6261 C CA . LEU A 1 817 ? 2.509 -2.645 -41.710 1.00 88.88 817 LEU A CA 1
ATOM 6262 C C . LEU A 1 817 ? 2.331 -3.661 -42.853 1.00 88.88 817 LEU A C 1
ATOM 6264 O O . LEU A 1 817 ? 1.314 -3.674 -43.545 1.00 88.88 817 LEU A O 1
ATOM 6268 N N . THR A 1 818 ? 3.309 -4.553 -43.027 1.00 89.62 818 THR A N 1
ATOM 6269 C CA . THR A 1 818 ? 3.344 -5.560 -44.106 1.00 89.62 818 THR A CA 1
ATOM 6270 C C . THR A 1 818 ? 3.441 -6.990 -43.547 1.00 89.62 818 THR A C 1
ATOM 6272 O O . THR A 1 818 ? 4.460 -7.652 -43.725 1.00 89.62 818 THR A O 1
ATOM 6275 N N . PRO A 1 819 ? 2.396 -7.533 -42.887 1.00 87.19 819 PRO A N 1
ATOM 6276 C CA . PRO A 1 819 ? 2.503 -8.746 -42.058 1.00 87.19 819 PRO A CA 1
ATOM 6277 C C . PRO A 1 819 ? 3.007 -10.002 -42.784 1.00 87.19 819 PRO A C 1
ATOM 6279 O O . PRO A 1 819 ? 3.556 -10.907 -42.161 1.00 87.19 819 PRO A O 1
ATOM 6282 N N . SER A 1 820 ? 2.821 -10.066 -44.106 1.00 86.19 820 SER A N 1
ATOM 6283 C CA . SER A 1 820 ? 3.258 -11.173 -44.962 1.00 86.19 820 SER A CA 1
ATOM 6284 C C . SER A 1 820 ? 4.736 -11.126 -45.368 1.00 86.19 820 SER A C 1
ATOM 6286 O O . SER A 1 820 ? 5.217 -12.087 -45.967 1.00 86.19 820 SER A O 1
ATOM 6288 N N . ALA A 1 821 ? 5.445 -10.020 -45.125 1.00 86.94 821 ALA A N 1
ATOM 6289 C CA . ALA A 1 821 ? 6.855 -9.888 -45.477 1.00 86.94 821 ALA A CA 1
ATOM 6290 C C . ALA A 1 821 ? 7.765 -10.507 -44.386 1.00 86.94 821 ALA A C 1
ATOM 6292 O O . ALA A 1 821 ? 7.480 -10.359 -43.190 1.00 86.94 821 ALA A O 1
ATOM 6293 N N . PRO A 1 822 ? 8.864 -11.191 -44.763 1.00 85.38 822 PRO A N 1
ATOM 6294 C CA . PRO A 1 822 ? 9.898 -11.644 -43.831 1.00 85.38 822 PRO A CA 1
ATOM 6295 C C . PRO A 1 822 ? 10.432 -10.510 -42.945 1.00 85.38 822 PRO A C 1
ATOM 6297 O O . PRO A 1 822 ? 10.516 -9.369 -43.387 1.00 85.38 822 PRO A O 1
ATOM 6300 N N . ALA A 1 823 ? 10.866 -10.820 -41.718 1.00 85.12 823 ALA A N 1
ATOM 6301 C CA . ALA A 1 823 ? 11.427 -9.819 -40.798 1.00 85.12 823 ALA A CA 1
ATOM 6302 C C . ALA A 1 823 ? 12.611 -9.038 -41.409 1.00 85.12 823 ALA A C 1
ATOM 6304 O O . ALA A 1 823 ? 12.689 -7.823 -41.261 1.00 85.12 823 ALA A O 1
ATOM 6305 N N . ALA A 1 824 ? 13.465 -9.714 -42.188 1.00 81.94 824 ALA A N 1
ATOM 6306 C CA . ALA A 1 824 ? 14.584 -9.099 -42.907 1.00 81.94 824 ALA A CA 1
ATOM 6307 C C . ALA A 1 824 ? 14.160 -8.045 -43.955 1.00 81.94 824 ALA A C 1
ATOM 6309 O O . ALA A 1 824 ? 14.924 -7.122 -44.225 1.00 81.94 824 ALA A O 1
ATOM 6310 N N . ASP A 1 825 ? 12.944 -8.144 -44.502 1.00 83.44 825 ASP A N 1
ATOM 6311 C CA . ASP A 1 825 ? 12.386 -7.178 -45.460 1.00 83.44 825 ASP A CA 1
ATOM 6312 C C . ASP A 1 825 ? 11.601 -6.046 -44.758 1.00 83.44 825 ASP A C 1
ATOM 6314 O O . ASP A 1 825 ? 11.164 -5.094 -45.404 1.00 83.44 825 ASP A O 1
ATOM 6318 N N . ARG A 1 826 ? 11.414 -6.145 -43.432 1.00 86.06 826 ARG A N 1
ATOM 6319 C CA . ARG A 1 826 ? 10.660 -5.205 -42.579 1.00 86.06 826 ARG A CA 1
ATOM 6320 C C . ARG A 1 826 ? 11.531 -4.451 -41.571 1.00 86.06 826 ARG A C 1
ATOM 6322 O O . ARG A 1 826 ? 11.008 -3.838 -40.642 1.00 86.06 826 ARG A O 1
ATOM 6329 N N . VAL A 1 827 ? 12.849 -4.506 -41.743 1.00 82.75 827 VAL A N 1
ATOM 6330 C CA . VAL A 1 827 ? 13.822 -3.836 -40.875 1.00 82.75 827 VAL A CA 1
ATOM 6331 C C . VAL A 1 827 ? 13.531 -2.334 -40.820 1.00 82.75 827 VAL A C 1
ATOM 6333 O O . VAL A 1 827 ? 13.515 -1.658 -41.848 1.00 82.75 827 VAL A O 1
ATOM 6336 N N . ALA A 1 828 ? 13.352 -1.798 -39.610 1.00 83.75 828 ALA A N 1
ATOM 6337 C CA . ALA A 1 828 ? 12.971 -0.399 -39.386 1.00 83.75 828 ALA A CA 1
ATOM 6338 C C . ALA A 1 828 ? 14.049 0.636 -39.786 1.00 83.75 828 ALA A C 1
ATOM 6340 O O . ALA A 1 828 ? 13.822 1.838 -39.698 1.00 83.75 828 ALA A O 1
ATOM 6341 N N . PHE A 1 829 ? 15.228 0.199 -40.228 1.00 86.00 829 PHE A N 1
ATOM 6342 C CA . PHE A 1 829 ? 16.337 1.061 -40.631 1.00 86.00 829 PHE A CA 1
ATOM 6343 C C . PHE A 1 829 ? 16.624 0.885 -42.134 1.00 86.00 829 PHE A C 1
ATOM 6345 O O . PHE A 1 829 ? 17.273 -0.089 -42.528 1.00 86.00 829 PHE A O 1
ATOM 6352 N N . PRO A 1 830 ? 16.154 1.799 -43.005 1.00 75.81 830 PRO A N 1
ATOM 6353 C CA . PRO A 1 830 ? 16.345 1.680 -44.447 1.00 75.81 830 PRO A CA 1
ATOM 6354 C C . PRO A 1 830 ? 17.826 1.639 -44.843 1.00 75.81 830 PRO A C 1
ATOM 6356 O O . PRO A 1 830 ? 18.622 2.471 -44.408 1.00 75.81 830 PRO A O 1
ATOM 6359 N N . ASN A 1 831 ? 18.179 0.722 -45.748 1.00 81.62 831 ASN A N 1
ATOM 6360 C CA . ASN A 1 831 ? 19.553 0.427 -46.190 1.00 81.62 831 ASN A CA 1
ATOM 6361 C C . ASN A 1 831 ? 20.463 -0.232 -45.135 1.00 81.62 831 ASN A C 1
ATOM 6363 O O . ASN A 1 831 ? 21.661 -0.378 -45.387 1.00 81.62 831 ASN A O 1
ATOM 6367 N N . ALA A 1 832 ? 19.928 -0.662 -43.988 1.00 86.19 832 ALA A N 1
ATOM 6368 C CA . ALA A 1 832 ? 20.668 -1.536 -43.088 1.00 86.19 832 ALA A CA 1
ATOM 6369 C C . ALA A 1 832 ? 21.032 -2.869 -43.768 1.00 86.19 832 ALA A C 1
ATOM 6371 O O . ALA A 1 832 ? 20.341 -3.341 -44.675 1.00 86.19 832 ALA A O 1
ATOM 6372 N N . SER A 1 833 ? 22.136 -3.473 -43.332 1.00 87.00 833 SER A N 1
ATOM 6373 C CA . SER A 1 833 ? 22.629 -4.748 -43.847 1.00 87.00 833 SER A CA 1
ATOM 6374 C C . SER A 1 833 ? 23.178 -5.630 -42.720 1.00 87.00 833 SER A C 1
ATOM 6376 O O . SER A 1 833 ? 23.774 -5.096 -41.774 1.00 87.00 833 SER A O 1
ATOM 6378 N N . PRO A 1 834 ? 23.020 -6.968 -42.816 1.00 88.44 834 PRO A N 1
ATOM 6379 C CA . PRO A 1 834 ? 23.493 -7.867 -41.777 1.00 88.44 834 PRO A CA 1
ATOM 6380 C C . PRO A 1 834 ? 25.016 -7.897 -41.635 1.00 88.44 834 PRO A C 1
ATOM 6382 O O . PRO A 1 834 ? 25.745 -7.869 -42.630 1.00 88.44 834 PRO A O 1
ATOM 6385 N N . VAL A 1 835 ? 25.500 -8.046 -40.401 1.00 86.00 835 VAL A N 1
ATOM 6386 C CA . VAL A 1 835 ? 26.933 -8.200 -40.089 1.00 86.00 835 VAL A CA 1
ATOM 6387 C C . VAL A 1 835 ? 27.190 -9.495 -39.325 1.00 86.00 835 VAL A C 1
ATOM 6389 O O . VAL A 1 835 ? 26.385 -9.910 -38.502 1.00 86.00 835 VAL A O 1
ATOM 6392 N N . SER A 1 836 ? 28.352 -10.116 -39.534 1.00 79.38 836 SER A N 1
ATOM 6393 C CA . SER A 1 836 ? 28.724 -11.362 -38.842 1.00 79.38 836 SER A CA 1
ATOM 6394 C C . SER A 1 836 ? 29.246 -11.166 -37.410 1.00 79.38 836 SER A C 1
ATOM 6396 O O . SER A 1 836 ? 29.660 -12.135 -36.775 1.00 79.38 836 SER A O 1
ATOM 6398 N N . LYS A 1 837 ? 29.352 -9.918 -36.937 1.00 82.94 837 LYS A N 1
ATOM 6399 C CA . LYS A 1 837 ? 29.722 -9.568 -35.561 1.00 82.94 837 LYS A CA 1
ATOM 6400 C C . LYS A 1 837 ? 29.269 -8.142 -35.236 1.00 82.94 837 LYS A C 1
ATOM 6402 O O . LYS A 1 837 ? 29.633 -7.210 -35.954 1.00 82.94 837 LYS A O 1
ATOM 6407 N N . LEU A 1 838 ? 28.525 -7.987 -34.145 1.00 87.75 838 LEU A N 1
ATOM 6408 C CA . LEU A 1 838 ? 28.086 -6.693 -33.619 1.00 87.75 838 LEU A CA 1
ATOM 6409 C C . LEU A 1 838 ? 29.261 -5.881 -33.026 1.00 87.75 838 LEU A C 1
ATOM 6411 O O . LEU A 1 838 ? 30.269 -6.468 -32.613 1.00 87.75 838 LEU A O 1
ATOM 6415 N N . PRO A 1 839 ? 29.163 -4.536 -32.988 1.00 86.12 839 PRO A N 1
ATOM 6416 C CA . PRO A 1 839 ? 30.228 -3.670 -32.470 1.00 86.12 839 PRO A CA 1
ATOM 6417 C C . PRO A 1 839 ? 30.400 -3.769 -30.945 1.00 86.12 839 PRO A C 1
ATOM 6419 O O . PRO A 1 839 ? 31.492 -3.525 -30.435 1.00 86.12 839 PRO A O 1
ATOM 6422 N N . PHE A 1 840 ? 29.354 -4.184 -30.228 1.00 87.25 840 PHE A N 1
ATOM 6423 C CA . PHE A 1 840 ? 29.368 -4.509 -28.803 1.00 87.25 840 PHE A CA 1
ATOM 6424 C C . PHE A 1 840 ? 29.301 -6.028 -28.587 1.00 87.25 840 PHE A C 1
ATOM 6426 O O . PHE A 1 840 ? 28.672 -6.757 -29.354 1.00 87.25 840 PHE A O 1
ATOM 6433 N N . SER A 1 841 ? 29.991 -6.519 -27.553 1.00 83.12 841 SER A N 1
ATOM 6434 C CA . SER A 1 841 ? 30.044 -7.953 -27.221 1.00 83.12 841 SER A CA 1
ATOM 6435 C C . SER A 1 841 ? 30.372 -8.249 -25.750 1.00 83.12 841 SER A C 1
ATOM 6437 O O . SER A 1 841 ? 30.802 -9.357 -25.438 1.00 83.12 841 SER A O 1
ATOM 6439 N N . SER A 1 842 ? 30.264 -7.257 -24.860 1.00 88.88 842 SER A N 1
ATOM 6440 C CA . SER A 1 842 ? 30.382 -7.471 -23.412 1.00 88.88 842 SER A CA 1
ATOM 6441 C C . SER A 1 842 ? 29.013 -7.883 -22.892 1.00 88.88 842 SER A C 1
ATOM 6443 O O . SER A 1 842 ? 28.059 -7.164 -23.151 1.00 88.88 842 SER A O 1
ATOM 6445 N N . VAL A 1 843 ? 28.913 -9.023 -22.211 1.00 87.94 843 VAL A N 1
ATOM 6446 C CA . VAL A 1 843 ? 27.640 -9.595 -21.746 1.00 87.94 843 VAL A CA 1
ATOM 6447 C C . VAL A 1 843 ? 27.659 -9.675 -20.223 1.00 87.94 843 VAL A C 1
ATOM 6449 O O . VAL A 1 843 ? 28.528 -10.338 -19.649 1.00 87.94 843 VAL A O 1
ATOM 6452 N N . SER A 1 844 ? 26.693 -9.027 -19.574 1.00 85.81 844 SER A N 1
ATOM 6453 C CA . SER A 1 844 ? 26.440 -9.186 -18.141 1.00 85.81 844 SER A CA 1
ATOM 6454 C C . SER A 1 844 ? 25.870 -10.570 -17.851 1.00 85.81 844 SER A C 1
ATOM 6456 O O . SER A 1 844 ? 25.095 -11.109 -18.639 1.00 85.81 844 SER A O 1
ATOM 6458 N N . PHE A 1 845 ? 26.282 -11.157 -16.725 1.00 81.94 845 PHE A N 1
ATOM 6459 C CA . PHE A 1 845 ? 25.976 -12.541 -16.328 1.00 81.94 845 PHE A CA 1
ATOM 6460 C C . PHE A 1 845 ? 26.458 -13.634 -17.302 1.00 81.94 845 PHE A C 1
ATOM 6462 O O . PHE A 1 845 ? 26.073 -14.787 -17.160 1.00 81.94 845 PHE A O 1
ATOM 6469 N N . GLY A 1 846 ? 27.381 -13.342 -18.230 1.00 74.88 846 GLY A N 1
ATOM 6470 C CA . GLY A 1 846 ? 27.882 -14.314 -19.223 1.00 74.88 846 GLY A CA 1
ATOM 6471 C C . GLY A 1 846 ? 28.639 -15.547 -18.684 1.00 74.88 846 GLY A C 1
ATOM 6472 O O . GLY A 1 846 ? 29.109 -16.358 -19.479 1.00 74.88 846 GLY A O 1
ATOM 6473 N N . ASN A 1 847 ? 28.779 -15.684 -17.359 1.00 74.31 847 ASN A N 1
ATOM 6474 C CA . ASN A 1 847 ? 29.301 -16.878 -16.681 1.00 74.31 847 ASN A CA 1
ATOM 6475 C C . ASN A 1 847 ? 28.190 -17.766 -16.080 1.00 74.31 847 ASN A C 1
ATOM 6477 O O . ASN A 1 847 ? 28.503 -18.850 -15.587 1.00 74.31 847 ASN A O 1
ATOM 6481 N N . ASP A 1 848 ? 26.932 -17.313 -16.072 1.00 72.31 848 ASP A N 1
ATOM 6482 C CA . ASP A 1 848 ? 25.784 -18.127 -15.672 1.00 72.31 848 ASP A CA 1
ATOM 6483 C C . ASP A 1 848 ? 25.577 -19.241 -16.717 1.00 72.31 848 ASP A C 1
ATOM 6485 O O . ASP A 1 848 ? 25.647 -19.010 -17.927 1.00 72.31 848 ASP A O 1
ATOM 6489 N N . LEU A 1 849 ? 25.418 -20.478 -16.239 1.00 58.56 849 LEU A N 1
ATOM 6490 C CA . LEU A 1 849 ? 25.303 -21.679 -17.072 1.00 58.56 849 LEU A CA 1
ATOM 6491 C C . LEU A 1 849 ? 23.868 -22.219 -17.144 1.00 58.56 849 LEU A C 1
ATOM 6493 O O . LEU A 1 849 ? 23.639 -23.226 -17.820 1.00 58.56 849 LEU A O 1
ATOM 6497 N N . ALA A 1 850 ? 22.909 -21.587 -16.462 1.00 65.88 850 ALA A N 1
ATOM 6498 C CA . ALA A 1 850 ? 21.504 -21.928 -16.579 1.00 65.88 850 ALA A CA 1
ATOM 6499 C C . ALA A 1 850 ? 21.001 -21.539 -17.974 1.00 65.88 850 ALA A C 1
ATOM 6501 O O . ALA A 1 850 ? 21.262 -20.451 -18.489 1.00 65.88 850 ALA A O 1
ATOM 6502 N N . THR A 1 851 ? 20.268 -22.447 -18.613 1.00 59.34 851 THR A N 1
ATOM 6503 C CA . THR A 1 851 ? 19.646 -22.181 -19.911 1.00 59.34 851 THR A CA 1
ATOM 6504 C C . THR A 1 851 ? 18.231 -22.704 -19.912 1.00 59.34 851 THR A C 1
ATOM 6506 O O . THR A 1 851 ? 18.004 -23.863 -19.564 1.00 59.34 851 THR A O 1
ATOM 6509 N N . TYR A 1 852 ? 17.315 -21.869 -20.379 1.00 60.66 852 TYR A N 1
ATOM 6510 C CA . TYR A 1 852 ? 15.891 -22.151 -20.396 1.00 60.66 852 TYR A CA 1
ATOM 6511 C C . TYR A 1 852 ? 15.471 -22.491 -21.827 1.00 60.66 852 TYR A C 1
ATOM 6513 O O . TYR A 1 852 ? 16.091 -22.066 -22.808 1.00 60.66 852 TYR A O 1
ATOM 6521 N N . THR A 1 853 ? 14.433 -23.310 -21.952 1.00 59.38 853 THR A N 1
ATOM 6522 C CA . THR A 1 853 ? 13.783 -23.604 -23.231 1.00 59.38 853 THR A CA 1
ATOM 6523 C C . THR A 1 853 ? 12.331 -23.196 -23.119 1.00 59.38 853 THR A C 1
ATOM 6525 O O . THR A 1 853 ? 11.584 -23.870 -22.411 1.00 59.38 853 THR A O 1
ATOM 6528 N N . THR A 1 854 ? 11.949 -22.132 -23.828 1.00 66.31 854 THR A N 1
ATOM 6529 C CA . THR A 1 854 ? 10.586 -21.596 -23.842 1.00 66.31 854 THR A CA 1
ATOM 6530 C C . THR A 1 854 ? 9.554 -22.707 -24.057 1.00 66.31 854 THR A C 1
ATOM 6532 O O . THR A 1 854 ? 9.558 -23.353 -25.115 1.00 66.31 854 THR A O 1
ATOM 6535 N N . PRO A 1 855 ? 8.669 -22.959 -23.078 1.00 69.00 855 PRO A N 1
ATOM 6536 C CA . PRO A 1 855 ? 7.623 -23.961 -23.202 1.00 69.00 855 PRO A CA 1
ATOM 6537 C C . PRO A 1 855 ? 6.675 -23.697 -24.379 1.00 69.00 855 PRO A C 1
ATOM 6539 O O . PRO A 1 855 ? 6.354 -22.556 -24.715 1.00 69.00 855 PRO A O 1
ATOM 6542 N N . ALA A 1 856 ? 6.151 -24.771 -24.974 1.00 66.44 856 ALA A N 1
ATOM 6543 C CA . ALA A 1 856 ? 5.259 -24.684 -26.135 1.00 66.44 856 ALA A CA 1
ATOM 6544 C C . ALA A 1 856 ? 3.957 -23.899 -25.868 1.00 66.44 856 ALA A C 1
ATOM 6546 O O . ALA A 1 856 ? 3.404 -23.302 -26.788 1.00 66.44 856 ALA A O 1
ATOM 6547 N N . LEU A 1 857 ? 3.471 -23.872 -24.622 1.00 69.19 857 LEU A N 1
ATOM 6548 C CA . LEU A 1 857 ? 2.309 -23.064 -24.243 1.00 69.19 857 LEU A CA 1
ATOM 6549 C C . LEU A 1 857 ? 2.599 -21.571 -24.454 1.00 69.19 857 LEU A C 1
ATOM 6551 O O . LEU A 1 857 ? 1.901 -20.910 -25.215 1.00 69.19 857 LEU A O 1
ATOM 6555 N N . LEU A 1 858 ? 3.692 -21.065 -23.879 1.00 65.19 858 LEU A N 1
ATOM 6556 C CA . LEU A 1 858 ? 4.084 -19.657 -23.984 1.00 65.19 858 LEU A CA 1
ATOM 6557 C C . LEU A 1 858 ? 4.345 -19.217 -25.438 1.00 65.19 858 LEU A C 1
ATOM 6559 O O . LEU A 1 858 ? 4.014 -18.091 -25.799 1.00 65.19 858 LEU A O 1
ATOM 6563 N N . SER A 1 859 ? 4.834 -20.111 -26.309 1.00 59.91 859 SER A N 1
ATOM 6564 C CA . SER A 1 859 ? 5.008 -19.816 -27.744 1.00 59.91 859 SER A CA 1
ATOM 6565 C C . SER A 1 859 ? 3.727 -19.905 -28.592 1.00 59.91 859 SER A C 1
ATOM 6567 O O . SER A 1 859 ? 3.728 -19.469 -29.745 1.00 59.91 859 SER A O 1
ATOM 6569 N N . THR A 1 860 ? 2.632 -20.450 -28.050 1.00 56.97 860 THR A N 1
ATOM 6570 C CA . THR A 1 860 ? 1.324 -20.564 -28.730 1.00 56.97 860 THR A CA 1
ATOM 6571 C C . THR A 1 860 ? 0.264 -19.609 -28.187 1.00 56.97 860 THR A C 1
ATOM 6573 O O . THR A 1 860 ? -0.782 -19.439 -28.816 1.00 56.97 860 THR A O 1
ATOM 6576 N N . MET A 1 861 ? 0.544 -18.934 -27.070 1.00 60.50 861 MET A N 1
ATOM 6577 C CA . MET A 1 861 ? -0.283 -17.868 -26.513 1.00 60.50 861 MET A CA 1
ATOM 6578 C C . MET A 1 861 ? -0.287 -16.644 -27.434 1.00 60.50 861 MET A C 1
ATOM 6580 O O . MET A 1 861 ? 0.506 -15.712 -27.296 1.00 60.50 861 MET A O 1
ATOM 6584 N N . ALA A 1 862 ? -1.215 -16.655 -28.390 1.00 51.00 862 ALA A N 1
ATOM 6585 C CA . ALA A 1 862 ? -1.504 -15.510 -29.233 1.00 51.00 862 ALA A CA 1
ATOM 6586 C C . ALA A 1 862 ? -1.842 -14.284 -28.369 1.00 51.00 862 ALA A C 1
ATOM 6588 O O . ALA A 1 862 ? -2.523 -14.373 -27.345 1.00 51.00 862 ALA A O 1
ATOM 6589 N N . ALA A 1 863 ? -1.391 -13.116 -28.812 1.00 49.69 863 ALA A N 1
ATOM 6590 C CA . ALA A 1 863 ? -1.692 -11.845 -28.176 1.00 49.69 863 ALA A CA 1
ATOM 6591 C C . ALA A 1 863 ? -3.102 -11.388 -28.590 1.00 49.69 863 ALA A C 1
ATOM 6593 O O . ALA A 1 863 ? -3.290 -10.464 -29.380 1.00 49.69 863 ALA A O 1
ATOM 6594 N N . VAL A 1 864 ? -4.103 -12.114 -28.089 1.00 43.75 864 VAL A N 1
ATOM 6595 C CA . VAL A 1 864 ? -5.513 -11.917 -28.425 1.00 43.75 864 VAL A CA 1
ATOM 6596 C C . VAL A 1 864 ? -6.057 -10.702 -27.680 1.00 43.75 864 VAL A C 1
ATOM 6598 O O . VAL A 1 864 ? -6.536 -10.804 -26.551 1.00 43.75 864 VAL A O 1
ATOM 6601 N N . ALA A 1 865 ? -6.042 -9.549 -28.344 1.00 39.03 865 ALA A N 1
ATOM 6602 C CA . ALA A 1 865 ? -6.959 -8.471 -28.002 1.00 39.03 865 ALA A CA 1
ATOM 6603 C C . ALA A 1 865 ? -8.386 -8.867 -28.411 1.00 39.03 865 ALA A C 1
ATOM 6605 O O . ALA A 1 865 ? -8.624 -9.347 -29.522 1.00 39.03 865 ALA A O 1
ATOM 6606 N N . THR A 1 866 ? -9.360 -8.631 -27.533 1.00 34.03 866 THR A N 1
ATOM 6607 C CA . THR A 1 866 ? -10.780 -8.769 -27.880 1.00 34.03 866 THR A CA 1
ATOM 6608 C C . THR A 1 866 ? -11.159 -7.764 -28.976 1.00 34.03 866 THR A C 1
ATOM 6610 O O . THR A 1 866 ? -10.923 -6.568 -28.786 1.00 34.03 866 THR A O 1
ATOM 6613 N N . PRO A 1 867 ? -11.774 -8.189 -30.096 1.00 29.25 867 PRO A N 1
ATOM 6614 C CA . PRO A 1 867 ? -12.191 -7.268 -31.145 1.00 29.25 867 PRO A CA 1
ATOM 6615 C C . PRO A 1 867 ? -13.378 -6.418 -30.674 1.00 29.25 867 PRO A C 1
ATOM 6617 O O . PRO A 1 867 ? -14.486 -6.921 -30.475 1.00 29.25 867 PRO A O 1
ATOM 6620 N N . THR A 1 868 ? -13.155 -5.115 -30.511 1.00 27.73 868 THR A N 1
ATOM 6621 C CA . THR A 1 868 ? -14.222 -4.141 -30.254 1.00 27.73 868 THR A CA 1
ATOM 6622 C C . THR A 1 868 ? -15.178 -4.090 -31.457 1.00 27.73 868 THR A C 1
ATOM 6624 O O . THR A 1 868 ? -14.693 -4.030 -32.589 1.00 27.73 868 THR A O 1
ATOM 6627 N N . PRO A 1 869 ? -16.513 -4.086 -31.268 1.00 28.53 869 PRO A N 1
ATOM 6628 C CA . PRO A 1 869 ? -17.452 -3.953 -32.380 1.00 28.53 869 PRO A CA 1
ATOM 6629 C C . PRO A 1 869 ? -17.266 -2.632 -33.136 1.00 28.53 869 PRO A C 1
ATOM 6631 O O . PRO A 1 869 ? -16.997 -1.598 -32.524 1.00 28.53 869 PRO A O 1
ATOM 6634 N N . GLU A 1 870 ? -17.457 -2.662 -34.457 1.00 29.83 870 GLU A N 1
ATOM 6635 C CA . GLU A 1 870 ? -17.390 -1.481 -35.324 1.00 29.83 870 GLU A CA 1
ATOM 6636 C C . GLU A 1 870 ? -18.440 -0.432 -34.911 1.00 29.83 870 GLU A C 1
ATOM 6638 O O . GLU A 1 870 ? -19.632 -0.572 -35.184 1.00 29.83 870 GLU A O 1
ATOM 6643 N N . GLY A 1 871 ? -17.989 0.632 -34.243 1.00 26.16 871 GLY A N 1
ATOM 6644 C CA . GLY A 1 871 ? -18.768 1.838 -33.969 1.00 26.16 871 GLY A CA 1
ATOM 6645 C C . GLY A 1 871 ? -18.281 2.986 -34.848 1.00 26.16 871 GLY A C 1
ATOM 6646 O O . GLY A 1 871 ? -17.092 3.303 -34.840 1.00 26.16 871 GLY A O 1
ATOM 6647 N N . GLU A 1 872 ? -19.185 3.603 -35.613 1.00 24.28 872 GLU A N 1
ATOM 6648 C CA . GLU A 1 872 ? -18.854 4.725 -36.499 1.00 24.28 872 GLU A CA 1
ATOM 6649 C C . GLU A 1 872 ? -18.193 5.886 -35.740 1.00 24.28 872 GLU A C 1
ATOM 6651 O O . GLU A 1 872 ? -18.619 6.282 -34.654 1.00 24.28 872 GLU A O 1
ATOM 6656 N N . ALA A 1 873 ? -17.159 6.473 -36.345 1.00 26.81 873 ALA A N 1
ATOM 6657 C CA . ALA A 1 873 ? -16.430 7.589 -35.763 1.00 26.81 873 ALA A CA 1
ATOM 6658 C C . ALA A 1 873 ? -17.285 8.870 -35.721 1.00 26.81 873 ALA A C 1
ATOM 6660 O O . ALA A 1 873 ? -17.343 9.629 -36.691 1.00 26.81 873 ALA A O 1
ATOM 6661 N N . THR A 1 874 ? -17.884 9.167 -34.567 1.00 23.75 874 THR A N 1
ATOM 6662 C CA . THR A 1 874 ? -18.382 10.511 -34.241 1.00 23.75 874 THR A CA 1
ATOM 6663 C C . THR A 1 874 ? -17.431 11.208 -33.277 1.00 23.75 874 THR A C 1
ATOM 6665 O O . THR A 1 874 ? -17.186 10.726 -32.174 1.00 23.75 874 THR A O 1
ATOM 6668 N N . SER A 1 875 ? -16.913 12.365 -33.686 1.00 30.69 875 SER A N 1
ATOM 6669 C CA . SER A 1 875 ? -15.967 13.172 -32.915 1.00 30.69 875 SER A CA 1
ATOM 6670 C C . SER A 1 875 ? -16.570 13.693 -31.602 1.00 30.69 875 SER A C 1
ATOM 6672 O O . SER A 1 875 ? -17.325 14.668 -31.608 1.00 30.69 875 SER A O 1
ATOM 6674 N N . GLY A 1 876 ? -16.181 13.088 -30.481 1.00 25.91 876 GLY A N 1
ATOM 6675 C CA . GLY A 1 876 ? -16.394 13.591 -29.125 1.00 25.91 876 GLY A CA 1
ATOM 6676 C C . GLY A 1 876 ? -15.129 13.353 -28.303 1.00 25.91 876 GLY A C 1
ATOM 6677 O O . GLY A 1 876 ? -14.609 12.241 -28.294 1.00 25.91 876 GLY A O 1
ATOM 6678 N N . ALA A 1 877 ? -14.592 14.399 -27.674 1.00 24.36 877 ALA A N 1
ATOM 6679 C CA . ALA A 1 877 ? -13.367 14.289 -26.885 1.00 24.36 877 ALA A CA 1
ATOM 6680 C C . ALA A 1 877 ? -13.622 13.502 -25.581 1.00 24.36 877 ALA A C 1
ATOM 6682 O O . ALA A 1 877 ? -14.644 13.753 -24.939 1.00 24.36 877 ALA A O 1
ATOM 6683 N N . PRO A 1 878 ? -12.710 12.611 -25.146 1.00 25.48 878 PRO A N 1
ATOM 6684 C CA . PRO A 1 878 ? -12.748 12.069 -23.793 1.00 25.48 878 PRO A CA 1
ATOM 6685 C C . PRO A 1 878 ? -12.360 13.160 -22.788 1.00 25.48 878 PRO A C 1
ATOM 6687 O O . PRO A 1 878 ? -11.387 13.888 -22.998 1.00 25.48 878 PRO A O 1
ATOM 6690 N N . GLU A 1 879 ? -13.105 13.272 -21.689 1.00 22.81 879 GLU A N 1
ATOM 6691 C CA . GLU A 1 879 ? -12.788 14.212 -20.613 1.00 22.81 879 GLU A CA 1
ATOM 6692 C C . GLU A 1 879 ? -11.511 13.800 -19.866 1.00 22.81 879 GLU A C 1
ATOM 6694 O O . GLU A 1 879 ? -11.325 12.648 -19.474 1.00 22.81 879 GLU A O 1
ATOM 6699 N N . THR A 1 880 ? -10.622 14.767 -19.647 1.00 23.31 880 THR A N 1
ATOM 6700 C CA . THR A 1 880 ? -9.362 14.579 -18.925 1.00 23.31 880 THR A CA 1
ATOM 6701 C C . THR A 1 880 ? -9.581 14.558 -17.412 1.00 23.31 880 THR A C 1
ATOM 6703 O O . THR A 1 880 ? -10.022 15.560 -16.844 1.00 23.31 880 THR A O 1
ATOM 6706 N N . VAL A 1 881 ? -9.167 13.484 -16.736 1.00 23.84 881 VAL A N 1
ATOM 6707 C CA . VAL A 1 881 ? -8.967 13.496 -15.276 1.00 23.84 881 VAL A CA 1
ATOM 6708 C C . VAL A 1 881 ? -7.668 14.267 -14.973 1.00 23.84 881 VAL A C 1
ATOM 6710 O O . VAL A 1 881 ? -6.624 13.908 -15.517 1.00 23.84 881 VAL A O 1
ATOM 6713 N N . PRO A 1 882 ? -7.687 15.341 -14.158 1.00 24.28 882 PRO A N 1
ATOM 6714 C CA . PRO A 1 882 ? -6.546 16.249 -14.053 1.00 24.28 882 PRO A CA 1
ATOM 6715 C C . PRO A 1 882 ? -5.458 15.751 -13.090 1.00 24.28 882 PRO A C 1
ATOM 6717 O O . PRO A 1 882 ? -5.645 15.716 -11.873 1.00 24.28 882 PRO A O 1
ATOM 6720 N N . THR A 1 883 ? -4.269 15.475 -13.627 1.00 23.50 883 THR A N 1
ATOM 6721 C CA . THR A 1 883 ? -3.019 15.352 -12.865 1.00 23.50 883 THR A CA 1
ATOM 6722 C C . THR A 1 883 ? -2.391 16.735 -12.646 1.00 23.50 883 THR A C 1
ATOM 6724 O O . THR A 1 883 ? -2.098 17.469 -13.589 1.00 23.50 883 THR A O 1
ATOM 6727 N N . ALA A 1 884 ? -2.164 17.121 -11.388 1.00 25.22 884 ALA A N 1
ATOM 6728 C CA . ALA A 1 884 ? -1.558 18.410 -11.048 1.00 25.22 884 ALA A CA 1
ATOM 6729 C C . ALA A 1 884 ? -0.020 18.321 -11.004 1.00 25.22 884 ALA A C 1
ATOM 6731 O O . ALA A 1 884 ? 0.574 18.123 -9.944 1.00 25.22 884 ALA A O 1
ATOM 6732 N N . GLY A 1 885 ? 0.622 18.476 -12.165 1.00 23.02 885 GLY A N 1
ATOM 6733 C CA . GLY A 1 885 ? 2.077 18.631 -12.287 1.00 23.02 885 GLY A CA 1
ATOM 6734 C C . GLY A 1 885 ? 2.570 20.042 -11.928 1.00 23.02 885 GLY A C 1
ATOM 6735 O O . GLY A 1 885 ? 1.851 21.032 -12.075 1.00 23.02 885 GLY A O 1
ATOM 6736 N N . ALA A 1 886 ? 3.815 20.145 -11.457 1.00 23.31 886 ALA A N 1
ATOM 6737 C CA . ALA A 1 886 ? 4.438 21.412 -11.068 1.00 23.31 886 ALA A CA 1
ATOM 6738 C C . ALA A 1 886 ? 4.825 22.293 -12.275 1.00 23.31 886 ALA A C 1
ATOM 6740 O O . ALA A 1 886 ? 5.247 21.788 -13.312 1.00 23.31 886 ALA A O 1
ATOM 6741 N N . ALA A 1 887 ? 4.782 23.621 -12.107 1.00 26.02 887 ALA A N 1
ATOM 6742 C CA . ALA A 1 887 ? 5.262 24.585 -13.101 1.00 26.02 887 ALA A CA 1
ATOM 6743 C C . ALA A 1 887 ? 6.216 25.617 -12.476 1.00 26.02 887 ALA A C 1
ATOM 6745 O O . ALA A 1 887 ? 5.876 26.317 -11.519 1.00 26.02 887 ALA A O 1
ATOM 6746 N N . GLY A 1 888 ? 7.426 25.727 -13.031 1.00 22.09 888 GLY A N 1
ATOM 6747 C CA . GLY A 1 888 ? 8.459 26.651 -12.568 1.00 22.09 888 GLY A CA 1
ATOM 6748 C C . GLY A 1 888 ? 8.516 27.969 -13.351 1.00 22.09 888 GLY A C 1
ATOM 6749 O O . GLY A 1 888 ? 8.700 27.960 -14.558 1.00 22.09 888 GLY A O 1
ATOM 6750 N N . ARG A 1 889 ? 8.473 29.089 -12.611 1.00 25.16 889 ARG A N 1
ATOM 6751 C CA . ARG A 1 889 ? 9.132 30.399 -12.868 1.00 25.16 889 ARG A CA 1
ATOM 6752 C C . ARG A 1 889 ? 9.001 31.059 -14.262 1.00 25.16 889 ARG A C 1
ATOM 6754 O O . ARG A 1 889 ? 9.689 30.687 -15.202 1.00 25.16 889 ARG A O 1
ATOM 6761 N N . GLY A 1 890 ? 8.296 32.204 -14.316 1.00 21.22 890 GLY A N 1
ATOM 6762 C CA . GLY A 1 890 ? 8.135 33.006 -15.549 1.00 21.22 890 GLY A CA 1
ATOM 6763 C C . GLY A 1 890 ? 7.838 34.519 -15.418 1.00 21.22 890 GLY A C 1
ATOM 6764 O O . GLY A 1 890 ? 7.145 35.047 -16.267 1.00 21.22 890 GLY A O 1
ATOM 6765 N N . ALA A 1 891 ? 8.366 35.203 -14.392 1.00 21.17 891 ALA A N 1
ATOM 6766 C CA . ALA A 1 891 ? 8.696 36.651 -14.351 1.00 21.17 891 ALA A CA 1
ATOM 6767 C C . ALA A 1 891 ? 7.644 37.794 -14.605 1.00 21.17 891 ALA A C 1
ATOM 6769 O O . ALA A 1 891 ? 7.041 37.913 -15.659 1.00 21.17 891 ALA A O 1
ATOM 6770 N N . VAL A 1 892 ? 7.654 38.774 -13.673 1.00 21.72 892 VAL A N 1
ATOM 6771 C CA . VAL A 1 892 ? 7.262 40.220 -13.763 1.00 21.72 892 VAL A CA 1
ATOM 6772 C C . VAL A 1 892 ? 5.788 40.623 -14.018 1.00 21.72 892 VAL A C 1
ATOM 6774 O O . VAL A 1 892 ? 5.223 40.302 -15.052 1.00 21.72 892 VAL A O 1
ATOM 6777 N N . GLY A 1 893 ? 5.213 41.504 -13.171 1.00 21.05 893 GLY A N 1
ATOM 6778 C CA . GLY A 1 893 ? 4.018 42.288 -13.570 1.00 21.05 893 GLY A CA 1
ATOM 6779 C C . GLY A 1 893 ? 3.124 42.887 -12.468 1.00 21.05 893 GLY A C 1
ATOM 6780 O O . GLY A 1 893 ? 2.008 42.439 -12.267 1.00 21.05 893 GLY A O 1
ATOM 6781 N N . ALA A 1 894 ? 3.604 43.919 -11.776 1.00 21.48 894 ALA A N 1
ATOM 6782 C CA . ALA A 1 894 ? 2.930 44.743 -10.760 1.00 21.48 894 ALA A CA 1
ATOM 6783 C C . ALA A 1 894 ? 1.400 45.068 -10.856 1.00 21.48 894 ALA A C 1
ATOM 6785 O O . ALA A 1 894 ? 0.888 45.416 -11.912 1.00 21.48 894 ALA A O 1
ATOM 6786 N N . LEU A 1 895 ? 0.808 45.236 -9.653 1.00 20.53 895 LEU A N 1
ATOM 6787 C CA . LEU A 1 895 ? -0.201 46.246 -9.229 1.00 20.53 895 LEU A CA 1
ATOM 6788 C C . LEU A 1 895 ? -1.732 46.068 -9.468 1.00 20.53 895 LEU A C 1
ATOM 6790 O O . LEU A 1 895 ? -2.236 46.218 -10.572 1.00 20.53 895 LEU A O 1
ATOM 6794 N N . ALA A 1 896 ? -2.447 46.045 -8.322 1.00 20.81 896 ALA A N 1
ATOM 6795 C CA . ALA A 1 896 ? -3.631 46.864 -7.955 1.00 20.81 896 ALA A CA 1
ATOM 6796 C C . ALA A 1 896 ? -5.055 46.239 -7.829 1.00 20.81 896 ALA A C 1
ATOM 6798 O O . ALA A 1 896 ? -5.770 46.057 -8.801 1.00 20.81 896 ALA A O 1
ATOM 6799 N N . VAL A 1 897 ? -5.483 46.092 -6.559 1.00 22.02 897 VAL A N 1
ATOM 6800 C CA . VAL A 1 897 ? -6.769 46.515 -5.925 1.00 22.02 897 VAL A CA 1
ATOM 6801 C C . VAL A 1 897 ? -8.134 46.232 -6.603 1.00 22.02 897 VAL A C 1
ATOM 6803 O O . VAL A 1 897 ? -8.473 46.834 -7.613 1.00 22.02 897 VAL A O 1
ATOM 6806 N N . GLY A 1 898 ? -9.015 45.520 -5.873 1.00 21.48 898 GLY A N 1
ATOM 6807 C CA . GLY A 1 898 ? -10.487 45.507 -6.049 1.00 21.48 898 GLY A CA 1
ATOM 6808 C C . GLY A 1 898 ? -11.077 44.091 -5.892 1.00 21.48 898 GLY A C 1
ATOM 6809 O O . GLY A 1 898 ? -10.849 43.268 -6.761 1.00 21.48 898 GLY A O 1
ATOM 6810 N N . ALA A 1 899 ? -11.668 43.631 -4.780 1.00 20.77 899 ALA A N 1
ATOM 6811 C CA . ALA A 1 899 ? -12.785 44.114 -3.948 1.00 20.77 899 ALA A CA 1
ATOM 6812 C C . ALA A 1 899 ? -14.201 43.700 -4.442 1.00 20.77 899 ALA A C 1
ATOM 6814 O O . ALA A 1 899 ? -14.622 44.092 -5.521 1.00 20.77 899 ALA A O 1
ATOM 6815 N N . VAL A 1 900 ? -14.948 43.037 -3.537 1.00 21.12 900 VAL A N 1
ATOM 6816 C CA . VAL A 1 900 ? -16.426 42.862 -3.472 1.00 21.12 900 VAL A CA 1
ATOM 6817 C C . VAL A 1 900 ? -17.107 41.738 -4.294 1.00 21.12 900 VAL A C 1
ATOM 6819 O O . VAL A 1 900 ? -17.365 41.870 -5.480 1.00 21.12 900 VAL A O 1
ATOM 6822 N N . ALA A 1 901 ? -17.487 40.687 -3.548 1.00 20.83 901 ALA A N 1
ATOM 6823 C CA . ALA A 1 901 ? -18.782 39.973 -3.461 1.00 20.83 901 ALA A CA 1
ATOM 6824 C C . ALA A 1 901 ? -19.678 39.695 -4.693 1.00 20.83 901 ALA A C 1
ATOM 6826 O O . ALA A 1 901 ? -20.007 40.583 -5.471 1.00 20.83 901 ALA A O 1
ATOM 6827 N N . GLY A 1 902 ? -20.276 38.492 -4.712 1.00 20.95 902 GLY A N 1
ATOM 6828 C CA . GLY A 1 902 ? -21.427 38.183 -5.570 1.00 20.95 902 GLY A CA 1
ATOM 6829 C C . GLY A 1 902 ? -21.791 36.698 -5.675 1.00 20.95 902 GLY A C 1
ATOM 6830 O O . GLY A 1 902 ? -21.413 36.054 -6.640 1.00 20.95 902 GLY A O 1
ATOM 6831 N N . VAL A 1 903 ? -22.518 36.187 -4.673 1.00 22.19 903 VAL A N 1
ATOM 6832 C CA . VAL A 1 903 ? -23.730 35.337 -4.793 1.00 22.19 903 VAL A CA 1
ATOM 6833 C C . VAL A 1 903 ? -23.931 34.546 -6.099 1.00 22.19 903 VAL A C 1
ATOM 6835 O O . VAL A 1 903 ? -24.119 35.164 -7.138 1.00 22.19 903 VAL A O 1
ATOM 6838 N N . PHE A 1 904 ? -24.168 33.230 -6.003 1.00 19.86 904 PHE A N 1
ATOM 6839 C CA . PHE A 1 904 ? -25.326 32.615 -6.678 1.00 19.86 904 PHE A CA 1
ATOM 6840 C C . PHE A 1 904 ? -25.837 31.366 -5.951 1.00 19.86 904 PHE A C 1
ATOM 6842 O O . PHE A 1 904 ? -25.062 30.596 -5.390 1.00 19.86 904 PHE A O 1
ATOM 6849 N N . ALA A 1 905 ? -27.160 31.205 -5.946 1.00 19.94 905 ALA A N 1
ATOM 6850 C CA . ALA A 1 905 ? -27.867 30.068 -5.372 1.00 19.94 905 ALA A CA 1
ATOM 6851 C C . ALA A 1 905 ? -28.602 29.276 -6.463 1.00 19.94 905 ALA A C 1
ATOM 6853 O O . ALA A 1 905 ? -28.966 29.821 -7.504 1.00 19.94 905 ALA A O 1
ATOM 6854 N N . VAL A 1 906 ? -28.821 28.001 -6.150 1.00 20.20 906 VAL A N 1
ATOM 6855 C CA . VAL A 1 906 ? -29.618 26.981 -6.847 1.00 20.20 906 VAL A CA 1
ATOM 6856 C C . VAL A 1 906 ? -30.852 27.512 -7.595 1.00 20.20 906 VAL A C 1
ATOM 6858 O O . VAL A 1 906 ? -31.697 28.192 -7.012 1.00 20.20 906 VAL A O 1
ATOM 6861 N N . MET A 1 907 ? -31.034 27.036 -8.830 1.00 19.23 907 MET A N 1
ATOM 6862 C CA . MET A 1 907 ? -32.346 26.622 -9.337 1.00 19.23 907 MET A CA 1
ATOM 6863 C C . MET A 1 907 ? -32.208 25.364 -10.203 1.00 19.23 907 MET A C 1
ATOM 6865 O O . MET A 1 907 ? -31.358 25.349 -11.091 1.00 19.23 907 MET A O 1
ATOM 6869 N N . LEU A 1 908 ? -33.138 24.425 -9.964 1.00 25.27 908 LEU A N 1
ATOM 6870 C CA . LEU A 1 908 ? -33.314 23.092 -10.570 1.00 25.27 908 LEU A CA 1
ATOM 6871 C C . LEU A 1 908 ? -32.302 22.026 -10.119 1.00 25.27 908 LEU A C 1
ATOM 6873 O O . LEU A 1 908 ? -31.108 22.142 -10.453 1.00 25.27 908 LEU A O 1
#

Radius of gyration: 37.58 Å; chains: 1; bounding box: 108×107×99 Å

Foldseek 3Di:
DDDPPFAFPVCVVVVHDFDQDPVRATVVCVVVVHDGHTDDDDPDPPVVVVVVVVVVVVVVVVQVVPDPPVCLVVVLCVLAPLVLLLVLLVQQCVFVCVLQVLDDPLLSDSVSCVNRPSLSSLLSQLQGPPDSHDPVSSVVSLVVSVVCCCCQCPVVVDADLSLLNSLLSCLFRPADDPPDDDDVSQVSLVSSQLSLVLLQLLDDPDDHDPVSPVNHDPCSPDLSSLSSNLSSLLSQLLLCQLQLAQGPDDDDPVNVVSLVVCVVPLDPSSLSSQLSNLLNVLCVLCVLSPLQDADALVRCVVVLVVSLVSLVVSLVPRDPVNNPQLSSLLSSLLSLLSSLVSLFDDNPCSSCLGPPNDPPPQDPVSGDDDPDDDPSSVVSVVSNLVSLVSNQVSVVRSDPPDDDDPPCRPVVLVVVLVVVCVRHVRCSHSVNSSSCSCVVVSVVVVVVVVSVVVVVVVCVVPDPDDDPPPPVPDDDDDDDDDDDDDPDDPPDDDDDDDDDDDDDDDDQDQFQQLVVLVVDPFQVLVSVLCVLQPCNSVVQSPAFFKEFAGETPLQLVPDDCPDLQNVCSPVVPDNLSSVLQRQLRMWRGDDFPVNAEQAKDKTFTSREQVSADPWFRLAHADVHFIWIWHDDDSWIWIQAALLDIWTFPATQPDRRPGYTYTYTNHRHHSHAFPLQSCLQAVQQLQQQLCVLLPLLAGRTGDDPPRSRHDAAAKEFEREGPVQCQLQQVVQVPDDSVQSSLLRQQRMAGPHADFLQNQDQDWDAGSSRAIWGWDADPVLWIDTQQWTFQFTFNGHRGYTYTYTHHRDHRDHGDPVPHDPPDDSSVSHNDPPGGGDPDHPTRDGPPNVDPNHDDNDPSRRPNRSDHDDDDDDDDDDDDDDDDDDDDDDDDDDDDDDDDDDDDDDDDDDD

InterPro domains:
  IPR000782 FAS1 domain [PF02469] (522-668)
  IPR000782 FAS1 domain [PF02469] (690-807)
  IPR000782 FAS1 domain [PS50213] (510-668)
  IPR000782 FAS1 domain [PS50213] (661-807)
  IPR000782 FAS1 domain [SM00554] (547-671)
  IPR000782 FAS1 domain [SM00554] (715-811)
  IPR001138 Zn(2)Cys(6) fungal-type DNA-binding domain [PS50048] (7-37)
  IPR001138 Zn(2)Cys(6) fungal-type DNA-binding domain [cd00067] (5-37)
  IPR036378 FAS1 domain superfamily [G3DSA:2.30.180.10] (513-670)
  IPR036378 FAS1 domain superfamily [G3DSA:2.30.180.10] (674-808)
  IPR036378 FAS1 domain superfamily [SSF82153] (517-669)
  IPR036378 FAS1 domain superfamily [SSF82153] (710-807)
  IPR036864 Zn(2)-C6 fungal-type DNA-binding domain superfamily [G3DSA:4.10.240.10] (3-66)
  IPR036864 Zn(2)-C6 fungal-type DNA-binding domain superfamily [SSF57701] (3-46)

pLDDT: mean 71.89, std 22.74, range [19.23, 98.06]

Organism: Verticillium longisporum (NCBI:txid100787)

Secondary structure (DSSP, 8-state):
-----S-BHHHHHTT---PBPTTSSBHHHHHHT---PBPPPP----HHHHHHHHHHHHHHHHTT-S---TTHHHHHHTTS-HHHHHHHHHHHHHHHHHHSTTS-SGGG-HHHHHHH-HHHHHHHHHS-STTSS-HHHHHHHHHHHHHHIIIIIIIS----HHHHHHHHHHHHH----TTS-S-HHHHHHHHHHHHHHHTTTT-TTSPPPGGGGG---S-TTSHHHHHHHHHHHHHHHHHHHHTT---SS---HHHHHHHHHHGGGT-HHHHHHHHHHHHHHHHHHTTTT-TT----HHHHHHHHHHHHHHHHHHHHTS-HHHHTSHHHHHHHHHHHHHHHGGGG--TTGGGGGSSSPPTTSS-GGGS---SS--HHHHHHHHHHHHHHHHHHHHHTTTS-S----TT-TTHHHHHHHHHHHHH-TT--SHHHHHHHTTTHHHHHHHHHHHHHHHHHHHGGGS-S---GGGGS------PPPPPPPPS-S--S--------------------HHHHHHT-GGGHHHHHHHTTSTTHHHHHHT--SEEEEEE-HHHHHTS-TTSHHHHHHHH---HHHHHHHHHHTEEES---TTT--SSPEEEEBS--TT-B-SS-BS---TTS-EEEEEEETTEEEEE-STT-EEEEEEEEEEETTTEEEEEESSPPP----HHHHHHHTT-HHHHHHHHHHT-SEESS---TT--PEEP-SEEEEEE-HHHHHHTHHHHTT--HHHHHHHHHHTEESS----GGG--S-EEE-TTSPEEEEEE-TTS-EEETTEEEEEEEEE-SSEEEEEESS---SSPPPGGG--TTS-GGGS-SSTT----SS-S----TTTT--------HHHHH----------------PPPPPPP-------------------------